Protein 9HIV (pdb70)

B-factor: mean 48.12, std 23.36, range [13.36, 94.93]

Sequence (1119 aa):
GQKYYLRNVTWVGNTLYPSEQLNFLLRMKKGDVYNQKLLGERTSTDDDAIGNLYYNNGYLFYNLDPVEVNIVGDSIDLEMRIYEGRQATINKINISGNDRLYENVVRRELRIRPGQLFSKDDLMRSLREIQQMGHFDPEKLQPDIQPDPVNGTVDIGLPLTSKANDQLSLKFTNFSVANLLRPGENYRGILPQGDGQTLTISGQTNAKYYQSYSISFFDPWFGGKRPNSLSVSAFFSVQTKSIKMWGLSLGWGKRLKWPDDYFTLSAELAYQRYNLKDWQYFPVTNGKCNDLSLSLTLARNSIDNPIFPRTGSDFSLSVQLTPPYSLFDGKDQDNMNKLHRWVEYHKWKFKAKTYTPLMDYIAHPKCLVLMTRTEFGLLGHYNKYKKSPFGTFDVGGDGMTGYSSYATESIALRGYENSSLTPYGKEGYAYARLGIELRYPLMLETSTNIYVLGFLEAGNAWHDISKFNPFDLKRSAGIGVRIFLPMIGMMGIDWGYGFDKINGSKEYGGSQFHFILGQEMLGMSYYNQKDYQTAAQTFITYFNTYPRGTFTELARFHAGKSLFLDTPEPRLDQSSTYQAIQQLQMFMEYFPNSTKKQEAQDMIFALQDKLVLKELYSAKLYYNLGNYLGNNYESCVITAQNALKDYPYTDYREELSILILRARHEMAIYSVEDKKMDRYRETIDEYYAFKNEFPESKYLKEAEKIFNESQKVQNNTNSPYTRYGYGDLSDQSFGNSKAMGGIAFGLRDGAQINPTNPASYTAIDSLTFLFEGGVSLQNMNISGGGLKLNAKNASFDYLAMQFRLAPWMAMSVGLLPYSNVGYTVSDSQTTDNGLAYSRSFTGDGGLHQMYVGAGVKVLKNLSVGVNASYFWGDITRTRGMFYPGTSSYDSYQRKMVTSISDYKLDFGAQYTQALNKKSSLTIGAVYSPKHKLNNDYTSIVIMGASSSSYGTEYKDVLDATFELPNTFGVGFTYNYDKRLTVGADYSLQQWSKTNFGVVTSDENVRQDFNETFTYCDRTKISVGAEYIPNLIGRSYFAHIKYRLGAYYTTPYYKIDGKKASREYGVTAGFGLPVPRSRSILSISGQFVRVKGLETNMVNENIFRVSIGLTFNERWFFKR

Solvent-accessible surface area: 54527 Å² total; per-residue (Å²): 126,133,57,138,71,1,91,60,38,57,46,76,39,34,120,72,39,86,65,94,93,0,25,128,54,2,112,11,118,135,45,69,85,34,36,115,138,47,9,26,57,22,5,73,97,52,134,55,0,4,8,35,52,9,53,51,62,0,39,22,30,54,108,62,67,65,40,92,76,81,87,99,60,42,6,5,23,7,60,9,136,34,139,52,18,125,58,0,45,0,56,63,5,74,7,55,23,1,73,92,7,20,4,64,3,1,20,26,32,3,38,2,14,5,23,46,94,2,27,53,88,29,0,100,36,0,13,40,25,1,34,58,51,20,26,2,2,15,40,132,31,138,24,94,42,102,50,57,94,118,106,5,29,1,40,0,14,3,71,14,60,31,39,67,41,50,79,179,32,59,50,39,31,25,17,0,57,55,35,104,128,181,54,54,161,102,145,153,64,99,97,21,38,1,33,6,17,33,30,47,64,46,17,82,114,51,65,160,111,76,28,10,117,41,90,41,41,79,15,39,14,96,57,38,117,94,12,26,18,37,46,46,46,39,50,74,12,42,39,63,119,42,8,42,10,100,2,96,21,103,4,95,13,97,70,45,137,211,30,1,35,52,24,53,65,45,30,71,93,37,55,37,52,9,28,14,112,71,8,74,146,27,56,2,46,77,31,103,4,1,11,56,7,105,23,92,37,71,25,3,53,15,14,17,4,54,33,0,6,7,64,6,0,34,15,30,89,24,28,50,85,1,65,39,58,28,96,163,123,35,112,168,152,128,76,48,43,114,88,15,124,117,0,9,14,47,20,113,57,47,42,1,33,1,17,4,6,54,79,39,27,120,54,101,76,96,2,48,0,18,3,20,33,5,17,29,1,62,3,6,51,61,40,146,190,49,86,2,14,2,20,3,1,30,5,5,0,27,10,46,80,17,122,50,28,74,3,42,51,19,13,19,0,15,0,0,76,71,46,9,19,10,62,158,46,92,46,0,22,0,1,2,20,14,10,50,4,81,20,91,0,94,54,37,93,53,52,29,12,26,15,40,7,27,8,92,8,16,0,10,14,29,91,61,44,90,123,24,19,0,6,38,8,38,46,5,23,17,99,6,54,12,61,40,58,61,138,91,12,23,85,1,73,2,85,0,92,3,119,32,111,16,129,58,43,162,146,91,16,22,70,27,127,9,124,11,92,28,125,117,140,104,2,63,60,61,38,112,104,131,52,51,112,36,0,15,66,30,7,61,80,81,11,101,108,116,81,103,7,80,44,57,42,74,4,11,12,39,1,0,62,1,30,50,78,74,30,21,69,20,71,18,38,2,70,26,1,127,91,1,29,116,18,0,82,67,1,42,127,112,23,89,120,4,117,44,104,95,74,0,80,77,20,10,69,50,2,20,24,49,6,1,30,32,36,5,80,6,0,85,11,5,58,76,7,1,86,34,55,49,58,1,24,53,2,0,4,30,12,0,49,41,0,20,140,75,45,79,127,11,88,55,68,50,48,0,4,7,7,1,2,78,1,42,29,29,16,0,69,109,12,91,140,123,74,58,80,49,31,34,133,60,0,45,89,33,10,119,48,3,71,125,72,33,112,142,21,170,43,32,149,51,2,59,117,17,44,78,102,1,92,159,101,70,11,22,16,40,8,33,13,0,92,51,1,1,0,41,28,30,71,50,10,4,3,2,1,15,0,2,4,16,1,3,27,0,7,56,33,32,33,7,0,10,4,22,0,0,0,10,1,9,35,3,88,70,57,2,4,2,10,0,20,4,40,10,78,20,49,8,28,36,42,24,84,83,139,152,117,74,32,154,20,26,16,22,17,4,18,2,36,8,37,52,90,22,118,124,45,0,58,0,48,10,6,5,2,24,0,10,3,0,6,75,64,77,45,95,77,94,52,144,139,57,86,41,42,20,88,28,69,44,5,68,16,0,0,3,16,79,1,76,2,24,0,39,69,80,118,188,42,49,2,53,7,67,5,54,7,113,0,20,7,47,2,26,23,26,84,6,55,49,58,82,87,60,121,104,92,95,6,71,40,18,71,26,29,4,42,3,44,23,125,30,62,19,75,12,36,3,91,37,85,88,59,133,198,113,13,32,60,10,90,2,49,21,86,7,43,91,36,142,7,97,39,85,6,15,8,20,40,15,72,22,31,70,131,102,58,204,34,69,84,131,135,61,106,22,113,7,36,0,11,6,4,42,32,98,6,69,7,97,10,69,32,73,46,150,74,59,24,56,7,27,9,98,17,42,25,43,2,60,137,20,108,35,17,13,100,31,117,70,98,79,6,82,95,33,0,72,104,12,12,39,13,26,38,33,28,32,82,3,74,11,28,21,96,24,34,92,96,124,23,239,62,90,141,12,70,13,36,78,7,117,13,35,34,72,0,39,18,4,10,50,32,114,55,122,97,1,5,71,27,98,4,86,5,48,8,93,0,46,30,7,55,138,48,112,2,10,27,2,57,3,23,22,57,8,117,17,100,10,66,70,127,107,28,40,58,8,40,13,110,63,64,5,65,3,18,0,10,15,24,131,13,48,74,112,236

Organism: Bacteroides thetaiotaomicron (strain ATCC 29148 / DSM 2079 / JCM 5827 / CCUG 10774 / NCTC 10582 / VPI-5482 / E50) (NCBI:txid226186)

Radius of gyration: 36.65 Å; Cα contacts (8 Å, |Δi|>4): 2716; chains: 3; bounding box: 88×106×102 Å

Nearest PDB structures (foldseek):
  3qky-assembly1_A  TM=8.175E-01  e=4.450E-09  Rhodothermus marinus DSM 4252
  5efr-assembly1_A  TM=8.457E-01  e=1.045E-08  Rhodothermus marinus
  8adg-assembly1_D  TM=8.132E-01  e=2.419E-04  Escherichia coli K-12
  6lys-assembly1_D  TM=7.926E-01  e=3.534E-04  Escherichia coli K-12
  9co0-assembly1_D  TM=7.804E-01  e=7.196E-04  Escherichia coli

Foldseek 3Di:
DAAWFEAEEAEDADDPDDPVVLVVQLPDDGGGTDDPCSRVVSAPPDCSHPLVVCVQQQQVVKDKDWDWDPRDDRYIYTYIYMHGDDRAAAAEEAEDACPFEDVLQLVVQQQDDHGHTHHNVSRVNSLLSVQVLPQFDLPPWDKDWDADVVVRYIYIYTYTHGAAAWAVKTKAQFADPCCVVPNDPDCPPPGSGYQRKIKMWDWDDPPPFKTKTKIKIKHQQVVSPFRKIKIKMKMWMWGPLIKIKIWMKIKMKDQDPPPHRQKIKMKMKIKMKIAHACDDLFPAHHDMAIFIKIKIKIKGWDFRHPPDTAATKIKMWMKMFTDALCPPVPPDVVALNPPRNYAGWMKIKIWMKGKHFDPPAVVVNLGKIKMKIWMKMAIGGPDPPRHGRFAFEFEEAQQPVCVSDDRYHGYYDPFFAGSRQADRPWTFRIKIKIKMKIKGWPDDDSFKTKIKIWMKMWMHTGSDRVPDDRVDTWIKIWIKMWMQGRHFGIWMKTWMFTDDAHPPHCPGGGIDIHIHGHHD/DCLVVCVVVLVLVVSLVVLVVQCVVPVQNPPRVVSLVSNLVSLLVVQDQLADDRPSLVVSLVSLVVVCVSCVVDPCVVVSVVSNLVSLQSPLVNLLVVLVVLVVVACPPPGSLVVSLVSLVCSCVVRPDHPCPLVSLVSNLVSLLSCLVPDDPVPRLVSLVVNVVSLVVSCVVPVDDPPVPVSVVSCVVSVVD/DAPDAFPLQLFALRFWDQLADQFCQQFFNQQFFDQPQLDDGPPAQQNQLSHDAQKKKKKWKKKWKKKWKDAPHDTDIDIHIHTAWIKIKHADDNWKIKMWIKGFTHWGWHKDKAWDADPVGFIKIKIKTKGKGKIKIWIKMKGDPDPFKIKMKIKIKIWMKIKIKMKMGGPPDDAFKIKMKIKMKTWTDMWMKIKMKGKACPPPFKIKMKMKIKTAKFKTDMWIKIWMFMRDDPVDRGDIDIDTWDWIDMFFIKIKIKMWIGGNNFKIKMKMKMKGQQQPDDTATDDPDVVVRVVSVQRHHWDMKMKIKIKMWGQAPCPDPDQSNGKIWIWMKMWMQGTDQHDNHGWKIKIKIKIWMWRADPPASKTKRKIWMWMWIGTPDNRGMIMTMIMIMIMIIHMDRHNDDD

InterPro domains:
  IPR000184 Bacterial surface antigen (D15) [PF01103] (499-885)
  IPR010827 POTRA domain, BamA/TamA-like [PF07244] (46-116)
  IPR010827 POTRA domain, BamA/TamA-like [PF07244] (121-199)
  IPR010827 POTRA domain, BamA/TamA-like [PF07244] (204-291)
  IPR010827 POTRA domain, BamA/TamA-like [PF07244] (294-375)
  IPR010827 POTRA domain, BamA/TamA-like [PF07244] (379-446)
  IPR023707 Outer membrane protein assembly factor BamA [PIRSF006076] (13-885)
  IPR034746 POTRA domain [PS51779] (203-291)
  IPR034746 POTRA domain [PS51779] (378-447)
  IPR039910 Surface antigen D15-like [PTHR12815] (261-879)

Structure (mmCIF, N/CA/C/O backbone):
data_9HIV
#
_entry.id   9HIV
#
_cell.length_a   1.00
_cell.length_b   1.00
_cell.length_c   1.00
_cell.angle_alpha   90.00
_cell.angle_beta   90.00
_cell.angle_gamma   90.00
#
_symmetry.space_group_name_H-M   'P 1'
#
loop_
_entity.id
_entity.type
_entity.pdbx_description
1 polymer 'Outer membrane protein'
2 polymer 'Lipoprotein protein, putative'
3 polymer 'Outer membrane protein'
#
loop_
_atom_site.group_PDB
_atom_site.id
_atom_site.type_symbol
_atom_site.label_atom_id
_atom_site.label_alt_id
_atom_site.label_comp_id
_atom_site.label_asym_id
_atom_site.label_entity_id
_atom_site.label_seq_id
_atom_site.pdbx_PDB_ins_code
_atom_site.Cartn_x
_atom_site.Cartn_y
_atom_site.Cartn_z
_atom_site.occupancy
_atom_site.B_iso_or_equiv
_atom_site.auth_seq_id
_atom_site.auth_comp_id
_atom_site.auth_asym_id
_atom_site.auth_atom_id
_atom_site.pdbx_PDB_model_num
ATOM 1 N N . GLY A 1 298 ? 139.893 147.820 229.234 1.00 64.05 291 GLY A N 1
ATOM 2 C CA . GLY A 1 298 ? 139.739 148.709 230.372 1.00 64.05 291 GLY A CA 1
ATOM 3 C C . GLY A 1 298 ? 140.923 149.639 230.555 1.00 64.05 291 GLY A C 1
ATOM 4 O O . GLY A 1 298 ? 142.016 149.200 230.915 1.00 64.05 291 GLY A O 1
ATOM 5 N N . GLN A 1 299 ? 140.705 150.930 230.310 1.00 81.55 292 GLN A N 1
ATOM 6 C CA . GLN A 1 299 ? 141.789 151.901 230.355 1.00 81.55 292 GLN A CA 1
ATOM 7 C C . GLN A 1 299 ? 141.222 153.289 230.622 1.00 81.55 292 GLN A C 1
ATOM 8 O O . GLN A 1 299 ? 140.019 153.531 230.477 1.00 81.55 292 GLN A O 1
ATOM 14 N N . LYS A 1 300 ? 142.112 154.197 231.021 1.00 82.98 293 LYS A N 1
ATOM 15 C CA . LYS A 1 300 ? 141.769 155.591 231.260 1.00 82.98 293 LYS A CA 1
ATOM 16 C C . LYS A 1 300 ? 141.828 156.367 229.942 1.00 82.98 293 LYS A C 1
ATOM 17 O O . LYS A 1 300 ? 142.201 155.832 228.896 1.00 82.98 293 LYS A O 1
ATOM 23 N N . TYR A 1 301 ? 141.441 157.651 229.978 1.00 87.04 294 TYR A N 1
ATOM 24 C CA . TYR A 1 301 ? 141.368 158.416 228.738 1.00 87.04 294 TYR A CA 1
ATOM 25 C C . TYR A 1 301 ? 141.784 159.885 228.830 1.00 87.04 294 TYR A C 1
ATOM 26 O O . TYR A 1 301 ? 141.590 160.620 227.853 1.00 87.04 294 TYR A O 1
ATOM 35 N N . TYR A 1 302 ? 142.359 160.349 229.940 1.00 87.32 295 TYR A N 1
ATOM 36 C CA . TYR A 1 302 ? 142.673 161.766 230.103 1.00 87.32 295 TYR A CA 1
ATOM 37 C C . TYR A 1 302 ? 144.142 161.932 230.471 1.00 87.32 295 TYR A C 1
ATOM 38 O O . TYR A 1 302 ? 144.612 161.338 231.447 1.00 87.32 295 TYR A O 1
ATOM 47 N N . LEU A 1 303 ? 144.861 162.741 229.691 1.00 85.77 296 LEU A N 1
ATOM 48 C CA . LEU A 1 303 ? 146.251 163.082 229.990 1.00 85.77 296 LEU A CA 1
ATOM 49 C C . LEU A 1 303 ? 146.269 164.245 230.971 1.00 85.77 296 LEU A C 1
ATOM 50 O O . LEU A 1 303 ? 145.961 165.382 230.601 1.00 85.77 296 LEU A O 1
ATOM 55 N N . ARG A 1 304 ? 146.647 163.972 232.217 1.00 89.86 297 ARG A N 1
ATOM 56 C CA . ARG A 1 304 ? 146.545 164.969 233.273 1.00 89.86 297 ARG A CA 1
ATOM 57 C C . ARG A 1 304 ? 147.854 165.723 233.497 1.00 89.86 297 ARG A C 1
ATOM 58 O O . ARG A 1 304 ? 147.826 166.940 233.699 1.00 89.86 297 ARG A O 1
ATOM 66 N N . ASN A 1 305 ? 149.000 165.037 233.440 1.00 91.61 298 ASN A N 1
ATOM 67 C CA . ASN A 1 305 ? 150.315 165.671 233.515 1.00 91.61 298 ASN A CA 1
ATOM 68 C C . ASN A 1 305 ? 151.350 164.801 232.807 1.00 91.61 298 ASN A C 1
ATOM 69 O O . ASN A 1 305 ? 151.126 163.613 232.559 1.00 91.61 298 ASN A O 1
ATOM 74 N N . VAL A 1 306 ? 152.494 165.414 232.484 1.00 81.62 299 VAL A N 1
ATOM 75 C CA . VAL A 1 306 ? 153.654 164.714 231.938 1.00 81.62 299 VAL A CA 1
ATOM 76 C C . VAL A 1 306 ? 154.908 165.203 232.659 1.00 81.62 299 VAL A C 1
ATOM 77 O O . VAL A 1 306 ? 154.973 166.344 233.124 1.00 81.62 299 VAL A O 1
ATOM 81 N N . THR A 1 307 ? 155.913 164.327 232.742 1.00 82.56 300 THR A N 1
ATOM 82 C CA . THR A 1 307 ? 157.070 164.559 233.602 1.00 82.56 300 THR A CA 1
ATOM 83 C C . THR A 1 307 ? 158.290 163.864 233.000 1.00 82.56 300 THR A C 1
ATOM 84 O O . THR A 1 307 ? 158.160 162.941 232.193 1.00 82.56 300 THR A O 1
ATOM 88 N N . TRP A 1 308 ? 159.485 164.322 233.395 1.00 85.01 301 TRP A N 1
ATOM 89 C CA . TRP A 1 308 ? 160.742 163.784 232.890 1.00 85.01 301 TRP A CA 1
ATOM 90 C C . TRP A 1 308 ? 161.701 163.510 234.042 1.00 85.01 301 TRP A C 1
ATOM 91 O O . TRP A 1 308 ? 161.752 164.273 235.011 1.00 85.01 301 TRP A O 1
ATOM 102 N N . VAL A 1 309 ? 162.469 162.426 233.928 1.00 77.79 302 VAL A N 1
ATOM 103 C CA . VAL A 1 309 ? 163.516 162.113 234.897 1.00 77.79 302 VAL A CA 1
ATOM 104 C C . VAL A 1 309 ? 164.641 161.374 234.181 1.00 77.79 302 VAL A C 1
ATOM 105 O O . VAL A 1 309 ? 164.398 160.524 233.319 1.00 77.79 302 VAL A O 1
ATOM 109 N N . GLY A 1 310 ? 165.882 161.722 234.531 1.00 67.16 303 GLY A N 1
ATOM 110 C CA . GLY A 1 310 ? 167.063 161.093 233.982 1.00 67.16 303 GLY A CA 1
ATOM 111 C C . GLY A 1 310 ? 167.783 161.896 232.915 1.00 67.16 303 GLY A C 1
ATOM 112 O O . GLY A 1 310 ? 168.936 161.580 232.597 1.00 67.16 303 GLY A O 1
ATOM 113 N N . ASN A 1 311 ? 167.143 162.924 232.362 1.00 71.40 304 ASN A N 1
ATOM 114 C CA . ASN A 1 311 ? 167.730 163.696 231.275 1.00 71.40 304 ASN A CA 1
ATOM 115 C C . ASN A 1 311 ? 168.805 164.650 231.780 1.00 71.40 304 ASN A C 1
ATOM 116 O O . ASN A 1 311 ? 168.672 165.251 232.850 1.00 71.40 304 ASN A O 1
ATOM 121 N N . THR A 1 312 ? 169.880 164.781 231.000 1.00 73.61 305 THR A N 1
ATOM 122 C CA . THR A 1 312 ? 170.846 165.855 231.206 1.00 73.61 305 THR A CA 1
ATOM 123 C C . THR A 1 312 ? 171.200 166.549 229.893 1.00 73.61 305 THR A C 1
ATOM 124 O O . THR A 1 312 ? 171.491 167.750 229.879 1.00 73.61 305 THR A O 1
ATOM 128 N N . LEU A 1 313 ? 171.169 165.804 228.786 1.00 74.86 306 LEU A N 1
ATOM 129 C CA . LEU A 1 313 ? 171.759 166.287 227.540 1.00 74.86 306 LEU A CA 1
ATOM 130 C C . LEU A 1 313 ? 170.865 167.280 226.802 1.00 74.86 306 LEU A C 1
ATOM 131 O O . LEU A 1 313 ? 171.374 168.116 226.047 1.00 74.86 306 LEU A O 1
ATOM 136 N N . TYR A 1 314 ? 169.550 167.212 226.991 1.00 73.62 307 TYR A N 1
ATOM 137 C CA . TYR A 1 314 ? 168.637 168.068 226.252 1.00 73.62 307 TYR A CA 1
ATOM 138 C C . TYR A 1 314 ? 167.643 168.741 227.198 1.00 73.62 307 TYR A C 1
ATOM 139 O O . TYR A 1 314 ? 167.293 168.177 228.237 1.00 73.62 307 TYR A O 1
ATOM 148 N N . PRO A 1 315 ? 167.180 169.946 226.853 1.00 75.82 308 PRO A N 1
ATOM 149 C CA . PRO A 1 315 ? 166.332 170.705 227.784 1.00 75.82 308 PRO A CA 1
ATOM 150 C C . PRO A 1 315 ? 164.920 170.145 227.878 1.00 75.82 308 PRO A C 1
ATOM 151 O O . PRO A 1 315 ? 164.302 169.800 226.871 1.00 75.82 308 PRO A O 1
ATOM 155 N N . SER A 1 316 ? 164.384 170.138 229.104 1.00 75.01 309 SER A N 1
ATOM 156 C CA . SER A 1 316 ? 163.113 169.463 229.372 1.00 75.01 309 SER A CA 1
ATOM 157 C C . SER A 1 316 ? 161.965 170.051 228.558 1.00 75.01 309 SER A C 1
ATOM 158 O O . SER A 1 316 ? 161.074 169.317 228.115 1.00 75.01 309 SER A O 1
ATOM 161 N N . GLU A 1 317 ? 161.952 171.372 228.362 1.00 78.62 310 GLU A N 1
ATOM 162 C CA . GLU A 1 317 ? 160.866 171.982 227.595 1.00 78.62 310 GLU A CA 1
ATOM 163 C C . GLU A 1 317 ? 160.960 171.616 226.117 1.00 78.62 310 GLU A C 1
ATOM 164 O O . GLU A 1 317 ? 159.935 171.431 225.447 1.00 78.62 310 GLU A O 1
ATOM 170 N N . GLN A 1 318 ? 162.181 171.499 225.591 1.00 77.39 311 GLN A N 1
ATOM 171 C CA . GLN A 1 318 ? 162.346 171.044 224.214 1.00 77.39 311 GLN A CA 1
ATOM 172 C C . GLN A 1 318 ? 161.843 169.617 224.037 1.00 77.39 311 GLN A C 1
ATOM 173 O O . GLN A 1 318 ? 161.264 169.285 223.000 1.00 77.39 311 GLN A O 1
ATOM 179 N N . LEU A 1 319 ? 162.051 168.755 225.035 1.00 77.08 312 LEU A N 1
ATOM 180 C CA . LEU A 1 319 ? 161.477 167.414 224.947 1.00 77.08 312 LEU A CA 1
ATOM 181 C C . LEU A 1 319 ? 159.970 167.418 225.162 1.00 77.08 312 LEU A C 1
ATOM 182 O O . LEU A 1 319 ? 159.278 166.540 224.640 1.00 77.08 312 LEU A O 1
ATOM 187 N N . ASN A 1 320 ? 159.440 168.376 225.924 1.00 78.58 313 ASN A N 1
ATOM 188 C CA . ASN A 1 320 ? 157.991 168.546 225.956 1.00 78.58 313 ASN A CA 1
ATOM 189 C C . ASN A 1 320 ? 157.464 168.855 224.562 1.00 78.58 313 ASN A C 1
ATOM 190 O O . ASN A 1 320 ? 156.454 168.290 224.127 1.00 78.58 313 ASN A O 1
ATOM 195 N N . PHE A 1 321 ? 158.151 169.744 223.844 1.00 82.21 314 PHE A N 1
ATOM 196 C CA . PHE A 1 321 ? 157.746 170.082 222.482 1.00 82.21 314 PHE A CA 1
ATOM 197 C C . PHE A 1 321 ? 157.879 168.883 221.548 1.00 82.21 314 PHE A C 1
ATOM 198 O O . PHE A 1 321 ? 156.968 168.586 220.765 1.00 82.21 314 PHE A O 1
ATOM 206 N N . LEU A 1 322 ? 159.012 168.180 221.614 1.00 76.63 315 LEU A N 1
ATOM 207 C CA . LEU A 1 322 ? 159.257 167.055 220.719 1.00 76.63 315 LEU A CA 1
ATOM 208 C C . LEU A 1 322 ? 158.367 165.861 221.030 1.00 76.63 315 LEU A C 1
ATOM 209 O O . LEU A 1 322 ? 158.128 165.036 220.142 1.00 76.63 315 LEU A O 1
ATOM 214 N N . LEU A 1 323 ? 157.886 165.741 222.265 1.00 77.14 316 LEU A N 1
ATOM 215 C CA . LEU A 1 323 ? 156.910 164.715 222.595 1.00 77.14 316 LEU A CA 1
ATOM 216 C C . LEU A 1 323 ? 155.515 165.099 222.113 1.00 77.14 316 LEU A C 1
ATOM 217 O O . LEU A 1 323 ? 154.648 164.226 221.997 1.00 77.14 316 LEU A O 1
ATOM 222 N N . ARG A 1 324 ? 155.303 166.382 221.809 1.00 78.18 317 ARG A N 1
ATOM 223 C CA . ARG A 1 324 ? 154.054 166.913 221.259 1.00 78.18 317 ARG A CA 1
ATOM 224 C C . ARG A 1 324 ? 152.852 166.520 222.119 1.00 78.18 317 ARG A C 1
ATOM 225 O O . ARG A 1 324 ? 151.883 165.913 221.658 1.00 78.18 317 ARG A O 1
ATOM 233 N N . MET A 1 325 ? 152.939 166.894 223.397 1.00 85.85 318 MET A N 1
ATOM 234 C CA . MET A 1 325 ? 151.868 166.683 224.360 1.00 85.85 318 MET A CA 1
ATOM 235 C C . MET A 1 325 ? 151.593 167.918 225.198 1.00 85.85 318 MET A C 1
ATOM 236 O O . MET A 1 325 ? 152.439 168.801 225.366 1.00 85.85 318 MET A O 1
ATOM 241 N N . LYS A 1 326 ? 150.384 167.929 225.751 1.00 86.59 319 LYS A N 1
ATOM 242 C CA . LYS A 1 326 ? 149.948 168.980 226.647 1.00 86.59 319 LYS A CA 1
ATOM 243 C C . LYS A 1 326 ? 148.898 168.411 227.591 1.00 86.59 319 LYS A C 1
ATOM 244 O O . LYS A 1 326 ? 148.165 167.480 227.244 1.00 86.59 319 LYS A O 1
ATOM 250 N N . LYS A 1 327 ? 148.842 168.976 228.793 1.00 91.77 320 LYS A N 1
ATOM 251 C CA . LYS A 1 327 ? 147.869 168.544 229.787 1.00 91.77 320 LYS A CA 1
ATOM 252 C C . LYS A 1 327 ? 146.452 168.890 229.342 1.00 91.77 320 LYS A C 1
ATOM 253 O O . LYS A 1 327 ? 146.189 169.982 228.829 1.00 91.77 320 LYS A O 1
ATOM 259 N N . GLY A 1 328 ? 145.537 167.939 229.524 1.00 75.35 321 GLY A N 1
ATOM 260 C CA . GLY A 1 328 ? 144.165 168.100 229.080 1.00 75.35 321 GLY A CA 1
ATOM 261 C C . GLY A 1 328 ? 143.934 167.598 227.667 1.00 75.35 321 GLY A C 1
ATOM 262 O O . GLY A 1 328 ? 143.363 168.311 226.835 1.00 75.35 321 GLY A O 1
ATOM 263 N N . ASP A 1 329 ? 144.353 166.365 227.390 1.00 77.03 322 ASP A N 1
ATOM 264 C CA . ASP A 1 329 ? 144.281 165.803 226.050 1.00 77.03 322 ASP A CA 1
ATOM 265 C C . ASP A 1 329 ? 144.026 164.307 226.190 1.00 77.03 322 ASP A C 1
ATOM 266 O O . ASP A 1 329 ? 144.177 163.738 227.274 1.00 77.03 322 ASP A O 1
ATOM 271 N N . VAL A 1 330 ? 143.622 163.667 225.086 1.00 74.14 323 VAL A N 1
ATOM 272 C CA . VAL A 1 330 ? 143.199 162.263 225.154 1.00 74.14 323 VAL A CA 1
ATOM 273 C C . VAL A 1 330 ? 144.385 161.366 225.489 1.00 74.14 323 VAL A C 1
ATOM 274 O O . VAL A 1 330 ? 145.459 161.463 224.879 1.00 74.14 323 VAL A O 1
ATOM 278 N N . TYR A 1 331 ? 144.204 160.487 226.480 1.00 85.74 324 TYR A N 1
ATOM 279 C CA . TYR A 1 331 ? 145.259 159.543 226.830 1.00 85.74 324 TYR A CA 1
ATOM 280 C C . TYR A 1 331 ? 145.281 158.417 225.809 1.00 85.74 324 TYR A C 1
ATOM 281 O O . TYR A 1 331 ? 144.255 157.780 225.546 1.00 85.74 324 TYR A O 1
ATOM 290 N N . ASN A 1 332 ? 146.463 158.143 225.277 1.00 82.73 325 ASN A N 1
ATOM 291 C CA . ASN A 1 332 ? 146.694 157.064 224.323 1.00 82.73 325 ASN A CA 1
ATOM 292 C C . ASN A 1 332 ? 147.995 156.380 224.687 1.00 82.73 325 ASN A C 1
ATOM 293 O O . ASN A 1 332 ? 148.393 156.411 225.855 1.00 82.73 325 ASN A O 1
ATOM 298 N N . GLN A 1 333 ? 148.522 155.562 223.788 1.00 80.73 326 GLN A N 1
ATOM 299 C CA . GLN A 1 333 ? 149.829 154.942 224.027 1.00 80.73 326 GLN A CA 1
ATOM 300 C C . GLN A 1 333 ? 150.847 155.176 222.915 1.00 80.73 326 GLN A C 1
ATOM 301 O O . GLN A 1 333 ? 151.964 155.643 223.172 1.00 80.73 326 GLN A O 1
ATOM 307 N N . LYS A 1 334 ? 150.466 154.864 221.671 1.00 81.95 327 LYS A N 1
ATOM 308 C CA . LYS A 1 334 ? 151.356 155.163 220.551 1.00 81.95 327 LYS A CA 1
ATOM 309 C C . LYS A 1 334 ? 151.661 156.641 220.519 1.00 81.95 327 LYS A C 1
ATOM 310 O O . LYS A 1 334 ? 152.819 157.043 220.368 1.00 81.95 327 LYS A O 1
ATOM 316 N N . LEU A 1 335 ? 150.643 157.462 220.779 1.00 79.88 328 LEU A N 1
ATOM 317 C CA . LEU A 1 335 ? 150.775 158.913 220.889 1.00 79.88 328 LEU A CA 1
ATOM 318 C C . LEU A 1 335 ? 152.031 159.298 221.657 1.00 79.88 328 LEU A C 1
ATOM 319 O O . LEU A 1 335 ? 152.731 160.241 221.280 1.00 79.88 328 LEU A O 1
ATOM 324 N N . LEU A 1 336 ? 152.322 158.556 222.727 1.00 79.27 329 LEU A N 1
ATOM 325 C CA . LEU A 1 336 ? 153.609 158.637 223.416 1.00 79.27 329 LEU A CA 1
ATOM 326 C C . LEU A 1 336 ? 154.690 157.811 222.734 1.00 79.27 329 LEU A C 1
ATOM 327 O O . LEU A 1 336 ? 155.714 158.350 222.303 1.00 79.27 329 LEU A O 1
ATOM 332 N N . GLY A 1 337 ? 154.474 156.505 222.652 1.00 73.72 330 GLY A N 1
ATOM 333 C CA . GLY A 1 337 ? 155.444 155.581 222.101 1.00 73.72 330 GLY A CA 1
ATOM 334 C C . GLY A 1 337 ? 155.948 155.945 220.726 1.00 73.72 330 GLY A C 1
ATOM 335 O O . GLY A 1 337 ? 157.155 156.135 220.546 1.00 73.72 330 GLY A O 1
ATOM 336 N N . GLU A 1 338 ? 155.038 156.082 219.753 1.00 78.84 331 GLU A N 1
ATOM 337 C CA . GLU A 1 338 ? 155.473 156.383 218.390 1.00 78.84 331 GLU A CA 1
ATOM 338 C C . GLU A 1 338 ? 156.321 157.644 218.377 1.00 78.84 331 GLU A C 1
ATOM 339 O O . GLU A 1 338 ? 157.261 157.760 217.585 1.00 78.84 331 GLU A O 1
ATOM 345 N N . ARG A 1 339 ? 156.046 158.564 219.295 1.00 77.21 332 ARG A N 1
ATOM 346 C CA . ARG A 1 339 ? 156.805 159.792 219.412 1.00 77.21 332 ARG A CA 1
ATOM 347 C C . ARG A 1 339 ? 157.996 159.670 220.345 1.00 77.21 332 ARG A C 1
ATOM 348 O O . ARG A 1 339 ? 158.686 160.668 220.578 1.00 77.21 332 ARG A O 1
ATOM 356 N N . THR A 1 340 ? 158.242 158.492 220.903 1.00 73.98 333 THR A N 1
ATOM 357 C CA . THR A 1 340 ? 159.384 158.307 221.780 1.00 73.98 333 THR A CA 1
ATOM 358 C C . THR A 1 340 ? 160.275 157.140 221.358 1.00 73.98 333 THR A C 1
ATOM 359 O O . THR A 1 340 ? 161.453 157.121 221.737 1.00 73.98 333 THR A O 1
ATOM 363 N N . SER A 1 341 ? 159.779 156.196 220.544 1.00 70.31 334 SER A N 1
ATOM 364 C CA . SER A 1 341 ? 160.577 155.036 220.173 1.00 70.31 334 SER A CA 1
ATOM 365 C C . SER A 1 341 ? 160.491 154.598 218.713 1.00 70.31 334 SER A C 1
ATOM 366 O O . SER A 1 341 ? 161.176 153.636 218.352 1.00 70.31 334 SER A O 1
ATOM 369 N N . THR A 1 342 ? 159.691 155.242 217.859 1.00 70.11 335 THR A N 1
ATOM 370 C CA . THR A 1 342 ? 159.627 154.781 216.472 1.00 70.11 335 THR A CA 1
ATOM 371 C C . THR A 1 342 ? 159.996 155.845 215.451 1.00 70.11 335 THR A C 1
ATOM 372 O O . THR A 1 342 ? 160.674 155.535 214.468 1.00 70.11 335 THR A O 1
ATOM 376 N N . ASP A 1 343 ? 159.563 157.088 215.646 1.00 77.41 336 ASP A N 1
ATOM 377 C CA . ASP A 1 343 ? 159.682 158.095 214.602 1.00 77.41 336 ASP A CA 1
ATOM 378 C C . ASP A 1 343 ? 161.063 158.751 214.617 1.00 77.41 336 ASP A C 1
ATOM 379 O O . ASP A 1 343 ? 161.800 158.697 215.605 1.00 77.41 336 ASP A O 1
ATOM 384 N N . ASP A 1 344 ? 161.401 159.387 213.492 1.00 80.35 337 ASP A N 1
ATOM 385 C CA . ASP A 1 344 ? 162.743 159.917 213.281 1.00 80.35 337 ASP A CA 1
ATOM 386 C C . ASP A 1 344 ? 163.029 161.179 214.085 1.00 80.35 337 ASP A C 1
ATOM 387 O O . ASP A 1 344 ? 164.196 161.577 214.175 1.00 80.35 337 ASP A O 1
ATOM 392 N N . ASP A 1 345 ? 162.014 161.822 214.660 1.00 84.28 338 ASP A N 1
ATOM 393 C CA . ASP A 1 345 ? 162.225 162.931 215.581 1.00 84.28 338 ASP A CA 1
ATOM 394 C C . ASP A 1 345 ? 161.900 162.555 217.022 1.00 84.28 338 ASP A C 1
ATOM 395 O O . ASP A 1 345 ? 161.786 163.441 217.875 1.00 84.28 338 ASP A O 1
ATOM 400 N N . ALA A 1 346 ? 161.754 161.264 217.309 1.00 70.74 339 ALA A N 1
ATOM 401 C CA . ALA A 1 346 ? 161.453 160.811 218.657 1.00 70.74 339 ALA A CA 1
ATOM 402 C C . ALA A 1 346 ? 162.672 160.964 219.564 1.00 70.74 339 ALA A C 1
ATOM 403 O O . ALA A 1 346 ? 163.819 161.025 219.111 1.00 70.74 339 ALA A O 1
ATOM 405 N N . ILE A 1 347 ? 162.403 161.014 220.870 1.00 67.54 340 ILE A N 1
ATOM 406 C CA . ILE A 1 347 ? 163.451 161.271 221.855 1.00 67.54 340 ILE A CA 1
ATOM 407 C C . ILE A 1 347 ? 164.491 160.155 221.838 1.00 67.54 340 ILE A C 1
ATOM 408 O O . ILE A 1 347 ? 165.704 160.410 221.903 1.00 67.54 340 ILE A O 1
ATOM 413 N N . GLY A 1 348 ? 164.033 158.905 221.752 1.00 61.75 341 GLY A N 1
ATOM 414 C CA . GLY A 1 348 ? 164.962 157.789 221.702 1.00 61.75 341 GLY A CA 1
ATOM 415 C C . GLY A 1 348 ? 165.920 157.882 220.529 1.00 61.75 341 GLY A C 1
ATOM 416 O O . GLY A 1 348 ? 167.119 157.641 220.677 1.00 61.75 341 GLY A O 1
ATOM 417 N N . ASN A 1 349 ? 165.405 158.245 219.353 1.00 61.72 342 ASN A N 1
ATOM 418 C CA . ASN A 1 349 ? 166.287 158.478 218.214 1.00 61.72 342 ASN A CA 1
ATOM 419 C C . ASN A 1 349 ? 167.146 159.717 218.417 1.00 61.72 342 ASN A C 1
ATOM 420 O O . ASN A 1 349 ? 168.277 159.771 217.921 1.00 61.72 342 ASN A O 1
ATOM 425 N N . LEU A 1 350 ? 166.638 160.714 219.147 1.00 58.14 343 LEU A N 1
ATOM 426 C CA . LEU A 1 350 ? 167.433 161.909 219.397 1.00 58.14 343 LEU A CA 1
ATOM 427 C C . LEU A 1 350 ? 168.662 161.563 220.231 1.00 58.14 343 LEU A C 1
ATOM 428 O O . LEU A 1 350 ? 169.710 162.206 220.099 1.00 58.14 343 LEU A O 1
ATOM 433 N N . TYR A 1 351 ? 168.561 160.544 221.087 1.00 66.88 344 TYR A N 1
ATOM 434 C CA . TYR A 1 351 ? 169.763 160.051 221.758 1.00 66.88 344 TYR A CA 1
ATOM 435 C C . TYR A 1 351 ? 170.569 159.100 220.875 1.00 66.88 344 TYR A C 1
ATOM 436 O O . TYR A 1 351 ? 171.799 159.210 220.810 1.00 66.88 344 TYR A O 1
ATOM 445 N N . TYR A 1 352 ? 169.897 158.169 220.192 1.00 57.27 345 TYR A N 1
ATOM 446 C CA . TYR A 1 352 ? 170.594 157.108 219.467 1.00 57.27 345 TYR A CA 1
ATOM 447 C C . TYR A 1 352 ? 171.458 157.678 218.349 1.00 57.27 345 TYR A C 1
ATOM 448 O O . TYR A 1 352 ? 172.627 157.304 218.196 1.00 57.27 345 TYR A O 1
ATOM 457 N N . ASN A 1 353 ? 170.897 158.596 217.558 1.00 49.99 346 ASN A N 1
ATOM 458 C CA . ASN A 1 353 ? 171.604 159.139 216.405 1.00 49.99 346 ASN A CA 1
ATOM 459 C C . ASN A 1 353 ? 172.786 160.010 216.802 1.00 49.99 346 ASN A C 1
ATOM 460 O O . ASN A 1 353 ? 173.657 160.269 215.966 1.00 49.99 346 ASN A O 1
ATOM 465 N N . ASN A 1 354 ? 172.841 160.465 218.053 1.00 46.05 347 ASN A N 1
ATOM 466 C CA . ASN A 1 354 ? 173.935 161.294 218.536 1.00 46.05 347 ASN A CA 1
ATOM 467 C C . ASN A 1 354 ? 175.028 160.477 219.218 1.00 46.05 347 ASN A C 1
ATOM 468 O O . ASN A 1 354 ? 175.838 161.037 219.966 1.00 46.05 347 ASN A O 1
ATOM 473 N N . GLY A 1 355 ? 175.066 159.167 218.982 1.00 51.67 348 GLY A N 1
ATOM 474 C CA . GLY A 1 355 ? 176.121 158.322 219.495 1.00 51.67 348 GLY A CA 1
ATOM 475 C C . GLY A 1 355 ? 175.872 157.732 220.865 1.00 51.67 348 GLY A C 1
ATOM 476 O O . GLY A 1 355 ? 176.658 156.886 221.309 1.00 51.67 348 GLY A O 1
ATOM 477 N N . TYR A 1 356 ? 174.807 158.142 221.548 1.00 59.93 349 TYR A N 1
ATOM 478 C CA . TYR A 1 356 ? 174.454 157.574 222.847 1.00 59.93 349 TYR A CA 1
ATOM 479 C C . TYR A 1 356 ? 173.552 156.382 222.574 1.00 59.93 349 TYR A C 1
ATOM 480 O O . TYR A 1 356 ? 172.330 156.500 222.533 1.00 59.93 349 TYR A O 1
ATOM 489 N N . LEU A 1 357 ? 174.171 155.224 222.351 1.00 59.04 350 LEU A N 1
ATOM 490 C CA . LEU A 1 357 ? 173.443 154.000 222.046 1.00 59.04 350 LEU A CA 1
ATOM 491 C C . LEU A 1 357 ? 173.150 153.172 223.286 1.00 59.04 350 LEU A C 1
ATOM 492 O O . LEU A 1 357 ? 172.294 152.280 223.236 1.00 59.04 350 LEU A O 1
ATOM 497 N N . PHE A 1 358 ? 173.840 153.451 224.391 1.00 65.49 351 PHE A N 1
ATOM 498 C CA . PHE A 1 358 ? 173.634 152.749 225.656 1.00 65.49 351 PHE A CA 1
ATOM 499 C C . PHE A 1 358 ? 172.544 153.485 226.433 1.00 65.49 351 PHE A C 1
ATOM 500 O O . PHE A 1 358 ? 172.801 154.227 227.383 1.00 65.49 351 PHE A O 1
ATOM 508 N N . TYR A 1 359 ? 171.297 153.274 226.008 1.00 76.92 352 TYR A N 1
ATOM 509 C CA . TYR A 1 359 ? 170.161 153.968 226.598 1.00 76.92 352 TYR A CA 1
ATOM 510 C C . TYR A 1 359 ? 168.973 153.022 226.671 1.00 76.92 352 TYR A C 1
ATOM 511 O O . TYR A 1 359 ? 168.885 152.048 225.921 1.00 76.92 352 TYR A O 1
ATOM 520 N N . ASN A 1 360 ? 168.045 153.344 227.572 1.00 78.99 353 ASN A N 1
ATOM 521 C CA . ASN A 1 360 ? 166.729 152.719 227.635 1.00 78.99 353 ASN A CA 1
ATOM 522 C C . ASN A 1 360 ? 165.726 153.749 228.139 1.00 78.99 353 ASN A C 1
ATOM 523 O O . ASN A 1 360 ? 166.092 154.848 228.563 1.00 78.99 353 ASN A O 1
ATOM 528 N N . LEU A 1 361 ? 164.449 153.378 228.091 1.00 79.43 354 LEU A N 1
ATOM 529 C CA . LEU A 1 361 ? 163.369 154.327 228.325 1.00 79.43 354 LEU A CA 1
ATOM 530 C C . LEU A 1 361 ? 162.115 153.582 228.766 1.00 79.43 354 LEU A C 1
ATOM 531 O O . LEU A 1 361 ? 161.895 152.429 228.384 1.00 79.43 354 LEU A O 1
ATOM 536 N N . ASP A 1 362 ? 161.291 154.261 229.575 1.00 79.39 355 ASP A N 1
ATOM 537 C CA . ASP A 1 362 ? 160.115 153.644 230.183 1.00 79.39 355 ASP A CA 1
ATOM 538 C C . ASP A 1 362 ? 159.048 154.667 230.562 1.00 79.39 355 ASP A C 1
ATOM 539 O O . ASP A 1 362 ? 159.288 155.537 231.410 1.00 79.39 355 ASP A O 1
ATOM 544 N N . PRO A 1 363 ? 157.859 154.597 229.953 1.00 77.18 356 PRO A N 1
ATOM 545 C CA . PRO A 1 363 ? 156.738 155.434 230.405 1.00 77.18 356 PRO A CA 1
ATOM 546 C C . PRO A 1 363 ? 156.110 154.959 231.706 1.00 77.18 356 PRO A C 1
ATOM 547 O O . PRO A 1 363 ? 155.413 153.940 231.728 1.00 77.18 356 PRO A O 1
ATOM 551 N N . VAL A 1 364 ? 156.323 155.701 232.788 1.00 80.72 357 VAL A N 1
ATOM 552 C CA . VAL A 1 364 ? 155.754 155.365 234.089 1.00 80.72 357 VAL A CA 1
ATOM 553 C C . VAL A 1 364 ? 154.385 156.018 234.216 1.00 80.72 357 VAL A C 1
ATOM 554 O O . VAL A 1 364 ? 154.226 157.213 233.939 1.00 80.72 357 VAL A O 1
ATOM 558 N N . GLU A 1 365 ? 153.393 155.234 234.629 1.00 87.10 358 GLU A N 1
ATOM 559 C CA . GLU A 1 365 ? 152.031 155.713 234.831 1.00 87.10 358 GLU A CA 1
ATOM 560 C C . GLU A 1 365 ? 151.726 155.754 236.325 1.00 87.10 358 GLU A C 1
ATOM 561 O O . GLU A 1 365 ? 151.967 154.777 237.042 1.00 87.10 358 GLU A O 1
ATOM 567 N N . VAL A 1 366 ? 151.223 156.897 236.795 1.00 83.92 359 VAL A N 1
ATOM 568 C CA . VAL A 1 366 ? 150.848 157.086 238.193 1.00 83.92 359 VAL A CA 1
ATOM 569 C C . VAL A 1 366 ? 149.556 157.894 238.250 1.00 83.92 359 VAL A C 1
ATOM 570 O O . VAL A 1 366 ? 149.117 158.481 237.259 1.00 83.92 359 VAL A O 1
ATOM 574 N N . ASN A 1 367 ? 148.954 157.917 239.443 1.00 82.42 360 ASN A N 1
ATOM 575 C CA . ASN A 1 367 ? 147.707 158.640 239.695 1.00 82.42 360 ASN A CA 1
ATOM 576 C C . ASN A 1 367 ? 146.616 158.192 238.721 1.00 82.42 360 ASN A C 1
ATOM 577 O O . ASN A 1 367 ? 145.984 158.999 238.038 1.00 82.42 360 ASN A O 1
ATOM 582 N N . ILE A 1 368 ? 146.404 156.880 238.664 1.00 78.96 361 ILE A N 1
ATOM 583 C CA . ILE A 1 368 ? 145.462 156.287 237.699 1.00 78.96 361 ILE A CA 1
ATOM 584 C C . ILE A 1 368 ? 144.099 156.338 238.378 1.00 78.96 361 ILE A C 1
ATOM 585 O O . ILE A 1 368 ? 143.643 155.395 239.031 1.00 78.96 361 ILE A O 1
ATOM 590 N N . VAL A 1 369 ? 143.440 157.488 238.253 1.00 76.72 362 VAL A N 1
ATOM 591 C CA . VAL A 1 369 ? 142.240 157.786 239.028 1.00 76.72 362 VAL A CA 1
ATOM 592 C C . VAL A 1 369 ? 141.230 158.499 238.142 1.00 76.72 362 VAL A C 1
ATOM 593 O O . VAL A 1 369 ? 141.595 159.358 237.331 1.00 76.72 362 VAL A O 1
ATOM 597 N N . GLY A 1 370 ? 139.955 158.144 238.300 1.00 72.04 363 GLY A N 1
ATOM 598 C CA . GLY A 1 370 ? 138.876 158.840 237.626 1.00 72.04 363 GLY A CA 1
ATOM 599 C C . GLY A 1 370 ? 138.903 158.683 236.122 1.00 72.04 363 GLY A C 1
ATOM 600 O O . GLY A 1 370 ? 138.561 157.623 235.591 1.00 72.04 363 GLY A O 1
ATOM 601 N N . ASP A 1 371 ? 139.281 159.749 235.423 1.00 79.29 364 ASP A N 1
ATOM 602 C CA . ASP A 1 371 ? 139.452 159.719 233.980 1.00 79.29 364 ASP A CA 1
ATOM 603 C C . ASP A 1 371 ? 140.912 159.772 233.557 1.00 79.29 364 ASP A C 1
ATOM 604 O O . ASP A 1 371 ? 141.199 159.655 232.362 1.00 79.29 364 ASP A O 1
ATOM 609 N N . SER A 1 372 ? 141.839 159.907 234.503 1.00 81.72 365 SER A N 1
ATOM 610 C CA . SER A 1 372 ? 143.141 160.495 234.234 1.00 81.72 365 SER A CA 1
ATOM 611 C C . SER A 1 372 ? 144.289 159.541 234.537 1.00 81.72 365 SER A C 1
ATOM 612 O O . SER A 1 372 ? 144.147 158.564 235.277 1.00 81.72 365 SER A O 1
ATOM 615 N N . ILE A 1 373 ? 145.435 159.852 233.931 1.00 85.22 366 ILE A N 1
ATOM 616 C CA . ILE A 1 373 ? 146.728 159.271 234.276 1.00 85.22 366 ILE A CA 1
ATOM 617 C C . ILE A 1 373 ? 147.760 160.390 234.287 1.00 85.22 366 ILE A C 1
ATOM 618 O O . ILE A 1 373 ? 147.748 161.266 233.414 1.00 85.22 366 ILE A O 1
ATOM 623 N N . ASP A 1 374 ? 148.642 160.374 235.282 1.00 85.54 367 ASP A N 1
ATOM 624 C CA . ASP A 1 374 ? 149.842 161.199 235.279 1.00 85.54 367 ASP A CA 1
ATOM 625 C C . ASP A 1 374 ? 151.022 160.365 234.796 1.00 85.54 367 ASP A C 1
ATOM 626 O O . ASP A 1 374 ? 151.174 159.203 235.184 1.00 85.54 367 ASP A O 1
ATOM 631 N N . LEU A 1 375 ? 151.853 160.964 233.947 1.00 82.73 368 LEU A N 1
ATOM 632 C CA . LEU A 1 375 ? 152.902 160.251 233.233 1.00 82.73 368 LEU A CA 1
ATOM 633 C C . LEU A 1 375 ? 154.267 160.846 233.547 1.00 82.73 368 LEU A C 1
ATOM 634 O O . LEU A 1 375 ? 154.410 162.065 233.684 1.00 82.73 368 LEU A O 1
ATOM 639 N N . GLU A 1 376 ? 155.267 159.972 233.665 1.00 85.61 369 GLU A N 1
ATOM 640 C CA . GLU A 1 376 ? 156.643 160.380 233.910 1.00 85.61 369 GLU A CA 1
ATOM 641 C C . GLU A 1 376 ? 157.566 159.588 232.996 1.00 85.61 369 GLU A C 1
ATOM 642 O O . GLU A 1 376 ? 157.488 158.357 232.947 1.00 85.61 369 GLU A O 1
ATOM 648 N N . MET A 1 377 ? 158.439 160.296 232.281 1.00 80.88 370 MET A N 1
ATOM 649 C CA . MET A 1 377 ? 159.383 159.676 231.360 1.00 80.88 370 MET A CA 1
ATOM 650 C C . MET A 1 377 ? 160.646 159.315 232.137 1.00 80.88 370 MET A C 1
ATOM 651 O O . MET A 1 377 ? 161.331 160.205 232.652 1.00 80.88 370 MET A O 1
ATOM 656 N N . ARG A 1 378 ? 160.960 158.025 232.222 1.00 76.43 371 ARG A N 1
ATOM 657 C CA . ARG A 1 378 ? 162.171 157.558 232.890 1.00 76.43 371 ARG A CA 1
ATOM 658 C C . ARG A 1 378 ? 163.122 157.009 231.831 1.00 76.43 371 ARG A C 1
ATOM 659 O O . ARG A 1 378 ? 162.719 156.205 230.982 1.00 76.43 371 ARG A O 1
ATOM 667 N N . ILE A 1 379 ? 164.366 157.499 231.836 1.00 67.53 372 ILE A N 1
ATOM 668 C CA . ILE A 1 379 ? 165.339 157.163 230.802 1.00 67.53 372 ILE A CA 1
ATOM 669 C C . ILE A 1 379 ? 166.732 157.032 231.406 1.00 67.53 372 ILE A C 1
ATOM 670 O O . ILE A 1 379 ? 167.009 157.499 232.513 1.00 67.53 372 ILE A O 1
ATOM 675 N N . TYR A 1 380 ? 167.614 156.388 230.644 1.00 74.38 373 TYR A N 1
ATOM 676 C CA . TYR A 1 380 ? 168.997 156.129 231.025 1.00 74.38 373 TYR A CA 1
ATOM 677 C C . TYR A 1 380 ? 169.934 156.783 230.022 1.00 74.38 373 TYR A C 1
ATOM 678 O O . TYR A 1 380 ? 169.825 156.537 228.816 1.00 74.38 373 TYR A O 1
ATOM 687 N N . GLU A 1 381 ? 170.855 157.610 230.517 1.00 69.96 374 GLU A N 1
ATOM 688 C CA . GLU A 1 381 ? 171.904 158.200 229.691 1.00 69.96 374 GLU A CA 1
ATOM 689 C C . GLU A 1 381 ? 173.211 157.469 229.963 1.00 69.96 374 GLU A C 1
ATOM 690 O O . GLU A 1 381 ? 173.758 157.550 231.068 1.00 69.96 374 GLU A O 1
ATOM 696 N N . GLY A 1 382 ? 173.708 156.759 228.955 1.00 67.65 375 GLY A N 1
ATOM 697 C CA . GLY A 1 382 ? 174.997 156.113 229.032 1.00 67.65 375 GLY A CA 1
ATOM 698 C C . GLY A 1 382 ? 176.104 156.987 228.479 1.00 67.65 375 GLY A C 1
ATOM 699 O O . GLY A 1 382 ? 175.935 158.179 228.213 1.00 67.65 375 GLY A O 1
ATOM 700 N N . ARG A 1 383 ? 177.263 156.367 228.304 1.00 61.70 376 ARG A N 1
ATOM 701 C CA . ARG A 1 383 ? 178.433 157.029 227.750 1.00 61.70 376 ARG A CA 1
ATOM 702 C C . ARG A 1 383 ? 178.447 156.961 226.229 1.00 61.70 376 ARG A C 1
ATOM 703 O O . ARG A 1 383 ? 178.052 155.956 225.632 1.00 61.70 376 ARG A O 1
ATOM 711 N N . GLN A 1 384 ? 178.872 158.062 225.612 1.00 48.70 377 GLN A N 1
ATOM 712 C CA . GLN A 1 384 ? 178.807 158.203 224.165 1.00 48.70 377 GLN A CA 1
ATOM 713 C C . GLN A 1 384 ? 179.800 157.255 223.503 1.00 48.70 377 GLN A C 1
ATOM 714 O O . GLN A 1 384 ? 180.973 157.202 223.883 1.00 48.70 377 GLN A O 1
ATOM 720 N N . ALA A 1 385 ? 179.324 156.508 222.510 1.00 49.33 378 ALA A N 1
ATOM 721 C CA . ALA A 1 385 ? 180.042 155.342 222.014 1.00 49.33 378 ALA A CA 1
ATOM 722 C C . ALA A 1 385 ? 181.159 155.733 221.054 1.00 49.33 378 ALA A C 1
ATOM 723 O O . ALA A 1 385 ? 180.959 156.542 220.144 1.00 49.33 378 ALA A O 1
ATOM 725 N N . THR A 1 386 ? 182.333 155.141 221.259 1.00 45.29 379 THR A N 1
ATOM 726 C CA . THR A 1 386 ? 183.474 155.287 220.366 1.00 45.29 379 THR A CA 1
ATOM 727 C C . THR A 1 386 ? 183.584 154.040 219.496 1.00 45.29 379 THR A C 1
ATOM 728 O O . THR A 1 386 ? 183.324 152.927 219.957 1.00 45.29 379 THR A O 1
ATOM 732 N N . ILE A 1 387 ? 183.955 154.229 218.233 1.00 40.28 380 ILE A N 1
ATOM 733 C CA . ILE A 1 387 ? 184.045 153.115 217.295 1.00 40.28 380 ILE A CA 1
ATOM 734 C C . ILE A 1 387 ? 185.338 152.349 217.545 1.00 40.28 380 ILE A C 1
ATOM 735 O O . ILE A 1 387 ? 186.429 152.931 217.557 1.00 40.28 380 ILE A O 1
ATOM 740 N N . ASN A 1 388 ? 185.218 151.037 217.741 1.00 45.03 381 ASN A N 1
ATOM 741 C CA . ASN A 1 388 ? 186.354 150.172 218.040 1.00 45.03 381 ASN A CA 1
ATOM 742 C C . ASN A 1 388 ? 186.884 149.430 216.820 1.00 45.03 381 ASN A C 1
ATOM 743 O O . ASN A 1 388 ? 188.099 149.256 216.690 1.00 45.03 381 ASN A O 1
ATOM 748 N N . LYS A 1 389 ? 186.006 148.986 215.922 1.00 41.71 382 LYS A N 1
ATOM 749 C CA . LYS A 1 389 ? 186.424 148.195 214.775 1.00 41.71 382 LYS A CA 1
ATOM 750 C C . LYS A 1 389 ? 185.421 148.375 213.645 1.00 41.71 382 LYS A C 1
ATOM 751 O O . LYS A 1 389 ? 184.244 148.654 213.881 1.00 41.71 382 LYS A O 1
ATOM 757 N N . ILE A 1 390 ? 185.902 148.230 212.413 1.00 38.40 383 ILE A N 1
ATOM 758 C CA . ILE A 1 390 ? 185.051 148.193 211.229 1.00 38.40 383 ILE A CA 1
ATOM 759 C C . ILE A 1 390 ? 185.389 146.931 210.450 1.00 38.40 383 ILE A C 1
ATOM 760 O O . ILE A 1 390 ? 186.547 146.724 210.069 1.00 38.40 383 ILE A O 1
ATOM 765 N N . ASN A 1 391 ? 184.385 146.091 210.217 1.00 38.69 384 ASN A N 1
ATOM 766 C CA . ASN A 1 391 ? 184.538 144.855 209.463 1.00 38.69 384 ASN A CA 1
ATOM 767 C C . ASN A 1 391 ? 183.764 144.973 208.159 1.00 38.69 384 ASN A C 1
ATOM 768 O O . ASN A 1 391 ? 182.614 145.422 208.156 1.00 38.69 384 ASN A O 1
ATOM 773 N N . ILE A 1 392 ? 184.392 144.573 207.057 1.00 35.86 385 ILE A N 1
ATOM 774 C CA . ILE A 1 392 ? 183.799 144.701 205.733 1.00 35.86 385 ILE A CA 1
ATOM 775 C C . ILE A 1 392 ? 183.974 143.384 204.989 1.00 35.86 385 ILE A C 1
ATOM 776 O O . ILE A 1 392 ? 185.056 142.785 205.019 1.00 35.86 385 ILE A O 1
ATOM 781 N N . SER A 1 393 ? 182.906 142.925 204.338 1.00 40.69 386 SER A N 1
ATOM 782 C CA . SER A 1 393 ? 182.874 141.601 203.739 1.00 40.69 386 SER A CA 1
ATOM 783 C C . SER A 1 393 ? 182.101 141.644 202.429 1.00 40.69 386 SER A C 1
ATOM 784 O O . SER A 1 393 ? 181.300 142.549 202.183 1.00 40.69 386 SER A O 1
ATOM 787 N N . GLY A 1 394 ? 182.349 140.642 201.588 1.00 54.05 387 GLY A N 1
ATOM 788 C CA . GLY A 1 394 ? 181.712 140.550 200.292 1.00 54.05 387 GLY A CA 1
ATOM 789 C C . GLY A 1 394 ? 182.477 141.177 199.149 1.00 54.05 387 GLY A C 1
ATOM 790 O O . GLY A 1 394 ? 181.936 141.268 198.040 1.00 54.05 387 GLY A O 1
ATOM 791 N N . ASN A 1 395 ? 183.718 141.608 199.380 1.00 52.18 388 ASN A N 1
ATOM 792 C CA . ASN A 1 395 ? 184.530 142.260 198.350 1.00 52.18 388 ASN A CA 1
ATOM 793 C C . ASN A 1 395 ? 185.359 141.227 197.581 1.00 52.18 388 ASN A C 1
ATOM 794 O O . ASN A 1 395 ? 186.551 141.010 197.811 1.00 52.18 388 ASN A O 1
ATOM 799 N N . ASP A 1 396 ? 184.696 140.600 196.605 1.00 61.34 389 ASP A N 1
ATOM 800 C CA . ASP A 1 396 ? 185.326 139.541 195.820 1.00 61.34 389 ASP A CA 1
ATOM 801 C C . ASP A 1 396 ? 186.503 140.064 195.008 1.00 61.34 389 ASP A C 1
ATOM 802 O O . ASP A 1 396 ? 187.543 139.403 194.907 1.00 61.34 389 ASP A O 1
ATOM 807 N N . ARG A 1 397 ? 186.354 141.250 194.419 1.00 64.65 390 ARG A N 1
ATOM 808 C CA . ARG A 1 397 ? 187.209 141.699 193.328 1.00 64.65 390 ARG A CA 1
ATOM 809 C C . ARG A 1 397 ? 187.690 143.126 193.549 1.00 64.65 390 ARG A C 1
ATOM 810 O O . ARG A 1 397 ? 187.936 143.860 192.589 1.00 64.65 390 ARG A O 1
ATOM 818 N N . LEU A 1 398 ? 187.823 143.537 194.807 1.00 52.94 391 LEU A N 1
ATOM 819 C CA . LEU A 1 398 ? 188.139 144.929 195.106 1.00 52.94 391 LEU A CA 1
ATOM 820 C C . LEU A 1 398 ? 188.808 144.974 196.470 1.00 52.94 391 LEU A C 1
ATOM 821 O O . LEU A 1 398 ? 188.213 144.539 197.461 1.00 52.94 391 LEU A O 1
ATOM 826 N N . TYR A 1 399 ? 190.033 145.490 196.524 1.00 52.93 392 TYR A N 1
ATOM 827 C CA . TYR A 1 399 ? 190.790 145.506 197.768 1.00 52.93 392 TYR A CA 1
ATOM 828 C C . TYR A 1 399 ? 190.125 146.434 198.781 1.00 52.93 392 TYR A C 1
ATOM 829 O O . TYR A 1 399 ? 189.478 147.419 198.418 1.00 52.93 392 TYR A O 1
ATOM 838 N N . GLU A 1 400 ? 190.285 146.111 200.072 1.00 49.32 393 GLU A N 1
ATOM 839 C CA . GLU A 1 400 ? 189.724 146.974 201.112 1.00 49.32 393 GLU A CA 1
ATOM 840 C C . GLU A 1 400 ? 190.312 148.372 201.049 1.00 49.32 393 GLU A C 1
ATOM 841 O O . GLU A 1 400 ? 189.670 149.336 201.482 1.00 49.32 393 GLU A O 1
ATOM 847 N N . ASN A 1 401 ? 191.538 148.492 200.535 1.00 44.11 394 ASN A N 1
ATOM 848 C CA . ASN A 1 401 ? 192.161 149.794 200.331 1.00 44.11 394 ASN A CA 1
ATOM 849 C C . ASN A 1 401 ? 191.226 150.738 199.592 1.00 44.11 394 ASN A C 1
ATOM 850 O O . ASN A 1 401 ? 191.156 151.932 199.904 1.00 44.11 394 ASN A O 1
ATOM 855 N N . VAL A 1 402 ? 190.479 150.210 198.624 1.00 44.19 395 VAL A N 1
ATOM 856 C CA . VAL A 1 402 ? 189.648 151.049 197.771 1.00 44.19 395 VAL A CA 1
ATOM 857 C C . VAL A 1 402 ? 188.458 151.616 198.535 1.00 44.19 395 VAL A C 1
ATOM 858 O O . VAL A 1 402 ? 188.021 152.740 198.264 1.00 44.19 395 VAL A O 1
ATOM 862 N N . VAL A 1 403 ? 187.918 150.869 199.493 1.00 39.64 396 VAL A N 1
ATOM 863 C CA . VAL A 1 403 ? 186.662 151.228 200.138 1.00 39.64 396 VAL A CA 1
ATOM 864 C C . VAL A 1 403 ? 186.879 151.893 201.494 1.00 39.64 396 VAL A C 1
ATOM 865 O O . VAL A 1 403 ? 186.148 152.821 201.848 1.00 39.64 396 VAL A O 1
ATOM 869 N N . ARG A 1 404 ? 187.874 151.455 202.269 1.00 38.91 397 ARG A N 1
ATOM 870 C CA . ARG A 1 404 ? 188.105 152.067 203.575 1.00 38.91 397 ARG A CA 1
ATOM 871 C C . ARG A 1 404 ? 188.566 153.513 203.461 1.00 38.91 397 ARG A C 1
ATOM 872 O O . ARG A 1 404 ? 188.477 154.258 204.442 1.00 38.91 397 ARG A O 1
ATOM 880 N N . ARG A 1 405 ? 189.054 153.922 202.290 1.00 43.70 398 ARG A N 1
ATOM 881 C CA . ARG A 1 405 ? 189.447 155.306 202.066 1.00 43.70 398 ARG A CA 1
ATOM 882 C C . ARG A 1 405 ? 188.262 156.223 201.789 1.00 43.70 398 ARG A C 1
ATOM 883 O O . ARG A 1 405 ? 188.406 157.445 201.905 1.00 43.70 398 ARG A O 1
ATOM 891 N N . GLU A 1 406 ? 187.101 155.672 201.437 1.00 39.28 399 GLU A N 1
ATOM 892 C CA . GLU A 1 406 ? 185.902 156.466 201.202 1.00 39.28 399 GLU A CA 1
ATOM 893 C C . GLU A 1 406 ? 184.920 156.436 202.365 1.00 39.28 399 GLU A C 1
ATOM 894 O O . GLU A 1 406 ? 183.894 157.121 202.304 1.00 39.28 399 GLU A O 1
ATOM 900 N N . LEU A 1 407 ? 185.199 155.666 203.413 1.00 41.87 400 LEU A N 1
ATOM 901 C CA . LEU A 1 407 ? 184.355 155.700 204.598 1.00 41.87 400 LEU A CA 1
ATOM 902 C C . LEU A 1 407 ? 184.511 157.029 205.327 1.00 41.87 400 LEU A C 1
ATOM 903 O O . LEU A 1 407 ? 185.589 157.628 205.353 1.00 41.87 400 LEU A O 1
ATOM 908 N N . ARG A 1 408 ? 183.412 157.494 205.919 1.00 44.58 401 ARG A N 1
ATOM 909 C CA . ARG A 1 408 ? 183.432 158.722 206.700 1.00 44.58 401 ARG A CA 1
ATOM 910 C C . ARG A 1 408 ? 183.597 158.468 208.190 1.00 44.58 401 ARG A C 1
ATOM 911 O O . ARG A 1 408 ? 184.001 159.381 208.918 1.00 44.58 401 ARG A O 1
ATOM 919 N N . ILE A 1 409 ? 183.295 157.256 208.655 1.00 44.51 402 ILE A N 1
ATOM 920 C CA . ILE A 1 409 ? 183.596 156.878 210.028 1.00 44.51 402 ILE A CA 1
ATOM 921 C C . ILE A 1 409 ? 185.049 156.427 210.128 1.00 44.51 402 ILE A C 1
ATOM 922 O O . ILE A 1 409 ? 185.670 156.007 209.149 1.00 44.51 402 ILE A O 1
ATOM 927 N N . ARG A 1 410 ? 185.600 156.530 211.331 1.00 47.18 403 ARG A N 1
ATOM 928 C CA . ARG A 1 410 ? 186.942 156.059 211.630 1.00 47.18 403 ARG A CA 1
ATOM 929 C C . ARG A 1 410 ? 186.909 155.295 212.942 1.00 47.18 403 ARG A C 1
ATOM 930 O O . ARG A 1 410 ? 186.125 155.631 213.837 1.00 47.18 403 ARG A O 1
ATOM 938 N N . PRO A 1 411 ? 187.737 154.263 213.088 1.00 42.68 404 PRO A N 1
ATOM 939 C CA . PRO A 1 411 ? 187.972 153.710 214.417 1.00 42.68 404 PRO A CA 1
ATOM 940 C C . PRO A 1 411 ? 188.623 154.766 215.299 1.00 42.68 404 PRO A C 1
ATOM 941 O O . PRO A 1 411 ? 189.550 155.458 214.881 1.00 42.68 404 PRO A O 1
ATOM 945 N N . GLY A 1 412 ? 188.126 154.894 216.525 1.00 39.37 405 GLY A N 1
ATOM 946 C CA . GLY A 1 412 ? 188.669 155.845 217.469 1.00 39.37 405 GLY A CA 1
ATOM 947 C C . GLY A 1 412 ? 187.922 157.158 217.575 1.00 39.37 405 GLY A C 1
ATOM 948 O O . GLY A 1 412 ? 188.236 157.954 218.468 1.00 39.37 405 GLY A O 1
ATOM 949 N N . GLN A 1 413 ? 186.958 157.419 216.698 1.00 43.65 406 GLN A N 1
ATOM 950 C CA . GLN A 1 413 ? 186.115 158.600 216.818 1.00 43.65 406 GLN A CA 1
ATOM 951 C C . GLN A 1 413 ? 184.734 158.198 217.320 1.00 43.65 406 GLN A C 1
ATOM 952 O O . GLN A 1 413 ? 184.389 157.017 217.400 1.00 43.65 406 GLN A O 1
ATOM 958 N N . LEU A 1 414 ? 183.940 159.208 217.660 1.00 39.19 407 LEU A N 1
ATOM 959 C CA . LEU A 1 414 ? 182.640 158.980 218.267 1.00 39.19 407 LEU A CA 1
ATOM 960 C C . LEU A 1 414 ? 181.586 158.693 217.203 1.00 39.19 407 LEU A C 1
ATOM 961 O O . LEU A 1 414 ? 181.642 159.209 216.084 1.00 39.19 407 LEU A O 1
ATOM 966 N N . PHE A 1 415 ? 180.619 157.855 217.567 1.00 40.19 408 PHE A N 1
ATOM 967 C CA . PHE A 1 415 ? 179.601 157.405 216.626 1.00 40.19 408 PHE A CA 1
ATOM 968 C C . PHE A 1 415 ? 178.587 158.509 216.348 1.00 40.19 408 PHE A C 1
ATOM 969 O O . PHE A 1 415 ? 178.243 159.296 217.234 1.00 40.19 408 PHE A O 1
ATOM 977 N N . SER A 1 416 ? 178.110 158.565 215.104 1.00 42.47 409 SER A N 1
ATOM 978 C CA . SER A 1 416 ? 177.064 159.503 214.718 1.00 42.47 409 SER A CA 1
ATOM 979 C C . SER A 1 416 ? 176.351 158.970 213.482 1.00 42.47 409 SER A C 1
ATOM 980 O O . SER A 1 416 ? 176.979 158.357 212.615 1.00 42.47 409 SER A O 1
ATOM 983 N N . LYS A 1 417 ? 175.039 159.215 213.409 1.00 46.35 410 LYS A N 1
ATOM 984 C CA . LYS A 1 417 ? 174.236 158.686 212.308 1.00 46.35 410 LYS A CA 1
ATOM 985 C C . LYS A 1 417 ? 174.586 159.336 210.974 1.00 46.35 410 LYS A C 1
ATOM 986 O O . LYS A 1 417 ? 174.607 158.660 209.939 1.00 46.35 410 LYS A O 1
ATOM 992 N N . ASP A 1 418 ? 174.840 160.648 210.970 1.00 56.93 411 ASP A N 1
ATOM 993 C CA . ASP A 1 418 ? 175.100 161.337 209.708 1.00 56.93 411 ASP A CA 1
ATOM 994 C C . ASP A 1 418 ? 176.361 160.811 209.033 1.00 56.93 411 ASP A C 1
ATOM 995 O O . ASP A 1 418 ? 176.387 160.634 207.810 1.00 56.93 411 ASP A O 1
ATOM 1000 N N . ASP A 1 419 ? 177.415 160.550 209.811 1.00 47.99 412 ASP A N 1
ATOM 1001 C CA . ASP A 1 419 ? 178.639 160.004 209.232 1.00 47.99 412 ASP A CA 1
ATOM 1002 C C . ASP A 1 419 ? 178.390 158.641 208.594 1.00 47.99 412 ASP A C 1
ATOM 1003 O O . ASP A 1 419 ? 178.856 158.373 207.479 1.00 47.99 412 ASP A O 1
ATOM 1008 N N . LEU A 1 420 ? 177.649 157.772 209.283 1.00 33.50 413 LEU A N 1
ATOM 1009 C CA . LEU A 1 420 ? 177.367 156.439 208.755 1.00 33.50 413 LEU A CA 1
ATOM 1010 C C . LEU A 1 420 ? 176.532 156.514 207.480 1.00 33.50 413 LEU A C 1
ATOM 1011 O O . LEU A 1 420 ? 176.824 155.824 206.489 1.00 33.50 413 LEU A O 1
ATOM 1016 N N . MET A 1 421 ? 175.495 157.355 207.483 1.00 35.07 414 MET A N 1
ATOM 1017 C CA . MET A 1 421 ? 174.644 157.492 206.307 1.00 35.07 414 MET A CA 1
ATOM 1018 C C . MET A 1 421 ? 175.427 158.061 205.129 1.00 35.07 414 MET A C 1
ATOM 1019 O O . MET A 1 421 ? 175.262 157.613 203.987 1.00 35.07 414 MET A O 1
ATOM 1024 N N . ARG A 1 422 ? 176.292 159.046 205.388 1.00 31.31 415 ARG A N 1
ATOM 1025 C CA . ARG A 1 422 ? 177.138 159.592 204.332 1.00 31.31 415 ARG A CA 1
ATOM 1026 C C . ARG A 1 422 ? 178.084 158.539 203.772 1.00 31.31 415 ARG A C 1
ATOM 1027 O O . ARG A 1 422 ? 178.303 158.479 202.557 1.00 31.31 415 ARG A O 1
ATOM 1035 N N . SER A 1 423 ? 178.668 157.710 204.641 1.00 30.80 416 SER A N 1
ATOM 1036 C CA . SER A 1 423 ? 179.555 156.654 204.163 1.00 30.80 416 SER A CA 1
ATOM 1037 C C . SER A 1 423 ? 178.812 155.688 203.250 1.00 30.80 416 SER A C 1
ATOM 1038 O O . SER A 1 423 ? 179.327 155.291 202.193 1.00 30.80 416 SER A O 1
ATOM 1041 N N . LEU A 1 424 ? 177.593 155.303 203.637 1.00 29.70 417 LEU A N 1
ATOM 1042 C CA . LEU A 1 424 ? 176.812 154.428 202.767 1.00 29.70 417 LEU A CA 1
ATOM 1043 C C . LEU A 1 424 ? 176.446 155.114 201.454 1.00 29.70 417 LEU A C 1
ATOM 1044 O O . LEU A 1 424 ? 176.412 154.456 200.409 1.00 29.70 417 LEU A O 1
ATOM 1049 N N . ARG A 1 425 ? 176.186 156.426 201.479 1.00 28.27 418 ARG A N 1
ATOM 1050 C CA . ARG A 1 425 ? 175.956 157.148 200.227 1.00 28.27 418 ARG A CA 1
ATOM 1051 C C . ARG A 1 425 ? 177.179 157.098 199.319 1.00 28.27 418 ARG A C 1
ATOM 1052 O O . ARG A 1 425 ? 177.050 156.898 198.104 1.00 28.27 418 ARG A O 1
ATOM 1060 N N . GLU A 1 426 ? 178.370 157.312 199.883 1.00 29.93 419 GLU A N 1
ATOM 1061 C CA . GLU A 1 426 ? 179.581 157.264 199.069 1.00 29.93 419 GLU A CA 1
ATOM 1062 C C . GLU A 1 426 ? 179.766 155.884 198.453 1.00 29.93 419 GLU A C 1
ATOM 1063 O O . GLU A 1 426 ? 180.087 155.763 197.261 1.00 29.93 419 GLU A O 1
ATOM 1069 N N . ILE A 1 427 ? 179.543 154.831 199.244 1.00 30.59 420 ILE A N 1
ATOM 1070 C CA . ILE A 1 427 ? 179.679 153.475 198.712 1.00 30.59 420 ILE A CA 1
ATOM 1071 C C . ILE A 1 427 ? 178.660 153.223 197.606 1.00 30.59 420 ILE A C 1
ATOM 1072 O O . ILE A 1 427 ? 178.983 152.624 196.572 1.00 30.59 420 ILE A O 1
ATOM 1077 N N . GLN A 1 428 ? 177.415 153.677 197.796 1.00 30.36 421 GLN A N 1
ATOM 1078 C CA . GLN A 1 428 ? 176.405 153.490 196.757 1.00 30.36 421 GLN A CA 1
ATOM 1079 C C . GLN A 1 428 ? 176.788 154.212 195.471 1.00 30.36 421 GLN A C 1
ATOM 1080 O O . GLN A 1 428 ? 176.633 153.664 194.375 1.00 30.36 421 GLN A O 1
ATOM 1086 N N . GLN A 1 429 ? 177.285 155.446 195.583 1.00 34.99 422 GLN A N 1
ATOM 1087 C CA . GLN A 1 429 ? 177.622 156.198 194.379 1.00 34.99 422 GLN A CA 1
ATOM 1088 C C . GLN A 1 429 ? 178.850 155.625 193.684 1.00 34.99 422 GLN A C 1
ATOM 1089 O O . GLN A 1 429 ? 179.005 155.793 192.468 1.00 34.99 422 GLN A O 1
ATOM 1095 N N . MET A 1 430 ? 179.730 154.950 194.431 1.00 49.19 423 MET A N 1
ATOM 1096 C CA . MET A 1 430 ? 180.965 154.445 193.837 1.00 49.19 423 MET A CA 1
ATOM 1097 C C . MET A 1 430 ? 180.681 153.428 192.732 1.00 49.19 423 MET A C 1
ATOM 1098 O O . MET A 1 430 ? 181.392 153.385 191.723 1.00 49.19 423 MET A O 1
ATOM 1103 N N . GLY A 1 431 ? 179.652 152.598 192.909 1.00 62.01 424 GLY A N 1
ATOM 1104 C CA . GLY A 1 431 ? 179.155 151.752 191.844 1.00 62.01 424 GLY A CA 1
ATOM 1105 C C . GLY A 1 431 ? 179.774 150.374 191.745 1.00 62.01 424 GLY A C 1
ATOM 1106 O O . GLY A 1 431 ? 179.253 149.535 191.000 1.00 62.01 424 GLY A O 1
ATOM 1107 N N . HIS A 1 432 ? 180.864 150.106 192.465 1.00 61.44 425 HIS A N 1
ATOM 1108 C CA . HIS A 1 432 ? 181.474 148.782 192.427 1.00 61.44 425 HIS A CA 1
ATOM 1109 C C . HIS A 1 432 ? 180.677 147.745 193.206 1.00 61.44 425 HIS A C 1
ATOM 1110 O O . HIS A 1 432 ? 180.959 146.549 193.079 1.00 61.44 425 HIS A O 1
ATOM 1117 N N . PHE A 1 433 ? 179.698 148.169 194.000 1.00 51.13 426 PHE A N 1
ATOM 1118 C CA . PHE A 1 433 ? 178.828 147.270 194.741 1.00 51.13 426 PHE A CA 1
ATOM 1119 C C . PHE A 1 433 ? 177.385 147.597 194.387 1.00 51.13 426 PHE A C 1
ATOM 1120 O O . PHE A 1 433 ? 177.096 148.654 193.820 1.00 51.13 426 PHE A O 1
ATOM 1128 N N . ASP A 1 434 ? 176.477 146.685 194.715 1.00 54.45 427 ASP A N 1
ATOM 1129 C CA . ASP A 1 434 ? 175.071 146.948 194.445 1.00 54.45 427 ASP A CA 1
ATOM 1130 C C . ASP A 1 434 ? 174.580 148.131 195.281 1.00 54.45 427 ASP A C 1
ATOM 1131 O O . ASP A 1 434 ? 174.900 148.223 196.472 1.00 54.45 427 ASP A O 1
ATOM 1136 N N . PRO A 1 435 ? 173.859 149.082 194.680 1.00 49.82 428 PRO A N 1
ATOM 1137 C CA . PRO A 1 435 ? 173.334 150.207 195.465 1.00 49.82 428 PRO A CA 1
ATOM 1138 C C . PRO A 1 435 ? 172.150 149.840 196.340 1.00 49.82 428 PRO A C 1
ATOM 1139 O O . PRO A 1 435 ? 171.793 150.629 197.224 1.00 49.82 428 PRO A O 1
ATOM 1143 N N . GLU A 1 436 ? 171.535 148.682 196.129 1.00 54.46 429 GLU A N 1
ATOM 1144 C CA . GLU A 1 436 ? 170.433 148.210 196.951 1.00 54.46 429 GLU A CA 1
ATOM 1145 C C . GLU A 1 436 ? 170.905 147.090 197.870 1.00 54.46 429 GLU A C 1
ATOM 1146 O O . GLU A 1 436 ? 171.980 146.513 197.683 1.00 54.46 429 GLU A O 1
ATOM 1152 N N . LYS A 1 437 ? 170.082 146.797 198.880 1.00 62.12 430 LYS A N 1
ATOM 1153 C CA . LYS A 1 437 ? 170.332 145.713 199.836 1.00 62.12 430 LYS A CA 1
ATOM 1154 C C . LYS A 1 437 ? 171.634 145.914 200.613 1.00 62.12 430 LYS A C 1
ATOM 1155 O O . LYS A 1 437 ? 172.375 144.963 200.869 1.00 62.12 430 LYS A O 1
ATOM 1161 N N . LEU A 1 438 ? 171.910 147.155 201.006 1.00 54.92 431 LEU A N 1
ATOM 1162 C CA . LEU A 1 438 ? 173.013 147.475 201.905 1.00 54.92 431 LEU A CA 1
ATOM 1163 C C . LEU A 1 438 ? 172.470 147.930 203.252 1.00 54.92 431 LEU A C 1
ATOM 1164 O O . LEU A 1 438 ? 171.583 148.788 203.311 1.00 54.92 431 LEU A O 1
ATOM 1169 N N . GLN A 1 439 ? 173.006 147.353 204.330 1.00 48.62 432 GLN A N 1
ATOM 1170 C CA . GLN A 1 439 ? 172.641 147.733 205.688 1.00 48.62 432 GLN A CA 1
ATOM 1171 C C . GLN A 1 439 ? 173.752 147.346 206.655 1.00 48.62 432 GLN A C 1
ATOM 1172 O O . GLN A 1 439 ? 174.254 146.215 206.606 1.00 48.62 432 GLN A O 1
ATOM 1178 N N . PRO A 1 440 ? 174.166 148.248 207.543 1.00 46.04 433 PRO A N 1
ATOM 1179 C CA . PRO A 1 440 ? 175.272 147.942 208.450 1.00 46.04 433 PRO A CA 1
ATOM 1180 C C . PRO A 1 440 ? 174.835 147.074 209.620 1.00 46.04 433 PRO A C 1
ATOM 1181 O O . PRO A 1 440 ? 173.725 147.207 210.144 1.00 46.04 433 PRO A O 1
ATOM 1185 N N . ASP A 1 441 ? 175.735 146.184 210.035 1.00 54.46 434 ASP A N 1
ATOM 1186 C CA . ASP A 1 441 ? 175.514 145.285 211.170 1.00 54.46 434 ASP A CA 1
ATOM 1187 C C . ASP A 1 441 ? 176.169 145.917 212.395 1.00 54.46 434 ASP A C 1
ATOM 1188 O O . ASP A 1 441 ? 177.337 145.669 212.698 1.00 54.46 434 ASP A O 1
ATOM 1193 N N . ILE A 1 442 ? 175.403 146.740 213.105 1.00 48.51 435 ILE A N 1
ATOM 1194 C CA . ILE A 1 442 ? 175.917 147.459 214.266 1.00 48.51 435 ILE A CA 1
ATOM 1195 C C . ILE A 1 442 ? 175.917 146.532 215.475 1.00 48.51 435 ILE A C 1
ATOM 1196 O O . ILE A 1 442 ? 174.902 145.899 215.788 1.00 48.51 435 ILE A O 1
ATOM 1201 N N . GLN A 1 443 ? 177.054 146.452 216.156 1.00 54.23 436 GLN A N 1
ATOM 1202 C CA . GLN A 1 443 ? 177.201 145.626 217.354 1.00 54.23 436 GLN A CA 1
ATOM 1203 C C . GLN A 1 443 ? 177.857 146.430 218.467 1.00 54.23 436 GLN A C 1
ATOM 1204 O O . GLN A 1 443 ? 179.068 146.720 218.384 1.00 54.23 436 GLN A O 1
ATOM 1210 N N . PRO A 1 444 ? 177.121 146.813 219.504 1.00 49.24 437 PRO A N 1
ATOM 1211 C CA . PRO A 1 444 ? 177.720 147.526 220.633 1.00 49.24 437 PRO A CA 1
ATOM 1212 C C . PRO A 1 444 ? 178.274 146.565 221.681 1.00 49.24 437 PRO A C 1
ATOM 1213 O O . PRO A 1 444 ? 178.000 145.365 221.679 1.00 49.24 437 PRO A O 1
ATOM 1217 N N . ASP A 1 445 ? 179.066 147.134 222.592 1.00 56.34 438 ASP A N 1
ATOM 1218 C CA . ASP A 1 445 ? 179.663 146.388 223.699 1.00 56.34 438 ASP A CA 1
ATOM 1219 C C . ASP A 1 445 ? 179.553 147.237 224.961 1.00 56.34 438 ASP A C 1
ATOM 1220 O O . ASP A 1 445 ? 180.311 148.205 225.132 1.00 56.34 438 ASP A O 1
ATOM 1225 N N . PRO A 1 446 ? 178.629 146.905 225.867 1.00 57.87 439 PRO A N 1
ATOM 1226 C CA . PRO A 1 446 ? 178.402 147.766 227.035 1.00 57.87 439 PRO A CA 1
ATOM 1227 C C . PRO A 1 446 ? 179.479 147.675 228.105 1.00 57.87 439 PRO A C 1
ATOM 1228 O O . PRO A 1 446 ? 179.489 148.524 229.006 1.00 57.87 439 PRO A O 1
ATOM 1232 N N . VAL A 1 447 ? 180.375 146.688 228.057 1.00 58.63 440 VAL A N 1
ATOM 1233 C CA . VAL A 1 447 ? 181.434 146.622 229.060 1.00 58.63 440 VAL A CA 1
ATOM 1234 C C . VAL A 1 447 ? 182.538 147.628 228.750 1.00 58.63 440 VAL A C 1
ATOM 1235 O O . VAL A 1 447 ? 182.928 148.425 229.611 1.00 58.63 440 VAL A O 1
ATOM 1239 N N . ASN A 1 448 ? 183.045 147.628 227.515 1.00 59.36 441 ASN A N 1
ATOM 1240 C CA . ASN A 1 448 ? 184.045 148.609 227.111 1.00 59.36 441 ASN A CA 1
ATOM 1241 C C . ASN A 1 448 ? 183.419 149.911 226.635 1.00 59.36 441 ASN A C 1
ATOM 1242 O O . ASN A 1 448 ? 184.119 150.923 226.541 1.00 59.36 441 ASN A O 1
ATOM 1247 N N . GLY A 1 449 ? 182.117 149.910 226.359 1.00 63.39 442 GLY A N 1
ATOM 1248 C CA . GLY A 1 449 ? 181.421 151.102 225.905 1.00 63.39 442 GLY A CA 1
ATOM 1249 C C . GLY A 1 449 ? 181.806 151.553 224.516 1.00 63.39 442 GLY A C 1
ATOM 1250 O O . GLY A 1 449 ? 181.918 152.761 224.267 1.00 63.39 442 GLY A O 1
ATOM 1251 N N . THR A 1 450 ? 182.009 150.611 223.603 1.00 54.64 443 THR A N 1
ATOM 1252 C CA . THR A 1 450 ? 182.384 150.904 222.232 1.00 54.64 443 THR A CA 1
ATOM 1253 C C . THR A 1 450 ? 181.474 150.131 221.288 1.00 54.64 443 THR A C 1
ATOM 1254 O O . THR A 1 450 ? 180.725 149.240 221.697 1.00 54.64 443 THR A O 1
ATOM 1258 N N . VAL A 1 451 ? 181.543 150.488 220.010 1.00 44.41 444 VAL A N 1
ATOM 1259 C CA . VAL A 1 451 ? 180.717 149.884 218.974 1.00 44.41 444 VAL A CA 1
ATOM 1260 C C . VAL A 1 451 ? 181.610 149.513 217.800 1.00 44.41 444 VAL A C 1
ATOM 1261 O O . VAL A 1 451 ? 182.569 150.228 217.486 1.00 44.41 444 VAL A O 1
ATOM 1265 N N . ASP A 1 452 ? 181.319 148.378 217.171 1.00 47.16 445 ASP A N 1
ATOM 1266 C CA . ASP A 1 452 ? 181.970 147.983 215.932 1.00 47.16 445 ASP A CA 1
ATOM 1267 C C . ASP A 1 452 ? 180.912 147.749 214.865 1.00 47.16 445 ASP A C 1
ATOM 1268 O O . ASP A 1 452 ? 179.824 147.241 215.156 1.00 47.16 445 ASP A O 1
ATOM 1273 N N . ILE A 1 453 ? 181.233 148.132 213.633 1.00 45.79 446 ILE A N 1
ATOM 1274 C CA . ILE A 1 453 ? 180.280 148.146 212.529 1.00 45.79 446 ILE A CA 1
ATOM 1275 C C . ILE A 1 453 ? 180.701 147.102 211.507 1.00 45.79 446 ILE A C 1
ATOM 1276 O O . ILE A 1 453 ? 181.846 147.099 211.045 1.00 45.79 446 ILE A O 1
ATOM 1281 N N . GLY A 1 454 ? 179.771 146.214 211.156 1.00 48.46 447 GLY A N 1
ATOM 1282 C CA . GLY A 1 454 ? 179.973 145.275 210.072 1.00 48.46 447 GLY A CA 1
ATOM 1283 C C . GLY A 1 454 ? 179.277 145.778 208.819 1.00 48.46 447 GLY A C 1
ATOM 1284 O O . GLY A 1 454 ? 178.099 146.138 208.853 1.00 48.46 447 GLY A O 1
ATOM 1285 N N . LEU A 1 455 ? 180.028 145.809 207.717 1.00 45.23 448 LEU A N 1
ATOM 1286 C CA . LEU A 1 455 ? 179.503 146.232 206.421 1.00 45.23 448 LEU A CA 1
ATOM 1287 C C . LEU A 1 455 ? 179.440 145.034 205.487 1.00 45.23 448 LEU A C 1
ATOM 1288 O O . LEU A 1 455 ? 180.400 144.760 204.751 1.00 45.23 448 LEU A O 1
ATOM 1293 N N . PRO A 1 456 ? 178.341 144.278 205.479 1.00 47.74 449 PRO A N 1
ATOM 1294 C CA . PRO A 1 456 ? 178.168 143.246 204.459 1.00 47.74 449 PRO A CA 1
ATOM 1295 C C . PRO A 1 456 ? 177.748 143.883 203.143 1.00 47.74 449 PRO A C 1
ATOM 1296 O O . PRO A 1 456 ? 176.770 144.635 203.084 1.00 47.74 449 PRO A O 1
ATOM 1300 N N . LEU A 1 457 ? 178.497 143.589 202.086 1.00 47.89 450 LEU A N 1
ATOM 1301 C CA . LEU A 1 457 ? 178.271 144.172 200.774 1.00 47.89 450 LEU A CA 1
ATOM 1302 C C . LEU A 1 457 ? 178.051 143.066 199.752 1.00 47.89 450 LEU A C 1
ATOM 1303 O O . LEU A 1 457 ? 178.529 141.941 199.919 1.00 47.89 450 LEU A O 1
ATOM 1308 N N . THR A 1 458 ? 177.318 143.395 198.692 1.00 51.62 451 THR A N 1
ATOM 1309 C CA . THR A 1 458 ? 177.061 142.474 197.595 1.00 51.62 451 THR A CA 1
ATOM 1310 C C . THR A 1 458 ? 177.713 143.022 196.334 1.00 51.62 451 THR A C 1
ATOM 1311 O O . THR A 1 458 ? 177.530 144.196 195.996 1.00 51.62 451 THR A O 1
ATOM 1315 N N . SER A 1 459 ? 178.464 142.172 195.644 1.00 53.00 452 SER A N 1
ATOM 1316 C CA . SER A 1 459 ? 179.327 142.596 194.551 1.00 53.00 452 SER A CA 1
ATOM 1317 C C . SER A 1 459 ? 178.642 142.438 193.199 1.00 53.00 452 SER A C 1
ATOM 1318 O O . SER A 1 459 ? 177.779 141.577 193.010 1.00 53.00 452 SER A O 1
ATOM 1321 N N . LYS A 1 460 ? 179.042 143.291 192.259 1.00 58.89 453 LYS A N 1
ATOM 1322 C CA . LYS A 1 460 ? 178.632 143.188 190.866 1.00 58.89 453 LYS A CA 1
ATOM 1323 C C . LYS A 1 460 ? 179.770 143.711 190.000 1.00 58.89 453 LYS A C 1
ATOM 1324 O O . LYS A 1 460 ? 180.472 144.648 190.390 1.00 58.89 453 LYS A O 1
ATOM 1330 N N . ALA A 1 461 ? 179.951 143.100 188.833 1.00 63.84 454 ALA A N 1
ATOM 1331 C CA . ALA A 1 461 ? 181.053 143.431 187.937 1.00 63.84 454 ALA A CA 1
ATOM 1332 C C . ALA A 1 461 ? 180.540 144.272 186.771 1.00 63.84 454 ALA A C 1
ATOM 1333 O O . ALA A 1 461 ? 179.552 143.908 186.131 1.00 63.84 454 ALA A O 1
ATOM 1335 N N . ASN A 1 462 ? 181.223 145.380 186.490 1.00 72.20 455 ASN A N 1
ATOM 1336 C CA . ASN A 1 462 ? 180.820 146.327 185.462 1.00 72.20 455 ASN A CA 1
ATOM 1337 C C . ASN A 1 462 ? 181.755 146.169 184.268 1.00 72.20 455 ASN A C 1
ATOM 1338 O O . ASN A 1 462 ? 182.920 146.566 184.308 1.00 72.20 455 ASN A O 1
ATOM 1343 N N . ASP A 1 463 ? 181.245 145.583 183.195 1.00 86.15 456 ASP A N 1
ATOM 1344 C CA . ASP A 1 463 ? 181.970 145.438 181.928 1.00 86.15 456 ASP A CA 1
ATOM 1345 C C . ASP A 1 463 ? 181.032 145.055 180.781 1.00 86.15 456 ASP A C 1
ATOM 1346 O O . ASP A 1 463 ? 180.017 144.354 181.007 1.00 86.15 456 ASP A O 1
ATOM 1351 N N . GLN A 1 464 ? 181.302 145.624 179.585 1.00 87.47 457 GLN A N 1
ATOM 1352 C CA . GLN A 1 464 ? 180.430 145.361 178.427 1.00 87.47 457 GLN A CA 1
ATOM 1353 C C . GLN A 1 464 ? 180.787 144.030 177.797 1.00 87.47 457 GLN A C 1
ATOM 1354 O O . GLN A 1 464 ? 181.737 143.963 177.010 1.00 87.47 457 GLN A O 1
ATOM 1360 N N . LEU A 1 480 ? 183.013 147.919 168.643 1.00 75.76 473 LEU A N 1
ATOM 1361 C CA . LEU A 1 480 ? 183.320 147.061 169.782 1.00 75.76 473 LEU A CA 1
ATOM 1362 C C . LEU A 1 480 ? 184.036 147.874 170.860 1.00 75.76 473 LEU A C 1
ATOM 1363 O O . LEU A 1 480 ? 184.847 148.745 170.547 1.00 75.76 473 LEU A O 1
ATOM 1368 N N . SER A 1 481 ? 183.735 147.591 172.127 1.00 78.37 474 SER A N 1
ATOM 1369 C CA . SER A 1 481 ? 184.248 148.404 173.220 1.00 78.37 474 SER A CA 1
ATOM 1370 C C . SER A 1 481 ? 184.321 147.577 174.497 1.00 78.37 474 SER A C 1
ATOM 1371 O O . SER A 1 481 ? 183.747 146.490 174.602 1.00 78.37 474 SER A O 1
ATOM 1374 N N . LEU A 1 482 ? 185.047 148.120 175.474 1.00 77.10 475 LEU A N 1
ATOM 1375 C CA . LEU A 1 482 ? 185.346 147.444 176.729 1.00 77.10 475 LEU A CA 1
ATOM 1376 C C . LEU A 1 482 ? 185.339 148.467 177.857 1.00 77.10 475 LEU A C 1
ATOM 1377 O O . LEU A 1 482 ? 185.893 149.555 177.700 1.00 77.10 475 LEU A O 1
ATOM 1382 N N . LYS A 1 483 ? 184.740 148.122 179.002 1.00 80.23 476 LYS A N 1
ATOM 1383 C CA . LYS A 1 483 ? 184.659 149.114 180.078 1.00 80.23 476 LYS A CA 1
ATOM 1384 C C . LYS A 1 483 ? 185.245 148.622 181.397 1.00 80.23 476 LYS A C 1
ATOM 1385 O O . LYS A 1 483 ? 184.562 148.634 182.422 1.00 80.23 476 LYS A O 1
ATOM 1391 N N . PHE A 1 484 ? 186.485 148.138 181.381 1.00 75.35 477 PHE A N 1
ATOM 1392 C CA . PHE A 1 484 ? 187.130 147.648 182.597 1.00 75.35 477 PHE A CA 1
ATOM 1393 C C . PHE A 1 484 ? 187.071 148.701 183.700 1.00 75.35 477 PHE A C 1
ATOM 1394 O O . PHE A 1 484 ? 187.686 149.765 183.578 1.00 75.35 477 PHE A O 1
ATOM 1402 N N . THR A 1 485 ? 186.350 148.415 184.786 1.00 65.54 478 THR A N 1
ATOM 1403 C CA . THR A 1 485 ? 186.040 149.424 185.793 1.00 65.54 478 THR A CA 1
ATOM 1404 C C . THR A 1 485 ? 186.935 149.346 187.028 1.00 65.54 478 THR A C 1
ATOM 1405 O O . THR A 1 485 ? 187.061 150.343 187.747 1.00 65.54 478 THR A O 1
ATOM 1409 N N . ASN A 1 486 ? 187.593 148.214 187.267 1.00 60.84 479 ASN A N 1
ATOM 1410 C CA . ASN A 1 486 ? 188.429 148.003 188.449 1.00 60.84 479 ASN A CA 1
ATOM 1411 C C . ASN A 1 486 ? 189.782 147.412 188.049 1.00 60.84 479 ASN A C 1
ATOM 1412 O O . ASN A 1 486 ? 190.231 146.387 188.565 1.00 60.84 479 ASN A O 1
ATOM 1417 N N . PHE A 1 487 ? 190.436 148.075 187.097 1.00 65.49 480 PHE A N 1
ATOM 1418 C CA . PHE A 1 487 ? 191.672 147.621 186.465 1.00 65.49 480 PHE A CA 1
ATOM 1419 C C . PHE A 1 487 ? 192.850 148.436 186.990 1.00 65.49 480 PHE A C 1
ATOM 1420 O O . PHE A 1 487 ? 192.809 149.670 186.971 1.00 65.49 480 PHE A O 1
ATOM 1428 N N . SER A 1 488 ? 193.907 147.752 187.433 1.00 64.31 481 SER A N 1
ATOM 1429 C CA . SER A 1 488 ? 195.020 148.379 188.142 1.00 64.31 481 SER A CA 1
ATOM 1430 C C . SER A 1 488 ? 196.283 148.382 187.289 1.00 64.31 481 SER A C 1
ATOM 1431 O O . SER A 1 488 ? 196.662 147.349 186.728 1.00 64.31 481 SER A O 1
ATOM 1434 N N . VAL A 1 489 ? 196.947 149.540 187.218 1.00 62.90 482 VAL A N 1
ATOM 1435 C CA . VAL A 1 489 ? 198.204 149.636 186.480 1.00 62.90 482 VAL A CA 1
ATOM 1436 C C . VAL A 1 489 ? 199.378 149.126 187.311 1.00 62.90 482 VAL A C 1
ATOM 1437 O O . VAL A 1 489 ? 200.355 148.613 186.754 1.00 62.90 482 VAL A O 1
ATOM 1441 N N . ALA A 1 490 ? 199.320 149.268 188.638 1.00 66.99 483 ALA A N 1
ATOM 1442 C CA . ALA A 1 490 ? 200.373 148.711 189.480 1.00 66.99 483 ALA A CA 1
ATOM 1443 C C . ALA A 1 490 ? 200.389 147.191 189.396 1.00 66.99 483 ALA A C 1
ATOM 1444 O O . ALA A 1 490 ? 201.458 146.575 189.297 1.00 66.99 483 ALA A O 1
ATOM 1446 N N . ASN A 1 491 ? 199.209 146.569 189.427 1.00 71.38 484 ASN A N 1
ATOM 1447 C CA . ASN A 1 491 ? 199.115 145.123 189.276 1.00 71.38 484 ASN A CA 1
ATOM 1448 C C . ASN A 1 491 ? 199.473 144.672 187.866 1.00 71.38 484 ASN A C 1
ATOM 1449 O O . ASN A 1 491 ? 199.763 143.488 187.660 1.00 71.38 484 ASN A O 1
ATOM 1454 N N . LEU A 1 492 ? 199.452 145.586 186.893 1.00 70.86 485 LEU A N 1
ATOM 1455 C CA . LEU A 1 492 ? 199.896 145.263 185.541 1.00 70.86 485 LEU A CA 1
ATOM 1456 C C . LEU A 1 492 ? 201.418 145.246 185.446 1.00 70.86 485 LEU A C 1
ATOM 1457 O O . LEU A 1 492 ? 202.005 144.279 184.950 1.00 70.86 485 LEU A O 1
ATOM 1462 N N . LEU A 1 493 ? 202.070 146.314 185.912 1.00 75.45 486 LEU A N 1
ATOM 1463 C CA . LEU A 1 493 ? 203.512 146.457 185.746 1.00 75.45 486 LEU A CA 1
ATOM 1464 C C . LEU A 1 493 ? 204.316 145.643 186.753 1.00 75.45 486 LEU A C 1
ATOM 1465 O O . LEU A 1 493 ? 205.504 145.399 186.520 1.00 75.45 486 LEU A O 1
ATOM 1470 N N . ARG A 1 494 ? 203.705 145.218 187.851 1.00 80.44 487 ARG A N 1
ATOM 1471 C CA . ARG A 1 494 ? 204.364 144.368 188.835 1.00 80.44 487 ARG A CA 1
ATOM 1472 C C . ARG A 1 494 ? 203.308 143.568 189.585 1.00 80.44 487 ARG A C 1
ATOM 1473 O O . ARG A 1 494 ? 202.744 144.056 190.572 1.00 80.44 487 ARG A O 1
ATOM 1481 N N . PRO A 1 495 ? 203.007 142.348 189.135 1.00 76.27 488 PRO A N 1
ATOM 1482 C CA . PRO A 1 495 ? 201.989 141.542 189.809 1.00 76.27 488 PRO A CA 1
ATOM 1483 C C . PRO A 1 495 ? 202.347 141.332 191.268 1.00 76.27 488 PRO A C 1
ATOM 1484 O O . PRO A 1 495 ? 203.522 141.262 191.636 1.00 76.27 488 PRO A O 1
ATOM 1488 N N . GLY A 1 496 ? 201.320 141.270 192.111 1.00 67.89 489 GLY A N 1
ATOM 1489 C CA . GLY A 1 496 ? 201.581 141.133 193.527 1.00 67.89 489 GLY A CA 1
ATOM 1490 C C . GLY A 1 496 ? 202.327 139.854 193.830 1.00 67.89 489 GLY A C 1
ATOM 1491 O O . GLY A 1 496 ? 203.537 139.885 194.063 1.00 67.89 489 GLY A O 1
ATOM 1492 N N . GLU A 1 497 ? 201.629 138.721 193.748 1.00 70.25 490 GLU A N 1
ATOM 1493 C CA . GLU A 1 497 ? 202.190 137.402 194.020 1.00 70.25 490 GLU A CA 1
ATOM 1494 C C . GLU A 1 497 ? 201.853 136.364 192.956 1.00 70.25 490 GLU A C 1
ATOM 1495 O O . GLU A 1 497 ? 202.599 135.386 192.823 1.00 70.25 490 GLU A O 1
ATOM 1501 N N . ASN A 1 498 ? 200.742 136.523 192.234 1.00 75.75 491 ASN A N 1
ATOM 1502 C CA . ASN A 1 498 ? 200.335 135.595 191.181 1.00 75.75 491 ASN A CA 1
ATOM 1503 C C . ASN A 1 498 ? 199.280 136.283 190.324 1.00 75.75 491 ASN A C 1
ATOM 1504 O O . ASN A 1 498 ? 198.181 136.562 190.815 1.00 75.75 491 ASN A O 1
ATOM 1509 N N . TYR A 1 499 ? 199.591 136.542 189.051 1.00 77.19 492 TYR A N 1
ATOM 1510 C CA . TYR A 1 499 ? 198.549 137.070 188.174 1.00 77.19 492 TYR A CA 1
ATOM 1511 C C . TYR A 1 499 ? 197.591 135.971 187.727 1.00 77.19 492 TYR A C 1
ATOM 1512 O O . TYR A 1 499 ? 196.426 136.257 187.429 1.00 77.19 492 TYR A O 1
ATOM 1521 N N . ARG A 1 500 ? 198.064 134.722 187.681 1.00 74.30 493 ARG A N 1
ATOM 1522 C CA . ARG A 1 500 ? 197.207 133.536 187.596 1.00 74.30 493 ARG A CA 1
ATOM 1523 C C . ARG A 1 500 ? 196.296 133.568 186.369 1.00 74.30 493 ARG A C 1
ATOM 1524 O O . ARG A 1 500 ? 195.189 133.025 186.385 1.00 74.30 493 ARG A O 1
ATOM 1532 N N . GLY A 1 501 ? 196.751 134.211 185.295 1.00 72.21 494 GLY A N 1
ATOM 1533 C CA . GLY A 1 501 ? 195.988 134.293 184.068 1.00 72.21 494 GLY A CA 1
ATOM 1534 C C . GLY A 1 501 ? 194.871 135.310 184.077 1.00 72.21 494 GLY A C 1
ATOM 1535 O O . GLY A 1 501 ? 194.194 135.471 183.053 1.00 72.21 494 GLY A O 1
ATOM 1536 N N . ILE A 1 502 ? 194.663 136.008 185.188 1.00 72.10 495 ILE A N 1
ATOM 1537 C CA . ILE A 1 502 ? 193.574 136.962 185.314 1.00 72.10 495 ILE A CA 1
ATOM 1538 C C . ILE A 1 502 ? 194.084 138.347 184.932 1.00 72.10 495 ILE A C 1
ATOM 1539 O O . ILE A 1 502 ? 195.284 138.633 184.977 1.00 72.10 495 ILE A O 1
ATOM 1544 N N . LEU A 1 503 ? 193.158 139.209 184.524 1.00 70.59 496 LEU A N 1
ATOM 1545 C CA . LEU A 1 503 ? 193.467 140.606 184.282 1.00 70.59 496 LEU A CA 1
ATOM 1546 C C . LEU A 1 503 ? 193.948 141.268 185.573 1.00 70.59 496 LEU A C 1
ATOM 1547 O O . LEU A 1 503 ? 193.555 140.864 186.673 1.00 70.59 496 LEU A O 1
ATOM 1552 N N . PRO A 1 504 ? 194.806 142.290 185.473 1.00 69.16 497 PRO A N 1
ATOM 1553 C CA . PRO A 1 504 ? 195.338 142.933 186.684 1.00 69.16 497 PRO A CA 1
ATOM 1554 C C . PRO A 1 504 ? 194.318 143.814 187.388 1.00 69.16 497 PRO A C 1
ATOM 1555 O O . PRO A 1 504 ? 194.364 145.043 187.285 1.00 69.16 497 PRO A O 1
ATOM 1559 N N . GLN A 1 505 ? 193.406 143.185 188.127 1.00 62.93 498 GLN A N 1
ATOM 1560 C CA . GLN A 1 505 ? 192.287 143.885 188.732 1.00 62.93 498 GLN A CA 1
ATOM 1561 C C . GLN A 1 505 ? 192.694 144.526 190.058 1.00 62.93 498 GLN A C 1
ATOM 1562 O O . GLN A 1 505 ? 193.665 144.122 190.705 1.00 62.93 498 GLN A O 1
ATOM 1568 N N . GLY A 1 506 ? 191.930 145.539 190.461 1.00 60.77 499 GLY A N 1
ATOM 1569 C CA . GLY A 1 506 ? 192.063 146.155 191.766 1.00 60.77 499 GLY A CA 1
ATOM 1570 C C . GLY A 1 506 ? 192.133 147.664 191.677 1.00 60.77 499 GLY A C 1
ATOM 1571 O O . GLY A 1 506 ? 192.048 148.265 190.611 1.00 60.77 499 GLY A O 1
ATOM 1572 N N . ASP A 1 507 ? 192.257 148.281 192.853 1.00 56.96 500 ASP A N 1
ATOM 1573 C CA . ASP A 1 507 ? 192.570 149.693 193.062 1.00 56.96 500 ASP A CA 1
ATOM 1574 C C . ASP A 1 507 ? 191.474 150.648 192.595 1.00 56.96 500 ASP A C 1
ATOM 1575 O O . ASP A 1 507 ? 191.634 151.864 192.750 1.00 56.96 500 ASP A O 1
ATOM 1580 N N . GLY A 1 508 ? 190.370 150.150 192.038 1.00 56.08 501 GLY A N 1
ATOM 1581 C CA . GLY A 1 508 ? 189.285 151.012 191.619 1.00 56.08 501 GLY A CA 1
ATOM 1582 C C . GLY A 1 508 ? 189.571 151.866 190.406 1.00 56.08 501 GLY A C 1
ATOM 1583 O O . GLY A 1 508 ? 188.716 152.671 190.021 1.00 56.08 501 GLY A O 1
ATOM 1584 N N . GLN A 1 509 ? 190.745 151.723 189.797 1.00 53.30 502 GLN A N 1
ATOM 1585 C CA . GLN A 1 509 ? 191.071 152.444 188.577 1.00 53.30 502 GLN A CA 1
ATOM 1586 C C . GLN A 1 509 ? 190.306 151.833 187.407 1.00 53.30 502 GLN A C 1
ATOM 1587 O O . GLN A 1 509 ? 189.923 150.661 187.438 1.00 53.30 502 GLN A O 1
ATOM 1593 N N . THR A 1 510 ? 190.072 152.631 186.367 1.00 54.60 503 THR A N 1
ATOM 1594 C CA . THR A 1 510 ? 189.263 152.176 185.242 1.00 54.60 503 THR A CA 1
ATOM 1595 C C . THR A 1 510 ? 189.959 152.452 183.914 1.00 54.60 503 THR A C 1
ATOM 1596 O O . THR A 1 510 ? 190.659 153.455 183.751 1.00 54.60 503 THR A O 1
ATOM 1600 N N . LEU A 1 511 ? 189.749 151.537 182.966 1.00 57.91 504 LEU A N 1
ATOM 1601 C CA . LEU A 1 511 ? 190.320 151.605 181.628 1.00 57.91 504 LEU A CA 1
ATOM 1602 C C . LEU A 1 511 ? 189.206 151.314 180.627 1.00 57.91 504 LEU A C 1
ATOM 1603 O O . LEU A 1 511 ? 188.312 150.509 180.898 1.00 57.91 504 LEU A O 1
ATOM 1608 N N . THR A 1 512 ? 189.255 151.972 179.467 1.00 59.72 505 THR A N 1
ATOM 1609 C CA . THR A 1 512 ? 188.190 151.838 178.482 1.00 59.72 505 THR A CA 1
ATOM 1610 C C . THR A 1 512 ? 188.749 151.986 177.070 1.00 59.72 505 THR A C 1
ATOM 1611 O O . THR A 1 512 ? 189.597 152.846 176.820 1.00 59.72 505 THR A O 1
ATOM 1615 N N . ILE A 1 513 ? 188.269 151.137 176.155 1.00 59.46 506 ILE A N 1
ATOM 1616 C CA . ILE A 1 513 ? 188.689 151.133 174.753 1.00 59.46 506 ILE A CA 1
ATOM 1617 C C . ILE A 1 513 ? 187.439 151.018 173.883 1.00 59.46 506 ILE A C 1
ATOM 1618 O O . ILE A 1 513 ? 186.488 150.322 174.249 1.00 59.46 506 ILE A O 1
ATOM 1623 N N . SER A 1 514 ? 187.437 151.701 172.735 1.00 67.70 507 SER A N 1
ATOM 1624 C CA . SER A 1 514 ? 186.308 151.637 171.811 1.00 67.70 507 SER A CA 1
ATOM 1625 C C . SER A 1 514 ? 186.776 151.999 170.406 1.00 67.70 507 SER A C 1
ATOM 1626 O O . SER A 1 514 ? 187.773 152.704 170.231 1.00 67.70 507 SER A O 1
ATOM 1629 N N . GLY A 1 515 ? 186.039 151.519 169.407 1.00 71.20 508 GLY A N 1
ATOM 1630 C CA . GLY A 1 515 ? 186.363 151.851 168.026 1.00 71.20 508 GLY A CA 1
ATOM 1631 C C . GLY A 1 515 ? 185.439 151.172 167.035 1.00 71.20 508 GLY A C 1
ATOM 1632 O O . GLY A 1 515 ? 184.759 150.189 167.351 1.00 71.20 508 GLY A O 1
ATOM 1633 N N . GLN A 1 516 ? 185.435 151.721 165.818 1.00 76.37 509 GLN A N 1
ATOM 1634 C CA . GLN A 1 516 ? 184.715 151.177 164.670 1.00 76.37 509 GLN A CA 1
ATOM 1635 C C . GLN A 1 516 ? 185.715 150.582 163.687 1.00 76.37 509 GLN A C 1
ATOM 1636 O O . GLN A 1 516 ? 186.733 151.211 163.377 1.00 76.37 509 GLN A O 1
ATOM 1642 N N . THR A 1 517 ? 185.422 149.380 163.186 1.00 74.96 510 THR A N 1
ATOM 1643 C CA . THR A 1 517 ? 186.287 148.706 162.224 1.00 74.96 510 THR A CA 1
ATOM 1644 C C . THR A 1 517 ? 185.532 148.405 160.927 1.00 74.96 510 THR A C 1
ATOM 1645 O O . THR A 1 517 ? 185.785 147.400 160.259 1.00 74.96 510 THR A O 1
ATOM 1649 N N . ASN A 1 518 ? 184.587 149.274 160.562 1.00 78.86 511 ASN A N 1
ATOM 1650 C CA . ASN A 1 518 ? 183.839 149.076 159.324 1.00 78.86 511 ASN A CA 1
ATOM 1651 C C . ASN A 1 518 ? 184.713 149.364 158.107 1.00 78.86 511 ASN A C 1
ATOM 1652 O O . ASN A 1 518 ? 184.699 148.610 157.126 1.00 78.86 511 ASN A O 1
ATOM 1657 N N . ALA A 1 519 ? 185.444 150.480 158.142 1.00 77.90 512 ALA A N 1
ATOM 1658 C CA . ALA A 1 519 ? 186.572 150.786 157.264 1.00 77.90 512 ALA A CA 1
ATOM 1659 C C . ALA A 1 519 ? 186.182 151.116 155.827 1.00 77.90 512 ALA A C 1
ATOM 1660 O O . ALA A 1 519 ? 187.018 151.606 155.061 1.00 77.90 512 ALA A O 1
ATOM 1662 N N . LYS A 1 520 ? 184.923 150.899 155.452 1.00 85.58 513 LYS A N 1
ATOM 1663 C CA . LYS A 1 520 ? 184.469 151.274 154.122 1.00 85.58 513 LYS A CA 1
ATOM 1664 C C . LYS A 1 520 ? 183.544 152.481 154.129 1.00 85.58 513 LYS A C 1
ATOM 1665 O O . LYS A 1 520 ? 183.249 153.021 153.057 1.00 85.58 513 LYS A O 1
ATOM 1671 N N . TYR A 1 521 ? 183.063 152.894 155.290 1.00 92.40 514 TYR A N 1
ATOM 1672 C CA . TYR A 1 521 ? 182.529 154.230 155.537 1.00 92.40 514 TYR A CA 1
ATOM 1673 C C . TYR A 1 521 ? 183.054 154.865 156.822 1.00 92.40 514 TYR A C 1
ATOM 1674 O O . TYR A 1 521 ? 183.286 156.076 156.846 1.00 92.40 514 TYR A O 1
ATOM 1683 N N . TYR A 1 522 ? 183.268 154.077 157.881 1.00 87.10 515 TYR A N 1
ATOM 1684 C CA . TYR A 1 522 ? 183.714 154.581 159.175 1.00 87.10 515 TYR A CA 1
ATOM 1685 C C . TYR A 1 522 ? 184.875 153.744 159.703 1.00 87.10 515 TYR A C 1
ATOM 1686 O O . TYR A 1 522 ? 184.974 152.545 159.432 1.00 87.10 515 TYR A O 1
ATOM 1695 N N . GLN A 1 523 ? 185.743 154.393 160.478 1.00 78.79 516 GLN A N 1
ATOM 1696 C CA . GLN A 1 523 ? 186.860 153.764 161.173 1.00 78.79 516 GLN A CA 1
ATOM 1697 C C . GLN A 1 523 ? 187.286 154.686 162.304 1.00 78.79 516 GLN A C 1
ATOM 1698 O O . GLN A 1 523 ? 187.351 155.903 162.120 1.00 78.79 516 GLN A O 1
ATOM 1704 N N . SER A 1 524 ? 187.592 154.101 163.459 1.00 73.62 517 SER A N 1
ATOM 1705 C CA . SER A 1 524 ? 187.919 154.903 164.628 1.00 73.62 517 SER A CA 1
ATOM 1706 C C . SER A 1 524 ? 188.626 154.043 165.667 1.00 73.62 517 SER A C 1
ATOM 1707 O O . SER A 1 524 ? 188.415 152.830 165.738 1.00 73.62 517 SER A O 1
ATOM 1710 N N . TYR A 1 525 ? 189.473 154.695 166.466 1.00 74.09 518 TYR A N 1
ATOM 1711 C CA . TYR A 1 525 ? 190.143 154.084 167.606 1.00 74.09 518 TYR A CA 1
ATOM 1712 C C . TYR A 1 525 ? 190.083 155.059 168.776 1.00 74.09 518 TYR A C 1
ATOM 1713 O O . TYR A 1 525 ? 190.088 156.277 168.577 1.00 74.09 518 TYR A O 1
ATOM 1722 N N . SER A 1 526 ? 190.034 154.525 169.998 1.00 62.88 519 SER A N 1
ATOM 1723 C CA . SER A 1 526 ? 189.976 155.382 171.179 1.00 62.88 519 SER A CA 1
ATOM 1724 C C . SER A 1 526 ? 190.387 154.600 172.423 1.00 62.88 519 SER A C 1
ATOM 1725 O O . SER A 1 526 ? 190.257 153.375 172.480 1.00 62.88 519 SER A O 1
ATOM 1728 N N . ILE A 1 527 ? 190.867 155.339 173.425 1.00 52.08 520 ILE A N 1
ATOM 1729 C CA . ILE A 1 527 ? 191.318 154.760 174.689 1.00 52.08 520 ILE A CA 1
ATOM 1730 C C . ILE A 1 527 ? 191.224 155.835 175.764 1.00 52.08 520 ILE A C 1
ATOM 1731 O O . ILE A 1 527 ? 191.391 157.025 175.485 1.00 52.08 520 ILE A O 1
ATOM 1736 N N . SER A 1 528 ? 190.955 155.413 177.002 1.00 45.75 521 SER A N 1
ATOM 1737 C CA . SER A 1 528 ? 190.877 156.337 178.127 1.00 45.75 521 SER A CA 1
ATOM 1738 C C . SER A 1 528 ? 191.215 155.614 179.426 1.00 45.75 521 SER A C 1
ATOM 1739 O O . SER A 1 528 ? 191.013 154.403 179.551 1.00 45.75 521 SER A O 1
ATOM 1742 N N . PHE A 1 529 ? 191.722 156.379 180.395 1.00 43.73 522 PHE A N 1
ATOM 1743 C CA . PHE A 1 529 ? 192.133 155.868 181.697 1.00 43.73 522 PHE A CA 1
ATOM 1744 C C . PHE A 1 529 ? 191.834 156.909 182.767 1.00 43.73 522 PHE A C 1
ATOM 1745 O O . PHE A 1 529 ? 192.014 158.108 182.540 1.00 43.73 522 PHE A O 1
ATOM 1753 N N . PHE A 1 530 ? 191.382 156.448 183.936 1.00 39.14 523 PHE A N 1
ATOM 1754 C CA . PHE A 1 530 ? 190.972 157.341 185.014 1.00 39.14 523 PHE A CA 1
ATOM 1755 C C . PHE A 1 530 ? 191.373 156.748 186.358 1.00 39.14 523 PHE A C 1
ATOM 1756 O O . PHE A 1 530 ? 191.058 155.590 186.648 1.00 39.14 523 PHE A O 1
ATOM 1764 N N . ASP A 1 531 ? 192.063 157.546 187.172 1.00 38.58 524 ASP A N 1
ATOM 1765 C CA . ASP A 1 531 ? 192.578 157.118 188.475 1.00 38.58 524 ASP A CA 1
ATOM 1766 C C . ASP A 1 531 ? 191.986 158.005 189.562 1.00 38.58 524 ASP A C 1
ATOM 1767 O O . ASP A 1 531 ? 192.437 159.152 189.743 1.00 38.58 524 ASP A O 1
ATOM 1772 N N . PRO A 1 532 ? 190.990 157.530 190.317 1.00 35.71 525 PRO A N 1
ATOM 1773 C CA . PRO A 1 532 ? 190.257 158.427 191.224 1.00 35.71 525 PRO A CA 1
ATOM 1774 C C . PRO A 1 532 ? 191.048 158.889 192.438 1.00 35.71 525 PRO A C 1
ATOM 1775 O O . PRO A 1 532 ? 190.675 159.902 193.043 1.00 35.71 525 PRO A O 1
ATOM 1779 N N . TRP A 1 533 ? 192.109 158.182 192.828 1.00 39.34 526 TRP A N 1
ATOM 1780 C CA . TRP A 1 533 ? 192.941 158.542 193.980 1.00 39.34 526 TRP A CA 1
ATOM 1781 C C . TRP A 1 533 ? 194.394 158.494 193.513 1.00 39.34 526 TRP A C 1
ATOM 1782 O O . TRP A 1 533 ? 195.071 157.479 193.693 1.00 39.34 526 TRP A O 1
ATOM 1793 N N . PHE A 1 534 ? 194.880 159.587 192.924 1.00 35.34 527 PHE A N 1
ATOM 1794 C CA . PHE A 1 534 ? 196.242 159.591 192.401 1.00 35.34 527 PHE A CA 1
ATOM 1795 C C . PHE A 1 534 ? 197.239 159.665 193.549 1.00 35.34 527 PHE A C 1
ATOM 1796 O O . PHE A 1 534 ? 197.120 160.513 194.438 1.00 35.34 527 PHE A O 1
ATOM 1804 N N . GLY A 1 535 ? 198.226 158.775 193.526 1.00 40.68 528 GLY A N 1
ATOM 1805 C CA . GLY A 1 535 ? 199.158 158.645 194.624 1.00 40.68 528 GLY A CA 1
ATOM 1806 C C . GLY A 1 535 ? 198.634 157.858 195.802 1.00 40.68 528 GLY A C 1
ATOM 1807 O O . GLY A 1 535 ? 199.393 157.618 196.751 1.00 40.68 528 GLY A O 1
ATOM 1808 N N . GLY A 1 536 ? 197.364 157.456 195.776 1.00 46.81 529 GLY A N 1
ATOM 1809 C CA . GLY A 1 536 ? 196.788 156.646 196.830 1.00 46.81 529 GLY A CA 1
ATOM 1810 C C . GLY A 1 536 ? 196.679 157.315 198.180 1.00 46.81 529 GLY A C 1
ATOM 1811 O O . GLY A 1 536 ? 196.465 156.628 199.181 1.00 46.81 529 GLY A O 1
ATOM 1812 N N . LYS A 1 537 ? 196.800 158.641 198.242 1.00 42.91 530 LYS A N 1
ATOM 1813 C CA . LYS A 1 537 ? 196.907 159.335 199.520 1.00 42.91 530 LYS A CA 1
ATOM 1814 C C . LYS A 1 537 ? 195.956 160.514 199.693 1.00 42.91 530 LYS A C 1
ATOM 1815 O O . LYS A 1 537 ? 195.762 160.950 200.834 1.00 42.91 530 LYS A O 1
ATOM 1821 N N . ARG A 1 538 ? 195.367 161.044 198.629 1.00 39.01 531 ARG A N 1
ATOM 1822 C CA . ARG A 1 538 ? 194.424 162.149 198.710 1.00 39.01 531 ARG A CA 1
ATOM 1823 C C . ARG A 1 538 ? 193.344 161.973 197.656 1.00 39.01 531 ARG A C 1
ATOM 1824 O O . ARG A 1 538 ? 193.562 161.306 196.638 1.00 39.01 531 ARG A O 1
ATOM 1832 N N . PRO A 1 539 ? 192.155 162.550 197.880 1.00 34.22 532 PRO A N 1
ATOM 1833 C CA . PRO A 1 539 ? 191.122 162.567 196.826 1.00 34.22 532 PRO A CA 1
ATOM 1834 C C . PRO A 1 539 ? 191.368 163.655 195.791 1.00 34.22 532 PRO A C 1
ATOM 1835 O O . PRO A 1 539 ? 190.724 164.709 195.753 1.00 34.22 532 PRO A O 1
ATOM 1839 N N . ASN A 1 540 ? 192.354 163.408 194.932 1.00 29.77 533 ASN A N 1
ATOM 1840 C CA . ASN A 1 540 ? 192.523 164.147 193.692 1.00 29.77 533 ASN A CA 1
ATOM 1841 C C . ASN A 1 540 ? 192.884 163.153 192.597 1.00 29.77 533 ASN A C 1
ATOM 1842 O O . ASN A 1 540 ? 193.624 162.196 192.835 1.00 29.77 533 ASN A O 1
ATOM 1847 N N . SER A 1 541 ? 192.313 163.352 191.412 1.00 27.26 534 SER A N 1
ATOM 1848 C CA . SER A 1 541 ? 192.248 162.304 190.407 1.00 27.26 534 SER A CA 1
ATOM 1849 C C . SER A 1 541 ? 192.907 162.737 189.106 1.00 27.26 534 SER A C 1
ATOM 1850 O O . SER A 1 541 ? 193.030 163.928 188.808 1.00 27.26 534 SER A O 1
ATOM 1853 N N . LEU A 1 542 ? 193.326 161.740 188.329 1.00 33.51 535 LEU A N 1
ATOM 1854 C CA . LEU A 1 542 ? 193.966 161.937 187.037 1.00 33.51 535 LEU A CA 1
ATOM 1855 C C . LEU A 1 542 ? 193.136 161.271 185.948 1.00 33.51 535 LEU A C 1
ATOM 1856 O O . LEU A 1 542 ? 192.648 160.150 186.126 1.00 33.51 535 LEU A O 1
ATOM 1861 N N . SER A 1 543 ? 192.980 161.967 184.822 1.00 33.27 536 SER A N 1
ATOM 1862 C CA . SER A 1 543 ? 192.219 161.459 183.687 1.00 33.27 536 SER A CA 1
ATOM 1863 C C . SER A 1 543 ? 192.961 161.771 182.396 1.00 33.27 536 SER A C 1
ATOM 1864 O O . SER A 1 543 ? 193.410 162.904 182.198 1.00 33.27 536 SER A O 1
ATOM 1867 N N . VAL A 1 544 ? 193.087 160.767 181.523 1.00 36.25 537 VAL A N 1
ATOM 1868 C CA . VAL A 1 544 ? 193.753 160.908 180.231 1.00 36.25 537 VAL A CA 1
ATOM 1869 C C . VAL A 1 544 ? 193.003 160.077 179.193 1.00 36.25 537 VAL A C 1
ATOM 1870 O O . VAL A 1 544 ? 192.379 159.065 179.518 1.00 36.25 537 VAL A O 1
ATOM 1874 N N . SER A 1 545 ? 193.069 160.516 177.935 1.00 40.26 538 SER A N 1
ATOM 1875 C CA . SER A 1 545 ? 192.386 159.828 176.841 1.00 40.26 538 SER A CA 1
ATOM 1876 C C . SER A 1 545 ? 192.987 160.265 175.509 1.00 40.26 538 SER A C 1
ATOM 1877 O O . SER A 1 545 ? 193.716 161.255 175.429 1.00 40.26 538 SER A O 1
ATOM 1880 N N . ALA A 1 546 ? 192.665 159.505 174.456 1.00 45.82 539 ALA A N 1
ATOM 1881 C CA . ALA A 1 546 ? 193.115 159.794 173.095 1.00 45.82 539 ALA A CA 1
ATOM 1882 C C . ALA A 1 546 ? 192.177 159.114 172.100 1.00 45.82 539 ALA A C 1
ATOM 1883 O O . ALA A 1 546 ? 191.494 158.144 172.438 1.00 45.82 539 ALA A O 1
ATOM 1885 N N . PHE A 1 547 ? 192.160 159.623 170.861 1.00 60.74 540 PHE A N 1
ATOM 1886 C CA . PHE A 1 547 ? 191.224 159.130 169.850 1.00 60.74 540 PHE A CA 1
ATOM 1887 C C . PHE A 1 547 ? 191.735 159.425 168.438 1.00 60.74 540 PHE A C 1
ATOM 1888 O O . PHE A 1 547 ? 192.642 160.238 168.246 1.00 60.74 540 PHE A O 1
ATOM 1896 N N . PHE A 1 548 ? 191.115 158.762 167.450 1.00 66.66 541 PHE A N 1
ATOM 1897 C CA . PHE A 1 548 ? 191.517 158.804 166.040 1.00 66.66 541 PHE A CA 1
ATOM 1898 C C . PHE A 1 548 ? 190.377 158.226 165.194 1.00 66.66 541 PHE A C 1
ATOM 1899 O O . PHE A 1 548 ? 189.688 157.306 165.643 1.00 66.66 541 PHE A O 1
ATOM 1907 N N . SER A 1 549 ? 190.185 158.740 163.966 1.00 64.80 542 SER A N 1
ATOM 1908 C CA . SER A 1 549 ? 189.046 158.290 163.157 1.00 64.80 542 SER A CA 1
ATOM 1909 C C . SER A 1 549 ? 189.145 158.691 161.679 1.00 64.80 542 SER A C 1
ATOM 1910 O O . SER A 1 549 ? 189.484 159.837 161.372 1.00 64.80 542 SER A O 1
ATOM 1913 N N . VAL A 1 550 ? 188.797 157.756 160.764 1.00 70.95 543 VAL A N 1
ATOM 1914 C CA . VAL A 1 550 ? 188.634 158.048 159.331 1.00 70.95 543 VAL A CA 1
ATOM 1915 C C . VAL A 1 550 ? 187.170 157.967 158.954 1.00 70.95 543 VAL A C 1
ATOM 1916 O O . VAL A 1 550 ? 186.414 157.140 159.484 1.00 70.95 543 VAL A O 1
ATOM 1920 N N . GLN A 1 551 ? 186.771 158.824 158.021 1.00 77.55 544 GLN A N 1
ATOM 1921 C CA . GLN A 1 551 ? 185.483 158.678 157.377 1.00 77.55 544 GLN A CA 1
ATOM 1922 C C . GLN A 1 551 ? 185.589 159.138 155.931 1.00 77.55 544 GLN A C 1
ATOM 1923 O O . GLN A 1 551 ? 186.176 160.186 155.644 1.00 77.55 544 GLN A O 1
ATOM 1929 N N . THR A 1 552 ? 185.035 158.328 155.033 1.00 79.79 545 THR A N 1
ATOM 1930 C CA . THR A 1 552 ? 185.121 158.526 153.591 1.00 79.79 545 THR A CA 1
ATOM 1931 C C . THR A 1 552 ? 184.502 159.838 153.135 1.00 79.79 545 THR A C 1
ATOM 1932 O O . THR A 1 552 ? 183.852 159.898 152.091 1.00 79.79 545 THR A O 1
ATOM 1936 N N . LYS A 1 597 ? 189.409 160.906 149.108 1.00 84.66 590 LYS A N 1
ATOM 1937 C CA . LYS A 1 597 ? 188.513 161.870 149.736 1.00 84.66 590 LYS A CA 1
ATOM 1938 C C . LYS A 1 597 ? 188.097 161.344 151.108 1.00 84.66 590 LYS A C 1
ATOM 1939 O O . LYS A 1 597 ? 187.434 160.310 151.197 1.00 84.66 590 LYS A O 1
ATOM 1945 N N . SER A 1 598 ? 188.481 162.044 152.173 1.00 80.30 591 SER A N 1
ATOM 1946 C CA . SER A 1 598 ? 188.212 161.578 153.530 1.00 80.30 591 SER A CA 1
ATOM 1947 C C . SER A 1 598 ? 188.400 162.736 154.506 1.00 80.30 591 SER A C 1
ATOM 1948 O O . SER A 1 598 ? 188.743 163.857 154.115 1.00 80.30 591 SER A O 1
ATOM 1951 N N . ILE A 1 599 ? 188.163 162.457 155.791 1.00 70.42 592 ILE A N 1
ATOM 1952 C CA . ILE A 1 599 ? 188.312 163.427 156.872 1.00 70.42 592 ILE A CA 1
ATOM 1953 C C . ILE A 1 599 ? 189.006 162.759 158.053 1.00 70.42 592 ILE A C 1
ATOM 1954 O O . ILE A 1 599 ? 188.596 161.680 158.494 1.00 70.42 592 ILE A O 1
ATOM 1959 N N . LYS A 1 600 ? 190.050 163.404 158.579 1.00 69.15 593 LYS A N 1
ATOM 1960 C CA . LYS A 1 600 ? 190.925 162.782 159.568 1.00 69.15 593 LYS A CA 1
ATOM 1961 C C . LYS A 1 600 ? 190.863 163.574 160.867 1.00 69.15 593 LYS A C 1
ATOM 1962 O O . LYS A 1 600 ? 191.139 164.777 160.861 1.00 69.15 593 LYS A O 1
ATOM 1968 N N . MET A 1 601 ? 190.587 162.906 161.988 1.00 70.11 594 MET A N 1
ATOM 1969 C CA . MET A 1 601 ? 190.549 163.602 163.271 1.00 70.11 594 MET A CA 1
ATOM 1970 C C . MET A 1 601 ? 191.229 162.782 164.360 1.00 70.11 594 MET A C 1
ATOM 1971 O O . MET A 1 601 ? 190.928 161.596 164.519 1.00 70.11 594 MET A O 1
ATOM 1976 N N . TRP A 1 602 ? 192.129 163.417 165.117 1.00 67.23 595 TRP A N 1
ATOM 1977 C CA . TRP A 1 602 ? 192.767 162.766 166.258 1.00 67.23 595 TRP A CA 1
ATOM 1978 C C . TRP A 1 602 ? 193.158 163.807 167.302 1.00 67.23 595 TRP A C 1
ATOM 1979 O O . TRP A 1 602 ? 193.322 164.991 166.996 1.00 67.23 595 TRP A O 1
ATOM 1990 N N . GLY A 1 603 ? 193.301 163.347 168.543 1.00 55.31 596 GLY A N 1
ATOM 1991 C CA . GLY A 1 603 ? 193.654 164.235 169.641 1.00 55.31 596 GLY A CA 1
ATOM 1992 C C . GLY A 1 603 ? 193.760 163.480 170.950 1.00 55.31 596 GLY A C 1
ATOM 1993 O O . GLY A 1 603 ? 193.550 162.264 171.014 1.00 55.31 596 GLY A O 1
ATOM 1994 N N . LEU A 1 604 ? 194.091 164.228 172.005 1.00 45.26 597 LEU A N 1
ATOM 1995 C CA . LEU A 1 604 ? 194.268 163.673 173.344 1.00 45.26 597 LEU A CA 1
ATOM 1996 C C . LEU A 1 604 ? 194.033 164.777 174.371 1.00 45.26 597 LEU A C 1
ATOM 1997 O O . LEU A 1 604 ? 193.975 165.962 174.031 1.00 45.26 597 LEU A O 1
ATOM 2002 N N . SER A 1 605 ? 193.903 164.376 175.638 1.00 36.48 598 SER A N 1
ATOM 2003 C CA . SER A 1 605 ? 193.633 165.327 176.713 1.00 36.48 598 SER A CA 1
ATOM 2004 C C . SER A 1 605 ? 194.134 164.783 178.046 1.00 36.48 598 SER A C 1
ATOM 2005 O O . SER A 1 605 ? 194.365 163.582 178.204 1.00 36.48 598 SER A O 1
ATOM 2008 N N . LEU A 1 606 ? 194.291 165.695 179.010 1.00 33.09 599 LEU A N 1
ATOM 2009 C CA . LEU A 1 606 ? 194.739 165.374 180.362 1.00 33.09 599 LEU A CA 1
ATOM 2010 C C . LEU A 1 606 ? 194.013 166.276 181.353 1.00 33.09 599 LEU A C 1
ATOM 2011 O O . LEU A 1 606 ? 193.931 167.488 181.138 1.00 33.09 599 LEU A O 1
ATOM 2016 N N . GLY A 1 607 ? 193.502 165.688 182.447 1.00 26.32 600 GLY A N 1
ATOM 2017 C CA . GLY A 1 607 ? 192.683 166.425 183.388 1.00 26.32 600 GLY A CA 1
ATOM 2018 C C . GLY A 1 607 ? 192.989 166.049 184.828 1.00 26.32 600 GLY A C 1
ATOM 2019 O O . GLY A 1 607 ? 193.644 165.042 185.103 1.00 26.32 600 GLY A O 1
ATOM 2020 N N . TRP A 1 608 ? 192.473 166.870 185.745 1.00 23.29 601 TRP A N 1
ATOM 2021 C CA . TRP A 1 608 ? 192.864 166.811 187.152 1.00 23.29 601 TRP A CA 1
ATOM 2022 C C . TRP A 1 608 ? 191.703 167.304 188.007 1.00 23.29 601 TRP A C 1
ATOM 2023 O O . TRP A 1 608 ? 191.295 168.462 187.879 1.00 23.29 601 TRP A O 1
ATOM 2034 N N . GLY A 1 609 ? 191.178 166.440 188.879 1.00 22.45 602 GLY A N 1
ATOM 2035 C CA . GLY A 1 609 ? 190.031 166.786 189.706 1.00 22.45 602 GLY A CA 1
ATOM 2036 C C . GLY A 1 609 ? 190.343 166.923 191.185 1.00 22.45 602 GLY A C 1
ATOM 2037 O O . GLY A 1 609 ? 191.347 166.384 191.658 1.00 22.45 602 GLY A O 1
ATOM 2038 N N . LYS A 1 610 ? 189.490 167.626 191.933 1.00 20.62 603 LYS A N 1
ATOM 2039 C CA . LYS A 1 610 ? 189.785 167.935 193.329 1.00 20.62 603 LYS A CA 1
ATOM 2040 C C . LYS A 1 610 ? 188.497 168.238 194.082 1.00 20.62 603 LYS A C 1
ATOM 2041 O O . LYS A 1 610 ? 187.696 169.061 193.629 1.00 20.62 603 LYS A O 1
ATOM 2047 N N . ARG A 1 611 ? 188.307 167.585 195.229 1.00 23.22 604 ARG A N 1
ATOM 2048 C CA . ARG A 1 611 ? 187.171 167.873 196.097 1.00 23.22 604 ARG A CA 1
ATOM 2049 C C . ARG A 1 611 ? 187.425 169.148 196.895 1.00 23.22 604 ARG A C 1
ATOM 2050 O O . ARG A 1 611 ? 188.529 169.369 197.401 1.00 23.22 604 ARG A O 1
ATOM 2058 N N . LEU A 1 612 ? 186.395 169.981 197.018 1.00 23.56 605 LEU A N 1
ATOM 2059 C CA . LEU A 1 612 ? 186.504 171.275 197.679 1.00 23.56 605 LEU A CA 1
ATOM 2060 C C . LEU A 1 612 ? 186.033 171.200 199.129 1.00 23.56 605 LEU A C 1
ATOM 2061 O O . LEU A 1 612 ? 185.497 170.190 199.591 1.00 23.56 605 LEU A O 1
ATOM 2066 N N . LYS A 1 613 ? 186.243 172.307 199.851 1.00 26.73 606 LYS A N 1
ATOM 2067 C CA . LYS A 1 613 ? 185.834 172.429 201.246 1.00 26.73 606 LYS A CA 1
ATOM 2068 C C . LYS A 1 613 ? 185.112 173.733 201.571 1.00 26.73 606 LYS A C 1
ATOM 2069 O O . LYS A 1 613 ? 184.594 173.863 202.685 1.00 26.73 606 LYS A O 1
ATOM 2075 N N . TRP A 1 614 ? 185.068 174.695 200.648 1.00 28.61 607 TRP A N 1
ATOM 2076 C CA . TRP A 1 614 ? 184.393 175.986 200.791 1.00 28.61 607 TRP A CA 1
ATOM 2077 C C . TRP A 1 614 ? 182.871 176.037 200.908 1.00 28.61 607 TRP A C 1
ATOM 2078 O O . TRP A 1 614 ? 182.392 176.404 201.988 1.00 28.61 607 TRP A O 1
ATOM 2089 N N . PRO A 1 615 ? 182.061 175.725 199.900 1.00 24.33 608 PRO A N 1
ATOM 2090 C CA . PRO A 1 615 ? 180.615 175.761 200.165 1.00 24.33 608 PRO A CA 1
ATOM 2091 C C . PRO A 1 615 ? 180.210 174.622 201.085 1.00 24.33 608 PRO A C 1
ATOM 2092 O O . PRO A 1 615 ? 179.561 174.822 202.116 1.00 24.33 608 PRO A O 1
ATOM 2096 N N . ASP A 1 616 ? 180.614 173.416 200.704 1.00 22.66 609 ASP A N 1
ATOM 2097 C CA . ASP A 1 616 ? 180.419 172.195 201.474 1.00 22.66 609 ASP A CA 1
ATOM 2098 C C . ASP A 1 616 ? 181.539 171.233 201.090 1.00 22.66 609 ASP A C 1
ATOM 2099 O O . ASP A 1 616 ? 182.577 171.653 200.567 1.00 22.66 609 ASP A O 1
ATOM 2104 N N . ASP A 1 617 ? 181.351 169.941 201.364 1.00 25.87 610 ASP A N 1
ATOM 2105 C CA . ASP A 1 617 ? 182.282 168.925 200.891 1.00 25.87 610 ASP A CA 1
ATOM 2106 C C . ASP A 1 617 ? 181.681 168.041 199.799 1.00 25.87 610 ASP A C 1
ATOM 2107 O O . ASP A 1 617 ? 182.214 166.963 199.520 1.00 25.87 610 ASP A O 1
ATOM 2112 N N . TYR A 1 618 ? 180.580 168.473 199.175 1.00 21.98 611 TYR A N 1
ATOM 2113 C CA . TYR A 1 618 ? 180.077 167.815 197.974 1.00 21.98 611 TYR A CA 1
ATOM 2114 C C . TYR A 1 618 ? 180.636 168.409 196.687 1.00 21.98 611 TYR A C 1
ATOM 2115 O O . TYR A 1 618 ? 180.684 167.712 195.666 1.00 21.98 611 TYR A O 1
ATOM 2124 N N . PHE A 1 619 ? 181.044 169.676 196.703 1.00 19.50 612 PHE A N 1
ATOM 2125 C CA . PHE A 1 619 ? 181.563 170.317 195.501 1.00 19.50 612 PHE A CA 1
ATOM 2126 C C . PHE A 1 619 ? 182.867 169.678 195.042 1.00 19.50 612 PHE A C 1
ATOM 2127 O O . PHE A 1 619 ? 183.744 169.361 195.849 1.00 19.50 612 PHE A O 1
ATOM 2135 N N . THR A 1 620 ? 182.989 169.493 193.729 1.00 15.80 613 THR A N 1
ATOM 2136 C CA . THR A 1 620 ? 184.213 169.013 193.102 1.00 15.80 613 THR A CA 1
ATOM 2137 C C . THR A 1 620 ? 184.579 169.944 191.958 1.00 15.80 613 THR A C 1
ATOM 2138 O O . THR A 1 620 ? 183.748 170.216 191.086 1.00 15.80 613 THR A O 1
ATOM 2142 N N . LEU A 1 621 ? 185.815 170.430 191.963 1.00 16.02 614 LEU A N 1
ATOM 2143 C CA . LEU A 1 621 ? 186.354 171.219 190.867 1.00 16.02 614 LEU A CA 1
ATOM 2144 C C . LEU A 1 621 ? 187.184 170.322 189.956 1.00 16.02 614 LEU A C 1
ATOM 2145 O O . LEU A 1 621 ? 187.815 169.363 190.407 1.00 16.02 614 LEU A O 1
ATOM 2150 N N . SER A 1 622 ? 187.172 170.637 188.663 1.00 17.32 615 SER A N 1
ATOM 2151 C CA . SER A 1 622 ? 187.925 169.874 187.679 1.00 17.32 615 SER A CA 1
ATOM 2152 C C . SER A 1 622 ? 188.539 170.817 186.656 1.00 17.32 615 SER A C 1
ATOM 2153 O O . SER A 1 622 ? 187.900 171.782 186.228 1.00 17.32 615 SER A O 1
ATOM 2156 N N . ALA A 1 623 ? 189.781 170.532 186.271 1.00 21.96 616 ALA A N 1
ATOM 2157 C CA . ALA A 1 623 ? 190.502 171.297 185.262 1.00 21.96 616 ALA A CA 1
ATOM 2158 C C . ALA A 1 623 ? 191.112 170.341 184.248 1.00 21.96 616 ALA A C 1
ATOM 2159 O O . ALA A 1 623 ? 191.648 169.293 184.620 1.00 21.96 616 ALA A O 1
ATOM 2161 N N . GLU A 1 624 ? 191.035 170.704 182.967 1.00 28.00 617 GLU A N 1
ATOM 2162 C CA . GLU A 1 624 ? 191.470 169.808 181.904 1.00 28.00 617 GLU A CA 1
ATOM 2163 C C . GLU A 1 624 ? 192.063 170.611 180.752 1.00 28.00 617 GLU A C 1
ATOM 2164 O O . GLU A 1 624 ? 191.616 171.721 180.450 1.00 28.00 617 GLU A O 1
ATOM 2170 N N . LEU A 1 625 ? 193.078 170.029 180.110 1.00 31.96 618 LEU A N 1
ATOM 2171 C CA . LEU A 1 625 ? 193.753 170.607 178.954 1.00 31.96 618 LEU A CA 1
ATOM 2172 C C . LEU A 1 625 ? 193.700 169.606 177.806 1.00 31.96 618 LEU A C 1
ATOM 2173 O O . LEU A 1 625 ? 193.967 168.417 178.009 1.00 31.96 618 LEU A O 1
ATOM 2178 N N . ALA A 1 626 ? 193.360 170.079 176.604 1.00 44.22 619 ALA A N 1
ATOM 2179 C CA . ALA A 1 626 ? 193.076 169.185 175.489 1.00 44.22 619 ALA A CA 1
ATOM 2180 C C . ALA A 1 626 ? 193.708 169.689 174.197 1.00 44.22 619 ALA A C 1
ATOM 2181 O O . ALA A 1 626 ? 193.933 170.890 174.022 1.00 44.22 619 ALA A O 1
ATOM 2183 N N . TYR A 1 627 ? 193.977 168.748 173.284 1.00 61.95 620 TYR A N 1
ATOM 2184 C CA . TYR A 1 627 ? 194.534 169.036 171.967 1.00 61.95 620 TYR A CA 1
ATOM 2185 C C . TYR A 1 627 ? 193.806 168.205 170.922 1.00 61.95 620 TYR A C 1
ATOM 2186 O O . TYR A 1 627 ? 193.519 167.029 171.154 1.00 61.95 620 TYR A O 1
ATOM 2195 N N . GLN A 1 628 ? 193.546 168.802 169.759 1.00 68.61 621 GLN A N 1
ATOM 2196 C CA . GLN A 1 628 ? 192.871 168.098 168.676 1.00 68.61 621 GLN A CA 1
ATOM 2197 C C . GLN A 1 628 ? 193.391 168.621 167.343 1.00 68.61 621 GLN A C 1
ATOM 2198 O O . GLN A 1 628 ? 193.769 169.788 167.229 1.00 68.61 621 GLN A O 1
ATOM 2204 N N . ARG A 1 629 ? 193.416 167.750 166.333 1.00 67.44 622 ARG A N 1
ATOM 2205 C CA . ARG A 1 629 ? 193.779 168.141 164.973 1.00 67.44 622 ARG A CA 1
ATOM 2206 C C . ARG A 1 629 ? 192.810 167.544 163.969 1.00 67.44 622 ARG A C 1
ATOM 2207 O O . ARG A 1 629 ? 192.445 166.369 164.063 1.00 67.44 622 ARG A O 1
ATOM 2215 N N . TYR A 1 630 ? 192.416 168.365 163.000 1.00 65.83 623 TYR A N 1
ATOM 2216 C CA . TYR A 1 630 ? 191.509 167.975 161.932 1.00 65.83 623 TYR A CA 1
ATOM 2217 C C . TYR A 1 630 ? 192.236 168.067 160.598 1.00 65.83 623 TYR A C 1
ATOM 2218 O O . TYR A 1 630 ? 192.938 169.047 160.331 1.00 65.83 623 TYR A O 1
ATOM 2227 N N . ASN A 1 631 ? 192.079 167.039 159.767 1.00 64.98 624 ASN A N 1
ATOM 2228 C CA . ASN A 1 631 ? 192.891 166.870 158.567 1.00 64.98 624 ASN A CA 1
ATOM 2229 C C . ASN A 1 631 ? 191.948 166.602 157.406 1.00 64.98 624 ASN A C 1
ATOM 2230 O O . ASN A 1 631 ? 191.182 165.639 157.460 1.00 64.98 624 ASN A O 1
ATOM 2235 N N . LEU A 1 632 ? 191.989 167.440 156.366 1.00 66.28 625 LEU A N 1
ATOM 2236 C CA . LEU A 1 632 ? 190.999 167.307 155.298 1.00 66.28 625 LEU A CA 1
ATOM 2237 C C . LEU A 1 632 ? 191.529 167.730 153.935 1.00 66.28 625 LEU A C 1
ATOM 2238 O O . LEU A 1 632 ? 192.437 168.559 153.820 1.00 66.28 625 LEU A O 1
ATOM 2243 N N . LYS A 1 633 ? 190.913 167.148 152.904 1.00 74.93 626 LYS A N 1
ATOM 2244 C CA . LYS A 1 633 ? 190.935 167.640 151.533 1.00 74.93 626 LYS A CA 1
ATOM 2245 C C . LYS A 1 633 ? 189.633 167.204 150.867 1.00 74.93 626 LYS A C 1
ATOM 2246 O O . LYS A 1 633 ? 189.031 166.203 151.263 1.00 74.93 626 LYS A O 1
ATOM 2252 N N . ASP A 1 634 ? 189.143 168.065 149.965 1.00 79.50 627 ASP A N 1
ATOM 2253 C CA . ASP A 1 634 ? 187.914 167.973 149.138 1.00 79.50 627 ASP A CA 1
ATOM 2254 C C . ASP A 1 634 ? 186.686 167.482 149.919 1.00 79.50 627 ASP A C 1
ATOM 2255 O O . ASP A 1 634 ? 185.723 166.995 149.319 1.00 79.50 627 ASP A O 1
ATOM 2260 N N . TRP A 1 635 ? 186.671 167.660 151.238 1.00 80.00 628 TRP A N 1
ATOM 2261 C CA . TRP A 1 635 ? 185.520 167.341 152.074 1.00 80.00 628 TRP A CA 1
ATOM 2262 C C . TRP A 1 635 ? 184.494 168.474 152.053 1.00 80.00 628 TRP A C 1
ATOM 2263 O O . TRP A 1 635 ? 184.819 169.635 151.809 1.00 80.00 628 TRP A O 1
ATOM 2274 N N . GLN A 1 636 ? 183.234 168.122 152.328 1.00 78.47 629 GLN A N 1
ATOM 2275 C CA . GLN A 1 636 ? 182.112 169.002 152.007 1.00 78.47 629 GLN A CA 1
ATOM 2276 C C . GLN A 1 636 ? 181.052 169.213 153.091 1.00 78.47 629 GLN A C 1
ATOM 2277 O O . GLN A 1 636 ? 180.311 170.198 152.991 1.00 78.47 629 GLN A O 1
ATOM 2283 N N . TYR A 1 637 ? 180.938 168.356 154.109 1.00 81.14 630 TYR A N 1
ATOM 2284 C CA . TYR A 1 637 ? 179.926 168.593 155.143 1.00 81.14 630 TYR A CA 1
ATOM 2285 C C . TYR A 1 637 ? 180.350 169.575 156.219 1.00 81.14 630 TYR A C 1
ATOM 2286 O O . TYR A 1 637 ? 179.540 169.888 157.098 1.00 81.14 630 TYR A O 1
ATOM 2295 N N . PHE A 1 638 ? 181.569 170.052 156.191 1.00 70.42 631 PHE A N 1
ATOM 2296 C CA . PHE A 1 638 ? 181.933 171.133 157.074 1.00 70.42 631 PHE A CA 1
ATOM 2297 C C . PHE A 1 638 ? 182.139 172.382 156.247 1.00 70.42 631 PHE A C 1
ATOM 2298 O O . PHE A 1 638 ? 182.370 172.301 155.038 1.00 70.42 631 PHE A O 1
ATOM 2306 N N . PRO A 1 639 ? 182.028 173.564 156.847 1.00 69.81 632 PRO A N 1
ATOM 2307 C CA . PRO A 1 639 ? 182.394 174.748 156.073 1.00 69.81 632 PRO A CA 1
ATOM 2308 C C . PRO A 1 639 ? 183.830 174.666 155.562 1.00 69.81 632 PRO A C 1
ATOM 2309 O O . PRO A 1 639 ? 184.094 175.121 154.440 1.00 69.81 632 PRO A O 1
ATOM 2313 N N . VAL A 1 640 ? 184.773 174.082 156.342 1.00 66.43 633 VAL A N 1
ATOM 2314 C CA . VAL A 1 640 ? 186.160 173.943 155.895 1.00 66.43 633 VAL A CA 1
ATOM 2315 C C . VAL A 1 640 ? 186.234 172.812 154.879 1.00 66.43 633 VAL A C 1
ATOM 2316 O O . VAL A 1 640 ? 185.517 171.811 154.982 1.00 66.43 633 VAL A O 1
ATOM 2320 N N . THR A 1 641 ? 187.108 172.967 153.883 1.00 65.75 634 THR A N 1
ATOM 2321 C CA . THR A 1 641 ? 187.141 172.023 152.776 1.00 65.75 634 THR A CA 1
ATOM 2322 C C . THR A 1 641 ? 188.543 171.476 152.509 1.00 65.75 634 THR A C 1
ATOM 2323 O O . THR A 1 641 ? 188.687 170.319 152.097 1.00 65.75 634 THR A O 1
ATOM 2327 N N . ASN A 1 642 ? 189.582 172.275 152.754 1.00 63.23 635 ASN A N 1
ATOM 2328 C CA . ASN A 1 642 ? 190.945 171.882 152.391 1.00 63.23 635 ASN A CA 1
ATOM 2329 C C . ASN A 1 642 ? 191.916 172.496 153.390 1.00 63.23 635 ASN A C 1
ATOM 2330 O O . ASN A 1 642 ? 192.117 173.714 153.376 1.00 63.23 635 ASN A O 1
ATOM 2335 N N . GLY A 1 643 ? 192.538 171.676 154.227 1.00 65.46 636 GLY A N 1
ATOM 2336 C CA . GLY A 1 643 ? 193.582 172.173 155.100 1.00 65.46 636 GLY A CA 1
ATOM 2337 C C . GLY A 1 643 ? 193.688 171.352 156.371 1.00 65.46 636 GLY A C 1
ATOM 2338 O O . GLY A 1 643 ? 193.235 170.213 156.433 1.00 65.46 636 GLY A O 1
ATOM 2339 N N . LYS A 1 644 ? 194.312 171.968 157.376 1.00 70.89 637 LYS A N 1
ATOM 2340 C CA . LYS A 1 644 ? 194.589 171.334 158.659 1.00 70.89 637 LYS A CA 1
ATOM 2341 C C . LYS A 1 644 ? 194.460 172.386 159.753 1.00 70.89 637 LYS A C 1
ATOM 2342 O O . LYS A 1 644 ? 194.976 173.497 159.611 1.00 70.89 637 LYS A O 1
ATOM 2348 N N . CYS A 1 645 ? 193.785 172.024 160.849 1.00 65.57 638 CYS A N 1
ATOM 2349 C CA . CYS A 1 645 ? 193.373 172.979 161.869 1.00 65.57 638 CYS A CA 1
ATOM 2350 C C . CYS A 1 645 ? 193.716 172.444 163.255 1.00 65.57 638 CYS A C 1
ATOM 2351 O O . CYS A 1 645 ? 193.706 171.231 163.481 1.00 65.57 638 CYS A O 1
ATOM 2354 N N . ASN A 1 646 ? 194.002 173.350 164.194 1.00 60.80 639 ASN A N 1
ATOM 2355 C CA . ASN A 1 646 ? 194.436 172.941 165.525 1.00 60.80 639 ASN A CA 1
ATOM 2356 C C . ASN A 1 646 ? 193.633 173.707 166.568 1.00 60.80 639 ASN A C 1
ATOM 2357 O O . ASN A 1 646 ? 192.990 174.714 166.265 1.00 60.80 639 ASN A O 1
ATOM 2362 N N . ASP A 1 647 ? 193.679 173.222 167.808 1.00 57.28 640 ASP A N 1
ATOM 2363 C CA . ASP A 1 647 ? 192.999 173.897 168.909 1.00 57.28 640 ASP A CA 1
ATOM 2364 C C . ASP A 1 647 ? 193.553 173.419 170.244 1.00 57.28 640 ASP A C 1
ATOM 2365 O O . ASP A 1 647 ? 193.641 172.212 170.487 1.00 57.28 640 ASP A O 1
ATOM 2370 N N . LEU A 1 648 ? 193.933 174.366 171.098 1.00 45.44 641 LEU A N 1
ATOM 2371 C CA . LEU A 1 648 ? 194.355 174.067 172.460 1.00 45.44 641 LEU A CA 1
ATOM 2372 C C . LEU A 1 648 ? 193.327 174.674 173.399 1.00 45.44 641 LEU A C 1
ATOM 2373 O O . LEU A 1 648 ? 193.036 175.869 173.303 1.00 45.44 641 LEU A O 1
ATOM 2378 N N . SER A 1 649 ? 192.788 173.871 174.311 1.00 33.92 642 SER A N 1
ATOM 2379 C CA . SER A 1 649 ? 191.684 174.330 175.143 1.00 33.92 642 SER A CA 1
ATOM 2380 C C . SER A 1 649 ? 191.928 174.005 176.609 1.00 33.92 642 SER A C 1
ATOM 2381 O O . SER A 1 649 ? 192.378 172.907 176.949 1.00 33.92 642 SER A O 1
ATOM 2384 N N . LEU A 1 650 ? 191.623 174.974 177.471 1.00 25.24 643 LEU A N 1
ATOM 2385 C CA . LEU A 1 650 ? 191.713 174.829 178.919 1.00 25.24 643 LEU A CA 1
ATOM 2386 C C . LEU A 1 650 ? 190.316 174.975 179.506 1.00 25.24 643 LEU A C 1
ATOM 2387 O O . LEU A 1 650 ? 189.648 175.988 179.275 1.00 25.24 643 LEU A O 1
ATOM 2392 N N . SER A 1 651 ? 189.884 173.974 180.270 1.00 22.73 644 SER A N 1
ATOM 2393 C CA . SER A 1 651 ? 188.524 173.910 180.786 1.00 22.73 644 SER A CA 1
ATOM 2394 C C . SER A 1 651 ? 188.529 173.917 182.308 1.00 22.73 644 SER A C 1
ATOM 2395 O O . SER A 1 651 ? 189.326 173.217 182.940 1.00 22.73 644 SER A O 1
ATOM 2398 N N . LEU A 1 652 ? 187.641 174.719 182.889 1.00 19.93 645 LEU A N 1
ATOM 2399 C CA . LEU A 1 652 ? 187.340 174.676 184.314 1.00 19.93 645 LEU A CA 1
ATOM 2400 C C . LEU A 1 652 ? 185.878 174.295 184.492 1.00 19.93 645 LEU A C 1
ATOM 2401 O O . LEU A 1 652 ? 184.998 174.888 183.859 1.00 19.93 645 LEU A O 1
ATOM 2406 N N . THR A 1 653 ? 185.622 173.309 185.347 1.00 16.36 646 THR A N 1
ATOM 2407 C CA . THR A 1 653 ? 184.270 172.836 185.612 1.00 16.36 646 THR A CA 1
ATOM 2408 C C . THR A 1 653 ? 184.045 172.761 187.113 1.00 16.36 646 THR A C 1
ATOM 2409 O O . THR A 1 653 ? 184.850 172.163 187.836 1.00 16.36 646 THR A O 1
ATOM 2413 N N . LEU A 1 654 ? 182.957 173.369 187.577 1.00 16.00 647 LEU A N 1
ATOM 2414 C CA . LEU A 1 654 ? 182.545 173.321 188.973 1.00 16.00 647 LEU A CA 1
ATOM 2415 C C . LEU A 1 654 ? 181.246 172.531 189.056 1.00 16.00 647 LEU A C 1
ATOM 2416 O O . LEU A 1 654 ? 180.264 172.879 188.393 1.00 16.00 647 LEU A O 1
ATOM 2421 N N . ALA A 1 655 ? 181.241 171.471 189.862 1.00 13.36 648 ALA A N 1
ATOM 2422 C CA . ALA A 1 655 ? 180.107 170.562 189.912 1.00 13.36 648 ALA A CA 1
ATOM 2423 C C . ALA A 1 655 ? 179.806 170.168 191.350 1.00 13.36 648 ALA A C 1
ATOM 2424 O O . ALA A 1 655 ? 180.695 170.136 192.205 1.00 13.36 648 ALA A O 1
ATOM 2426 N N . ARG A 1 656 ? 178.533 169.869 191.604 1.00 22.43 649 ARG A N 1
ATOM 2427 C CA . ARG A 1 656 ? 178.079 169.339 192.881 1.00 22.43 649 ARG A CA 1
ATOM 2428 C C . ARG A 1 656 ? 177.092 168.212 192.625 1.00 22.43 649 ARG A C 1
ATOM 2429 O O . ARG A 1 656 ? 176.206 168.336 191.775 1.00 22.43 649 ARG A O 1
ATOM 2437 N N . ASN A 1 657 ? 177.248 167.115 193.363 1.00 23.16 650 ASN A N 1
ATOM 2438 C CA . ASN A 1 657 ? 176.477 165.901 193.133 1.00 23.16 650 ASN A CA 1
ATOM 2439 C C . ASN A 1 657 ? 176.101 165.305 194.482 1.00 23.16 650 ASN A C 1
ATOM 2440 O O . ASN A 1 657 ? 176.977 165.063 195.317 1.00 23.16 650 ASN A O 1
ATOM 2445 N N . SER A 1 658 ? 174.801 165.063 194.692 1.00 18.80 651 SER A N 1
ATOM 2446 C CA . SER A 1 658 ? 174.326 164.628 196.001 1.00 18.80 651 SER A CA 1
ATOM 2447 C C . SER A 1 658 ? 173.274 163.524 195.925 1.00 18.80 651 SER A C 1
ATOM 2448 O O . SER A 1 658 ? 172.505 163.352 196.878 1.00 18.80 651 SER A O 1
ATOM 2451 N N . ILE A 1 659 ? 173.222 162.765 194.832 1.00 25.31 652 ILE A N 1
ATOM 2452 C CA . ILE A 1 659 ? 172.190 161.750 194.647 1.00 25.31 652 ILE A CA 1
ATOM 2453 C C . ILE A 1 659 ? 172.564 160.480 195.400 1.00 25.31 652 ILE A C 1
ATOM 2454 O O . ILE A 1 659 ? 173.707 160.320 195.842 1.00 25.31 652 ILE A O 1
ATOM 2459 N N . ASP A 1 660 ? 171.604 159.568 195.554 1.00 30.25 653 ASP A N 1
ATOM 2460 C CA . ASP A 1 660 ? 171.825 158.331 196.294 1.00 30.25 653 ASP A CA 1
ATOM 2461 C C . ASP A 1 660 ? 172.188 157.143 195.410 1.00 30.25 653 ASP A C 1
ATOM 2462 O O . ASP A 1 660 ? 173.106 156.391 195.749 1.00 30.25 653 ASP A O 1
ATOM 2467 N N . ASN A 1 661 ? 171.507 156.959 194.282 1.00 31.98 654 ASN A N 1
ATOM 2468 C CA . ASN A 1 661 ? 171.659 155.759 193.464 1.00 31.98 654 ASN A CA 1
ATOM 2469 C C . ASN A 1 661 ? 171.951 156.208 192.034 1.00 31.98 654 ASN A C 1
ATOM 2470 O O . ASN A 1 661 ? 171.160 156.983 191.462 1.00 31.98 654 ASN A O 1
ATOM 2475 N N . PRO A 1 662 ? 173.058 155.766 191.430 1.00 29.68 655 PRO A N 1
ATOM 2476 C CA . PRO A 1 662 ? 173.371 156.209 190.060 1.00 29.68 655 PRO A CA 1
ATOM 2477 C C . PRO A 1 662 ? 172.309 155.833 189.046 1.00 29.68 655 PRO A C 1
ATOM 2478 O O . PRO A 1 662 ? 172.030 156.602 188.119 1.00 29.68 655 PRO A O 1
ATOM 2482 N N . ILE A 1 663 ? 171.709 154.658 189.205 1.00 35.74 656 ILE A N 1
ATOM 2483 C CA . ILE A 1 663 ? 170.919 154.042 188.146 1.00 35.74 656 ILE A CA 1
ATOM 2484 C C . ILE A 1 663 ? 169.462 154.483 188.208 1.00 35.74 656 ILE A C 1
ATOM 2485 O O . ILE A 1 663 ? 168.823 154.680 187.172 1.00 35.74 656 ILE A O 1
ATOM 2490 N N . PHE A 1 664 ? 168.918 154.649 189.410 1.00 32.59 657 PHE A N 1
ATOM 2491 C CA . PHE A 1 664 ? 167.566 155.177 189.598 1.00 32.59 657 PHE A CA 1
ATOM 2492 C C . PHE A 1 664 ? 167.579 156.078 190.824 1.00 32.59 657 PHE A C 1
ATOM 2493 O O . PHE A 1 664 ? 167.194 155.667 191.926 1.00 32.59 657 PHE A O 1
ATOM 2501 N N . PRO A 1 665 ? 168.033 157.321 190.670 1.00 27.64 658 PRO A N 1
ATOM 2502 C CA . PRO A 1 665 ? 168.142 158.221 191.824 1.00 27.64 658 PRO A CA 1
ATOM 2503 C C . PRO A 1 665 ? 166.783 158.591 192.382 1.00 27.64 658 PRO A C 1
ATOM 2504 O O . PRO A 1 665 ? 165.776 158.611 191.674 1.00 27.64 658 PRO A O 1
ATOM 2508 N N . ARG A 1 666 ? 166.756 158.915 193.669 1.00 30.89 659 ARG A N 1
ATOM 2509 C CA . ARG A 1 666 ? 165.481 159.176 194.293 1.00 30.89 659 ARG A CA 1
ATOM 2510 C C . ARG A 1 666 ? 165.513 160.442 195.133 1.00 30.89 659 ARG A C 1
ATOM 2511 O O . ARG A 1 666 ? 164.451 160.981 195.450 1.00 30.89 659 ARG A O 1
ATOM 2519 N N . THR A 1 667 ? 166.701 160.933 195.490 1.00 24.44 660 THR A N 1
ATOM 2520 C CA . THR A 1 667 ? 166.855 162.199 196.198 1.00 24.44 660 THR A CA 1
ATOM 2521 C C . THR A 1 667 ? 168.148 162.863 195.742 1.00 24.44 660 THR A C 1
ATOM 2522 O O . THR A 1 667 ? 169.028 162.218 195.170 1.00 24.44 660 THR A O 1
ATOM 2526 N N . GLY A 1 668 ? 168.249 164.166 195.985 1.00 19.16 661 GLY A N 1
ATOM 2527 C CA . GLY A 1 668 ? 169.457 164.910 195.678 1.00 19.16 661 GLY A CA 1
ATOM 2528 C C . GLY A 1 668 ? 169.390 165.620 194.341 1.00 19.16 661 GLY A C 1
ATOM 2529 O O . GLY A 1 668 ? 168.346 165.712 193.688 1.00 19.16 661 GLY A O 1
ATOM 2530 N N . SER A 1 669 ? 170.550 166.130 193.932 1.00 26.32 662 SER A N 1
ATOM 2531 C CA . SER A 1 669 ? 170.650 166.956 192.739 1.00 26.32 662 SER A CA 1
ATOM 2532 C C . SER A 1 669 ? 172.031 166.792 192.119 1.00 26.32 662 SER A C 1
ATOM 2533 O O . SER A 1 669 ? 172.945 166.223 192.719 1.00 26.32 662 SER A O 1
ATOM 2536 N N . ASP A 1 670 ? 172.172 167.310 190.896 1.00 36.79 663 ASP A N 1
ATOM 2537 C CA . ASP A 1 670 ? 173.420 167.195 190.139 1.00 36.79 663 ASP A CA 1
ATOM 2538 C C . ASP A 1 670 ? 173.575 168.481 189.330 1.00 36.79 663 ASP A C 1
ATOM 2539 O O . ASP A 1 670 ? 172.951 168.631 188.275 1.00 36.79 663 ASP A O 1
ATOM 2544 N N . PHE A 1 671 ? 174.406 169.395 189.825 1.00 36.79 664 PHE A N 1
ATOM 2545 C CA . PHE A 1 671 ? 174.634 170.694 189.205 1.00 36.79 664 PHE A CA 1
ATOM 2546 C C . PHE A 1 671 ? 176.028 170.749 188.593 1.00 36.79 664 PHE A C 1
ATOM 2547 O O . PHE A 1 671 ? 176.981 170.200 189.153 1.00 36.79 664 PHE A O 1
ATOM 2555 N N . SER A 1 672 ? 176.145 171.416 187.445 1.00 36.79 665 SER A N 1
ATOM 2556 C CA . SER A 1 672 ? 177.430 171.598 186.784 1.00 36.79 665 SER A CA 1
ATOM 2557 C C . SER A 1 672 ? 177.478 172.955 186.100 1.00 36.79 665 SER A C 1
ATOM 2558 O O . SER A 1 672 ? 176.502 173.380 185.476 1.00 36.79 665 SER A O 1
ATOM 2561 N N . LEU A 1 673 ? 178.621 173.628 186.221 1.00 25.03 666 LEU A N 1
ATOM 2562 C CA . LEU A 1 673 ? 178.863 174.909 185.563 1.00 25.03 666 LEU A CA 1
ATOM 2563 C C . LEU A 1 673 ? 180.261 174.855 184.967 1.00 25.03 666 LEU A C 1
ATOM 2564 O O . LEU A 1 673 ? 181.233 174.626 185.693 1.00 25.03 666 LEU A O 1
ATOM 2569 N N . SER A 1 674 ? 180.366 175.062 183.655 1.00 16.31 667 SER A N 1
ATOM 2570 C CA . SER A 1 674 ? 181.604 174.801 182.934 1.00 16.31 667 SER A CA 1
ATOM 2571 C C . SER A 1 674 ? 181.918 175.931 181.965 1.00 16.31 667 SER A C 1
ATOM 2572 O O . SER A 1 674 ? 181.014 176.511 181.360 1.00 16.31 667 SER A O 1
ATOM 2575 N N . VAL A 1 675 ? 183.208 176.233 181.822 1.00 17.61 668 VAL A N 1
ATOM 2576 C CA . VAL A 1 675 ? 183.698 177.215 180.860 1.00 17.61 668 VAL A CA 1
ATOM 2577 C C . VAL A 1 675 ? 184.965 176.664 180.217 1.00 17.61 668 VAL A C 1
ATOM 2578 O O . VAL A 1 675 ? 185.792 176.035 180.888 1.00 17.61 668 VAL A O 1
ATOM 2582 N N . GLN A 1 676 ? 185.113 176.886 178.911 1.00 19.08 669 GLN A N 1
ATOM 2583 C CA . GLN A 1 676 ? 186.155 176.231 178.116 1.00 19.08 669 GLN A CA 1
ATOM 2584 C C . GLN A 1 676 ? 186.753 177.252 177.150 1.00 19.08 669 GLN A C 1
ATOM 2585 O O . GLN A 1 676 ? 186.140 177.583 176.131 1.00 19.08 669 GLN A O 1
ATOM 2591 N N . LEU A 1 677 ? 187.950 177.740 177.469 1.00 25.68 670 LEU A N 1
ATOM 2592 C CA . LEU A 1 677 ? 188.628 178.757 176.677 1.00 25.68 670 LEU A CA 1
ATOM 2593 C C . LEU A 1 677 ? 189.697 178.149 175.778 1.00 25.68 670 LEU A C 1
ATOM 2594 O O . LEU A 1 677 ? 190.259 177.091 176.071 1.00 25.68 670 LEU A O 1
ATOM 2599 N N . THR A 1 678 ? 189.969 178.841 174.673 1.00 33.79 671 THR A N 1
ATOM 2600 C CA . THR A 1 678 ? 191.165 178.663 173.868 1.00 33.79 671 THR A CA 1
ATOM 2601 C C . THR A 1 678 ? 191.757 180.043 173.618 1.00 33.79 671 THR A C 1
ATOM 2602 O O . THR A 1 678 ? 191.005 181.019 173.489 1.00 33.79 671 THR A O 1
ATOM 2606 N N . PRO A 1 679 ? 193.082 180.172 173.575 1.00 45.51 672 PRO A N 1
ATOM 2607 C CA . PRO A 1 679 ? 193.692 181.497 173.668 1.00 45.51 672 PRO A CA 1
ATOM 2608 C C . PRO A 1 679 ? 193.246 182.391 172.533 1.00 45.51 672 PRO A C 1
ATOM 2609 O O . PRO A 1 679 ? 193.018 181.929 171.401 1.00 45.51 672 PRO A O 1
ATOM 2613 N N . PRO A 1 680 ? 193.098 183.699 172.795 1.00 53.16 673 PRO A N 1
ATOM 2614 C CA . PRO A 1 680 ? 192.549 184.673 171.847 1.00 53.16 673 PRO A CA 1
ATOM 2615 C C . PRO A 1 680 ? 193.573 185.230 170.855 1.00 53.16 673 PRO A C 1
ATOM 2616 O O . PRO A 1 680 ? 194.087 186.341 170.976 1.00 53.16 673 PRO A O 1
ATOM 2620 N N . TYR A 1 681 ? 193.865 184.435 169.825 1.00 58.50 674 TYR A N 1
ATOM 2621 C CA . TYR A 1 681 ? 194.857 184.824 168.826 1.00 58.50 674 TYR A CA 1
ATOM 2622 C C . TYR A 1 681 ? 194.459 186.070 168.045 1.00 58.50 674 TYR A C 1
ATOM 2623 O O . TYR A 1 681 ? 195.333 186.733 167.476 1.00 58.50 674 TYR A O 1
ATOM 2632 N N . SER A 1 682 ? 193.168 186.407 167.999 1.00 58.65 675 SER A N 1
ATOM 2633 C CA . SER A 1 682 ? 192.742 187.600 167.275 1.00 58.65 675 SER A CA 1
ATOM 2634 C C . SER A 1 682 ? 193.217 188.887 167.937 1.00 58.65 675 SER A C 1
ATOM 2635 O O . SER A 1 682 ? 193.311 189.917 167.261 1.00 58.65 675 SER A O 1
ATOM 2638 N N . LEU A 1 683 ? 193.517 188.856 169.232 1.00 66.64 676 LEU A N 1
ATOM 2639 C CA . LEU A 1 683 ? 193.948 190.050 169.946 1.00 66.64 676 LEU A CA 1
ATOM 2640 C C . LEU A 1 683 ? 195.445 190.268 169.725 1.00 66.64 676 LEU A C 1
ATOM 2641 O O . LEU A 1 683 ? 196.080 189.602 168.903 1.00 66.64 676 LEU A O 1
ATOM 2646 N N . PHE A 1 684 ? 196.026 191.210 170.474 1.00 83.77 677 PHE A N 1
ATOM 2647 C CA . PHE A 1 684 ? 197.422 191.589 170.277 1.00 83.77 677 PHE A CA 1
ATOM 2648 C C . PHE A 1 684 ? 198.374 190.419 170.492 1.00 83.77 677 PHE A C 1
ATOM 2649 O O . PHE A 1 684 ? 199.508 190.458 170.001 1.00 83.77 677 PHE A O 1
ATOM 2657 N N . ASP A 1 685 ? 197.934 189.379 171.206 1.00 83.83 678 ASP A N 1
ATOM 2658 C CA . ASP A 1 685 ? 198.773 188.205 171.417 1.00 83.83 678 ASP A CA 1
ATOM 2659 C C . ASP A 1 685 ? 199.129 187.521 170.102 1.00 83.83 678 ASP A C 1
ATOM 2660 O O . ASP A 1 685 ? 200.210 186.935 169.982 1.00 83.83 678 ASP A O 1
ATOM 2665 N N . GLY A 1 686 ? 198.240 187.581 169.111 1.00 70.22 679 GLY A N 1
ATOM 2666 C CA . GLY A 1 686 ? 198.501 186.968 167.822 1.00 70.22 679 GLY A CA 1
ATOM 2667 C C . GLY A 1 686 ? 198.325 187.914 166.652 1.00 70.22 679 GLY A C 1
ATOM 2668 O O . GLY A 1 686 ? 198.840 187.654 165.560 1.00 70.22 679 GLY A O 1
ATOM 2669 N N . LYS A 1 687 ? 197.606 189.018 166.883 1.00 74.79 680 LYS A N 1
ATOM 2670 C CA . LYS A 1 687 ? 197.349 190.080 165.911 1.00 74.79 680 LYS A CA 1
ATOM 2671 C C . LYS A 1 687 ? 197.067 189.556 164.501 1.00 74.79 680 LYS A C 1
ATOM 2672 O O . LYS A 1 687 ? 196.216 188.676 164.340 1.00 74.79 680 LYS A O 1
ATOM 2678 N N . ASP A 1 688 ? 197.739 190.084 163.479 1.00 75.70 681 ASP A N 1
ATOM 2679 C CA . ASP A 1 688 ? 197.331 189.827 162.090 1.00 75.70 681 ASP A CA 1
ATOM 2680 C C . ASP A 1 688 ? 197.321 188.345 161.703 1.00 75.70 681 ASP A C 1
ATOM 2681 O O . ASP A 1 688 ? 196.586 187.935 160.803 1.00 75.70 681 ASP A O 1
ATOM 2686 N N . GLN A 1 704 ? 182.986 180.089 148.999 1.00 74.86 697 GLN A N 1
ATOM 2687 C CA . GLN A 1 704 ? 184.007 180.354 150.007 1.00 74.86 697 GLN A CA 1
ATOM 2688 C C . GLN A 1 704 ? 184.948 181.442 149.506 1.00 74.86 697 GLN A C 1
ATOM 2689 O O . GLN A 1 704 ? 185.398 181.402 148.359 1.00 74.86 697 GLN A O 1
ATOM 2695 N N . ASP A 1 705 ? 185.222 182.435 150.352 1.00 76.85 698 ASP A N 1
ATOM 2696 C CA . ASP A 1 705 ? 186.163 183.491 149.996 1.00 76.85 698 ASP A CA 1
ATOM 2697 C C . ASP A 1 705 ? 187.536 183.307 150.642 1.00 76.85 698 ASP A C 1
ATOM 2698 O O . ASP A 1 705 ? 188.528 183.120 149.934 1.00 76.85 698 ASP A O 1
ATOM 2703 N N . ASN A 1 706 ? 187.623 183.359 151.967 1.00 74.33 699 ASN A N 1
ATOM 2704 C CA . ASN A 1 706 ? 188.879 183.063 152.655 1.00 74.33 699 ASN A CA 1
ATOM 2705 C C . ASN A 1 706 ? 188.622 182.369 153.984 1.00 74.33 699 ASN A C 1
ATOM 2706 O O . ASN A 1 706 ? 189.088 182.796 155.042 1.00 74.33 699 ASN A O 1
ATOM 2711 N N . MET A 1 707 ? 187.834 181.314 153.949 1.00 73.92 700 MET A N 1
ATOM 2712 C CA . MET A 1 707 ? 187.389 180.749 155.199 1.00 73.92 700 MET A CA 1
ATOM 2713 C C . MET A 1 707 ? 188.298 179.603 155.657 1.00 73.92 700 MET A C 1
ATOM 2714 O O . MET A 1 707 ? 188.523 179.440 156.865 1.00 73.92 700 MET A O 1
ATOM 2719 N N . ASN A 1 708 ? 188.854 178.823 154.719 1.00 64.80 701 ASN A N 1
ATOM 2720 C CA . ASN A 1 708 ? 189.940 177.899 155.042 1.00 64.80 701 ASN A CA 1
ATOM 2721 C C . ASN A 1 708 ? 191.210 178.632 155.442 1.00 64.80 701 ASN A C 1
ATOM 2722 O O . ASN A 1 708 ? 192.168 177.994 155.891 1.00 64.80 701 ASN A O 1
ATOM 2727 N N . LYS A 1 709 ? 191.243 179.944 155.255 1.00 71.16 702 LYS A N 1
ATOM 2728 C CA . LYS A 1 709 ? 192.256 180.819 155.814 1.00 71.16 702 LYS A CA 1
ATOM 2729 C C . LYS A 1 709 ? 191.827 181.275 157.209 1.00 71.16 702 LYS A C 1
ATOM 2730 O O . LYS A 1 709 ? 190.650 181.223 157.573 1.00 71.16 702 LYS A O 1
ATOM 2736 N N . LEU A 1 710 ? 192.821 181.674 158.002 1.00 70.97 703 LEU A N 1
ATOM 2737 C CA . LEU A 1 710 ? 192.692 182.239 159.345 1.00 70.97 703 LEU A CA 1
ATOM 2738 C C . LEU A 1 710 ? 192.281 181.207 160.386 1.00 70.97 703 LEU A C 1
ATOM 2739 O O . LEU A 1 710 ? 192.500 181.417 161.584 1.00 70.97 703 LEU A O 1
ATOM 2744 N N . HIS A 1 711 ? 191.720 180.084 159.958 1.00 67.29 704 HIS A N 1
ATOM 2745 C CA . HIS A 1 711 ? 191.499 178.966 160.871 1.00 67.29 704 HIS A CA 1
ATOM 2746 C C . HIS A 1 711 ? 192.570 177.905 160.708 1.00 67.29 704 HIS A C 1
ATOM 2747 O O . HIS A 1 711 ? 192.279 176.713 160.617 1.00 67.29 704 HIS A O 1
ATOM 2754 N N . ARG A 1 712 ? 193.834 178.322 160.689 1.00 70.02 705 ARG A N 1
ATOM 2755 C CA . ARG A 1 712 ? 194.869 177.371 161.050 1.00 70.02 705 ARG A CA 1
ATOM 2756 C C . ARG A 1 712 ? 194.699 176.999 162.511 1.00 70.02 705 ARG A C 1
ATOM 2757 O O . ARG A 1 712 ? 194.669 175.814 162.849 1.00 70.02 705 ARG A O 1
ATOM 2765 N N . TRP A 1 713 ? 194.487 178.010 163.358 1.00 65.98 706 TRP A N 1
ATOM 2766 C CA . TRP A 1 713 ? 194.112 177.895 164.764 1.00 65.98 706 TRP A CA 1
ATOM 2767 C C . TRP A 1 713 ? 192.697 178.436 164.955 1.00 65.98 706 TRP A C 1
ATOM 2768 O O . TRP A 1 713 ? 192.409 179.566 164.550 1.00 65.98 706 TRP A O 1
ATOM 2779 N N . VAL A 1 714 ? 191.810 177.636 165.579 1.00 50.97 707 VAL A N 1
ATOM 2780 C CA . VAL A 1 714 ? 190.429 178.064 165.788 1.00 50.97 707 VAL A CA 1
ATOM 2781 C C . VAL A 1 714 ? 190.303 178.722 167.155 1.00 50.97 707 VAL A C 1
ATOM 2782 O O . VAL A 1 714 ? 191.071 178.444 168.081 1.00 50.97 707 VAL A O 1
ATOM 2786 N N . GLU A 1 715 ? 189.310 179.604 167.283 1.00 49.67 708 GLU A N 1
ATOM 2787 C CA . GLU A 1 715 ? 189.143 180.452 168.456 1.00 49.67 708 GLU A CA 1
ATOM 2788 C C . GLU A 1 715 ? 187.694 180.420 168.923 1.00 49.67 708 GLU A C 1
ATOM 2789 O O . GLU A 1 715 ? 186.773 180.516 168.107 1.00 49.67 708 GLU A O 1
ATOM 2795 N N . TYR A 1 716 ? 187.500 180.299 170.235 1.00 35.47 709 TYR A N 1
ATOM 2796 C CA . TYR A 1 716 ? 186.169 180.321 170.832 1.00 35.47 709 TYR A CA 1
ATOM 2797 C C . TYR A 1 716 ? 186.316 180.377 172.347 1.00 35.47 709 TYR A C 1
ATOM 2798 O O . TYR A 1 716 ? 187.414 180.242 172.892 1.00 35.47 709 TYR A O 1
ATOM 2807 N N . HIS A 1 717 ? 185.185 180.580 173.019 1.00 25.72 710 HIS A N 1
ATOM 2808 C CA . HIS A 1 717 ? 185.053 180.276 174.440 1.00 25.72 710 HIS A CA 1
ATOM 2809 C C . HIS A 1 717 ? 183.637 179.777 174.685 1.00 25.72 710 HIS A C 1
ATOM 2810 O O . HIS A 1 717 ? 182.669 180.502 174.439 1.00 25.72 710 HIS A O 1
ATOM 2817 N N . LYS A 1 718 ? 183.524 178.532 175.144 1.00 20.57 711 LYS A N 1
ATOM 2818 C CA . LYS A 1 718 ? 182.248 177.841 175.278 1.00 20.57 711 LYS A CA 1
ATOM 2819 C C . LYS A 1 718 ? 181.842 177.776 176.745 1.00 20.57 711 LYS A C 1
ATOM 2820 O O . LYS A 1 718 ? 182.663 177.448 177.607 1.00 20.57 711 LYS A O 1
ATOM 2826 N N . TRP A 1 719 ? 180.574 178.083 177.018 1.00 28.03 712 TRP A N 1
ATOM 2827 C CA . TRP A 1 719 ? 180.018 178.095 178.362 1.00 28.03 712 TRP A CA 1
ATOM 2828 C C . TRP A 1 719 ? 178.871 177.097 178.440 1.00 28.03 712 TRP A C 1
ATOM 2829 O O . TRP A 1 719 ? 178.137 176.902 177.468 1.00 28.03 712 TRP A O 1
ATOM 2840 N N . LYS A 1 720 ? 178.710 176.468 179.605 1.00 36.79 713 LYS A N 1
ATOM 2841 C CA . LYS A 1 720 ? 177.600 175.546 179.812 1.00 36.79 713 LYS A CA 1
ATOM 2842 C C . LYS A 1 720 ? 177.117 175.611 181.255 1.00 36.79 713 LYS A C 1
ATOM 2843 O O . LYS A 1 720 ? 177.892 175.872 182.178 1.00 36.79 713 LYS A O 1
ATOM 2849 N N . PHE A 1 721 ? 175.818 175.371 181.427 1.00 36.79 714 PHE A N 1
ATOM 2850 C CA . PHE A 1 721 ? 175.187 175.154 182.722 1.00 36.79 714 PHE A CA 1
ATOM 2851 C C . PHE A 1 721 ? 174.260 173.956 182.589 1.00 36.79 714 PHE A C 1
ATOM 2852 O O . PHE A 1 721 ? 173.580 173.806 181.571 1.00 36.79 714 PHE A O 1
ATOM 2860 N N . LYS A 1 722 ? 174.236 173.101 183.608 1.00 31.05 715 LYS A N 1
ATOM 2861 C CA . LYS A 1 722 ? 173.562 171.812 183.476 1.00 31.05 715 LYS A CA 1
ATOM 2862 C C . LYS A 1 722 ? 173.136 171.366 184.868 1.00 31.05 715 LYS A C 1
ATOM 2863 O O . LYS A 1 722 ? 173.985 171.213 185.752 1.00 31.05 715 LYS A O 1
ATOM 2869 N N . ALA A 1 723 ? 171.835 171.155 185.063 1.00 25.11 716 ALA A N 1
ATOM 2870 C CA . ALA A 1 723 ? 171.298 170.828 186.378 1.00 25.11 716 ALA A CA 1
ATOM 2871 C C . ALA A 1 723 ? 170.229 169.752 186.267 1.00 25.11 716 ALA A C 1
ATOM 2872 O O . ALA A 1 723 ? 169.328 169.856 185.431 1.00 25.11 716 ALA A O 1
ATOM 2874 N N . LYS A 1 724 ? 170.322 168.731 187.118 1.00 36.79 717 LYS A N 1
ATOM 2875 C CA . LYS A 1 724 ? 169.258 167.753 187.286 1.00 36.79 717 LYS A CA 1
ATOM 2876 C C . LYS A 1 724 ? 168.748 167.793 188.719 1.00 36.79 717 LYS A C 1
ATOM 2877 O O . LYS A 1 724 ? 169.494 168.096 189.653 1.00 36.79 717 LYS A O 1
ATOM 2883 N N . THR A 1 725 ? 167.468 167.472 188.880 1.00 36.79 718 THR A N 1
ATOM 2884 C CA . THR A 1 725 ? 166.801 167.528 190.171 1.00 36.79 718 THR A CA 1
ATOM 2885 C C . THR A 1 725 ? 165.901 166.314 190.331 1.00 3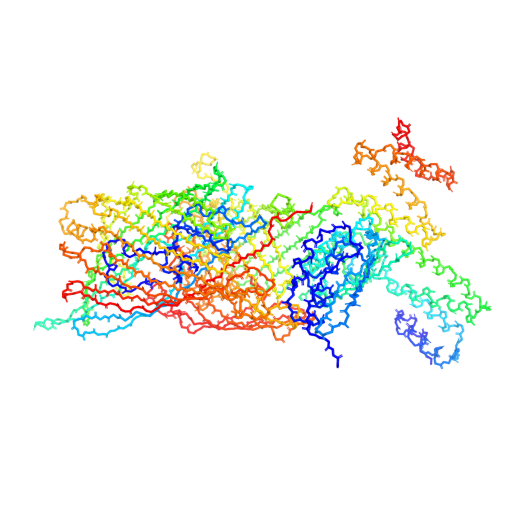6.79 718 THR A C 1
ATOM 2886 O O . THR A 1 725 ? 165.115 166.000 189.434 1.00 36.79 718 THR A O 1
ATOM 2890 N N . TYR A 1 726 ? 166.010 165.641 191.475 1.00 33.33 719 TYR A N 1
ATOM 2891 C CA . TYR A 1 726 ? 165.239 164.437 191.754 1.00 33.33 719 TYR A CA 1
ATOM 2892 C C . TYR A 1 726 ? 164.488 164.612 193.063 1.00 33.33 719 TYR A C 1
ATOM 2893 O O . TYR A 1 726 ? 165.070 165.045 194.062 1.00 33.33 719 TYR A O 1
ATOM 2902 N N . THR A 1 727 ? 163.200 164.275 193.059 1.00 18.31 720 THR A N 1
ATOM 2903 C CA . THR A 1 727 ? 162.417 164.251 194.279 1.00 18.31 720 THR A CA 1
ATOM 2904 C C . THR A 1 727 ? 161.509 163.030 194.266 1.00 18.31 720 THR A C 1
ATOM 2905 O O . THR A 1 727 ? 160.961 162.671 193.212 1.00 18.31 720 THR A O 1
ATOM 2909 N N . PRO A 1 728 ? 161.358 162.353 195.398 1.00 22.74 721 PRO A N 1
ATOM 2910 C CA . PRO A 1 728 ? 160.310 161.345 195.515 1.00 22.74 721 PRO A CA 1
ATOM 2911 C C . PRO A 1 728 ? 158.969 162.023 195.729 1.00 22.74 721 PRO A C 1
ATOM 2912 O O . PRO A 1 728 ? 158.881 163.153 196.208 1.00 22.74 721 PRO A O 1
ATOM 2916 N N . LEU A 1 729 ? 157.914 161.320 195.348 1.00 29.49 722 LEU A N 1
ATOM 2917 C CA . LEU A 1 729 ? 156.577 161.870 195.478 1.00 29.49 722 LEU A CA 1
ATOM 2918 C C . LEU A 1 729 ? 155.691 161.046 196.395 1.00 29.49 722 LEU A C 1
ATOM 2919 O O . LEU A 1 729 ? 154.493 161.333 196.492 1.00 29.49 722 LEU A O 1
ATOM 2924 N N . MET A 1 730 ? 156.223 159.977 197.002 1.00 48.12 723 MET A N 1
ATOM 2925 C CA . MET A 1 730 ? 155.419 159.092 197.840 1.00 48.12 723 MET A CA 1
ATOM 2926 C C . MET A 1 730 ? 156.285 158.547 198.991 1.00 48.12 723 MET A C 1
ATOM 2927 O O . MET A 1 730 ? 156.659 157.377 199.074 1.00 48.12 723 MET A O 1
ATOM 2932 N N . ASP A 1 731 ? 156.792 159.442 199.835 1.00 53.44 724 ASP A N 1
ATOM 2933 C CA . ASP A 1 731 ? 157.564 159.076 201.031 1.00 53.44 724 ASP A CA 1
ATOM 2934 C C . ASP A 1 731 ? 158.913 158.466 200.644 1.00 53.44 724 ASP A C 1
ATOM 2935 O O . ASP A 1 731 ? 159.925 159.173 200.750 1.00 53.44 724 ASP A O 1
ATOM 2940 N N . TYR A 1 732 ? 158.932 157.203 200.176 1.00 56.80 725 TYR A N 1
ATOM 2941 C CA . TYR A 1 732 ? 160.167 156.444 199.933 1.00 56.80 725 TYR A CA 1
ATOM 2942 C C . TYR A 1 732 ? 160.709 155.819 201.220 1.00 56.80 725 TYR A C 1
ATOM 2943 O O . TYR A 1 732 ? 160.041 155.894 202.239 1.00 56.80 725 TYR A O 1
ATOM 2952 N N . ILE A 1 733 ? 161.834 155.113 201.213 1.00 61.47 726 ILE A N 1
ATOM 2953 C CA . ILE A 1 733 ? 162.241 154.327 202.388 1.00 61.47 726 ILE A CA 1
ATOM 2954 C C . ILE A 1 733 ? 161.260 153.169 202.611 1.00 61.47 726 ILE A C 1
ATOM 2955 O O . ILE A 1 733 ? 161.618 151.997 202.438 1.00 61.47 726 ILE A O 1
ATOM 2960 N N . ALA A 1 734 ? 160.027 153.475 203.016 1.00 62.40 727 ALA A N 1
ATOM 2961 C CA . ALA A 1 734 ? 158.969 152.470 202.941 1.00 62.40 727 ALA A CA 1
ATOM 2962 C C . ALA A 1 734 ? 158.631 152.205 201.482 1.00 62.40 727 ALA A C 1
ATOM 2963 O O . ALA A 1 734 ? 158.788 153.089 200.629 1.00 62.40 727 ALA A O 1
ATOM 2965 N N . HIS A 1 735 ? 158.164 150.977 201.193 1.00 60.29 728 HIS A N 1
ATOM 2966 C CA . HIS A 1 735 ? 157.922 150.537 199.810 1.00 60.29 728 HIS A CA 1
ATOM 2967 C C . HIS A 1 735 ? 158.974 151.135 198.881 1.00 60.29 728 HIS A C 1
ATOM 2968 O O . HIS A 1 735 ? 158.649 151.995 198.054 1.00 60.29 728 H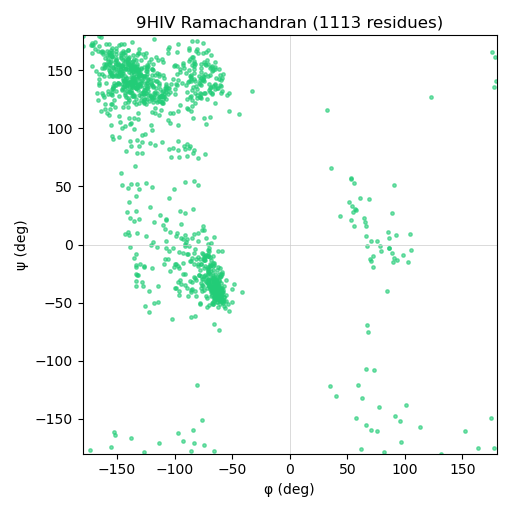IS A O 1
ATOM 2975 N N . PRO A 1 736 ? 160.244 150.755 199.034 1.00 57.58 729 PRO A N 1
ATOM 2976 C CA . PRO A 1 736 ? 161.321 151.506 198.367 1.00 57.58 729 PRO A CA 1
ATOM 2977 C C . PRO A 1 736 ? 161.251 151.498 196.850 1.00 57.58 729 PRO A C 1
ATOM 2978 O O . PRO A 1 736 ? 162.057 152.194 196.219 1.00 57.58 729 PRO A O 1
ATOM 2982 N N . LYS A 1 737 ? 160.332 150.744 196.241 1.00 58.48 730 LYS A N 1
ATOM 2983 C CA . LYS A 1 737 ? 160.172 150.833 194.793 1.00 58.48 730 LYS A CA 1
ATOM 2984 C C . LYS A 1 737 ? 159.823 152.255 194.380 1.00 58.48 730 LYS A C 1
ATOM 2985 O O . LYS A 1 737 ? 160.336 152.764 193.378 1.00 58.48 730 LYS A O 1
ATOM 2991 N N . CYS A 1 738 ? 158.962 152.913 195.151 1.00 52.98 731 CYS A N 1
ATOM 2992 C CA . CYS A 1 738 ? 158.775 154.357 195.082 1.00 52.98 731 CYS A CA 1
ATOM 2993 C C . CYS A 1 738 ? 158.281 154.869 193.733 1.00 52.98 731 CYS A C 1
ATOM 2994 O O . CYS A 1 738 ? 157.944 154.092 192.836 1.00 52.98 731 CYS A O 1
ATOM 2997 N N . LEU A 1 739 ? 158.194 156.193 193.625 1.00 34.46 732 LEU A N 1
ATOM 2998 C CA . LEU A 1 739 ? 157.878 156.902 192.394 1.00 34.46 732 LEU A CA 1
ATOM 2999 C C . LEU A 1 739 ? 158.515 158.277 192.513 1.00 34.46 732 LEU A C 1
ATOM 3000 O O . LEU A 1 739 ? 158.417 158.918 193.564 1.00 34.46 732 LEU A O 1
ATOM 3005 N N . VAL A 1 740 ? 159.173 158.724 191.447 1.00 22.38 733 VAL A N 1
ATOM 3006 C CA . VAL A 1 740 ? 159.985 159.932 191.512 1.00 22.38 733 VAL A CA 1
ATOM 3007 C C . VAL A 1 740 ? 159.577 160.903 190.413 1.00 22.38 733 VAL A C 1
ATOM 3008 O O . VAL A 1 740 ? 159.075 160.510 189.355 1.00 22.38 733 VAL A O 1
ATOM 3012 N N . LEU A 1 741 ? 159.793 162.186 190.686 1.00 19.97 734 LEU A N 1
ATOM 3013 C CA . LEU A 1 741 ? 159.670 163.253 189.704 1.00 19.97 734 LEU A CA 1
ATOM 3014 C C . LEU A 1 741 ? 161.059 163.806 189.427 1.00 19.97 734 LEU A C 1
ATOM 3015 O O . LEU A 1 741 ? 161.785 164.162 190.360 1.00 19.97 734 LEU A O 1
ATOM 3020 N N . MET A 1 742 ? 161.426 163.873 188.156 1.00 32.81 735 MET A N 1
ATOM 3021 C CA . MET A 1 742 ? 162.724 164.383 187.746 1.00 32.81 735 MET A CA 1
ATOM 3022 C C . MET A 1 742 ? 162.560 165.775 187.148 1.00 32.81 735 MET A C 1
ATOM 3023 O O . MET A 1 742 ? 161.448 166.240 186.886 1.00 32.81 735 MET A O 1
ATOM 3028 N N . THR A 1 743 ? 163.689 166.452 186.948 1.00 36.79 736 THR A N 1
ATOM 3029 C CA . THR A 1 743 ? 163.692 167.796 186.385 1.00 36.79 736 THR A CA 1
ATOM 3030 C C . THR A 1 743 ? 165.027 168.037 185.698 1.00 36.79 736 THR A C 1
ATOM 3031 O O . THR A 1 743 ? 166.080 167.727 186.262 1.00 36.79 736 THR A O 1
ATOM 3035 N N . ARG A 1 744 ? 164.980 168.589 184.486 1.00 25.60 737 ARG A N 1
ATOM 3036 C CA . ARG A 1 744 ? 166.156 168.761 183.645 1.00 25.60 737 ARG A CA 1
ATOM 3037 C C . ARG A 1 744 ? 166.257 170.216 183.206 1.00 25.60 737 ARG A C 1
ATOM 3038 O O . ARG A 1 744 ? 165.238 170.872 182.973 1.00 25.60 737 ARG A O 1
ATOM 3046 N N . THR A 1 745 ? 167.488 170.717 183.093 1.00 23.99 738 THR A N 1
ATOM 3047 C CA . THR A 1 745 ? 167.720 172.093 182.663 1.00 23.99 738 THR A CA 1
ATOM 3048 C C . THR A 1 745 ? 169.161 172.226 182.196 1.00 23.99 738 THR A C 1
ATOM 3049 O O . THR A 1 745 ? 170.084 171.878 182.938 1.00 23.99 738 THR A O 1
ATOM 3053 N N . GLU A 1 746 ? 169.355 172.730 180.978 1.00 26.20 739 GLU A N 1
ATOM 3054 C CA . GLU A 1 746 ? 170.700 172.902 180.447 1.00 26.20 739 GLU A CA 1
ATOM 3055 C C . GLU A 1 746 ? 170.725 174.017 179.409 1.00 26.20 739 GLU A C 1
ATOM 3056 O O . GLU A 1 746 ? 169.837 174.109 178.558 1.00 26.20 739 GLU A O 1
ATOM 3062 N N . PHE A 1 747 ? 171.751 174.863 179.500 1.00 36.79 740 PHE A N 1
ATOM 3063 C CA . PHE A 1 747 ? 171.957 175.991 178.602 1.00 36.79 740 PHE A CA 1
ATOM 3064 C C . PHE A 1 747 ? 173.398 175.981 178.109 1.00 36.79 740 PHE A C 1
ATOM 3065 O O . PHE A 1 747 ? 174.301 175.510 178.805 1.00 36.79 740 PHE A O 1
ATOM 3073 N N . GLY A 1 748 ? 173.611 176.510 176.907 1.00 21.68 741 GLY A N 1
ATOM 3074 C CA . GLY A 1 748 ? 174.948 176.549 176.344 1.00 21.68 741 GLY A CA 1
ATOM 3075 C C . GLY A 1 748 ? 175.203 177.703 175.396 1.00 21.68 741 GLY A C 1
ATOM 3076 O O . GLY A 1 748 ? 174.310 178.109 174.646 1.00 21.68 741 GLY A O 1
ATOM 3077 N N . LEU A 1 749 ? 176.424 178.233 175.417 1.00 17.21 742 LEU A N 1
ATOM 3078 C CA . LEU A 1 749 ? 176.826 179.338 174.558 1.00 17.21 742 LEU A CA 1
ATOM 3079 C C . LEU A 1 749 ? 178.209 179.058 173.992 1.00 17.21 742 LEU A C 1
ATOM 3080 O O . LEU A 1 749 ? 179.106 178.623 174.720 1.00 17.21 742 LEU A O 1
ATOM 3085 N N . LEU A 1 750 ? 178.383 179.312 172.697 1.00 22.19 743 LEU A N 1
ATOM 3086 C CA . LEU A 1 750 ? 179.679 179.184 172.031 1.00 22.19 743 LEU A CA 1
ATOM 3087 C C . LEU A 1 750 ? 180.061 180.575 171.533 1.00 22.19 743 LEU A C 1
ATOM 3088 O O . LEU A 1 750 ? 179.812 180.928 170.378 1.00 22.19 743 LEU A O 1
ATOM 3093 N N . GLY A 1 751 ? 180.678 181.366 172.416 1.00 30.22 744 GLY A N 1
ATOM 3094 C CA . GLY A 1 751 ? 181.026 182.732 172.092 1.00 30.22 744 GLY A CA 1
ATOM 3095 C C . GLY A 1 751 ? 182.302 182.846 171.280 1.00 30.22 744 GLY A C 1
ATOM 3096 O O . GLY A 1 751 ? 183.068 181.895 171.126 1.00 30.22 744 GLY A O 1
ATOM 3097 N N . HIS A 1 752 ? 182.530 184.050 170.760 1.00 42.82 745 HIS A N 1
ATOM 3098 C CA . HIS A 1 752 ? 183.649 184.311 169.866 1.00 42.82 745 HIS A CA 1
ATOM 3099 C C . HIS A 1 752 ? 184.324 185.622 170.237 1.00 42.82 745 HIS A C 1
ATOM 3100 O O . HIS A 1 752 ? 183.653 186.606 170.560 1.00 42.82 745 HIS A O 1
ATOM 3107 N N . TYR A 1 753 ? 185.660 185.625 170.188 1.00 45.44 746 TYR A N 1
ATOM 3108 C CA . TYR A 1 753 ? 186.413 186.843 170.470 1.00 45.44 746 TYR A CA 1
ATOM 3109 C C . TYR A 1 753 ? 186.263 187.869 169.354 1.00 45.44 746 TYR A C 1
ATOM 3110 O O . TYR A 1 753 ? 186.272 189.076 169.618 1.00 45.44 746 TYR A O 1
ATOM 3119 N N . ASN A 1 754 ? 186.139 187.414 168.109 1.00 55.36 747 ASN A N 1
ATOM 3120 C CA . ASN A 1 754 ? 186.103 188.287 166.945 1.00 55.36 747 ASN A CA 1
ATOM 3121 C C . ASN A 1 754 ? 184.898 187.923 166.090 1.00 55.36 747 ASN A C 1
ATOM 3122 O O . ASN A 1 754 ? 184.590 186.741 165.910 1.00 55.36 747 ASN A O 1
ATOM 3127 N N . LYS A 1 755 ? 184.220 188.949 165.563 1.00 59.65 748 LYS A N 1
ATOM 3128 C CA . LYS A 1 755 ? 182.941 188.735 164.888 1.00 59.65 748 LYS A CA 1
ATOM 3129 C C . LYS A 1 755 ? 183.080 187.862 163.647 1.00 59.65 748 LYS A C 1
ATOM 3130 O O . LYS A 1 755 ? 182.150 187.122 163.304 1.00 59.65 748 LYS A O 1
ATOM 3136 N N . TYR A 1 756 ? 184.217 187.932 162.958 1.00 62.57 749 TYR A N 1
ATOM 3137 C CA . TYR A 1 756 ? 184.391 187.224 161.697 1.00 62.57 749 TYR A CA 1
ATOM 3138 C C . TYR A 1 756 ? 185.076 185.875 161.846 1.00 62.57 749 TYR A C 1
ATOM 3139 O O . TYR A 1 756 ? 184.798 184.963 161.060 1.00 62.57 749 TYR A O 1
ATOM 3148 N N . LYS A 1 757 ? 185.952 185.720 162.833 1.00 61.69 750 LYS A N 1
ATOM 3149 C CA . LYS A 1 757 ? 186.695 184.475 163.025 1.00 61.69 750 LYS A CA 1
ATOM 3150 C C . LYS A 1 757 ? 185.962 183.520 163.964 1.00 61.69 750 LYS A C 1
ATOM 3151 O O . LYS A 1 757 ? 186.509 183.052 164.961 1.00 61.69 750 LYS A O 1
ATOM 3157 N N . LYS A 1 758 ? 184.702 183.229 163.647 1.00 58.03 751 LYS A N 1
ATOM 3158 C CA . LYS A 1 758 ? 183.920 182.288 164.435 1.00 58.03 751 LYS A CA 1
ATOM 3159 C C . LYS A 1 758 ? 184.355 180.858 164.142 1.00 58.03 751 LYS A C 1
ATOM 3160 O O . LYS A 1 758 ? 184.651 180.505 162.997 1.00 58.03 751 LYS A O 1
ATOM 3166 N N . SER A 1 759 ? 184.391 180.038 165.185 1.00 44.80 752 SER A N 1
ATOM 3167 C CA . SER A 1 759 ? 184.937 178.690 165.065 1.00 44.80 752 SER A CA 1
ATOM 3168 C C . SER A 1 759 ? 184.025 177.805 164.222 1.00 44.80 752 SER A C 1
ATOM 3169 O O . SER A 1 759 ? 182.808 177.792 164.438 1.00 44.80 752 SER A O 1
ATOM 3172 N N . PRO A 1 760 ? 184.569 177.059 163.256 1.00 46.12 753 PRO A N 1
ATOM 3173 C CA . PRO A 1 760 ? 183.757 176.064 162.546 1.00 46.12 753 PRO A CA 1
ATOM 3174 C C . PRO A 1 760 ? 183.642 174.737 163.276 1.00 46.12 753 PRO A C 1
ATOM 3175 O O . PRO A 1 760 ? 182.878 173.870 162.828 1.00 46.12 753 PRO A O 1
ATOM 3179 N N . PHE A 1 761 ? 184.372 174.550 164.374 1.00 51.46 754 PHE A N 1
ATOM 3180 C CA . PHE A 1 761 ? 184.404 173.295 165.106 1.00 51.46 754 PHE A CA 1
ATOM 3181 C C . PHE A 1 761 ? 183.913 173.510 166.531 1.00 51.46 754 PHE A C 1
ATOM 3182 O O . PHE A 1 761 ? 184.077 174.590 167.105 1.00 51.46 754 PHE A O 1
ATOM 3190 N N . GLY A 1 762 ? 183.326 172.463 167.104 1.00 40.20 755 GLY A N 1
ATOM 3191 C CA . GLY A 1 762 ? 182.792 172.528 168.448 1.00 40.20 755 GLY A CA 1
ATOM 3192 C C . GLY A 1 762 ? 181.373 173.037 168.558 1.00 40.20 755 GLY A C 1
ATOM 3193 O O . GLY A 1 762 ? 180.885 173.218 169.680 1.00 40.20 755 GLY A O 1
ATOM 3194 N N . THR A 1 763 ? 180.696 173.269 167.437 1.00 30.86 756 THR A N 1
ATOM 3195 C CA . THR A 1 763 ? 179.340 173.789 167.464 1.00 30.86 756 THR A CA 1
ATOM 3196 C C . THR A 1 763 ? 178.369 172.728 167.980 1.00 30.86 756 THR A C 1
ATOM 3197 O O . THR A 1 763 ? 178.696 171.545 168.097 1.00 30.86 756 THR A O 1
ATOM 3201 N N . PHE A 1 764 ? 177.155 173.171 168.288 1.00 27.20 757 PHE A N 1
ATOM 3202 C CA . PHE A 1 764 ? 176.136 172.304 168.852 1.00 27.20 757 PHE A CA 1
ATOM 3203 C C . PHE A 1 764 ? 175.226 171.769 167.754 1.00 27.20 757 PHE A C 1
ATOM 3204 O O . PHE A 1 764 ? 174.987 172.430 166.741 1.00 27.20 757 PHE A O 1
ATOM 3212 N N . ASP A 1 765 ? 174.728 170.554 167.965 1.00 36.26 758 ASP A N 1
ATOM 3213 C CA . ASP A 1 765 ? 173.822 169.899 167.031 1.00 36.26 758 ASP A CA 1
ATOM 3214 C C . ASP A 1 765 ? 172.716 169.251 167.848 1.00 36.26 758 ASP A C 1
ATOM 3215 O O . ASP A 1 765 ? 173.002 168.511 168.793 1.00 36.26 758 ASP A O 1
ATOM 3220 N N . VAL A 1 766 ? 171.462 169.529 167.498 1.00 34.02 759 VAL A N 1
ATOM 3221 C CA . VAL A 1 766 ? 170.341 169.258 168.391 1.00 34.02 759 VAL A CA 1
ATOM 3222 C C . VAL A 1 766 ? 169.179 168.666 167.604 1.00 34.02 759 VAL A C 1
ATOM 3223 O O . VAL A 1 766 ? 168.946 169.028 166.446 1.00 34.02 759 VAL A O 1
ATOM 3227 N N . GLY A 1 767 ? 168.456 167.748 168.238 1.00 42.90 760 GLY A N 1
ATOM 3228 C CA . GLY A 1 767 ? 167.270 167.104 167.682 1.00 42.90 760 GLY A CA 1
ATOM 3229 C C . GLY A 1 767 ? 167.473 165.602 167.668 1.00 42.90 760 GLY A C 1
ATOM 3230 O O . GLY A 1 767 ? 168.463 165.084 167.159 1.00 42.90 760 GLY A O 1
ATOM 3231 N N . GLY A 1 768 ? 166.514 164.891 168.254 1.00 50.97 761 GLY A N 1
ATOM 3232 C CA . GLY A 1 768 ? 166.526 163.443 168.204 1.00 50.97 761 GLY A CA 1
ATOM 3233 C C . GLY A 1 768 ? 167.232 162.746 169.348 1.00 50.97 761 GLY A C 1
ATOM 3234 O O . GLY A 1 768 ? 167.233 163.227 170.484 1.00 50.97 761 GLY A O 1
ATOM 3235 N N . ASP A 1 769 ? 167.843 161.598 169.041 1.00 63.90 762 ASP A N 1
ATOM 3236 C CA . ASP A 1 769 ? 168.397 160.726 170.075 1.00 63.90 762 ASP A CA 1
ATOM 3237 C C . ASP A 1 769 ? 169.688 161.273 170.683 1.00 63.90 762 ASP A C 1
ATOM 3238 O O . ASP A 1 769 ? 170.025 160.934 171.823 1.00 63.90 762 ASP A O 1
ATOM 3243 N N . GLY A 1 770 ? 170.431 162.086 169.940 1.00 62.13 763 GLY A N 1
ATOM 3244 C CA . GLY A 1 770 ? 171.729 162.579 170.376 1.00 62.13 763 GLY A CA 1
ATOM 3245 C C . GLY A 1 770 ? 172.878 161.628 170.098 1.00 62.13 763 GLY A C 1
ATOM 3246 O O . GLY A 1 770 ? 173.964 162.063 169.709 1.00 62.13 763 GLY A O 1
ATOM 3247 N N . MET A 1 771 ? 172.652 160.325 170.296 1.00 74.07 764 MET A N 1
ATOM 3248 C CA . MET A 1 771 ? 173.691 159.331 170.040 1.00 74.07 764 MET A CA 1
ATOM 3249 C C . MET A 1 771 ? 174.135 159.319 168.584 1.00 74.07 764 MET A C 1
ATOM 3250 O O . MET A 1 771 ? 175.293 158.996 168.295 1.00 74.07 764 MET A O 1
ATOM 3255 N N . THR A 1 772 ? 173.234 159.658 167.659 1.00 72.48 765 THR A N 1
ATOM 3256 C CA . THR A 1 772 ? 173.564 159.587 166.239 1.00 72.48 765 THR A CA 1
ATOM 3257 C C . THR A 1 772 ? 174.729 160.506 165.886 1.00 72.48 765 THR A C 1
ATOM 3258 O O . THR A 1 772 ? 175.491 160.217 164.956 1.00 72.48 765 THR A O 1
ATOM 3262 N N . GLY A 1 773 ? 174.903 161.598 166.634 1.00 71.85 766 GLY A N 1
ATOM 3263 C CA . GLY A 1 773 ? 175.963 162.549 166.348 1.00 71.85 766 GLY A CA 1
ATOM 3264 C C . GLY A 1 773 ? 177.364 162.015 166.565 1.00 71.85 766 GLY A C 1
ATOM 3265 O O . GLY A 1 773 ? 178.311 162.544 165.975 1.00 71.85 766 GLY A O 1
ATOM 3266 N N . TYR A 1 774 ? 177.520 160.974 167.387 1.00 80.07 767 TYR A N 1
ATOM 3267 C CA . TYR A 1 774 ? 178.851 160.406 167.623 1.00 80.07 767 TYR A CA 1
ATOM 3268 C C . TYR A 1 774 ? 179.370 159.580 166.461 1.00 80.07 767 TYR A C 1
ATOM 3269 O O . TYR A 1 774 ? 180.350 158.842 166.628 1.00 80.07 767 TYR A O 1
ATOM 3278 N N . SER A 1 775 ? 178.730 159.665 165.296 1.00 76.96 768 SER A N 1
ATOM 3279 C CA . SER A 1 775 ? 179.409 159.328 164.054 1.00 76.96 768 SER A CA 1
ATOM 3280 C C . SER A 1 775 ? 180.412 160.401 163.650 1.00 76.96 768 SER A C 1
ATOM 3281 O O . SER A 1 775 ? 181.191 160.182 162.717 1.00 76.96 768 SER A O 1
ATOM 3284 N N . SER A 1 776 ? 180.400 161.550 164.328 1.00 73.14 769 SER A N 1
ATOM 3285 C CA . SER A 1 776 ? 181.351 162.630 164.109 1.00 73.14 769 SER A CA 1
ATOM 3286 C C . SER A 1 776 ? 181.796 163.175 165.459 1.00 73.14 769 SER A C 1
ATOM 3287 O O . SER A 1 776 ? 181.068 163.084 166.451 1.00 73.14 769 SER A O 1
ATOM 3290 N N . TYR A 1 777 ? 183.006 163.744 165.493 1.00 79.19 770 TYR A N 1
ATOM 3291 C CA . TYR A 1 777 ? 183.628 164.174 166.740 1.00 79.19 770 TYR A CA 1
ATOM 3292 C C . TYR A 1 777 ? 184.048 165.640 166.749 1.00 79.19 770 TYR A C 1
ATOM 3293 O O . TYR A 1 777 ? 184.710 166.073 167.699 1.00 79.19 770 TYR A O 1
ATOM 3302 N N . ALA A 1 778 ? 183.689 166.416 165.730 1.00 64.77 771 ALA A N 1
ATOM 3303 C CA . ALA A 1 778 ? 183.973 167.843 165.718 1.00 64.77 771 ALA A CA 1
ATOM 3304 C C . ALA A 1 778 ? 182.769 168.679 166.129 1.00 64.77 771 ALA A C 1
ATOM 3305 O O . ALA A 1 778 ? 182.813 169.909 166.024 1.00 64.77 771 ALA A O 1
ATOM 3307 N N . THR A 1 779 ? 181.694 168.040 166.586 1.00 52.19 772 THR A N 1
ATOM 3308 C CA . THR A 1 779 ? 180.501 168.728 167.053 1.00 52.19 772 THR A CA 1
ATOM 3309 C C . THR A 1 779 ? 180.022 168.072 168.340 1.00 52.19 772 THR A C 1
ATOM 3310 O O . THR A 1 779 ? 180.411 166.950 168.673 1.00 52.19 772 THR A O 1
ATOM 3314 N N . GLU A 1 780 ? 179.173 168.792 169.067 1.00 40.08 773 GLU A N 1
ATOM 3315 C CA . GLU A 1 780 ? 178.568 168.301 170.299 1.00 40.08 773 GLU A CA 1
ATOM 3316 C C . GLU A 1 780 ? 177.085 168.070 170.045 1.00 40.08 773 GLU A C 1
ATOM 3317 O O . GLU A 1 780 ? 176.367 168.998 169.655 1.00 40.08 773 GLU A O 1
ATOM 3323 N N . SER A 1 781 ? 176.631 166.838 170.259 1.00 47.44 774 SER A N 1
ATOM 3324 C CA . SER A 1 781 ? 175.279 166.424 169.906 1.00 47.44 774 SER A CA 1
ATOM 3325 C C . SER A 1 781 ? 174.385 166.447 171.138 1.00 47.44 774 SER A C 1
ATOM 3326 O O . SER A 1 781 ? 174.765 165.942 172.199 1.00 47.44 774 SER A O 1
ATOM 3329 N N . ILE A 1 782 ? 173.196 167.024 170.988 1.00 36.10 775 ILE A N 1
ATOM 3330 C CA . ILE A 1 782 ? 172.278 167.256 172.095 1.00 36.10 775 ILE A CA 1
ATOM 3331 C C . ILE A 1 782 ? 170.933 166.646 171.734 1.00 36.10 775 ILE A C 1
ATOM 3332 O O . ILE A 1 782 ? 170.337 167.010 170.715 1.00 36.10 775 ILE A O 1
ATOM 3337 N N . ALA A 1 783 ? 170.457 165.724 172.564 1.00 37.87 776 ALA A N 1
ATOM 3338 C CA . ALA A 1 783 ? 169.151 165.129 172.334 1.00 37.87 776 ALA A CA 1
ATOM 3339 C C . ALA A 1 783 ? 168.049 166.147 172.589 1.00 37.87 776 ALA A C 1
ATOM 3340 O O . ALA A 1 783 ? 168.107 166.925 173.544 1.00 37.87 776 ALA A O 1
ATOM 3342 N N . LEU A 1 784 ? 167.046 166.152 171.715 1.00 34.35 777 LEU A N 1
ATOM 3343 C CA . LEU A 1 784 ? 165.810 166.894 171.949 1.00 34.35 777 LEU A CA 1
ATOM 3344 C C . LEU A 1 784 ? 164.677 166.002 171.466 1.00 34.35 777 LEU A C 1
ATOM 3345 O O . LEU A 1 784 ? 164.511 165.800 170.259 1.00 34.35 777 LEU A O 1
ATOM 3350 N N . ARG A 1 785 ? 163.904 165.475 172.409 1.00 34.83 778 ARG A N 1
ATOM 3351 C CA . ARG A 1 785 ? 163.069 164.310 172.160 1.00 34.83 778 ARG A CA 1
ATOM 3352 C C . ARG A 1 785 ? 161.761 164.706 171.489 1.00 34.83 778 ARG A C 1
ATOM 3353 O O . ARG A 1 785 ? 161.070 165.621 171.943 1.00 34.83 778 ARG A O 1
ATOM 3361 N N . GLY A 1 786 ? 161.429 164.011 170.406 1.00 37.29 779 GLY A N 1
ATOM 3362 C CA . GLY A 1 786 ? 160.235 164.287 169.641 1.00 37.29 779 GLY A CA 1
ATOM 3363 C C . GLY A 1 786 ? 160.450 165.003 168.327 1.00 37.29 779 GLY A C 1
ATOM 3364 O O . GLY A 1 786 ? 159.466 165.427 167.711 1.00 37.29 779 GLY A O 1
ATOM 3365 N N . TYR A 1 787 ? 161.699 165.160 167.877 1.00 35.54 780 TYR A N 1
ATOM 3366 C CA . TYR A 1 787 ? 161.995 165.901 166.646 1.00 35.54 780 TYR A CA 1
ATOM 3367 C C . TYR A 1 787 ? 163.077 165.161 165.859 1.00 35.54 780 TYR A C 1
ATOM 3368 O O . TYR A 1 787 ? 164.267 165.440 166.024 1.00 35.54 780 TYR A O 1
ATOM 3377 N N . GLU A 1 788 ? 162.640 164.239 164.993 1.00 54.43 781 GLU A N 1
ATOM 3378 C CA . GLU A 1 788 ? 163.461 163.519 164.018 1.00 54.43 781 GLU A CA 1
ATOM 3379 C C . GLU A 1 788 ? 164.868 163.234 164.546 1.00 54.43 781 GLU A C 1
ATOM 3380 O O . GLU A 1 788 ? 165.018 162.590 165.589 1.00 54.43 781 GLU A O 1
ATOM 3386 N N . ASN A 1 789 ? 165.897 163.706 163.839 1.00 55.41 782 ASN A N 1
ATOM 3387 C CA . ASN A 1 789 ? 167.275 163.683 164.319 1.00 55.41 782 ASN A CA 1
ATOM 3388 C C . ASN A 1 789 ? 168.026 164.855 163.707 1.00 55.41 782 ASN A C 1
ATOM 3389 O O . ASN A 1 789 ? 167.940 165.078 162.496 1.00 55.41 782 ASN A O 1
ATOM 3394 N N . SER A 1 790 ? 168.757 165.593 164.547 1.00 40.46 783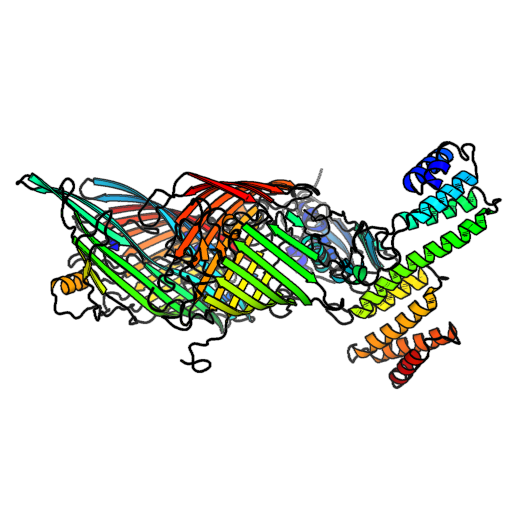 SER A N 1
ATOM 3395 C CA . SER A 1 790 ? 169.552 166.743 164.111 1.00 40.46 783 SER A CA 1
ATOM 3396 C C . SER A 1 790 ? 168.709 167.710 163.285 1.00 40.46 783 SER A C 1
ATOM 3397 O O . SER A 1 790 ? 169.181 168.318 162.322 1.00 40.46 783 SER A O 1
ATOM 3400 N N . SER A 1 791 ? 167.443 167.857 163.676 1.00 36.87 784 SER A N 1
ATOM 3401 C CA . SER A 1 791 ? 166.472 168.547 162.834 1.00 36.87 784 SER A CA 1
ATOM 3402 C C . SER A 1 791 ? 166.551 170.061 162.985 1.00 36.87 784 SER A C 1
ATOM 3403 O O . SER A 1 791 ? 166.428 170.791 161.996 1.00 36.87 784 SER A O 1
ATOM 3406 N N . LEU A 1 792 ? 166.750 170.552 164.207 1.00 30.00 785 LEU A N 1
ATOM 3407 C CA . LEU A 1 792 ? 166.764 171.988 164.451 1.00 30.00 785 LEU A CA 1
ATOM 3408 C C . LEU A 1 792 ? 168.042 172.659 163.968 1.00 30.00 785 LEU A C 1
ATOM 3409 O O . LEU A 1 792 ? 168.099 173.893 163.932 1.00 30.00 785 LEU A O 1
ATOM 3414 N N . THR A 1 793 ? 169.059 171.883 163.601 1.00 37.46 786 THR A N 1
ATOM 3415 C CA . THR A 1 793 ? 170.366 172.405 163.206 1.00 37.46 786 THR A CA 1
ATOM 3416 C C . THR A 1 793 ? 170.797 171.722 161.914 1.00 37.46 786 THR A C 1
ATOM 3417 O O . THR A 1 793 ? 171.598 170.776 161.931 1.00 37.46 786 THR A O 1
ATOM 3421 N N . PRO A 1 794 ? 170.259 172.155 160.770 1.00 47.23 787 PRO A N 1
ATOM 3422 C CA . PRO A 1 794 ? 170.693 171.578 159.497 1.00 47.23 787 PRO A CA 1
ATOM 3423 C C . PRO A 1 794 ? 171.933 172.259 158.941 1.00 47.23 787 PRO A C 1
ATOM 3424 O O . PRO A 1 794 ? 172.486 173.172 159.561 1.00 47.23 787 PRO A O 1
ATOM 3428 N N . TYR A 1 795 ? 172.363 171.813 157.763 1.00 58.04 788 TYR A N 1
ATOM 3429 C CA . TYR A 1 795 ? 173.573 172.327 157.134 1.00 58.04 788 TYR A CA 1
ATOM 3430 C C . TYR A 1 795 ? 173.454 173.826 156.886 1.00 58.04 788 TYR A C 1
ATOM 3431 O O . TYR A 1 795 ? 172.460 174.298 156.327 1.00 58.04 788 TYR A O 1
ATOM 3440 N N . GLY A 1 796 ? 174.473 174.574 157.306 1.00 43.51 789 GLY A N 1
ATOM 3441 C CA . GLY A 1 796 ? 174.461 176.016 157.198 1.00 43.51 789 GLY A CA 1
ATOM 3442 C C . GLY A 1 796 ? 173.791 176.746 158.342 1.00 43.51 789 GLY A C 1
ATOM 3443 O O . GLY A 1 796 ? 173.783 177.983 158.346 1.00 43.51 789 GLY A O 1
ATOM 3444 N N . LYS A 1 797 ? 173.224 176.028 159.308 1.00 38.49 790 LYS A N 1
ATOM 3445 C CA . LYS A 1 797 ? 172.609 176.619 160.493 1.00 38.49 790 LYS A CA 1
ATOM 3446 C C . LYS A 1 797 ? 173.122 175.928 161.750 1.00 38.49 790 LYS A C 1
ATOM 3447 O O . LYS A 1 797 ? 172.359 175.534 162.634 1.00 38.49 790 LYS A O 1
ATOM 3453 N N . GLU A 1 798 ? 174.443 175.773 161.830 1.00 38.80 791 GLU A N 1
ATOM 3454 C CA . GLU A 1 798 ? 175.066 175.154 162.991 1.00 38.80 791 GLU A CA 1
ATOM 3455 C C . GLU A 1 798 ? 174.779 175.960 164.252 1.00 38.80 791 GLU A C 1
ATOM 3456 O O . GLU A 1 798 ? 174.747 177.194 164.229 1.00 38.80 791 GLU A O 1
ATOM 3462 N N . GLY A 1 799 ? 174.565 175.252 165.358 1.00 29.73 792 GLY A N 1
ATOM 3463 C CA . GLY A 1 799 ? 174.137 175.879 166.593 1.00 29.73 792 GLY A CA 1
ATOM 3464 C C . GLY A 1 799 ? 175.252 176.484 167.420 1.00 29.73 792 GLY A C 1
ATOM 3465 O O . GLY A 1 799 ? 176.192 175.790 167.818 1.00 29.73 792 GLY A O 1
ATOM 3466 N N . TYR A 1 800 ? 175.154 177.785 167.686 1.00 25.69 793 TYR A N 1
ATOM 3467 C CA . TYR A 1 800 ? 176.101 178.482 168.543 1.00 25.69 793 TYR A CA 1
ATOM 3468 C C . TYR A 1 800 ? 175.507 178.849 169.896 1.00 25.69 793 TYR A C 1
ATOM 3469 O O . TYR A 1 800 ? 176.186 179.494 170.702 1.00 25.69 793 TYR A O 1
ATOM 3478 N N . ALA A 1 801 ? 174.264 178.454 170.163 1.00 20.22 794 ALA A N 1
ATOM 3479 C CA . ALA A 1 801 ? 173.628 178.607 171.464 1.00 20.22 794 ALA A CA 1
ATOM 3480 C C . ALA A 1 801 ? 172.421 177.683 171.506 1.00 20.22 794 ALA A C 1
ATOM 3481 O O . ALA A 1 801 ? 171.768 177.460 170.484 1.00 20.22 794 ALA A O 1
ATOM 3483 N N . TYR A 1 802 ? 172.129 177.143 172.689 1.00 22.12 795 TYR A N 1
ATOM 3484 C CA . TYR A 1 802 ? 171.010 176.218 172.813 1.00 22.12 795 TYR A CA 1
ATOM 3485 C C . TYR A 1 802 ? 170.427 176.297 174.215 1.00 22.12 795 TYR A C 1
ATOM 3486 O O . TYR A 1 802 ? 171.050 176.817 175.145 1.00 22.12 795 TYR A O 1
ATOM 3495 N N . ALA A 1 803 ? 169.220 175.754 174.352 1.00 21.67 796 ALA A N 1
ATOM 3496 C CA . ALA A 1 803 ? 168.548 175.623 175.635 1.00 21.67 796 ALA A CA 1
ATOM 3497 C C . ALA A 1 803 ? 167.672 174.380 175.591 1.00 21.67 796 ALA A C 1
ATOM 3498 O O . ALA A 1 803 ? 167.113 174.042 174.545 1.00 21.67 796 ALA A O 1
ATOM 3500 N N . ARG A 1 804 ? 167.559 173.696 176.729 1.00 30.99 797 ARG A N 1
ATOM 3501 C CA . ARG A 1 804 ? 166.708 172.517 176.812 1.00 30.99 797 ARG A CA 1
ATOM 3502 C C . ARG A 1 804 ? 166.198 172.361 178.238 1.00 30.99 797 ARG A C 1
ATOM 3503 O O . ARG A 1 804 ? 166.957 172.528 179.195 1.00 30.99 797 ARG A O 1
ATOM 3511 N N . LEU A 1 805 ? 164.912 172.034 178.366 1.00 36.79 798 LEU A N 1
ATOM 3512 C CA . LEU A 1 805 ? 164.230 171.962 179.651 1.00 36.79 798 LEU A CA 1
ATOM 3513 C C . LEU A 1 805 ? 163.299 170.755 179.649 1.00 36.79 798 LEU A C 1
ATOM 3514 O O . LEU A 1 805 ? 162.895 170.270 178.591 1.00 36.79 798 LEU A O 1
ATOM 3519 N N . GLY A 1 806 ? 162.951 170.268 180.844 1.00 21.97 799 GLY A N 1
ATOM 3520 C CA . GLY A 1 806 ? 162.032 169.144 180.905 1.00 21.97 799 GLY A CA 1
ATOM 3521 C C . GLY A 1 806 ? 161.638 168.571 182.257 1.00 21.97 799 GLY A C 1
ATOM 3522 O O . GLY A 1 806 ? 162.465 168.451 183.164 1.00 21.97 799 GLY A O 1
ATOM 3523 N N . ILE A 1 807 ? 160.357 168.199 182.382 1.00 16.94 800 ILE A N 1
ATOM 3524 C CA . ILE A 1 807 ? 159.830 167.408 183.495 1.00 16.94 800 ILE A CA 1
ATOM 3525 C C . ILE A 1 807 ? 159.733 165.953 183.064 1.00 16.94 800 ILE A C 1
ATOM 3526 O O . ILE A 1 807 ? 159.314 165.655 181.939 1.00 16.94 800 ILE A O 1
ATOM 3531 N N . GLU A 1 808 ? 160.126 165.043 183.954 1.00 18.49 801 GLU A N 1
ATOM 3532 C CA . GLU A 1 808 ? 159.914 163.615 183.759 1.00 18.49 801 GLU A CA 1
ATOM 3533 C C . GLU A 1 808 ? 159.380 162.990 185.040 1.00 18.49 801 GLU A C 1
ATOM 3534 O O . GLU A 1 808 ? 159.873 163.278 186.135 1.00 18.49 801 GLU A O 1
ATOM 3540 N N . LEU A 1 809 ? 158.370 162.136 184.892 1.00 23.01 802 LEU A N 1
ATOM 3541 C CA . LEU A 1 809 ? 157.786 161.381 185.994 1.00 23.01 802 LEU A CA 1
ATOM 3542 C C . LEU A 1 809 ? 158.051 159.904 185.743 1.00 23.01 802 LEU A C 1
ATOM 3543 O O . LEU A 1 809 ? 157.654 159.372 184.701 1.00 23.01 802 LEU A O 1
ATOM 3548 N N . ARG A 1 810 ? 158.710 159.241 186.693 1.00 29.13 803 ARG A N 1
ATOM 3549 C CA . ARG A 1 810 ? 159.250 157.907 186.461 1.00 29.13 803 ARG A CA 1
ATOM 3550 C C . ARG A 1 810 ? 158.805 156.934 187.545 1.00 29.13 803 ARG A C 1
ATOM 3551 O O . ARG A 1 810 ? 158.677 157.304 188.717 1.00 29.13 803 ARG A O 1
ATOM 3559 N N . TYR A 1 811 ? 158.577 155.682 187.136 1.00 41.18 804 TYR A N 1
ATOM 3560 C CA . TYR A 1 811 ? 158.183 154.581 188.008 1.00 41.18 804 TYR A CA 1
ATOM 3561 C C . TYR A 1 811 ? 159.002 153.353 187.626 1.00 41.18 804 TYR A C 1
ATOM 3562 O O . TYR A 1 811 ? 159.037 152.981 186.439 1.00 41.18 804 TYR A O 1
ATOM 3571 N N . PRO A 1 812 ? 159.668 152.705 188.580 1.00 43.24 805 PRO A N 1
ATOM 3572 C CA . PRO A 1 812 ? 160.447 151.511 188.253 1.00 43.24 805 PRO A CA 1
ATOM 3573 C C . PRO A 1 812 ? 159.626 150.238 188.361 1.00 43.24 805 PRO A C 1
ATOM 3574 O O . PRO A 1 812 ? 158.839 150.041 189.292 1.00 43.24 805 PRO A O 1
ATOM 3578 N N . LEU A 1 813 ? 159.812 149.361 187.379 1.00 52.21 806 LEU A N 1
ATOM 3579 C CA . LEU A 1 813 ? 159.170 148.053 187.403 1.00 52.21 806 LEU A CA 1
ATOM 3580 C C . LEU A 1 813 ? 159.972 147.042 188.212 1.00 52.21 806 LEU A C 1
ATOM 3581 O O . LEU A 1 813 ? 159.389 146.220 188.926 1.00 52.21 806 LEU A O 1
ATOM 3586 N N . MET A 1 814 ? 161.299 147.097 188.123 1.00 59.25 807 MET A N 1
ATOM 3587 C CA . MET A 1 814 ? 162.156 146.165 188.838 1.00 59.25 807 MET A CA 1
ATOM 3588 C C . MET A 1 814 ? 163.504 146.818 189.102 1.00 59.25 807 MET A C 1
ATOM 3589 O O . MET A 1 814 ? 164.043 147.515 188.239 1.00 59.25 807 MET A O 1
ATOM 3594 N N . LEU A 1 815 ? 164.037 146.594 190.303 1.00 54.76 808 LEU A N 1
ATOM 3595 C CA . LEU A 1 815 ? 165.370 147.053 190.685 1.00 54.76 808 LEU A CA 1
ATOM 3596 C C . LEU A 1 815 ? 166.113 145.883 191.314 1.00 54.76 808 LEU A C 1
ATOM 3597 O O . LEU A 1 815 ? 165.735 145.415 192.393 1.00 54.76 808 LEU A O 1
ATOM 3602 N N . GLU A 1 816 ? 167.163 145.409 190.644 1.00 68.10 809 GLU A N 1
ATOM 3603 C CA . GLU A 1 816 ? 167.878 144.212 191.073 1.00 68.10 809 GLU A CA 1
ATOM 3604 C C . GLU A 1 816 ? 169.355 144.351 190.722 1.00 68.10 809 GLU A C 1
ATOM 3605 O O . GLU A 1 816 ? 169.769 145.289 190.036 1.00 68.10 809 GLU A O 1
ATOM 3611 N N . THR A 1 817 ? 170.152 143.392 191.208 1.00 68.32 810 THR A N 1
ATOM 3612 C CA . THR A 1 817 ? 171.600 143.452 191.020 1.00 68.32 810 THR A CA 1
ATOM 3613 C C . THR A 1 817 ? 171.980 143.382 189.547 1.00 68.32 810 THR A C 1
ATOM 3614 O O . THR A 1 817 ? 172.888 144.089 189.096 1.00 68.32 810 THR A O 1
ATOM 3618 N N . SER A 1 818 ? 171.308 142.523 188.784 1.00 70.00 811 SER A N 1
ATOM 3619 C CA . SER A 1 818 ? 171.686 142.279 187.398 1.00 70.00 811 SER A CA 1
ATOM 3620 C C . SER A 1 818 ? 171.014 143.238 186.423 1.00 70.00 811 SER A C 1
ATOM 3621 O O . SER A 1 818 ? 171.671 143.752 185.512 1.00 70.00 811 SER A O 1
ATOM 3624 N N . THR A 1 819 ? 169.716 143.483 186.588 1.00 67.08 812 THR A N 1
ATOM 3625 C CA . THR A 1 819 ? 168.941 144.278 185.647 1.00 67.08 812 THR A CA 1
ATOM 3626 C C . THR A 1 819 ? 168.009 145.226 186.392 1.00 67.08 812 THR A C 1
ATOM 3627 O O . THR A 1 819 ? 167.518 144.913 187.480 1.00 67.08 812 THR A O 1
ATOM 3631 N N . ASN A 1 820 ? 167.773 146.396 185.791 1.00 59.37 813 ASN A N 1
ATOM 3632 C CA . ASN A 1 820 ? 166.947 147.448 186.374 1.00 59.37 813 ASN A CA 1
ATOM 3633 C C . ASN A 1 820 ? 166.050 148.032 185.290 1.00 59.37 813 ASN A C 1
ATOM 3634 O O . ASN A 1 820 ? 166.509 148.273 184.171 1.00 59.37 813 ASN A O 1
ATOM 3639 N N . ILE A 1 821 ? 164.777 148.273 185.620 1.00 49.81 814 ILE A N 1
ATOM 3640 C CA . ILE A 1 821 ? 163.770 148.651 184.631 1.00 49.81 814 ILE A CA 1
ATOM 3641 C C . ILE A 1 821 ? 162.952 149.818 185.173 1.00 49.81 814 ILE A C 1
ATOM 3642 O O . ILE A 1 821 ? 162.607 149.839 186.359 1.00 49.81 814 ILE A O 1
ATOM 3647 N N . TYR A 1 822 ? 162.627 150.779 184.306 1.00 39.16 815 TYR A N 1
ATOM 3648 C CA . TYR A 1 822 ? 161.687 151.827 184.695 1.00 39.16 815 TYR A CA 1
ATOM 3649 C C . TYR A 1 822 ? 161.014 152.436 183.470 1.00 39.16 815 TYR A C 1
ATOM 3650 O O . TYR A 1 822 ? 161.535 152.384 182.353 1.00 39.16 815 TYR A O 1
ATOM 3659 N N . VAL A 1 823 ? 159.835 153.018 183.713 1.00 30.27 816 VAL A N 1
ATOM 3660 C CA . VAL A 1 823 ? 158.964 153.617 182.707 1.00 30.27 816 VAL A CA 1
ATOM 3661 C C . VAL A 1 823 ? 158.702 155.067 183.098 1.00 30.27 816 VAL A C 1
ATOM 3662 O O . VAL A 1 823 ? 158.692 155.410 184.285 1.00 30.27 816 VAL A O 1
ATOM 3666 N N . LEU A 1 824 ? 158.496 155.927 182.098 1.00 27.49 817 LEU A N 1
ATOM 3667 C CA . LEU A 1 824 ? 158.413 157.356 182.365 1.00 27.49 817 LEU A CA 1
ATOM 3668 C C . LEU A 1 824 ? 157.515 158.058 181.356 1.00 27.49 817 LEU A C 1
ATOM 3669 O O . LEU A 1 824 ? 157.329 157.597 180.226 1.00 27.49 817 LEU A O 1
ATOM 3674 N N . GLY A 1 825 ? 156.966 159.191 181.786 1.00 24.77 818 GLY A N 1
ATOM 3675 C CA . GLY A 1 825 ? 156.334 160.142 180.891 1.00 24.77 818 GLY A CA 1
ATOM 3676 C C . GLY A 1 825 ? 156.990 161.497 181.065 1.00 24.77 818 GLY A C 1
ATOM 3677 O O . GLY A 1 825 ? 157.484 161.827 182.145 1.00 24.77 818 GLY A O 1
ATOM 3678 N N . PHE A 1 826 ? 156.998 162.292 179.994 1.00 22.25 819 PHE A N 1
ATOM 3679 C CA . PHE A 1 826 ? 157.862 163.464 179.957 1.00 22.25 819 PHE A CA 1
ATOM 3680 C C . PHE A 1 826 ? 157.198 164.642 179.259 1.00 22.25 819 PHE A C 1
ATOM 3681 O O . PHE A 1 826 ? 156.318 164.477 178.410 1.00 22.25 819 PHE A O 1
ATOM 3689 N N . LEU A 1 827 ? 157.640 165.840 179.641 1.00 18.83 820 LEU A N 1
ATOM 3690 C CA . LEU A 1 827 ? 157.380 167.083 178.924 1.00 18.83 820 LEU A CA 1
ATOM 3691 C C . LEU A 1 827 ? 158.723 167.734 178.631 1.00 18.83 820 LEU A C 1
ATOM 3692 O O . LEU A 1 827 ? 159.552 167.870 179.536 1.00 18.83 820 LEU A O 1
ATOM 3697 N N . GLU A 1 828 ? 158.946 168.137 177.381 1.00 21.47 821 GLU A N 1
ATOM 3698 C CA . GLU A 1 828 ? 160.224 168.729 177.004 1.00 21.47 821 GLU A CA 1
ATOM 3699 C C . GLU A 1 828 ? 160.027 169.965 176.140 1.00 21.47 821 GLU A C 1
ATOM 3700 O O . GLU A 1 828 ? 159.024 170.104 175.434 1.00 21.47 821 GLU A O 1
ATOM 3706 N N . ALA A 1 829 ? 161.015 170.857 176.206 1.00 20.21 822 ALA A N 1
ATOM 3707 C CA . ALA A 1 829 ? 161.098 172.024 175.340 1.00 20.21 822 ALA A CA 1
ATOM 3708 C C . ALA A 1 829 ? 162.566 172.353 175.118 1.00 20.21 822 ALA A C 1
ATOM 3709 O O . ALA A 1 829 ? 163.369 172.283 176.052 1.00 20.21 822 ALA A O 1
ATOM 3711 N N . GLY A 1 830 ? 162.909 172.711 173.883 1.00 19.65 823 GLY A N 1
ATOM 3712 C CA . GLY A 1 830 ? 164.287 173.025 173.551 1.00 19.65 823 GLY A CA 1
ATOM 3713 C C . GLY A 1 830 ? 164.374 173.759 172.231 1.00 19.65 823 GLY A C 1
ATOM 3714 O O . GLY A 1 830 ? 163.419 173.801 171.454 1.00 19.65 823 GLY A O 1
ATOM 3715 N N . ASN A 1 831 ? 165.548 174.338 171.989 1.00 20.41 824 ASN A N 1
ATOM 3716 C CA . ASN A 1 831 ? 165.788 175.130 170.788 1.00 20.41 824 ASN A CA 1
ATOM 3717 C C . ASN A 1 831 ? 167.287 175.368 170.654 1.00 20.41 824 ASN A C 1
ATOM 3718 O O . ASN A 1 831 ? 168.058 175.137 171.588 1.00 20.41 824 ASN A O 1
ATOM 3723 N N . ALA A 1 832 ? 167.687 175.835 169.472 1.00 19.09 825 ALA A N 1
ATOM 3724 C CA . ALA A 1 832 ? 169.068 176.226 169.223 1.00 19.09 825 ALA A CA 1
ATOM 3725 C C . ALA A 1 832 ? 169.097 177.319 168.168 1.00 19.09 825 ALA A C 1
ATOM 3726 O O . ALA A 1 832 ? 168.230 177.383 167.292 1.00 19.09 825 ALA A O 1
ATOM 3728 N N . TRP A 1 833 ? 170.116 178.172 168.252 1.00 21.76 826 TRP A N 1
ATOM 3729 C CA . TRP A 1 833 ? 170.239 179.349 167.404 1.00 21.76 826 TRP A CA 1
ATOM 3730 C C . TRP A 1 833 ? 171.579 179.356 166.684 1.00 21.76 826 TRP A C 1
ATOM 3731 O O . TRP A 1 833 ? 172.613 179.018 167.268 1.00 21.76 826 TRP A O 1
ATOM 3742 N N . HIS A 1 834 ? 171.550 179.743 165.406 1.00 27.39 827 HIS A N 1
ATOM 3743 C CA . HIS A 1 834 ? 172.779 179.954 164.648 1.00 27.39 827 HIS A CA 1
ATOM 3744 C C . HIS A 1 834 ? 173.485 181.243 165.039 1.00 27.39 827 HIS A C 1
ATOM 3745 O O . HIS A 1 834 ? 174.684 181.382 164.779 1.00 27.39 827 HIS A O 1
ATOM 3752 N N . ASP A 1 835 ? 172.776 182.184 165.658 1.00 21.57 828 ASP A N 1
ATOM 3753 C CA . ASP A 1 835 ? 173.347 183.464 166.058 1.00 21.57 828 ASP A CA 1
ATOM 3754 C C . ASP A 1 835 ? 173.160 183.603 167.562 1.00 21.57 828 ASP A C 1
ATOM 3755 O O . ASP A 1 835 ? 172.030 183.535 168.059 1.00 21.57 828 ASP A O 1
ATOM 3760 N N . ILE A 1 836 ? 174.267 183.811 168.279 1.00 20.01 829 ILE A N 1
ATOM 3761 C CA . ILE A 1 836 ? 174.222 183.871 169.737 1.00 20.01 829 ILE A CA 1
ATOM 3762 C C . ILE A 1 836 ? 173.443 185.090 170.217 1.00 20.01 829 ILE A C 1
ATOM 3763 O O . ILE A 1 836 ? 172.824 185.055 171.288 1.00 20.01 829 ILE A O 1
ATOM 3768 N N . SER A 1 837 ? 173.440 186.176 169.442 1.00 21.62 830 SER A N 1
ATOM 3769 C CA . SER A 1 837 ? 172.764 187.398 169.865 1.00 21.62 830 SER A CA 1
ATOM 3770 C C . SER A 1 837 ? 171.246 187.277 169.842 1.00 21.62 830 SER A C 1
ATOM 3771 O O . SER A 1 837 ? 170.566 188.182 170.338 1.00 21.62 830 SER A O 1
ATOM 3774 N N . LYS A 1 838 ? 170.699 186.200 169.277 1.00 22.86 831 LYS A N 1
ATOM 3775 C CA . LYS A 1 838 ? 169.259 185.976 169.251 1.00 22.86 831 LYS A CA 1
ATOM 3776 C C . LYS A 1 838 ? 168.833 184.867 170.208 1.00 22.86 831 LYS A C 1
ATOM 3777 O O . LYS A 1 838 ? 167.756 184.284 170.042 1.00 22.86 831 LYS A O 1
ATOM 3783 N N . PHE A 1 839 ? 169.665 184.566 171.203 1.00 25.94 832 PHE A N 1
ATOM 3784 C CA . PHE A 1 839 ? 169.311 183.610 172.246 1.00 25.94 832 PHE A CA 1
ATOM 3785 C C . PHE A 1 839 ? 168.053 184.065 172.977 1.00 25.94 832 PHE A C 1
ATOM 3786 O O . PHE A 1 839 ? 167.938 185.227 173.375 1.00 25.94 832 PHE A O 1
ATOM 3794 N N . ASN A 1 840 ? 167.107 183.141 173.149 1.00 31.30 833 ASN A N 1
ATOM 3795 C CA . ASN A 1 840 ? 165.795 183.466 173.694 1.00 31.30 833 ASN A CA 1
ATOM 3796 C C . ASN A 1 840 ? 165.233 182.215 174.359 1.00 31.30 833 ASN A C 1
ATOM 3797 O O . ASN A 1 840 ? 164.549 181.418 173.705 1.00 31.30 833 ASN A O 1
ATOM 3802 N N . PRO A 1 841 ? 165.485 182.014 175.654 1.00 36.79 834 PRO A N 1
ATOM 3803 C CA . PRO A 1 841 ? 165.062 180.775 176.314 1.00 36.79 834 PRO A CA 1
ATOM 3804 C C . PRO A 1 841 ? 163.560 180.647 176.507 1.00 36.79 834 PRO A C 1
ATOM 3805 O O . PRO A 1 841 ? 163.112 179.616 177.020 1.00 36.79 834 PRO A O 1
ATOM 3809 N N . PHE A 1 842 ? 162.769 181.649 176.131 1.00 36.79 835 PHE A N 1
ATOM 3810 C CA . PHE A 1 842 ? 161.318 181.586 176.242 1.00 36.79 835 PHE A CA 1
ATOM 3811 C C . PHE A 1 842 ? 160.634 181.346 174.903 1.00 36.79 835 PHE A C 1
ATOM 3812 O O . PHE A 1 842 ? 159.410 181.480 174.811 1.00 36.79 835 PHE A O 1
ATOM 3820 N N . ASP A 1 843 ? 161.395 181.002 173.866 1.00 27.04 836 ASP A N 1
ATOM 3821 C CA . ASP A 1 843 ? 160.857 180.648 172.553 1.00 27.04 836 ASP A CA 1
ATOM 3822 C C . ASP A 1 843 ? 161.419 179.273 172.205 1.00 27.04 836 ASP A C 1
ATOM 3823 O O . ASP A 1 843 ? 162.534 179.165 171.687 1.00 27.04 836 ASP A O 1
ATOM 3828 N N . LEU A 1 844 ? 160.651 178.223 172.489 1.00 21.14 837 LEU A N 1
ATOM 3829 C CA . LEU A 1 844 ? 161.159 176.860 172.454 1.00 21.14 837 LEU A CA 1
ATOM 3830 C C . LEU A 1 844 ? 160.255 175.961 171.622 1.00 21.14 837 LEU A C 1
ATOM 3831 O O . LEU A 1 844 ? 159.047 176.187 171.518 1.00 21.14 837 LEU A O 1
ATOM 3836 N N . LYS A 1 845 ? 160.864 174.935 171.029 1.00 20.62 838 LYS A N 1
ATOM 3837 C CA . LYS A 1 845 ? 160.119 173.862 170.384 1.00 20.62 838 LYS A CA 1
ATOM 3838 C C . LYS A 1 845 ? 159.738 172.832 171.441 1.00 20.62 838 LYS A C 1
ATOM 3839 O O . LYS A 1 845 ? 160.578 172.426 172.248 1.00 20.62 838 LYS A O 1
ATOM 3845 N N . ARG A 1 846 ? 158.477 172.405 171.435 1.00 21.63 839 ARG A N 1
ATOM 3846 C CA . ARG A 1 846 ? 157.871 171.739 172.579 1.00 21.63 839 ARG A CA 1
ATOM 3847 C C . ARG A 1 846 ? 157.412 170.328 172.229 1.00 21.63 839 ARG A C 1
ATOM 3848 O O . ARG A 1 846 ? 157.050 170.039 171.085 1.00 21.63 839 ARG A O 1
ATOM 3856 N N . SER A 1 847 ? 157.422 169.450 173.234 1.00 20.58 840 SER A N 1
ATOM 3857 C CA . SER A 1 847 ? 157.215 168.023 173.013 1.00 20.58 840 SER A CA 1
ATOM 3858 C C . SER A 1 847 ? 156.678 167.363 174.276 1.00 20.58 840 SER A C 1
ATOM 3859 O O . SER A 1 847 ? 156.784 167.906 175.378 1.00 20.58 840 SER A O 1
ATOM 3862 N N . ALA A 1 848 ? 156.107 166.171 174.094 1.00 20.35 841 ALA A N 1
ATOM 3863 C CA . ALA A 1 848 ? 155.609 165.349 175.190 1.00 20.35 841 ALA A CA 1
ATOM 3864 C C . ALA A 1 848 ? 155.503 163.908 174.709 1.00 20.35 841 ALA A C 1
ATOM 3865 O O . ALA A 1 848 ? 155.369 163.646 173.512 1.00 20.35 841 ALA A O 1
ATOM 3867 N N . GLY A 1 849 ? 155.558 162.974 175.660 1.00 22.43 842 GLY A N 1
ATOM 3868 C CA . GLY A 1 849 ? 155.465 161.565 175.316 1.00 22.43 842 GLY A CA 1
ATOM 3869 C C . GLY A 1 849 ? 155.663 160.587 176.458 1.00 22.43 842 GLY A C 1
ATOM 3870 O O . GLY A 1 849 ? 155.350 160.893 177.611 1.00 22.43 842 GLY A O 1
ATOM 3871 N N . ILE A 1 850 ? 156.197 159.404 176.144 1.00 29.37 843 ILE A N 1
ATOM 3872 C CA . ILE A 1 850 ? 156.296 158.306 177.100 1.00 29.37 843 ILE A CA 1
ATOM 3873 C C . ILE A 1 850 ? 157.437 157.397 176.657 1.00 29.37 843 ILE A C 1
ATOM 3874 O O . ILE A 1 850 ? 157.831 157.402 175.489 1.00 29.37 843 ILE A O 1
ATOM 3879 N N . GLY A 1 851 ? 157.977 156.615 177.592 1.00 37.33 844 GLY A N 1
ATOM 3880 C CA . GLY A 1 851 ? 159.089 155.739 177.252 1.00 37.33 844 GLY A CA 1
ATOM 3881 C C . GLY A 1 851 ? 159.462 154.789 178.369 1.00 37.33 844 GLY A C 1
ATOM 3882 O O . GLY A 1 851 ? 158.960 154.883 179.493 1.00 37.33 844 GLY A O 1
ATOM 3883 N N . VAL A 1 852 ? 160.368 153.858 178.035 1.00 42.26 845 VAL A N 1
ATOM 3884 C CA . VAL A 1 852 ? 160.856 152.828 178.949 1.00 42.26 845 VAL A CA 1
ATOM 3885 C C . VAL A 1 852 ? 162.354 152.625 178.726 1.00 42.26 845 VAL A C 1
ATOM 3886 O O . VAL A 1 852 ? 162.875 152.883 177.639 1.00 42.26 845 VAL A O 1
ATOM 3890 N N . ARG A 1 853 ? 163.046 152.139 179.763 1.00 50.17 846 ARG A N 1
ATOM 3891 C CA . ARG A 1 853 ? 164.479 151.862 179.681 1.00 50.17 846 ARG A CA 1
ATOM 3892 C C . ARG A 1 853 ? 164.850 150.566 180.392 1.00 50.17 846 ARG A C 1
ATOM 3893 O O . ARG A 1 853 ? 164.176 150.129 181.329 1.00 50.17 846 ARG A O 1
ATOM 3901 N N . ILE A 1 854 ? 165.958 149.974 179.937 1.00 59.88 847 ILE A N 1
ATOM 3902 C CA . ILE A 1 854 ? 166.440 148.667 180.374 1.00 59.88 847 ILE A CA 1
ATOM 3903 C C . ILE A 1 854 ? 167.923 148.803 180.704 1.00 59.88 847 ILE A C 1
ATOM 3904 O O . ILE A 1 854 ? 168.680 149.376 179.911 1.00 59.88 847 ILE A O 1
ATOM 3909 N N . PHE A 1 855 ? 168.351 148.274 181.850 1.00 72.63 848 PHE A N 1
ATOM 3910 C CA . PHE A 1 855 ? 169.772 148.140 182.169 1.00 72.63 848 PHE A CA 1
ATOM 3911 C C . PHE A 1 855 ? 170.149 146.666 182.183 1.00 72.63 848 PHE A C 1
ATOM 3912 O O . PHE A 1 855 ? 169.511 145.864 182.873 1.00 72.63 848 PHE A O 1
ATOM 3920 N N . LEU A 1 856 ? 171.189 146.319 181.431 1.00 77.83 849 LEU A N 1
ATOM 3921 C CA . LEU A 1 856 ? 171.559 144.941 181.153 1.00 77.83 849 LEU A CA 1
ATOM 3922 C C . LEU A 1 856 ? 172.700 144.486 182.051 1.00 77.83 849 LEU A C 1
ATOM 3923 O O . LEU A 1 856 ? 173.484 145.303 182.545 1.00 77.83 849 LEU A O 1
ATOM 3928 N N . PRO A 1 857 ? 172.814 143.177 182.302 1.00 74.77 850 PRO A N 1
ATOM 3929 C CA . PRO A 1 857 ? 173.883 142.689 183.187 1.00 74.77 850 PRO A CA 1
ATOM 3930 C C . PRO A 1 857 ? 175.281 142.960 182.662 1.00 74.77 850 PRO A C 1
ATOM 3931 O O . PRO A 1 857 ? 176.198 143.201 183.457 1.00 74.77 850 PRO A O 1
ATOM 3935 N N . MET A 1 858 ? 175.476 142.908 181.342 1.00 79.29 851 MET A N 1
ATOM 3936 C CA . MET A 1 858 ? 176.798 143.041 180.739 1.00 79.29 851 MET A CA 1
ATOM 3937 C C . MET A 1 858 ? 176.795 144.053 179.597 1.00 79.29 851 MET A C 1
ATOM 3938 O O . MET A 1 858 ? 177.668 143.998 178.727 1.00 79.29 851 MET A O 1
ATOM 3943 N N . ILE A 1 859 ? 175.815 144.963 179.589 1.00 86.12 852 ILE A N 1
ATOM 3944 C CA . ILE A 1 859 ? 175.691 146.040 178.610 1.00 86.12 852 ILE A CA 1
ATOM 3945 C C . ILE A 1 859 ? 175.082 147.221 179.365 1.00 86.12 852 ILE A C 1
ATOM 3946 O O . ILE A 1 859 ? 174.553 147.065 180.466 1.00 86.12 852 ILE A O 1
ATOM 3951 N N . GLY A 1 860 ? 175.182 148.422 178.788 1.00 75.06 853 GLY A N 1
ATOM 3952 C CA . GLY A 1 860 ? 174.576 149.610 179.365 1.00 75.06 853 GLY A CA 1
ATOM 3953 C C . GLY A 1 860 ? 173.072 149.681 179.169 1.00 75.06 853 GLY A C 1
ATOM 3954 O O . GLY A 1 860 ? 172.382 148.658 179.083 1.00 75.06 853 GLY A O 1
ATOM 3955 N N . MET A 1 861 ? 172.552 150.909 179.115 1.00 69.36 854 MET A N 1
ATOM 3956 C CA . MET A 1 861 ? 171.137 151.135 178.830 1.00 69.36 854 MET A CA 1
ATOM 3957 C C . MET A 1 861 ? 170.751 150.750 177.405 1.00 69.36 854 MET A C 1
ATOM 3958 O O . MET A 1 861 ? 171.546 150.838 176.466 1.00 69.36 854 MET A O 1
ATOM 3963 N N . MET A 1 862 ? 169.496 150.328 177.265 1.00 65.51 855 MET A N 1
ATOM 3964 C CA . MET A 1 862 ? 168.742 150.354 176.020 1.00 65.51 855 MET A CA 1
ATOM 3965 C C . MET A 1 862 ? 167.315 150.751 176.371 1.00 65.51 855 MET A C 1
ATOM 3966 O O . MET A 1 862 ? 166.785 150.313 177.395 1.00 65.51 855 MET A O 1
ATOM 3971 N N . GLY A 1 863 ? 166.700 151.590 175.539 1.00 59.12 856 GLY A N 1
ATOM 3972 C CA . GLY A 1 863 ? 165.382 152.092 175.885 1.00 59.12 856 GLY A CA 1
ATOM 3973 C C . GLY A 1 863 ? 164.616 152.590 174.681 1.00 59.12 856 GLY A C 1
ATOM 3974 O O . GLY A 1 863 ? 165.169 152.798 173.599 1.00 59.12 856 GLY A O 1
ATOM 3975 N N . ILE A 1 864 ? 163.317 152.793 174.897 1.00 51.81 857 ILE A N 1
ATOM 3976 C CA . ILE A 1 864 ? 162.379 153.154 173.840 1.00 51.81 857 ILE A CA 1
ATOM 3977 C C . ILE A 1 864 ? 161.678 154.431 174.279 1.00 51.81 857 ILE A C 1
ATOM 3978 O O . ILE A 1 864 ? 161.090 154.467 175.365 1.00 51.81 857 ILE A O 1
ATOM 3983 N N . ASP A 1 865 ? 161.724 155.472 173.447 1.00 47.21 858 ASP A N 1
ATOM 3984 C CA . ASP A 1 865 ? 161.022 156.719 173.734 1.00 47.21 858 ASP A CA 1
ATOM 3985 C C . ASP A 1 865 ? 160.141 157.109 172.557 1.00 47.21 858 ASP A C 1
ATOM 3986 O O . ASP A 1 865 ? 160.599 157.119 171.410 1.00 47.21 858 ASP A O 1
ATOM 3991 N N . TRP A 1 866 ? 158.883 157.437 172.845 1.00 37.77 859 TRP A N 1
ATOM 3992 C CA . TRP A 1 866 ? 157.960 157.991 171.867 1.00 37.77 859 TRP A CA 1
ATOM 3993 C C . TRP A 1 866 ? 157.625 159.423 172.260 1.00 37.77 859 TRP A C 1
ATOM 3994 O O . TRP A 1 866 ? 157.416 159.717 173.441 1.00 37.77 859 TRP A O 1
ATOM 4005 N N . GLY A 1 867 ? 157.572 160.309 171.276 1.00 35.73 860 GLY A N 1
ATOM 4006 C CA . GLY A 1 867 ? 157.284 161.707 171.543 1.00 35.73 860 GLY A CA 1
ATOM 4007 C C . GLY A 1 867 ? 156.577 162.359 170.377 1.00 35.73 860 GLY A C 1
ATOM 4008 O O . GLY A 1 867 ? 156.812 162.017 169.214 1.00 35.73 860 GLY A O 1
ATOM 4009 N N . TYR A 1 868 ? 155.708 163.312 170.698 1.00 32.66 861 TYR A N 1
ATOM 4010 C CA . TYR A 1 868 ? 154.937 164.058 169.710 1.00 32.66 861 TYR A CA 1
ATOM 4011 C C . TYR A 1 868 ? 155.412 165.506 169.705 1.00 32.66 861 TYR A C 1
ATOM 4012 O O . TYR A 1 868 ? 155.257 166.215 170.705 1.00 32.66 861 TYR A O 1
ATOM 4021 N N . GLY A 1 869 ? 155.986 165.937 168.585 1.00 32.04 862 GLY A N 1
ATOM 4022 C CA . GLY A 1 869 ? 156.447 167.305 168.435 1.00 32.04 862 GLY A CA 1
ATOM 4023 C C . GLY A 1 869 ? 155.349 168.243 167.979 1.00 32.04 862 GLY A C 1
ATOM 4024 O O . GLY A 1 869 ? 154.841 168.122 166.862 1.00 32.04 862 GLY A O 1
ATOM 4025 N N . PHE A 1 870 ? 154.983 169.193 168.840 1.00 25.71 863 PHE A N 1
ATOM 4026 C CA . PHE A 1 870 ? 153.805 170.019 168.602 1.00 25.71 863 PHE A CA 1
ATOM 4027 C C . PHE A 1 870 ? 154.067 171.184 167.654 1.00 25.71 863 PHE A C 1
ATOM 4028 O O . PHE A 1 870 ? 153.148 171.616 166.951 1.00 25.71 863 PHE A O 1
ATOM 4036 N N . ASP A 1 871 ? 155.291 171.699 167.609 1.00 24.31 864 ASP A N 1
ATOM 4037 C CA . ASP A 1 871 ? 155.562 172.981 166.978 1.00 24.31 864 ASP A CA 1
ATOM 4038 C C . ASP A 1 871 ? 156.427 172.823 165.733 1.00 24.31 864 ASP A C 1
ATOM 4039 O O . ASP A 1 871 ? 157.300 171.954 165.663 1.00 24.31 864 ASP A O 1
ATOM 4044 N N . LYS A 1 872 ? 156.176 173.690 164.755 1.00 29.37 865 LYS A N 1
ATOM 4045 C CA . LYS A 1 872 ? 156.854 173.642 163.470 1.00 29.37 865 LYS A CA 1
ATOM 4046 C C . LYS A 1 872 ? 158.288 174.156 163.582 1.00 29.37 865 LYS A C 1
ATOM 4047 O O . LYS A 1 872 ? 158.637 174.916 164.488 1.00 29.37 865 LYS A O 1
ATOM 4053 N N . ILE A 1 873 ? 159.121 173.732 162.634 1.00 35.70 866 ILE A N 1
ATOM 4054 C CA . ILE A 1 873 ? 160.528 174.116 162.576 1.00 35.70 866 ILE A CA 1
ATOM 4055 C C . ILE A 1 873 ? 160.768 174.863 161.271 1.00 35.70 866 ILE A C 1
ATOM 4056 O O . ILE A 1 873 ? 160.512 174.326 160.186 1.00 35.70 866 ILE A O 1
ATOM 4061 N N . ASN A 1 874 ? 161.265 176.099 161.382 1.00 44.43 867 ASN A N 1
ATOM 4062 C CA . ASN A 1 874 ? 161.582 176.946 160.228 1.00 44.43 867 ASN A CA 1
ATOM 4063 C C . ASN A 1 874 ? 160.388 177.094 159.289 1.00 44.43 867 ASN A C 1
ATOM 4064 O O . ASN A 1 874 ? 160.544 177.207 158.071 1.00 44.43 867 ASN A O 1
ATOM 4069 N N . GLY A 1 875 ? 159.183 177.097 159.854 1.00 35.91 868 GLY A N 1
ATOM 4070 C CA . GLY A 1 875 ? 157.970 177.246 159.081 1.00 35.91 868 GLY A CA 1
ATOM 4071 C C . GLY A 1 875 ? 157.399 175.967 158.509 1.00 35.91 868 GLY A C 1
ATOM 4072 O O . GLY A 1 875 ? 156.327 176.012 157.891 1.00 35.91 868 GLY A O 1
ATOM 4073 N N . SER A 1 876 ? 158.065 174.832 158.698 1.00 36.80 869 SER A N 1
ATOM 4074 C CA . SER A 1 876 ? 157.622 173.560 158.148 1.00 36.80 869 SER A CA 1
ATOM 4075 C C . SER A 1 876 ? 157.225 172.609 159.269 1.00 36.80 869 SER A C 1
ATOM 4076 O O . SER A 1 876 ? 157.918 172.508 160.287 1.00 36.80 869 SER A O 1
ATOM 4079 N N . LYS A 1 877 ? 156.109 171.912 159.072 1.00 41.92 870 LYS A N 1
ATOM 4080 C CA . LYS A 1 877 ? 155.614 170.918 160.013 1.00 41.92 870 LYS A CA 1
ATOM 4081 C C . LYS A 1 877 ? 156.133 169.519 159.708 1.00 41.92 870 LYS A C 1
ATOM 4082 O O . LYS A 1 877 ? 155.678 168.552 160.326 1.00 41.92 870 LYS A O 1
ATOM 4088 N N . GLU A 1 878 ? 157.075 169.395 158.768 1.00 46.82 871 GLU A N 1
ATOM 4089 C CA . GLU A 1 878 ? 157.523 168.085 158.308 1.00 46.82 871 GLU A CA 1
ATOM 4090 C C . GLU A 1 878 ? 158.184 167.277 159.417 1.00 46.82 871 GLU A C 1
ATOM 4091 O O . GLU A 1 878 ? 158.074 166.046 159.433 1.00 46.82 871 GLU A O 1
ATOM 4097 N N . TYR A 1 879 ? 158.878 167.937 160.340 1.00 44.70 872 TYR A N 1
ATOM 4098 C CA . TYR A 1 879 ? 159.654 167.238 161.355 1.00 44.70 872 TYR A CA 1
ATOM 4099 C C . TYR A 1 879 ? 158.888 166.998 162.650 1.00 44.70 872 TYR A C 1
ATOM 4100 O O . TYR A 1 879 ? 159.393 166.287 163.524 1.00 44.70 872 TYR A O 1
ATOM 4109 N N . GLY A 1 880 ? 157.691 167.556 162.793 1.00 37.48 873 GLY A N 1
ATOM 4110 C CA . GLY A 1 880 ? 156.915 167.402 164.004 1.00 37.48 873 GLY A CA 1
ATOM 4111 C C . GLY A 1 880 ? 156.121 166.112 164.017 1.00 37.48 873 GLY A C 1
ATOM 4112 O O . GLY A 1 880 ? 156.415 165.155 163.297 1.00 37.48 873 GLY A O 1
ATOM 4113 N N . GLY A 1 881 ? 155.093 166.091 164.861 1.00 43.82 874 GLY A N 1
ATOM 4114 C CA . GLY A 1 881 ? 154.235 164.930 164.958 1.00 43.82 874 GLY A CA 1
ATOM 4115 C C . GLY A 1 881 ? 154.879 163.786 165.724 1.00 43.82 874 GLY A C 1
ATOM 4116 O O . GLY A 1 881 ? 155.828 163.960 166.495 1.00 43.82 874 GLY A O 1
ATOM 4117 N N . SER A 1 882 ? 154.337 162.592 165.498 1.00 39.86 875 SER A N 1
ATOM 4118 C CA . SER A 1 882 ? 154.802 161.407 166.206 1.00 39.86 875 SER A CA 1
ATOM 4119 C C . SER A 1 882 ? 156.210 161.026 165.767 1.00 39.86 875 SER A C 1
ATOM 4120 O O . SER A 1 882 ? 156.526 161.013 164.574 1.00 39.86 875 SER A O 1
ATOM 4123 N N . GLN A 1 883 ? 157.058 160.710 166.745 1.00 45.03 876 GLN A N 1
ATOM 4124 C CA . GLN A 1 883 ? 158.441 160.326 166.499 1.00 45.03 876 GLN A CA 1
ATOM 4125 C C . GLN A 1 883 ? 158.851 159.263 167.509 1.00 45.03 876 GLN A C 1
ATOM 4126 O O . GLN A 1 883 ? 158.325 159.212 168.624 1.00 45.03 876 GLN A O 1
ATOM 4132 N N . PHE A 1 884 ? 159.797 158.415 167.111 1.00 43.99 877 PHE A N 1
ATOM 4133 C CA . PHE A 1 884 ? 160.352 157.380 167.974 1.00 43.99 877 PHE A CA 1
ATOM 4134 C C . PHE A 1 884 ? 161.863 157.542 168.080 1.00 43.99 877 PHE A C 1
ATOM 4135 O O . PHE A 1 884 ? 162.531 157.875 167.097 1.00 43.99 877 PHE A O 1
ATOM 4143 N N . HIS A 1 885 ? 162.395 157.299 169.277 1.00 56.85 878 HIS A N 1
ATOM 4144 C CA . HIS A 1 885 ? 163.825 157.370 169.538 1.00 56.85 878 HIS A CA 1
ATOM 4145 C C . HIS A 1 885 ? 164.274 156.115 170.271 1.00 56.85 878 HIS A C 1
ATOM 4146 O O . HIS A 1 885 ? 163.538 155.554 171.087 1.00 56.85 878 HIS A O 1
ATOM 4153 N N . PHE A 1 886 ? 165.502 155.686 169.978 1.00 64.33 879 PHE A N 1
ATOM 4154 C CA . PHE A 1 886 ? 166.003 154.368 170.364 1.00 64.33 879 PHE A CA 1
ATOM 4155 C C . PHE A 1 886 ? 167.344 154.576 171.070 1.00 64.33 879 PHE A C 1
ATOM 4156 O O . PHE A 1 886 ? 168.398 154.547 170.429 1.00 64.33 879 PHE A O 1
ATOM 4164 N N . ILE A 1 887 ? 167.306 154.779 172.387 1.00 64.69 880 ILE A N 1
ATOM 4165 C CA . ILE A 1 887 ? 168.492 155.186 173.138 1.00 64.69 880 ILE A CA 1
ATOM 4166 C C . ILE A 1 887 ? 169.340 153.970 173.490 1.00 64.69 880 ILE A C 1
ATOM 4167 O O . ILE A 1 887 ? 168.821 152.891 173.797 1.00 64.69 880 ILE A O 1
ATOM 4172 N N . LEU A 1 888 ? 170.660 154.150 173.446 1.00 66.00 881 LEU A N 1
ATOM 4173 C CA . LEU A 1 888 ? 171.622 153.098 173.744 1.00 66.00 881 LEU A CA 1
ATOM 4174 C C . LEU A 1 888 ? 172.782 153.693 174.531 1.00 66.00 881 LEU A C 1
ATOM 4175 O O . LEU A 1 888 ? 173.041 154.898 174.480 1.00 66.00 881 LEU A O 1
ATOM 4180 N N . GLY A 1 889 ? 173.484 152.832 175.266 1.00 69.85 882 GLY A N 1
ATOM 4181 C CA . GLY A 1 889 ? 174.596 153.286 176.081 1.00 69.85 882 GLY A CA 1
ATOM 4182 C C . GLY A 1 889 ? 174.134 154.047 177.307 1.00 69.85 882 GLY A C 1
ATOM 4183 O O . GLY A 1 889 ? 173.627 153.449 178.260 1.00 69.85 882 GLY A O 1
ATOM 4184 N N . GLN A 1 890 ? 174.330 155.364 177.305 1.00 80.45 883 GLN A N 1
ATOM 4185 C CA . GLN A 1 890 ? 173.771 156.231 178.333 1.00 80.45 883 GLN A CA 1
ATOM 4186 C C . GLN A 1 890 ? 173.778 157.661 177.811 1.00 80.45 883 GLN A C 1
ATOM 4187 O O . GLN A 1 890 ? 174.698 158.053 177.090 1.00 80.45 883 GLN A O 1
ATOM 4193 N N . GLU A 1 891 ? 172.757 158.430 178.178 1.00 82.88 884 GLU A N 1
ATOM 4194 C CA . GLU A 1 891 ? 172.660 159.821 177.746 1.00 82.88 884 GLU A CA 1
ATOM 4195 C C . GLU A 1 891 ? 173.845 160.639 178.247 1.00 82.88 884 GLU A C 1
ATOM 4196 O O . GLU A 1 891 ? 173.955 161.831 177.959 1.00 82.88 884 GLU A O 1
ATOM 4202 N N . MET B 2 72 ? 184.489 107.095 195.882 1.00 83.95 72 MET D N 1
ATOM 4203 C CA . MET B 2 72 ? 185.562 108.005 196.263 1.00 83.95 72 MET D CA 1
ATOM 4204 C C . MET B 2 72 ? 185.970 108.861 195.067 1.00 83.95 72 MET D C 1
ATOM 4205 O O . MET B 2 72 ? 186.289 108.328 194.004 1.00 83.95 72 MET D O 1
ATOM 4210 N N . LEU B 2 73 ? 185.955 110.186 195.229 1.00 82.41 73 LEU D N 1
ATOM 4211 C CA . LEU B 2 73 ? 186.253 111.071 194.108 1.00 82.41 73 LEU D CA 1
ATOM 4212 C C . LEU B 2 73 ? 187.232 112.191 194.446 1.00 82.41 73 LEU D C 1
ATOM 4213 O O . LEU B 2 73 ? 187.920 112.699 193.553 1.00 82.41 73 LEU D O 1
ATOM 4218 N N . GLY B 2 74 ? 187.306 112.578 195.722 1.00 78.69 74 GLY D N 1
ATOM 4219 C CA . GLY B 2 74 ? 187.938 113.844 196.074 1.00 78.69 74 GLY D CA 1
ATOM 4220 C C . GLY B 2 74 ? 189.383 113.954 195.626 1.00 78.69 74 GLY D C 1
ATOM 4221 O O . GLY B 2 74 ? 189.826 115.020 195.188 1.00 78.69 74 GLY D O 1
ATOM 4222 N N . MET B 2 75 ? 190.141 112.863 195.739 1.00 86.14 75 MET D N 1
ATOM 4223 C CA . MET B 2 75 ? 191.559 112.905 195.397 1.00 86.14 75 MET D CA 1
ATOM 4224 C C . MET B 2 75 ? 191.783 113.170 193.913 1.00 86.14 75 MET D C 1
ATOM 4225 O O . MET B 2 75 ? 192.807 113.755 193.540 1.00 86.14 75 MET D O 1
ATOM 4230 N N . SER B 2 76 ? 190.854 112.745 193.052 1.00 82.12 76 SER D N 1
ATOM 4231 C CA . SER B 2 76 ? 190.960 113.082 191.637 1.00 82.12 76 SER D CA 1
ATOM 4232 C C . SER B 2 76 ? 190.768 114.576 191.413 1.00 82.12 76 SER D C 1
ATOM 4233 O O . SER B 2 76 ? 191.512 115.196 190.644 1.00 82.12 76 SER D O 1
ATOM 4236 N N . TYR B 2 77 ? 189.774 115.171 192.079 1.00 86.15 77 TYR D N 1
ATOM 4237 C CA . TYR B 2 77 ? 189.575 116.613 191.984 1.00 86.15 77 TYR D CA 1
ATOM 4238 C C . TYR B 2 77 ? 190.731 117.374 192.625 1.00 86.15 77 TYR D C 1
ATOM 4239 O O . TYR B 2 77 ? 191.033 118.502 192.221 1.00 86.15 77 TYR D O 1
ATOM 4248 N N . TYR B 2 78 ? 191.375 116.776 193.629 1.00 86.84 78 TYR D N 1
ATOM 4249 C CA . TYR B 2 78 ? 192.515 117.415 194.276 1.00 86.84 78 TYR D CA 1
ATOM 4250 C C . TYR B 2 78 ? 193.734 117.422 193.359 1.00 86.84 78 TYR D C 1
ATOM 4251 O O . TYR B 2 78 ? 194.495 118.397 193.335 1.00 86.84 78 TYR D O 1
ATOM 4260 N N . ASN B 2 79 ? 193.932 116.345 192.591 1.00 89.14 79 ASN D N 1
ATOM 4261 C CA . ASN B 2 79 ? 195.051 116.295 191.657 1.00 89.14 79 ASN D CA 1
ATOM 4262 C C . ASN B 2 79 ? 194.862 117.252 190.486 1.00 89.14 79 ASN D C 1
ATOM 4263 O O . ASN B 2 79 ? 195.849 117.761 189.944 1.00 89.14 79 ASN D O 1
ATOM 4268 N N . GLN B 2 80 ? 193.619 117.508 190.075 1.00 88.75 80 GLN D N 1
ATOM 4269 C CA . GLN B 2 80 ? 193.384 118.458 188.995 1.00 88.75 80 GLN D CA 1
ATOM 4270 C C . GLN B 2 80 ? 193.327 119.892 189.497 1.00 88.75 80 GLN D C 1
ATOM 4271 O O . GLN B 2 80 ? 193.005 120.796 188.717 1.00 88.75 80 GLN D O 1
ATOM 4277 N N . LYS B 2 81 ? 193.598 120.104 190.786 1.00 86.57 81 LYS D N 1
ATOM 4278 C CA . LYS B 2 81 ? 193.632 121.418 191.424 1.00 86.57 81 LYS D CA 1
ATOM 4279 C C . LYS B 2 81 ? 192.272 122.108 191.429 1.00 86.57 81 LYS D C 1
ATOM 4280 O O . LYS B 2 81 ? 192.198 123.336 191.538 1.00 86.57 81 LYS D O 1
ATOM 4286 N N . ASP B 2 82 ? 191.181 121.349 191.317 1.00 81.19 82 ASP D N 1
ATOM 4287 C CA . ASP B 2 82 ? 189.842 121.921 191.442 1.00 81.19 82 ASP D CA 1
ATOM 4288 C C . ASP B 2 82 ? 189.483 121.790 192.920 1.00 81.19 82 ASP D C 1
ATOM 4289 O O . ASP B 2 82 ? 188.837 120.839 193.366 1.00 81.19 82 ASP D O 1
ATOM 4294 N N . TYR B 2 83 ? 189.933 122.780 193.695 1.00 80.15 83 TYR D N 1
ATOM 4295 C CA . TYR B 2 83 ? 189.896 122.664 195.147 1.00 80.15 83 TYR D CA 1
ATOM 4296 C C . TYR B 2 83 ? 188.474 122.685 195.694 1.00 80.15 83 TYR D C 1
ATOM 4297 O O . TYR B 2 83 ? 188.217 122.101 196.751 1.00 80.15 83 TYR D O 1
ATOM 4306 N N . GLN B 2 84 ? 187.540 123.348 195.006 1.00 82.07 84 GLN D N 1
ATOM 4307 C CA . GLN B 2 84 ? 186.175 123.416 195.521 1.00 82.07 84 GLN D CA 1
ATOM 4308 C C . GLN B 2 84 ? 185.510 122.044 195.488 1.00 82.07 84 GLN D C 1
ATOM 4309 O O . GLN B 2 84 ? 184.946 121.596 196.494 1.00 82.07 84 GLN D O 1
ATOM 4315 N N . THR B 2 85 ? 185.558 121.361 194.338 1.00 78.48 85 THR D N 1
ATOM 4316 C CA . THR B 2 85 ? 184.910 120.054 194.251 1.00 78.48 85 THR D CA 1
ATOM 4317 C C . THR B 2 85 ? 185.621 119.033 195.124 1.00 78.48 85 THR D C 1
ATOM 4318 O O . THR B 2 85 ? 184.972 118.197 195.763 1.00 78.48 85 THR D O 1
ATOM 4322 N N . ALA B 2 86 ? 186.955 119.077 195.153 1.00 77.87 86 ALA D N 1
ATOM 4323 C CA . ALA B 2 86 ? 187.702 118.196 196.042 1.00 77.87 86 ALA D CA 1
ATOM 4324 C C . ALA B 2 86 ? 187.278 118.407 197.486 1.00 77.87 86 ALA D C 1
ATOM 4325 O O . ALA B 2 86 ? 186.980 117.447 198.209 1.00 77.87 86 ALA D O 1
ATOM 4327 N N . ALA B 2 87 ? 187.206 119.670 197.913 1.00 77.63 87 ALA D N 1
ATOM 4328 C CA . ALA B 2 87 ? 186.823 119.974 199.284 1.00 77.63 87 ALA D CA 1
ATOM 4329 C C . ALA B 2 87 ? 185.417 119.477 199.585 1.00 77.63 87 ALA D C 1
ATOM 4330 O O . ALA B 2 87 ? 185.182 118.850 200.623 1.00 77.63 87 ALA D O 1
ATOM 4332 N N . GLN B 2 88 ? 184.463 119.724 198.683 1.00 80.20 88 GLN D N 1
ATOM 4333 C CA . GLN B 2 88 ? 183.092 119.373 199.034 1.00 80.20 88 GLN D CA 1
ATOM 4334 C C . GLN B 2 88 ? 182.844 117.872 198.943 1.00 80.20 88 GLN D C 1
ATOM 4335 O O . GLN B 2 88 ? 182.024 117.348 199.702 1.00 80.20 88 GLN D O 1
ATOM 4341 N N . THR B 2 89 ? 183.544 117.156 198.055 1.00 82.87 89 THR D N 1
ATOM 4342 C CA . THR B 2 89 ? 183.417 115.701 198.038 1.00 82.87 89 THR D CA 1
ATOM 4343 C C . THR B 2 89 ? 184.151 115.037 199.197 1.00 82.87 89 THR D C 1
ATOM 4344 O O . THR B 2 89 ? 183.756 113.944 199.615 1.00 82.87 89 THR D O 1
ATOM 4348 N N . PHE B 2 90 ? 185.213 115.652 199.726 1.00 84.87 90 PHE D N 1
ATOM 4349 C CA . PHE B 2 90 ? 185.790 115.125 200.959 1.00 84.87 90 PHE D CA 1
ATOM 4350 C C . PHE B 2 90 ? 184.887 115.391 202.158 1.00 84.87 90 PHE D C 1
ATOM 4351 O O . PHE B 2 90 ? 184.527 114.461 202.889 1.00 84.87 90 PHE D O 1
ATOM 4359 N N . ILE B 2 91 ? 184.507 116.654 202.379 1.00 85.19 91 ILE D N 1
ATOM 4360 C CA . ILE B 2 91 ? 183.850 117.004 203.636 1.00 85.19 91 ILE D CA 1
ATOM 4361 C C . ILE B 2 91 ? 182.473 116.358 203.740 1.00 85.19 91 ILE D C 1
ATOM 4362 O O . ILE B 2 91 ? 182.111 115.830 204.797 1.00 85.19 91 ILE D O 1
ATOM 4367 N N . THR B 2 92 ? 181.703 116.339 202.647 1.00 83.78 92 THR D N 1
ATOM 4368 C CA . THR B 2 92 ? 180.372 115.744 202.713 1.00 83.78 92 THR D CA 1
ATOM 4369 C C . THR B 2 92 ? 180.426 114.283 203.132 1.00 83.78 92 THR D C 1
ATOM 4370 O O . THR B 2 92 ? 179.448 113.770 203.686 1.00 83.78 92 THR D O 1
ATOM 4374 N N . TYR B 2 93 ? 181.556 113.616 202.910 1.00 91.21 93 TYR D N 1
ATOM 4375 C CA . TYR B 2 93 ? 181.661 112.194 203.191 1.00 91.21 93 TYR D CA 1
ATOM 4376 C C . TYR B 2 93 ? 182.034 111.951 204.650 1.00 91.21 93 TYR D C 1
ATOM 4377 O O . TYR B 2 93 ? 181.480 111.050 205.288 1.00 91.21 93 TYR D O 1
ATOM 4386 N N . PHE B 2 94 ? 182.943 112.752 205.204 1.00 88.58 94 PHE D N 1
ATOM 4387 C CA . PHE B 2 94 ? 183.242 112.669 206.627 1.00 88.58 94 PHE D CA 1
ATOM 4388 C C . PHE B 2 94 ? 182.334 113.532 207.501 1.00 88.58 94 PHE D C 1
ATOM 4389 O O . PHE B 2 94 ? 182.492 113.513 208.726 1.00 88.58 94 PHE D O 1
ATOM 4397 N N . ASN B 2 95 ? 181.390 114.279 206.923 1.00 89.16 95 ASN D N 1
ATOM 4398 C CA . ASN B 2 95 ? 180.296 114.783 207.750 1.00 89.16 95 ASN D CA 1
ATOM 4399 C C . ASN B 2 95 ? 179.159 113.777 207.879 1.00 89.16 95 ASN D C 1
ATOM 4400 O O . ASN B 2 95 ? 178.582 113.640 208.963 1.00 89.16 95 ASN D O 1
ATOM 4405 N N . THR B 2 96 ? 178.822 113.064 206.802 1.00 90.44 96 THR D N 1
ATOM 4406 C CA . THR B 2 96 ? 177.731 112.100 206.881 1.00 90.44 96 THR D CA 1
ATOM 4407 C C . THR B 2 96 ? 178.095 110.875 207.712 1.00 90.44 96 THR D C 1
ATOM 4408 O O . THR B 2 96 ? 177.190 110.186 208.197 1.00 90.44 96 THR D O 1
ATOM 4412 N N . TYR B 2 97 ? 179.389 110.594 207.901 1.00 93.34 97 TYR D N 1
ATOM 4413 C CA . TYR B 2 97 ? 179.797 109.470 208.724 1.00 93.34 97 TYR D CA 1
ATOM 4414 C C . TYR B 2 97 ? 181.188 109.880 209.210 1.00 93.34 97 TYR D C 1
ATOM 4415 O O . TYR B 2 97 ? 182.009 110.311 208.386 1.00 93.34 97 TYR D O 1
ATOM 4424 N N . PRO B 2 98 ? 181.476 109.773 210.518 1.00 92.87 98 PRO D N 1
ATOM 4425 C CA . PRO B 2 98 ? 182.655 110.454 211.093 1.00 92.87 98 PRO D CA 1
ATOM 4426 C C . PRO B 2 98 ? 183.976 110.287 210.351 1.00 92.87 98 PRO D C 1
ATOM 4427 O O . PRO B 2 98 ? 184.777 111.230 210.359 1.00 92.87 98 PRO D O 1
ATOM 4431 N N . ARG B 2 99 ? 184.256 109.141 209.729 1.00 93.93 99 ARG D N 1
ATOM 4432 C CA . ARG B 2 99 ? 185.444 109.024 208.890 1.00 93.93 99 ARG D CA 1
ATOM 4433 C C . ARG B 2 99 ? 185.160 108.667 207.440 1.00 93.93 99 ARG D C 1
ATOM 4434 O O . ARG B 2 99 ? 186.111 108.564 206.655 1.00 93.93 99 ARG D O 1
ATOM 4442 N N . GLY B 2 100 ? 183.904 108.494 207.053 1.00 86.58 100 GLY D N 1
ATOM 4443 C CA . GLY B 2 100 ? 183.638 107.977 205.721 1.00 86.58 100 GLY D CA 1
ATOM 4444 C C . GLY B 2 100 ? 184.300 106.622 205.591 1.00 86.58 100 GLY D C 1
ATOM 4445 O O . GLY B 2 100 ? 184.016 105.687 206.342 1.00 86.58 100 GLY D O 1
ATOM 4446 N N . THR B 2 101 ? 185.201 106.485 204.632 1.00 86.79 101 THR D N 1
ATOM 4447 C CA . THR B 2 101 ? 186.046 105.299 204.601 1.00 86.79 101 THR D CA 1
ATOM 4448 C C . THR B 2 101 ? 187.465 105.649 204.176 1.00 86.79 101 THR D C 1
ATOM 4449 O O . THR B 2 101 ? 188.184 104.806 203.628 1.00 86.79 101 THR D O 1
ATOM 4453 N N . PHE B 2 102 ? 187.887 106.885 204.446 1.00 94.93 102 PHE D N 1
ATOM 4454 C CA . PHE B 2 102 ? 189.203 107.354 204.050 1.00 94.93 102 PHE D CA 1
ATOM 4455 C C . PHE B 2 102 ? 189.899 108.111 205.180 1.00 94.93 102 PHE D C 1
ATOM 4456 O O . PHE B 2 102 ? 191.096 108.398 205.065 1.00 94.93 102 PHE D O 1
ATOM 4464 N N . THR B 2 103 ? 189.177 108.450 206.250 1.00 93.68 103 THR D N 1
ATOM 4465 C CA . THR B 2 103 ? 189.687 108.781 207.597 1.00 93.68 103 THR D CA 1
ATOM 4466 C C . THR B 2 103 ? 190.570 110.028 207.502 1.00 93.68 103 THR D C 1
ATOM 4467 O O . THR B 2 103 ? 190.150 111.014 206.878 1.00 93.68 103 THR D O 1
ATOM 4471 N N . GLU B 2 104 ? 191.772 110.037 208.093 1.00 92.58 104 GLU D N 1
ATOM 4472 C CA . GLU B 2 104 ? 192.558 111.262 208.218 1.00 92.58 104 GLU D CA 1
ATOM 4473 C C . GLU B 2 104 ? 192.973 111.808 206.864 1.00 92.58 104 GLU D C 1
ATOM 4474 O O . GLU B 2 104 ? 193.171 113.019 206.715 1.00 92.58 104 GLU D O 1
ATOM 4480 N N . LEU B 2 105 ? 193.126 110.930 205.873 1.00 90.26 105 LEU D N 1
ATOM 4481 C CA . LEU B 2 105 ? 193.523 111.371 204.543 1.00 90.26 105 LEU D CA 1
ATOM 4482 C C . LEU B 2 105 ? 192.495 112.334 203.959 1.00 90.26 105 LEU D C 1
ATOM 4483 O O . LEU B 2 105 ? 192.850 113.402 203.453 1.00 90.26 105 LEU D O 1
ATOM 4488 N N . ALA B 2 106 ? 191.210 111.979 204.045 1.00 87.38 106 ALA D N 1
ATOM 4489 C CA . ALA B 2 106 ? 190.160 112.850 203.518 1.00 87.38 106 ALA D CA 1
ATOM 4490 C C . ALA B 2 106 ? 190.090 114.159 204.291 1.00 87.38 106 ALA D C 1
ATOM 4491 O O . ALA B 2 106 ? 190.012 115.240 203.695 1.00 87.38 106 ALA D O 1
ATOM 4493 N N . ARG B 2 107 ? 190.123 114.079 205.622 1.00 89.02 107 ARG D N 1
ATOM 4494 C CA . ARG B 2 107 ? 190.113 115.267 206.469 1.00 89.02 107 ARG D CA 1
ATOM 4495 C C . ARG B 2 107 ? 191.225 116.239 206.092 1.00 89.02 107 ARG D C 1
ATOM 4496 O O . ARG B 2 107 ? 190.990 117.436 205.897 1.00 89.02 107 ARG D O 1
ATOM 4504 N N . PHE B 2 108 ? 192.457 115.736 206.005 1.00 86.74 108 PHE D N 1
ATOM 4505 C CA . PHE B 2 108 ? 193.619 116.592 205.795 1.00 86.74 108 PHE D CA 1
ATOM 4506 C C . PHE B 2 108 ? 193.740 117.073 204.353 1.00 86.74 108 PHE D C 1
ATOM 4507 O O . PHE B 2 108 ? 194.158 118.217 204.119 1.00 86.74 108 PHE D O 1
ATOM 4515 N N . HIS B 2 109 ? 193.354 116.243 203.379 1.00 92.38 109 HIS D N 1
ATOM 4516 C CA . HIS B 2 109 ? 193.236 116.729 202.011 1.00 92.38 109 HIS D CA 1
ATOM 4517 C C . HIS B 2 109 ? 192.204 117.843 201.922 1.00 92.38 109 HIS D C 1
ATOM 4518 O O . HIS B 2 109 ? 192.418 118.838 201.223 1.00 92.38 109 HIS D O 1
ATOM 4525 N N . ALA B 2 110 ? 191.078 117.699 202.629 1.00 80.37 110 ALA D N 1
ATOM 4526 C CA . ALA B 2 110 ? 190.074 118.757 202.650 1.00 80.37 110 ALA D CA 1
ATOM 4527 C C . ALA B 2 110 ? 190.612 120.017 203.314 1.00 80.37 110 ALA D C 1
ATOM 4528 O O . ALA B 2 110 ? 190.334 121.133 202.862 1.00 80.37 110 ALA D O 1
ATOM 4530 N N . GLY B 2 111 ? 191.372 119.859 204.397 1.00 76.32 111 GLY D N 1
ATOM 4531 C CA . GLY B 2 111 ? 191.953 121.019 205.055 1.00 76.32 111 GLY D CA 1
ATOM 4532 C C . GLY B 2 111 ? 192.886 121.791 204.144 1.00 76.32 111 GLY D C 1
ATOM 4533 O O . GLY B 2 111 ? 192.792 123.017 204.029 1.00 76.32 111 GLY D O 1
ATOM 4534 N N . LYS B 2 112 ? 193.781 121.081 203.452 1.00 80.04 112 LYS D N 1
ATOM 4535 C CA . LYS B 2 112 ? 194.686 121.781 202.544 1.00 80.04 112 LYS D CA 1
ATOM 4536 C C . LYS B 2 112 ? 193.956 122.318 201.319 1.00 80.04 112 LYS D C 1
ATOM 4537 O O . LYS B 2 112 ? 194.332 123.369 200.794 1.00 80.04 112 LYS D O 1
ATOM 4543 N N . SER B 2 113 ? 192.925 121.616 200.841 1.00 78.61 113 SER D N 1
ATOM 4544 C CA . SER B 2 113 ? 192.142 122.119 199.717 1.00 78.61 113 SER D CA 1
ATOM 4545 C C . SER B 2 113 ? 191.430 123.414 200.083 1.00 78.61 113 SER D C 1
ATOM 4546 O O . SER B 2 113 ? 191.374 124.352 199.280 1.00 78.61 113 SER D O 1
ATOM 4549 N N . LEU B 2 114 ? 190.879 123.478 201.296 1.00 75.10 114 LEU D N 1
ATOM 4550 C CA . LEU B 2 114 ? 190.260 124.704 201.780 1.00 75.10 114 LEU D CA 1
ATOM 4551 C C . LEU B 2 114 ? 191.296 125.801 201.985 1.00 75.10 114 LEU D C 1
ATOM 4552 O O . LEU B 2 114 ? 190.998 126.982 201.773 1.00 75.10 114 LEU D O 1
ATOM 4557 N N . PHE B 2 115 ? 192.511 125.431 202.397 1.00 76.76 115 PHE D N 1
ATOM 4558 C CA . PHE B 2 115 ? 193.591 126.406 202.511 1.00 76.76 115 PHE D CA 1
ATOM 4559 C C . PHE B 2 115 ? 193.979 126.983 201.153 1.00 76.76 115 PHE D C 1
ATOM 4560 O O . PHE B 2 115 ? 194.229 128.188 201.031 1.00 76.76 115 PHE D O 1
ATOM 4568 N N . LEU B 2 116 ? 194.040 126.141 200.119 1.00 75.90 116 LEU D N 1
ATOM 4569 C CA . LEU B 2 116 ? 194.640 126.542 198.849 1.00 75.90 116 LEU D CA 1
ATOM 4570 C C . LEU B 2 116 ? 193.780 127.506 198.038 1.00 75.90 116 LEU D C 1
ATOM 4571 O O . LEU B 2 116 ? 194.290 128.099 197.082 1.00 75.90 116 LEU D O 1
ATOM 4576 N N . ASP B 2 117 ? 192.503 127.681 198.381 1.00 72.80 117 ASP D N 1
ATOM 4577 C CA . ASP B 2 117 ? 191.676 128.708 197.756 1.00 72.80 117 ASP D CA 1
ATOM 4578 C C . ASP B 2 117 ? 191.861 130.081 198.383 1.00 72.80 117 ASP D C 1
ATOM 4579 O O . ASP B 2 117 ? 191.097 130.998 198.054 1.00 72.80 117 ASP D O 1
ATOM 4584 N N . THR B 2 118 ? 192.848 130.247 199.257 1.00 68.23 118 THR D N 1
ATOM 4585 C CA . THR B 2 118 ? 192.945 131.465 200.057 1.00 68.23 118 THR D CA 1
ATOM 4586 C C . THR B 2 118 ? 193.138 132.687 199.153 1.00 68.23 118 THR D C 1
ATOM 4587 O O . THR B 2 118 ? 193.938 132.649 198.224 1.00 68.23 118 THR D O 1
ATOM 4591 N N . PRO B 2 119 ? 192.416 133.772 199.392 1.00 65.76 119 PRO D N 1
ATOM 4592 C CA . PRO B 2 119 ? 192.596 134.975 198.576 1.00 65.76 119 PRO D CA 1
ATOM 4593 C C . PRO B 2 119 ? 193.876 135.705 198.937 1.00 65.76 119 PRO D C 1
ATOM 4594 O O . PRO B 2 119 ? 194.590 135.366 199.882 1.00 65.76 119 PRO D O 1
ATOM 4598 N N . GLU B 2 120 ? 194.164 136.725 198.138 1.00 71.63 120 GLU D N 1
ATOM 4599 C CA . GLU B 2 120 ? 195.226 137.661 198.455 1.00 71.63 120 GLU D CA 1
ATOM 4600 C C . GLU B 2 120 ? 194.878 138.433 199.731 1.00 71.63 120 GLU D C 1
ATOM 4601 O O . GLU B 2 120 ? 193.702 138.611 200.057 1.00 71.63 120 GLU D O 1
ATOM 4607 N N . PRO B 2 121 ? 195.895 138.907 200.477 1.00 57.08 121 PRO D N 1
ATOM 4608 C CA . PRO B 2 121 ? 195.669 139.307 201.875 1.00 57.08 121 PRO D CA 1
ATOM 4609 C C . PRO B 2 121 ? 194.761 140.510 202.089 1.00 57.08 121 PRO D C 1
ATOM 4610 O O . PRO B 2 121 ? 194.624 140.975 203.225 1.00 57.08 121 PRO D O 1
ATOM 4614 N N . ARG B 2 122 ? 194.141 141.035 201.033 1.00 53.25 122 ARG D N 1
ATOM 4615 C CA . ARG B 2 122 ? 193.292 142.213 201.171 1.00 53.25 122 ARG D CA 1
ATOM 4616 C C . ARG B 2 122 ? 191.971 142.086 200.415 1.00 53.25 122 ARG D C 1
ATOM 4617 O O . ARG B 2 122 ? 191.328 143.099 200.122 1.00 53.25 122 ARG D O 1
ATOM 4625 N N . LEU B 2 123 ? 191.557 140.859 200.101 1.00 57.28 123 LEU D N 1
ATOM 4626 C CA . LEU B 2 123 ? 190.216 140.497 199.659 1.00 57.28 123 LEU D CA 1
ATOM 4627 C C . LEU B 2 123 ? 189.370 139.968 200.831 1.00 57.28 123 LEU D C 1
ATOM 4628 O O . LEU B 2 123 ? 189.688 140.200 202.002 1.00 57.28 123 LEU D O 1
ATOM 4633 N N . ASP B 2 124 ? 188.273 139.269 200.507 1.00 63.94 124 ASP D N 1
ATOM 4634 C CA . ASP B 2 124 ? 187.171 139.023 201.441 1.00 63.94 124 ASP D CA 1
ATOM 4635 C C . ASP B 2 124 ? 187.530 138.129 202.631 1.00 63.94 124 ASP D C 1
ATOM 4636 O O . ASP B 2 124 ? 186.869 138.220 203.672 1.00 63.94 124 ASP D O 1
ATOM 4641 N N . GLN B 2 125 ? 188.518 137.241 202.502 1.00 67.09 125 GLN D N 1
ATOM 4642 C CA . GLN B 2 125 ? 189.008 136.386 203.590 1.00 67.09 125 GLN D CA 1
ATOM 4643 C C . GLN B 2 125 ? 188.010 135.346 204.083 1.00 67.09 125 GLN D C 1
ATOM 4644 O O . GLN B 2 125 ? 188.293 134.676 205.085 1.00 67.09 125 GLN D O 1
ATOM 4650 N N . SER B 2 126 ? 186.861 135.180 203.423 1.00 67.70 126 SER D N 1
ATOM 4651 C CA . SER B 2 126 ? 185.785 134.381 204.007 1.00 67.70 126 SER D CA 1
ATOM 4652 C C . SER B 2 126 ? 186.221 132.944 204.270 1.00 67.70 126 SER D C 1
ATOM 4653 O O . SER B 2 126 ? 185.845 132.353 205.289 1.00 67.70 126 SER D O 1
ATOM 4656 N N . SER B 2 127 ? 187.017 132.367 203.371 1.00 72.71 127 SER D N 1
ATOM 4657 C CA . SER B 2 127 ? 187.416 130.974 203.521 1.00 72.71 127 SER D CA 1
ATOM 4658 C C . SER B 2 127 ? 188.507 130.770 204.566 1.00 72.71 127 SER D C 1
ATOM 4659 O O . SER B 2 127 ? 188.714 129.634 205.002 1.00 72.71 127 SER D O 1
ATOM 4662 N N . THR B 2 128 ? 189.207 131.830 204.978 1.00 75.55 128 THR D N 1
ATOM 4663 C CA . THR B 2 128 ? 190.318 131.657 205.911 1.00 75.55 128 THR D CA 1
ATOM 4664 C C . THR B 2 128 ? 189.841 131.420 207.343 1.00 75.55 128 THR D C 1
ATOM 4665 O O . THR B 2 128 ? 190.421 130.597 208.059 1.00 75.55 128 THR D O 1
ATOM 4669 N N . TYR B 2 129 ? 188.797 132.127 207.786 1.00 87.07 129 TYR D N 1
ATOM 4670 C CA . TYR B 2 129 ? 188.215 131.831 209.095 1.00 87.07 129 TYR D CA 1
ATOM 4671 C C . TYR B 2 129 ? 187.665 130.409 209.135 1.00 87.07 129 TYR D C 1
ATOM 4672 O O . TYR B 2 129 ? 187.854 129.678 210.122 1.00 87.07 129 TYR D O 1
ATOM 4681 N N . GLN B 2 130 ? 186.982 130.004 208.063 1.00 78.74 130 GLN D N 1
ATOM 4682 C CA . GLN B 2 130 ? 186.474 128.642 207.961 1.00 78.74 130 GLN D CA 1
ATOM 4683 C C . GLN B 2 130 ? 187.611 127.633 208.001 1.00 78.74 130 GLN D C 1
ATOM 4684 O O . GLN B 2 130 ? 187.498 126.587 208.648 1.00 78.74 130 GLN D O 1
ATOM 4690 N N . ALA B 2 131 ? 188.718 127.931 207.316 1.00 74.08 131 ALA D N 1
ATOM 4691 C CA . ALA B 2 131 ? 189.875 127.045 207.351 1.00 74.08 131 ALA D CA 1
ATOM 4692 C C . ALA B 2 131 ? 190.441 126.939 208.759 1.00 74.08 131 ALA D C 1
ATOM 4693 O O . ALA B 2 131 ? 190.771 125.841 209.221 1.00 74.08 131 ALA D O 1
ATOM 4695 N N . ILE B 2 132 ? 190.552 128.068 209.460 1.00 76.97 132 ILE D N 1
ATOM 4696 C CA . ILE B 2 132 ? 191.073 128.038 210.822 1.00 76.97 132 ILE D CA 1
ATOM 4697 C C . ILE B 2 132 ? 190.218 127.123 211.690 1.00 76.97 132 ILE D C 1
ATOM 4698 O O . ILE B 2 132 ? 190.733 126.215 212.351 1.00 76.97 132 ILE D O 1
ATOM 4703 N N . GLN B 2 133 ? 188.896 127.317 211.662 1.00 82.15 133 GLN D N 1
ATOM 4704 C CA . GLN B 2 133 ? 188.048 126.514 212.543 1.00 82.15 133 GLN D CA 1
ATOM 4705 C C . GLN B 2 133 ? 188.021 125.046 212.116 1.00 82.15 133 GLN D C 1
ATOM 4706 O O . GLN B 2 133 ? 187.984 124.147 212.970 1.00 82.15 133 GLN D O 1
ATOM 4712 N N . GLN B 2 134 ? 188.071 124.776 210.807 1.00 84.08 134 GLN D N 1
ATOM 4713 C CA . GLN B 2 134 ? 188.076 123.394 210.336 1.00 84.08 134 GLN D CA 1
ATOM 4714 C C . GLN B 2 134 ? 189.337 122.669 210.790 1.00 84.08 134 GLN D C 1
ATOM 4715 O O . GLN B 2 134 ? 189.275 121.517 211.233 1.00 84.08 134 GLN D O 1
ATOM 4721 N N . LEU B 2 135 ? 190.490 123.338 210.712 1.00 80.94 135 LEU D N 1
ATOM 4722 C CA . LEU B 2 135 ? 191.722 122.706 211.172 1.00 80.94 135 LEU D CA 1
ATOM 4723 C C . LEU B 2 135 ? 191.724 122.535 212.690 1.00 80.94 135 LEU D C 1
ATOM 4724 O O . LEU B 2 135 ? 192.201 121.511 213.203 1.00 80.94 135 LEU D O 1
ATOM 4729 N N . GLN B 2 136 ? 191.192 123.517 213.429 1.00 84.27 136 GLN D N 1
ATOM 4730 C CA . GLN B 2 136 ? 191.126 123.382 214.884 1.00 84.27 136 GLN D CA 1
ATOM 4731 C C . GLN B 2 136 ? 190.268 122.189 215.291 1.00 84.27 136 GLN D C 1
ATOM 4732 O O . GLN B 2 136 ? 190.604 121.469 216.239 1.00 84.27 136 GLN D O 1
ATOM 4738 N N . MET B 2 137 ? 189.153 121.969 214.591 1.00 86.57 137 MET D N 1
ATOM 4739 C CA . MET B 2 137 ? 188.286 120.836 214.906 1.00 86.57 137 MET D CA 1
ATOM 4740 C C . MET B 2 137 ? 188.881 119.510 214.423 1.00 86.57 137 MET D C 1
ATOM 4741 O O . MET B 2 137 ? 188.659 118.466 215.055 1.00 86.57 137 MET D O 1
ATOM 4746 N N . PHE B 2 138 ? 189.675 119.538 213.347 1.00 88.96 138 PHE D N 1
ATOM 4747 C CA . PHE B 2 138 ? 190.491 118.379 212.986 1.00 88.96 138 PHE D CA 1
ATOM 4748 C C . PHE B 2 138 ? 191.468 117.987 214.085 1.00 88.96 138 PHE D C 1
ATOM 4749 O O . PHE B 2 138 ? 191.629 116.795 214.376 1.00 88.96 138 PHE D O 1
ATOM 4757 N N . MET B 2 139 ? 192.136 118.960 214.703 1.00 91.00 139 MET D N 1
ATOM 4758 C CA . MET B 2 139 ? 193.110 118.594 215.731 1.00 91.00 139 MET D CA 1
ATOM 4759 C C . MET B 2 139 ? 192.473 117.813 216.876 1.00 91.00 139 MET D C 1
ATOM 4760 O O . MET B 2 139 ? 193.149 117.004 217.522 1.00 91.00 139 MET D O 1
ATOM 4765 N N . GLU B 2 140 ? 191.179 118.015 217.133 1.00 88.08 140 GLU D N 1
ATOM 4766 C CA . GLU B 2 140 ? 190.525 117.313 218.230 1.00 88.08 140 GLU D CA 1
ATOM 4767 C C . GLU B 2 140 ? 189.711 116.101 217.791 1.00 88.08 140 GLU D C 1
ATOM 4768 O O . GLU B 2 140 ? 189.377 115.269 218.642 1.00 88.08 140 GLU D O 1
ATOM 4774 N N . TYR B 2 141 ? 189.376 115.969 216.502 1.00 88.23 141 TYR D N 1
ATOM 4775 C CA . TYR B 2 141 ? 188.835 114.688 216.047 1.00 88.23 141 TYR D CA 1
ATOM 4776 C C . TYR B 2 141 ? 189.917 113.624 215.926 1.00 88.23 141 TYR D C 1
ATOM 4777 O O . TYR B 2 141 ? 189.659 112.442 216.187 1.00 88.23 141 TYR D O 1
ATOM 4786 N N . PHE B 2 142 ? 191.123 114.005 215.516 1.00 89.71 142 PHE D N 1
ATOM 4787 C CA . PHE B 2 142 ? 192.219 113.056 215.325 1.00 89.71 142 PHE D CA 1
ATOM 4788 C C . PHE B 2 142 ? 193.490 113.608 215.957 1.00 89.71 142 PHE D C 1
ATOM 4789 O O . PHE B 2 142 ? 194.454 113.943 215.257 1.00 89.71 142 PHE D O 1
ATOM 4797 N N . PRO B 2 143 ? 193.530 113.714 217.290 1.00 82.43 143 PRO D N 1
ATOM 4798 C CA . PRO B 2 143 ? 194.759 114.182 217.946 1.00 82.43 143 PRO D CA 1
ATOM 4799 C C . PRO B 2 143 ? 195.920 113.215 217.799 1.00 82.43 143 PRO D C 1
ATOM 4800 O O . PRO B 2 143 ? 197.067 113.606 218.047 1.00 82.43 143 PRO D O 1
ATOM 4804 N N . ASN B 2 144 ? 195.652 111.966 217.414 1.00 80.88 144 ASN D N 1
ATOM 4805 C CA . ASN B 2 144 ? 196.698 110.971 217.218 1.00 80.88 144 ASN D CA 1
ATOM 4806 C C . ASN B 2 144 ? 197.502 111.210 215.948 1.00 80.88 144 ASN D C 1
ATOM 4807 O O . ASN B 2 144 ? 198.606 110.670 215.817 1.00 80.88 144 ASN D O 1
ATOM 4812 N N . SER B 2 145 ? 196.973 111.998 215.018 1.00 78.99 145 SER D N 1
ATOM 4813 C CA . SER B 2 145 ? 197.502 112.051 213.663 1.00 78.99 145 SER D CA 1
ATOM 4814 C C . SER B 2 145 ? 198.861 112.738 213.611 1.00 78.99 145 SER D C 1
ATOM 4815 O O . SER B 2 145 ? 199.137 113.682 214.353 1.00 78.99 145 SER D O 1
ATOM 4818 N N . THR B 2 146 ? 199.717 112.252 212.707 1.00 76.09 146 THR D N 1
ATOM 4819 C CA . THR B 2 146 ? 200.943 112.974 212.388 1.00 76.09 146 THR D CA 1
ATOM 4820 C C . THR B 2 146 ? 200.660 114.272 211.644 1.00 76.09 146 THR D C 1
ATOM 4821 O O . THR B 2 146 ? 201.536 115.139 211.573 1.00 76.09 146 THR D O 1
ATOM 4825 N N . LYS B 2 147 ? 199.456 114.422 211.095 1.00 80.32 147 LYS D N 1
ATOM 4826 C CA . LYS B 2 147 ? 199.056 115.638 210.400 1.00 80.32 147 LYS D CA 1
ATOM 4827 C C . LYS B 2 147 ? 198.637 116.753 211.349 1.00 80.32 147 LYS D C 1
ATOM 4828 O O . LYS B 2 147 ? 198.214 117.816 210.882 1.00 80.32 147 LYS D O 1
ATOM 4834 N N . LYS B 2 148 ? 198.736 116.531 212.662 1.00 78.40 148 LYS D N 1
ATOM 4835 C CA . LYS B 2 148 ? 198.502 117.607 213.621 1.00 78.40 148 LYS D CA 1
ATOM 4836 C C . LYS B 2 148 ? 199.518 118.734 213.451 1.00 78.40 148 LYS D C 1
ATOM 4837 O O . LYS B 2 148 ? 199.161 119.915 213.514 1.00 78.40 148 LYS D O 1
ATOM 4843 N N . GLN B 2 149 ? 200.789 118.387 213.224 1.00 77.67 149 GLN D N 1
ATOM 4844 C CA . GLN B 2 149 ? 201.810 119.386 212.911 1.00 77.67 149 GLN D CA 1
ATOM 4845 C C . GLN B 2 149 ? 201.499 120.117 211.612 1.00 77.67 149 GLN D C 1
ATOM 4846 O O . GLN B 2 149 ? 201.685 121.344 211.501 1.00 77.67 149 GLN D O 1
ATOM 4852 N N . GLU B 2 150 ? 201.057 119.364 210.606 1.00 80.98 150 GLU D N 1
ATOM 4853 C CA . GLU B 2 150 ? 200.840 119.922 209.284 1.00 80.98 150 GLU D CA 1
ATOM 4854 C C . GLU B 2 150 ? 199.631 120.844 209.275 1.00 80.98 150 GLU D C 1
ATOM 4855 O O . GLU B 2 150 ? 199.494 121.669 208.367 1.00 80.98 150 GLU D O 1
ATOM 4861 N N . ALA B 2 151 ? 198.753 120.701 210.266 1.00 79.64 151 ALA D N 1
ATOM 4862 C CA . ALA B 2 151 ? 197.693 121.658 210.545 1.00 79.64 151 ALA D CA 1
ATOM 4863 C C . ALA B 2 151 ? 198.168 122.803 211.426 1.00 79.64 151 ALA D C 1
ATOM 4864 O O . ALA B 2 151 ? 197.669 123.926 211.295 1.00 79.64 151 ALA D O 1
ATOM 4866 N N . GLN B 2 152 ? 199.121 122.535 212.321 1.00 81.56 152 GLN D N 1
ATOM 4867 C CA . GLN B 2 152 ? 199.615 123.558 213.236 1.00 81.56 152 GLN D CA 1
ATOM 4868 C C . GLN B 2 152 ? 200.267 124.704 212.475 1.00 81.56 152 GLN D C 1
ATOM 4869 O O . GLN B 2 152 ? 199.896 125.880 212.637 1.00 81.56 152 GLN D O 1
ATOM 4875 N N . ASP B 2 153 ? 201.226 124.379 211.606 1.00 79.46 153 ASP D N 1
ATOM 4876 C CA . ASP B 2 153 ? 201.871 125.472 210.881 1.00 79.46 153 ASP D CA 1
ATOM 4877 C C . ASP B 2 153 ? 200.933 126.101 209.852 1.00 79.46 153 ASP D C 1
ATOM 4878 O O . ASP B 2 153 ? 201.098 127.280 209.516 1.00 79.46 153 ASP D O 1
ATOM 4883 N N . MET B 2 154 ? 199.920 125.361 209.394 1.00 80.02 154 MET D N 1
ATOM 4884 C CA . MET B 2 154 ? 198.930 125.942 208.492 1.00 80.02 154 MET D CA 1
ATOM 4885 C C . MET B 2 154 ? 198.075 126.989 209.201 1.00 80.02 154 MET D C 1
ATOM 4886 O O . MET B 2 154 ? 197.816 128.066 208.646 1.00 80.02 154 MET D O 1
ATOM 4891 N N . ILE B 2 155 ? 197.621 126.694 210.423 1.00 75.57 155 ILE D N 1
ATOM 4892 C CA . ILE B 2 155 ? 196.849 127.697 211.152 1.00 75.57 155 ILE D CA 1
ATOM 4893 C C . ILE B 2 155 ? 197.727 128.891 211.506 1.00 75.57 155 ILE D C 1
ATOM 4894 O O . ILE B 2 155 ? 197.244 130.028 211.531 1.00 75.57 155 ILE D O 1
ATOM 4899 N N . PHE B 2 156 ? 199.024 128.675 211.761 1.00 75.77 156 PHE D N 1
ATOM 4900 C CA . PHE B 2 156 ? 199.908 129.833 211.928 1.00 75.77 156 PHE D CA 1
ATOM 4901 C C . PHE B 2 156 ? 200.002 130.689 210.669 1.00 75.77 156 PHE D C 1
ATOM 4902 O O . PHE B 2 156 ? 199.960 131.927 210.749 1.00 75.77 156 PHE D O 1
ATOM 4910 N N . ALA B 2 157 ? 200.156 130.064 209.500 1.00 70.26 157 ALA D N 1
ATOM 4911 C CA . ALA B 2 157 ? 200.219 130.847 208.268 1.00 70.26 157 ALA D CA 1
ATOM 4912 C C . ALA B 2 157 ? 198.929 131.638 208.058 1.00 70.26 157 ALA D C 1
ATOM 4913 O O . ALA B 2 157 ? 198.958 132.823 207.688 1.00 70.26 157 ALA D O 1
ATOM 4915 N N . LEU B 2 158 ? 197.786 130.996 208.312 1.00 69.85 158 LEU D N 1
ATOM 4916 C CA . LEU B 2 158 ? 196.508 131.687 208.187 1.00 69.85 158 LEU D CA 1
ATOM 4917 C C . LEU B 2 158 ? 196.415 132.860 209.156 1.00 69.85 158 LEU D C 1
ATOM 4918 O O . LEU B 2 158 ? 195.942 133.942 208.788 1.00 69.85 158 LEU D O 1
ATOM 4923 N N . GLN B 2 159 ? 196.863 132.665 210.399 1.00 75.36 159 GLN D N 1
ATOM 4924 C CA . GLN B 2 159 ? 196.815 133.743 211.380 1.00 75.36 159 GLN D CA 1
ATOM 4925 C C . GLN B 2 159 ? 197.677 134.919 210.942 1.00 75.36 159 GLN D C 1
ATOM 4926 O O . GLN B 2 159 ? 197.288 136.084 211.111 1.00 75.36 159 GLN D O 1
ATOM 4932 N N . ASP B 2 160 ? 198.847 134.639 210.364 1.00 72.59 160 ASP D N 1
ATOM 4933 C CA . ASP B 2 160 ? 199.682 135.727 209.861 1.00 72.59 160 ASP D CA 1
ATOM 4934 C C . ASP B 2 160 ? 199.002 136.473 208.717 1.00 72.59 160 ASP D C 1
ATOM 4935 O O . ASP B 2 160 ? 199.123 137.699 208.617 1.00 72.59 160 ASP D O 1
ATOM 4940 N N . LYS B 2 161 ? 198.287 135.762 207.837 1.00 68.97 161 LYS D N 1
ATOM 4941 C CA . LYS B 2 161 ? 197.561 136.477 206.781 1.00 68.97 161 LYS D CA 1
ATOM 4942 C C . LYS B 2 161 ? 196.452 137.364 207.354 1.00 68.97 161 LYS D C 1
ATOM 4943 O O . LYS B 2 161 ? 196.279 138.522 206.929 1.00 68.97 161 LYS D O 1
ATOM 4949 N N . LEU B 2 162 ? 195.687 136.833 208.315 1.00 65.29 162 LEU D N 1
ATOM 4950 C CA . LEU B 2 162 ? 194.652 137.641 208.958 1.00 65.29 162 LEU D CA 1
ATOM 4951 C C . LEU B 2 162 ? 195.244 138.878 209.619 1.00 65.29 162 LEU D C 1
ATOM 4952 O O . LEU B 2 162 ? 194.633 139.953 209.599 1.00 65.29 162 LEU D O 1
ATOM 4957 N N . VAL B 2 163 ? 196.431 138.748 210.213 1.00 61.33 163 VAL D N 1
ATOM 4958 C CA . VAL B 2 163 ? 197.082 139.907 210.815 1.00 61.33 163 VAL D CA 1
ATOM 4959 C C . VAL B 2 163 ? 197.572 140.874 209.744 1.00 61.33 163 VAL D C 1
ATOM 4960 O O . VAL B 2 163 ? 197.559 142.094 209.940 1.00 61.33 163 VAL D O 1
ATOM 4964 N N . LEU B 2 164 ? 198.029 140.347 208.607 1.00 59.85 164 LEU D N 1
ATOM 4965 C CA . LEU B 2 164 ? 198.499 141.207 207.526 1.00 59.85 164 LEU D CA 1
ATOM 4966 C C . LEU B 2 164 ? 197.382 142.096 207.000 1.00 59.85 164 LEU D C 1
ATOM 4967 O O . LEU B 2 164 ? 197.631 143.244 206.605 1.00 59.85 164 LEU D O 1
ATOM 4972 N N . LYS B 2 165 ? 196.147 141.588 206.987 1.00 51.33 165 LYS D N 1
ATOM 4973 C CA . LYS B 2 165 ? 195.021 142.426 206.563 1.00 51.33 165 LYS D CA 1
ATOM 4974 C C . LYS B 2 165 ? 194.878 143.648 207.472 1.00 51.33 165 LYS D C 1
ATOM 4975 O O . LYS B 2 165 ? 194.771 144.794 207.003 1.00 51.33 165 LYS D O 1
ATOM 4981 N N . GLU B 2 166 ? 194.899 143.419 208.787 1.00 48.63 166 GLU D N 1
ATOM 4982 C CA . GLU B 2 166 ? 194.790 144.509 209.749 1.00 48.63 166 GLU D CA 1
ATOM 4983 C C . GLU B 2 166 ? 195.996 145.439 209.675 1.00 48.63 166 GLU D C 1
ATOM 4984 O O . GLU B 2 166 ? 195.865 146.652 209.890 1.00 48.63 166 GLU D O 1
ATOM 4990 N N . LEU B 2 167 ? 197.173 144.888 209.366 1.00 49.28 167 LEU D N 1
ATOM 4991 C CA . LEU B 2 167 ? 198.367 145.711 209.206 1.00 49.28 167 LEU D CA 1
ATOM 4992 C C . LEU B 2 167 ? 198.226 146.661 208.023 1.00 49.28 167 LEU D C 1
ATOM 4993 O O . LEU B 2 167 ? 198.600 147.836 208.115 1.00 49.28 167 LEU D O 1
ATOM 4998 N N . TYR B 2 168 ? 197.695 146.169 206.899 1.00 52.86 168 TYR D N 1
ATOM 4999 C CA . TYR B 2 168 ? 197.414 147.062 205.777 1.00 52.86 168 TYR D CA 1
ATOM 5000 C C . TYR B 2 168 ? 196.396 148.132 206.153 1.00 52.86 168 TYR D C 1
ATOM 5001 O O . TYR B 2 168 ? 196.516 149.287 205.725 1.00 52.86 168 TYR D O 1
ATOM 5010 N N . SER B 2 169 ? 195.380 147.772 206.941 1.00 42.61 169 SER D N 1
ATOM 5011 C CA . SER B 2 169 ? 194.413 148.780 207.383 1.00 42.61 169 SER D CA 1
ATOM 5012 C C . SER B 2 169 ? 195.098 149.901 208.169 1.00 42.61 169 SER D C 1
ATOM 5013 O O . SER B 2 169 ? 194.890 151.100 207.903 1.00 42.61 169 SER D O 1
ATOM 5016 N N . ALA B 2 170 ? 195.930 149.523 209.143 1.00 43.43 170 ALA D N 1
ATOM 5017 C CA . ALA B 2 170 ? 196.632 150.523 209.945 1.00 43.43 170 ALA D CA 1
ATOM 5018 C C . ALA B 2 170 ? 197.574 151.361 209.085 1.00 43.43 170 ALA D C 1
ATOM 5019 O O . ALA B 2 170 ? 197.687 152.582 209.275 1.00 43.43 170 ALA D O 1
ATOM 5021 N N . LYS B 2 171 ? 198.253 150.724 208.126 1.00 47.53 171 LYS D N 1
ATOM 5022 C CA . LYS B 2 171 ? 199.110 151.469 207.212 1.00 47.53 171 LYS D CA 1
ATOM 5023 C C . LYS B 2 171 ? 198.313 152.485 206.410 1.00 47.53 171 LYS D C 1
ATOM 5024 O O . LYS B 2 171 ? 198.795 153.592 206.151 1.00 47.53 171 LYS D O 1
ATOM 5030 N N . LEU B 2 172 ? 197.102 152.122 205.982 1.00 40.56 172 LEU D N 1
ATOM 5031 C CA . LEU B 2 172 ? 196.273 153.068 205.241 1.00 40.56 172 LEU D CA 1
ATOM 5032 C C . LEU B 2 172 ? 195.955 154.290 206.091 1.00 40.56 172 LEU D C 1
ATOM 5033 O O . LEU B 2 172 ? 196.046 155.433 205.621 1.00 40.56 172 LEU D O 1
ATOM 5038 N N . TYR B 2 173 ? 195.563 154.066 207.349 1.00 42.41 173 TYR D N 1
ATOM 5039 C CA . TYR B 2 173 ? 195.286 155.221 208.204 1.00 42.41 173 TYR D CA 1
ATOM 5040 C C . TYR B 2 173 ? 196.526 156.073 208.444 1.00 42.41 173 TYR D C 1
ATOM 5041 O O . TYR B 2 173 ? 196.411 157.299 208.569 1.00 42.41 173 TYR D O 1
ATOM 5050 N N . TYR B 2 174 ? 197.712 155.467 208.506 1.00 48.62 174 TYR D N 1
ATOM 5051 C CA . TYR B 2 174 ? 198.913 156.296 208.595 1.00 48.62 174 TYR D CA 1
ATOM 5052 C C . TYR B 2 174 ? 199.160 157.068 207.301 1.00 48.62 174 TYR D C 1
ATOM 5053 O O . TYR B 2 174 ? 199.615 158.217 207.338 1.00 48.62 174 TYR D O 1
ATOM 5062 N N . ASN B 2 175 ? 198.880 156.451 206.151 1.00 44.29 175 ASN D N 1
ATOM 5063 C CA . ASN B 2 175 ? 199.118 157.117 204.872 1.00 44.29 175 ASN D CA 1
ATOM 5064 C C . ASN B 2 175 ? 198.221 158.336 204.704 1.00 44.29 175 ASN D C 1
ATOM 5065 O O . ASN B 2 175 ? 198.682 159.403 204.280 1.00 44.29 175 ASN D O 1
ATOM 5070 N N . LEU B 2 176 ? 196.930 158.198 205.020 1.00 44.11 176 LEU D N 1
ATOM 5071 C CA . LEU B 2 176 ? 196.023 159.336 204.877 1.00 44.11 176 LEU D CA 1
ATOM 5072 C C . LEU B 2 176 ? 196.377 160.444 205.859 1.00 44.11 176 LEU D C 1
ATOM 5073 O O . LEU B 2 176 ? 196.507 161.612 205.475 1.00 44.11 176 LEU D O 1
ATOM 5078 N N . GLY B 2 177 ? 196.539 160.098 207.131 1.00 55.30 177 GLY D N 1
ATOM 5079 C CA . GLY B 2 177 ? 197.013 161.056 208.104 1.00 55.30 177 GLY D CA 1
ATOM 5080 C C . GLY B 2 177 ? 195.990 162.054 208.595 1.00 55.30 177 GLY D C 1
ATOM 5081 O O . GLY B 2 177 ? 194.819 161.714 208.778 1.00 55.30 177 GLY D O 1
ATOM 5082 N N . ASN B 2 178 ? 196.408 163.309 208.759 1.00 55.60 178 ASN D N 1
ATOM 5083 C CA . ASN B 2 178 ? 195.580 164.323 209.399 1.00 55.60 178 ASN D CA 1
ATOM 5084 C C . ASN B 2 178 ? 194.620 164.959 208.396 1.00 55.60 178 ASN D C 1
ATOM 5085 O O . ASN B 2 178 ? 194.296 166.150 208.485 1.00 55.60 178 ASN D O 1
ATOM 5090 N N . TYR B 2 179 ? 194.214 164.185 207.393 1.00 43.16 179 TYR D N 1
ATOM 5091 C CA . TYR B 2 179 ? 193.137 164.562 206.499 1.00 43.16 179 TYR D CA 1
ATOM 5092 C C . TYR B 2 179 ? 191.825 164.619 207.285 1.00 43.16 179 TYR D C 1
ATOM 5093 O O . TYR B 2 179 ? 191.798 164.441 208.507 1.00 43.16 179 TYR D O 1
ATOM 5102 N N . LEU B 2 180 ? 190.724 164.900 206.584 1.00 42.90 180 LEU D N 1
ATOM 5103 C CA . LEU B 2 180 ? 189.438 165.083 207.252 1.00 42.90 180 LEU D CA 1
ATOM 5104 C C . LEU B 2 180 ? 189.134 163.889 208.149 1.00 42.90 180 LEU D C 1
ATOM 5105 O O . LEU B 2 180 ? 189.261 162.734 207.735 1.00 42.90 180 LEU D O 1
ATOM 5110 N N . GLY B 2 181 ? 188.760 164.179 209.391 1.00 44.57 181 GLY D N 1
ATOM 5111 C CA . GLY B 2 181 ? 188.812 163.182 210.441 1.00 44.57 181 GLY D CA 1
ATOM 5112 C C . GLY B 2 181 ? 190.108 163.335 211.212 1.00 44.57 181 GLY D C 1
ATOM 5113 O O . GLY B 2 181 ? 190.625 164.453 211.316 1.00 44.57 181 GLY D O 1
ATOM 5114 N N . ASN B 2 182 ? 190.632 162.254 211.792 1.00 50.91 182 ASN D N 1
ATOM 5115 C CA . ASN B 2 182 ? 191.958 162.297 212.403 1.00 50.91 182 ASN D CA 1
ATOM 5116 C C . ASN B 2 182 ? 192.923 161.277 211.803 1.00 50.91 182 ASN D C 1
ATOM 5117 O O . ASN B 2 182 ? 193.992 161.661 211.320 1.00 50.91 182 ASN D O 1
ATOM 5122 N N . ASN B 2 183 ? 192.585 159.986 211.855 1.00 52.49 183 ASN D N 1
ATOM 5123 C CA . ASN B 2 183 ? 193.280 158.853 211.231 1.00 52.49 183 ASN D CA 1
ATOM 5124 C C . ASN B 2 183 ? 194.641 158.473 211.817 1.00 52.49 183 ASN D C 1
ATOM 5125 O O . ASN B 2 183 ? 195.133 157.378 211.527 1.00 52.49 183 ASN D O 1
ATOM 5130 N N . TYR B 2 184 ? 195.247 159.301 212.670 1.00 59.96 184 TYR D N 1
ATOM 5131 C CA . TYR B 2 184 ? 196.457 158.840 213.352 1.00 59.96 184 TYR D CA 1
ATOM 5132 C C . TYR B 2 184 ? 196.167 158.168 214.683 1.00 59.96 184 TYR D C 1
ATOM 5133 O O . TYR B 2 184 ? 196.870 157.222 215.054 1.00 59.96 184 TYR D O 1
ATOM 5142 N N . GLU B 2 185 ? 195.151 158.631 215.409 1.00 50.05 185 GLU D N 1
ATOM 5143 C CA . GLU B 2 185 ? 194.686 157.902 216.584 1.00 50.05 185 GLU D CA 1
ATOM 5144 C C . GLU B 2 185 ? 194.065 156.571 216.157 1.00 50.05 185 GLU D C 1
ATOM 5145 O O . GLU B 2 185 ? 194.236 155.534 216.823 1.00 50.05 185 GLU D O 1
ATOM 5151 N N . SER B 2 186 ? 193.378 156.585 215.011 1.00 47.37 186 SER D N 1
ATOM 5152 C CA . SER B 2 186 ? 192.826 155.365 214.436 1.00 47.37 186 SER D CA 1
ATOM 5153 C C . SER B 2 186 ? 193.917 154.344 214.149 1.00 47.37 186 SER D C 1
ATOM 5154 O O . SER B 2 186 ? 193.726 153.145 214.377 1.00 47.37 186 SER D O 1
ATOM 5157 N N . CYS B 2 187 ? 195.062 154.798 213.633 1.00 46.84 187 CYS D N 1
ATOM 5158 C CA . CYS B 2 187 ? 196.146 153.879 213.300 1.00 46.84 187 CYS D CA 1
ATOM 5159 C C . CYS B 2 187 ? 196.640 153.137 214.534 1.00 46.84 187 CYS D C 1
ATOM 5160 O O . CYS B 2 187 ? 196.815 151.907 214.512 1.00 46.84 187 CYS D O 1
ATOM 5163 N N . VAL B 2 188 ? 196.875 153.868 215.628 1.00 49.17 188 VAL D N 1
ATOM 5164 C CA . VAL B 2 188 ? 197.399 153.225 216.825 1.00 49.17 188 VAL D CA 1
ATOM 5165 C C . VAL B 2 188 ? 196.378 152.254 217.399 1.00 49.17 188 VAL D C 1
ATOM 5166 O O . VAL B 2 188 ? 196.735 151.140 217.799 1.00 49.17 188 VAL D O 1
ATOM 5170 N N . ILE B 2 189 ? 195.091 152.627 217.426 1.00 45.42 189 ILE D N 1
ATOM 5171 C CA . ILE B 2 189 ? 194.160 151.654 218.001 1.00 45.42 189 ILE D CA 1
ATOM 5172 C C . ILE B 2 189 ? 193.970 150.451 217.077 1.00 45.42 189 ILE D C 1
ATOM 5173 O O . ILE B 2 189 ? 193.787 149.328 217.557 1.00 45.42 189 ILE D O 1
ATOM 5178 N N . THR B 2 190 ? 194.047 150.639 215.756 1.00 47.52 190 THR D N 1
ATOM 5179 C CA . THR B 2 190 ? 193.929 149.505 214.842 1.00 47.52 190 THR D CA 1
ATOM 5180 C C . THR B 2 190 ? 195.068 148.514 215.048 1.00 47.52 190 THR D C 1
ATOM 5181 O O . THR B 2 190 ? 194.844 147.304 2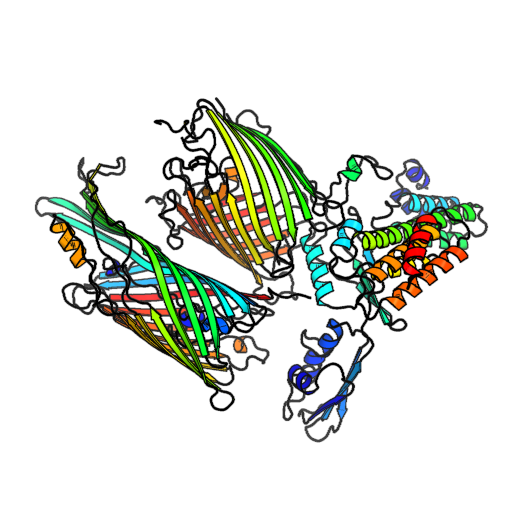15.204 1.00 47.52 190 THR D O 1
ATOM 5185 N N . ALA B 2 191 ? 196.306 149.011 215.077 1.00 48.63 191 ALA D N 1
ATOM 5186 C CA . ALA B 2 191 ? 197.430 148.094 215.235 1.00 48.63 191 ALA D CA 1
ATOM 5187 C C . ALA B 2 191 ? 197.492 147.511 216.645 1.00 48.63 191 ALA D C 1
ATOM 5188 O O . ALA B 2 191 ? 197.937 146.370 216.821 1.00 48.63 191 ALA D O 1
ATOM 5190 N N . GLN B 2 192 ? 197.040 148.256 217.659 1.00 49.48 192 GLN D N 1
ATOM 5191 C CA . GLN B 2 192 ? 196.941 147.685 218.999 1.00 49.48 192 GLN D CA 1
ATOM 5192 C C . GLN B 2 192 ? 195.912 146.563 219.043 1.00 49.48 192 GLN D C 1
ATOM 5193 O O . GLN B 2 192 ? 196.127 145.536 219.699 1.00 49.48 192 GLN D O 1
ATOM 5199 N N . ASN B 2 193 ? 194.777 146.745 218.363 1.00 48.81 193 ASN D N 1
ATOM 5200 C CA . ASN B 2 193 ? 193.800 145.670 218.255 1.00 48.81 193 ASN D CA 1
ATOM 5201 C C . ASN B 2 193 ? 194.422 144.452 217.589 1.00 48.81 193 ASN D C 1
ATOM 5202 O O . ASN B 2 193 ? 194.153 143.311 217.983 1.00 48.81 193 ASN D O 1
ATOM 5207 N N . ALA B 2 194 ? 195.261 144.679 216.575 1.00 52.30 194 ALA D N 1
ATOM 5208 C CA . ALA B 2 194 ? 195.986 143.575 215.949 1.00 52.30 194 ALA D CA 1
ATOM 5209 C C . ALA B 2 194 ? 196.871 142.851 216.956 1.00 52.30 194 ALA D C 1
ATOM 5210 O O . ALA B 2 194 ? 196.874 141.617 217.027 1.00 52.30 194 ALA D O 1
ATOM 5212 N N . LEU B 2 195 ? 197.630 143.612 217.747 1.00 59.83 195 LEU D N 1
ATOM 5213 C CA . LEU B 2 195 ? 198.536 143.005 218.719 1.00 59.83 195 LEU D CA 1
ATOM 5214 C C . LEU B 2 195 ? 197.778 142.191 219.760 1.00 59.83 195 LEU D C 1
ATOM 5215 O O . LEU B 2 195 ? 198.240 141.125 220.183 1.00 59.83 195 LEU D O 1
ATOM 5220 N N . LYS B 2 196 ? 196.619 142.682 220.197 1.00 59.59 196 LYS D N 1
ATOM 5221 C CA . LYS B 2 196 ? 195.859 141.971 221.222 1.00 59.59 196 LYS D CA 1
ATOM 5222 C C . LYS B 2 196 ? 195.106 140.765 220.667 1.00 59.59 196 LYS D C 1
ATOM 5223 O O . LYS B 2 196 ? 194.957 139.760 221.373 1.00 59.59 196 LYS D O 1
ATOM 5229 N N . ASP B 2 197 ? 194.630 140.835 219.422 1.00 62.09 197 ASP D N 1
ATOM 5230 C CA . ASP B 2 197 ? 193.782 139.772 218.890 1.00 62.09 197 ASP D CA 1
ATOM 5231 C C . ASP B 2 197 ? 194.582 138.553 218.441 1.00 62.09 197 ASP D C 1
ATOM 5232 O O . ASP B 2 197 ? 194.046 137.439 218.429 1.00 62.09 197 ASP D O 1
ATOM 5237 N N . TYR B 2 198 ? 195.846 138.737 218.064 1.00 69.11 198 TYR D N 1
ATOM 5238 C CA . TYR B 2 198 ? 196.712 137.642 217.623 1.00 69.11 198 TYR D CA 1
ATOM 5239 C C . TYR B 2 198 ? 198.090 137.848 218.241 1.00 69.11 198 TYR D C 1
ATOM 5240 O O . TYR B 2 198 ? 198.989 138.429 217.622 1.00 69.11 198 TYR D O 1
ATOM 5249 N N . PRO B 2 199 ? 198.287 137.378 219.475 1.00 79.80 199 PRO D N 1
ATOM 5250 C CA . PRO B 2 199 ? 199.464 137.806 220.252 1.00 79.80 199 PRO D CA 1
ATOM 5251 C C . PRO B 2 199 ? 200.820 137.445 219.658 1.00 79.80 199 PRO D C 1
ATOM 5252 O O . PRO B 2 199 ? 201.771 138.219 219.825 1.00 79.80 199 PRO D O 1
ATOM 5256 N N . TYR B 2 200 ? 200.959 136.302 218.986 1.00 88.19 200 TYR D N 1
ATOM 5257 C CA . TYR B 2 200 ? 202.269 135.701 218.750 1.00 88.19 200 TYR D CA 1
ATOM 5258 C C . TYR B 2 200 ? 202.681 135.701 217.276 1.00 88.19 200 TYR D C 1
ATOM 5259 O O . TYR B 2 200 ? 203.530 134.910 216.859 1.00 88.19 200 TYR D O 1
ATOM 5268 N N . THR B 2 201 ? 202.145 136.634 216.493 1.00 79.71 201 THR D N 1
ATOM 5269 C CA . THR B 2 201 ? 202.405 136.678 215.062 1.00 79.71 201 THR D CA 1
ATOM 5270 C C . THR B 2 201 ? 203.826 137.163 214.770 1.00 79.71 201 THR D C 1
ATOM 5271 O O . THR B 2 201 ? 204.523 137.709 215.629 1.00 79.71 201 THR D O 1
ATOM 5275 N N . ASP B 2 202 ? 204.251 136.945 213.522 1.00 88.10 202 ASP D N 1
ATOM 5276 C CA . ASP B 2 202 ? 205.533 137.479 213.071 1.00 88.10 202 ASP D CA 1
ATOM 5277 C C . ASP B 2 202 ? 205.515 139.007 213.082 1.00 88.10 202 ASP D C 1
ATOM 5278 O O . ASP B 2 202 ? 206.480 139.643 213.519 1.00 88.10 202 ASP D O 1
ATOM 5283 N N . TYR B 2 203 ? 204.402 139.608 212.669 1.00 82.01 203 TYR D N 1
ATOM 5284 C CA . TYR B 2 203 ? 204.340 141.032 212.362 1.00 82.01 203 TYR D CA 1
ATOM 5285 C C . TYR B 2 203 ? 204.318 141.933 213.591 1.00 82.01 203 TYR D C 1
ATOM 5286 O O . TYR B 2 203 ? 203.958 143.113 213.491 1.00 82.01 203 TYR D O 1
ATOM 5295 N N . ARG B 2 204 ? 204.685 141.388 214.752 1.00 85.45 204 ARG D N 1
ATOM 5296 C CA . ARG B 2 204 ? 204.689 142.180 215.977 1.00 85.45 204 ARG D CA 1
ATOM 5297 C C . ARG B 2 204 ? 205.667 143.351 215.894 1.00 85.45 204 ARG D C 1
ATOM 5298 O O . ARG B 2 204 ? 205.367 144.450 216.380 1.00 85.45 204 ARG D O 1
ATOM 5306 N N . GLU B 2 205 ? 206.828 143.153 215.260 1.00 86.37 205 GLU D N 1
ATOM 5307 C CA . GLU B 2 205 ? 207.787 144.248 215.108 1.00 86.37 205 GLU D CA 1
ATOM 5308 C C . GLU B 2 205 ? 207.209 145.388 214.271 1.00 86.37 205 GLU D C 1
ATOM 5309 O O . GLU B 2 205 ? 207.296 146.564 214.653 1.00 86.37 205 GLU D O 1
ATOM 5315 N N . GLU B 2 206 ? 206.638 145.056 213.107 1.00 80.74 206 GLU D N 1
ATOM 5316 C CA . GLU B 2 206 ? 206.055 146.086 212.252 1.00 80.74 206 GLU D CA 1
ATOM 5317 C C . GLU B 2 206 ? 204.919 146.807 212.963 1.00 80.74 206 GLU D C 1
ATOM 5318 O O . GLU B 2 206 ? 204.817 148.038 212.897 1.00 80.74 206 GLU D O 1
ATOM 5324 N N . LEU B 2 207 ? 204.063 146.058 213.661 1.00 66.02 207 LEU D N 1
ATOM 5325 C CA . LEU B 2 207 ? 202.958 146.687 214.372 1.00 66.02 207 LEU D CA 1
ATOM 5326 C C . LEU B 2 207 ? 203.465 147.635 215.456 1.00 66.02 207 LEU D C 1
ATOM 5327 O O . LEU B 2 207 ? 202.945 148.747 215.613 1.00 66.02 207 LEU D O 1
ATOM 5332 N N . SER B 2 208 ? 204.502 147.225 216.193 1.00 69.62 208 SER D N 1
ATOM 5333 C CA . SER B 2 208 ? 205.038 148.067 217.261 1.00 69.62 208 SER D CA 1
ATOM 5334 C C . SER B 2 208 ? 205.653 149.351 216.709 1.00 69.62 208 SER D C 1
ATOM 5335 O O . SER B 2 208 ? 205.419 150.447 217.242 1.00 69.62 208 SER D O 1
ATOM 5338 N N . ILE B 2 209 ? 206.451 149.239 215.643 1.00 68.02 209 ILE D N 1
ATOM 5339 C CA . ILE B 2 209 ? 207.056 150.451 215.096 1.00 68.02 209 ILE D CA 1
ATOM 5340 C C . ILE B 2 209 ? 205.987 151.357 214.499 1.00 68.02 209 ILE D C 1
ATOM 5341 O O . ILE B 2 209 ? 206.125 152.589 214.519 1.00 68.02 209 ILE D O 1
ATOM 5346 N N . LEU B 2 210 ? 204.903 150.780 213.973 1.00 59.28 210 LEU D N 1
ATOM 5347 C CA . LEU B 2 210 ? 203.815 151.607 213.469 1.00 59.28 210 LEU D CA 1
ATOM 5348 C C . LEU B 2 210 ? 203.122 152.353 214.607 1.00 59.28 210 LEU D C 1
ATOM 5349 O O . LEU B 2 210 ? 202.765 153.529 214.456 1.00 59.28 210 LEU D O 1
ATOM 5354 N N . ILE B 2 211 ? 202.944 151.693 215.759 1.00 59.63 211 ILE D N 1
ATOM 5355 C CA . ILE B 2 211 ? 202.479 152.399 216.957 1.00 59.63 211 ILE D CA 1
ATOM 5356 C C . ILE B 2 211 ? 203.385 153.576 217.281 1.00 59.63 211 ILE D C 1
ATOM 5357 O O . ILE B 2 211 ? 202.910 154.683 217.553 1.00 59.63 211 ILE D O 1
ATOM 5362 N N . LEU B 2 212 ? 204.698 153.351 217.291 1.00 64.82 212 LEU D N 1
ATOM 5363 C CA . LEU B 2 212 ? 205.612 154.421 217.689 1.00 64.82 212 LEU D CA 1
ATOM 5364 C C . LEU B 2 212 ? 205.525 155.608 216.731 1.00 64.82 212 LEU D C 1
ATOM 5365 O O . LEU B 2 212 ? 205.436 156.775 217.154 1.00 64.82 212 LEU D O 1
ATOM 5370 N N . ARG B 2 213 ? 205.528 155.319 215.425 1.00 64.79 213 ARG D N 1
ATOM 5371 C CA . ARG B 2 213 ? 205.451 156.382 214.428 1.00 64.79 213 ARG D CA 1
ATOM 5372 C C . ARG B 2 213 ? 204.143 157.158 214.545 1.00 64.79 213 ARG D C 1
ATOM 5373 O O . ARG B 2 213 ? 204.143 158.396 214.525 1.00 64.79 213 ARG D O 1
ATOM 5381 N N . ALA B 2 214 ? 203.018 156.449 214.698 1.00 61.51 214 ALA D N 1
ATOM 5382 C CA . ALA B 2 214 ? 201.734 157.132 214.827 1.00 61.51 214 ALA D CA 1
ATOM 5383 C C . ALA B 2 214 ? 201.642 157.930 216.122 1.00 61.51 214 ALA D C 1
ATOM 5384 O O . ALA B 2 214 ? 201.011 158.993 216.148 1.00 61.51 214 ALA D O 1
ATOM 5386 N N . ARG B 2 215 ? 202.259 157.439 217.201 1.00 68.73 215 ARG D N 1
ATOM 5387 C CA . ARG B 2 215 ? 202.279 158.178 218.459 1.00 68.73 215 ARG D CA 1
ATOM 5388 C C . ARG B 2 215 ? 202.966 159.524 218.281 1.00 68.73 215 ARG D C 1
ATOM 5389 O O . ARG B 2 215 ? 202.423 160.573 218.658 1.00 68.73 215 ARG D O 1
ATOM 5397 N N . HIS B 2 216 ? 204.169 159.513 217.697 1.00 73.41 216 HIS D N 1
ATOM 5398 C CA . HIS B 2 216 ? 204.872 160.775 217.465 1.00 73.41 216 HIS D CA 1
ATOM 5399 C C . HIS B 2 216 ? 204.081 161.679 216.523 1.00 73.41 216 HIS D C 1
ATOM 5400 O O . HIS B 2 216 ? 204.015 162.906 216.720 1.00 73.41 216 HIS D O 1
ATOM 5407 N N . GLU B 2 217 ? 203.468 161.088 215.495 1.00 71.71 217 GLU D N 1
ATOM 5408 C CA . GLU B 2 217 ? 202.722 161.873 214.522 1.00 71.71 217 GLU D CA 1
ATOM 5409 C C . GLU B 2 217 ? 201.536 162.576 215.174 1.00 71.71 217 GLU D C 1
ATOM 5410 O O . GLU B 2 217 ? 201.259 163.744 214.879 1.00 71.71 217 GLU D O 1
ATOM 5416 N N . MET B 2 218 ? 200.823 161.878 216.063 1.00 75.29 218 MET D N 1
ATOM 5417 C CA . MET B 2 218 ? 199.746 162.516 216.813 1.00 75.29 218 MET D CA 1
ATOM 5418 C C . MET B 2 218 ? 200.287 163.591 217.746 1.00 75.29 218 MET D C 1
ATOM 5419 O O . MET B 2 218 ? 199.671 164.653 217.900 1.00 75.29 218 MET D O 1
ATOM 5424 N N . ALA B 2 219 ? 201.433 163.331 218.382 1.00 80.87 219 ALA D N 1
ATOM 5425 C CA . ALA B 2 219 ? 202.005 164.313 219.297 1.00 80.87 219 ALA D CA 1
ATOM 5426 C C . ALA B 2 219 ? 202.313 165.628 218.593 1.00 80.87 219 ALA D C 1
ATOM 5427 O O . ALA B 2 219 ? 202.213 166.697 219.206 1.00 80.87 219 ALA D O 1
ATOM 5429 N N . ILE B 2 220 ? 202.698 165.572 217.317 1.00 81.41 220 ILE D N 1
ATOM 5430 C CA . ILE B 2 220 ? 203.036 166.808 216.608 1.00 81.41 220 ILE D CA 1
ATOM 5431 C C . ILE B 2 220 ? 201.806 167.700 216.435 1.00 81.41 220 ILE D C 1
ATOM 5432 O O . ILE B 2 220 ? 201.850 168.903 216.718 1.00 81.41 220 ILE D O 1
ATOM 5437 N N . TYR B 2 221 ? 200.692 167.131 215.973 1.00 84.26 221 TYR D N 1
ATOM 5438 C CA . TYR B 2 221 ? 199.556 167.921 215.506 1.00 84.26 221 TYR D CA 1
ATOM 5439 C C . TYR B 2 221 ? 198.480 168.162 216.562 1.00 84.26 221 TYR D C 1
ATOM 5440 O O . TYR B 2 221 ? 197.438 168.741 216.235 1.00 84.26 221 TYR D O 1
ATOM 5449 N N . SER B 2 222 ? 198.696 167.748 217.808 1.00 86.68 222 SER D N 1
ATOM 5450 C CA . SER B 2 222 ? 197.680 167.910 218.837 1.00 86.68 222 SER D CA 1
ATOM 5451 C C . SER B 2 222 ? 197.596 169.365 219.300 1.00 86.68 222 SER D C 1
ATOM 5452 O O . SER B 2 222 ? 198.481 170.185 219.041 1.00 86.68 222 SER D O 1
ATOM 5455 N N . VAL B 2 223 ? 196.504 169.682 220.003 1.00 82.13 223 VAL D N 1
ATOM 5456 C CA . VAL B 2 223 ? 196.283 171.045 220.478 1.00 82.13 223 VAL D CA 1
ATOM 5457 C C . VAL B 2 223 ? 197.236 171.360 221.627 1.00 82.13 223 VAL D C 1
ATOM 5458 O O . VAL B 2 223 ? 197.680 170.470 222.364 1.00 82.13 223 VAL D O 1
ATOM 5462 N N . GLU B 2 224 ? 197.529 172.653 221.797 1.00 83.80 224 GLU D N 1
ATOM 5463 C CA . GLU B 2 224 ? 198.617 173.086 222.671 1.00 83.80 224 GLU D CA 1
ATOM 5464 C C . GLU B 2 224 ? 198.379 172.765 224.144 1.00 83.80 224 GLU D C 1
ATOM 5465 O O . GLU B 2 224 ? 199.336 172.787 224.925 1.00 83.80 224 GLU D O 1
ATOM 5471 N N . ASP B 2 225 ? 197.143 172.476 224.547 1.00 82.67 225 ASP D N 1
ATOM 5472 C CA . ASP B 2 225 ? 196.901 172.048 225.919 1.00 82.67 225 ASP D CA 1
ATOM 5473 C C . ASP B 2 225 ? 197.201 170.570 226.141 1.00 82.67 225 ASP D C 1
ATOM 5474 O O . ASP B 2 225 ? 197.264 170.135 227.296 1.00 82.67 225 ASP D O 1
ATOM 5479 N N . LYS B 2 226 ? 197.380 169.796 225.073 1.00 83.78 226 LYS D N 1
ATOM 5480 C CA . LYS B 2 226 ? 197.354 168.336 225.146 1.00 83.78 226 LYS D CA 1
ATOM 5481 C C . LYS B 2 226 ? 198.486 167.745 224.294 1.00 83.78 226 LYS D C 1
ATOM 5482 O O . LYS B 2 226 ? 198.276 166.922 223.406 1.00 83.78 226 LYS D O 1
ATOM 5488 N N . LYS B 2 227 ? 199.716 168.207 224.508 1.00 83.44 227 LYS D N 1
ATOM 5489 C CA . LYS B 2 227 ? 200.847 167.658 223.760 1.00 83.44 227 LYS D CA 1
ATOM 5490 C C . LYS B 2 227 ? 201.851 166.904 224.618 1.00 83.44 227 LYS D C 1
ATOM 5491 O O . LYS B 2 227 ? 202.404 165.896 224.164 1.00 83.44 227 LYS D O 1
ATOM 5497 N N . MET B 2 228 ? 202.098 167.357 225.849 1.00 84.76 228 MET D N 1
ATOM 5498 C CA . MET B 2 228 ? 203.074 166.685 226.704 1.00 84.76 228 MET D CA 1
ATOM 5499 C C . MET B 2 228 ? 202.655 165.249 227.015 1.00 84.76 228 MET D C 1
ATOM 5500 O O . MET B 2 228 ? 203.504 164.351 227.106 1.00 84.76 228 MET D O 1
ATOM 5505 N N . ASP B 2 229 ? 201.350 165.010 227.169 1.00 82.69 229 ASP D N 1
ATOM 5506 C CA . ASP B 2 229 ? 200.879 163.652 227.417 1.00 82.69 229 ASP D CA 1
ATOM 5507 C C . ASP B 2 229 ? 201.126 162.746 226.215 1.00 82.69 229 ASP D C 1
ATOM 5508 O O . ASP B 2 229 ? 201.536 161.590 226.377 1.00 82.69 229 ASP D O 1
ATOM 5513 N N . ARG B 2 230 ? 200.894 163.249 225.000 1.00 85.12 230 ARG D N 1
ATOM 5514 C CA . ARG B 2 230 ? 201.182 162.444 223.816 1.00 85.12 230 ARG D CA 1
ATOM 5515 C C . ARG B 2 230 ? 202.681 162.194 223.670 1.00 85.12 230 ARG D C 1
ATOM 5516 O O . ARG B 2 230 ? 203.095 161.105 223.256 1.00 85.12 230 ARG D O 1
ATOM 5524 N N . TYR B 2 231 ? 203.511 163.185 224.014 1.00 85.15 231 TYR D N 1
ATOM 5525 C CA . TYR B 2 231 ? 204.958 162.967 223.983 1.00 85.15 231 TYR D CA 1
ATOM 5526 C C . TYR B 2 231 ? 205.387 161.885 224.969 1.00 85.15 231 TYR D C 1
ATOM 5527 O O . TYR B 2 231 ? 206.229 161.035 224.642 1.00 85.15 231 TYR D O 1
ATOM 5536 N N . ARG B 2 232 ? 204.838 161.900 226.187 1.00 84.19 232 ARG D N 1
ATOM 5537 C CA . ARG B 2 232 ? 205.229 160.857 227.132 1.00 84.19 232 ARG D CA 1
ATOM 5538 C C . ARG B 2 232 ? 204.659 159.497 226.742 1.00 84.19 232 ARG D C 1
ATOM 5539 O O . ARG B 2 232 ? 205.285 158.467 227.012 1.00 84.19 232 ARG D O 1
ATOM 5547 N N . GLU B 2 233 ? 203.505 159.464 226.076 1.00 85.17 233 GLU D N 1
ATOM 5548 C CA . GLU B 2 233 ? 203.031 158.202 225.515 1.00 85.17 233 GLU D CA 1
ATOM 5549 C C . GLU B 2 233 ? 203.991 157.689 224.442 1.00 85.17 233 GLU D C 1
ATOM 5550 O O . GLU B 2 233 ? 204.276 156.486 224.368 1.00 85.17 233 GLU D O 1
ATOM 5556 N N . THR B 2 234 ? 204.518 158.600 223.619 1.00 79.51 234 THR D N 1
ATOM 5557 C CA . THR B 2 234 ? 205.495 158.217 222.602 1.00 79.51 234 THR D CA 1
ATOM 5558 C C . THR B 2 234 ? 206.764 157.650 223.230 1.00 79.51 234 THR D C 1
ATOM 5559 O O . THR B 2 234 ? 207.295 156.633 222.766 1.00 79.51 234 THR D O 1
ATOM 5563 N N . ILE B 2 235 ? 207.275 158.297 224.282 1.00 81.87 235 ILE D N 1
ATOM 5564 C CA . ILE B 2 235 ? 208.508 157.795 224.891 1.00 81.87 235 ILE D CA 1
ATOM 5565 C C . ILE B 2 235 ? 208.249 156.472 225.608 1.00 81.87 235 ILE D C 1
ATOM 5566 O O . ILE B 2 235 ? 209.129 155.597 225.658 1.00 81.87 235 ILE D O 1
ATOM 5571 N N . ASP B 2 236 ? 207.047 156.297 226.172 1.00 79.20 236 ASP D N 1
ATOM 5572 C CA . ASP B 2 236 ? 206.684 155.002 226.737 1.00 79.20 236 ASP D CA 1
ATOM 5573 C C . ASP B 2 236 ? 206.703 153.917 225.671 1.00 79.20 236 ASP D C 1
ATOM 5574 O O . ASP B 2 236 ? 207.198 152.812 225.913 1.00 79.20 236 ASP D O 1
ATOM 5579 N N . GLU B 2 237 ? 206.166 154.212 224.483 1.00 79.16 237 GLU D N 1
ATOM 5580 C CA . GLU B 2 237 ? 206.213 153.229 223.401 1.00 79.16 237 GLU D CA 1
ATOM 5581 C C . GLU B 2 237 ? 207.643 152.952 222.953 1.00 79.16 237 GLU D C 1
ATOM 5582 O O . GLU B 2 237 ? 207.978 151.815 222.608 1.00 79.16 237 GLU D O 1
ATOM 5588 N N . TYR B 2 238 ? 208.494 153.977 222.934 1.00 80.16 238 TYR D N 1
ATOM 5589 C CA . TYR B 2 238 ? 209.916 153.768 222.656 1.00 80.16 238 TYR D CA 1
ATOM 5590 C C . TYR B 2 238 ? 210.556 152.775 223.622 1.00 80.16 238 TYR D C 1
ATOM 5591 O O . TYR B 2 238 ? 211.177 151.784 223.201 1.00 80.16 238 TYR D O 1
ATOM 5600 N N . TYR B 2 239 ? 210.431 153.025 224.926 1.00 79.71 239 TYR D N 1
ATOM 5601 C CA . TYR B 2 239 ? 211.030 152.095 225.880 1.00 79.71 239 TYR D CA 1
ATOM 5602 C C . TYR B 2 239 ? 210.359 150.726 225.845 1.00 79.71 239 TYR D C 1
ATOM 5603 O O . TYR B 2 239 ? 211.024 149.711 226.076 1.00 79.71 239 TYR D O 1
ATOM 5612 N N . ALA B 2 240 ? 209.062 150.667 225.536 1.00 75.11 240 ALA D N 1
ATOM 5613 C CA . ALA B 2 240 ? 208.396 149.376 225.402 1.00 75.11 240 ALA D CA 1
ATOM 5614 C C . ALA B 2 240 ? 208.926 148.602 224.201 1.00 75.11 240 ALA D C 1
ATOM 5615 O O . ALA B 2 240 ? 209.072 147.376 224.263 1.00 75.11 240 ALA D O 1
ATOM 5617 N N . PHE B 2 241 ? 209.201 149.298 223.097 1.00 79.46 241 PHE D N 1
ATOM 5618 C CA . PHE B 2 241 ? 209.783 148.647 221.928 1.00 79.46 241 PHE D CA 1
ATOM 5619 C C . PHE B 2 241 ? 211.173 148.114 222.235 1.00 79.46 241 PHE D C 1
ATOM 5620 O O . PHE B 2 241 ? 211.532 147.011 221.804 1.00 79.46 241 PHE D O 1
ATOM 5628 N N . LYS B 2 242 ? 211.980 148.885 222.971 1.00 76.28 242 LYS D N 1
ATOM 5629 C CA . LYS B 2 242 ? 213.290 148.366 223.367 1.00 76.28 242 LYS D CA 1
ATOM 5630 C C . LYS B 2 242 ? 213.165 147.173 224.310 1.00 76.28 242 LYS D C 1
ATOM 5631 O O . LYS B 2 242 ? 213.932 146.209 224.201 1.00 76.28 242 LYS D O 1
ATOM 5637 N N . ASN B 2 243 ? 212.215 147.220 225.247 1.00 76.73 243 ASN D N 1
ATOM 5638 C CA . ASN B 2 243 ? 212.006 146.091 226.148 1.00 76.73 243 ASN D CA 1
ATOM 5639 C C . ASN B 2 243 ? 211.576 144.847 225.381 1.00 76.73 243 ASN D C 1
ATOM 5640 O O . ASN B 2 243 ? 212.008 143.731 225.692 1.00 76.73 243 ASN D O 1
ATOM 5645 N N . GLU B 2 244 ? 210.720 145.025 224.375 1.00 83.24 244 GLU D N 1
ATOM 5646 C CA . GLU B 2 244 ? 210.246 143.896 223.587 1.00 83.24 244 GLU D CA 1
ATOM 5647 C C . GLU B 2 244 ? 211.324 143.400 222.631 1.00 83.24 244 GLU D C 1
ATOM 5648 O O . GLU B 2 244 ? 211.473 142.189 222.428 1.00 83.24 244 GLU D O 1
ATOM 5654 N N . PHE B 2 245 ? 212.083 144.319 222.034 1.00 84.16 245 PHE D N 1
ATOM 5655 C CA . PHE B 2 245 ? 213.112 143.979 221.054 1.00 84.16 245 PHE D CA 1
ATOM 5656 C C . PHE B 2 245 ? 214.387 144.736 221.398 1.00 84.16 245 PHE D C 1
ATOM 5657 O O . PHE B 2 245 ? 214.596 145.865 220.928 1.00 84.16 245 PHE D O 1
ATOM 5665 N N . PRO B 2 246 ? 215.264 144.152 222.219 1.00 81.32 246 PRO D N 1
ATOM 5666 C CA . PRO B 2 246 ? 216.528 144.829 222.545 1.00 81.32 246 PRO D CA 1
ATOM 5667 C C . PRO B 2 246 ? 217.381 145.136 221.328 1.00 81.32 246 PRO D C 1
ATOM 5668 O O . PRO B 2 246 ? 218.205 146.058 221.382 1.00 81.32 246 PRO D O 1
ATOM 5672 N N . GLU B 2 247 ? 217.224 144.386 220.240 1.00 75.98 247 GLU D N 1
ATOM 5673 C CA . GLU B 2 247 ? 217.853 144.695 218.965 1.00 75.98 247 GLU D CA 1
ATOM 5674 C C . GLU B 2 247 ? 216.801 144.590 217.870 1.00 75.98 247 GLU D C 1
ATOM 5675 O O . GLU B 2 247 ? 215.955 143.690 217.896 1.00 75.98 247 GLU D O 1
ATOM 5681 N N . SER B 2 248 ? 216.840 145.526 216.925 1.00 75.59 248 SER D N 1
ATOM 5682 C CA . SER B 2 248 ? 215.899 145.503 215.814 1.00 75.59 248 SER D CA 1
ATOM 5683 C C . SER B 2 248 ? 216.435 146.367 214.683 1.00 75.59 248 SER D C 1
ATOM 5684 O O . SER B 2 248 ? 217.169 147.333 214.912 1.00 75.59 248 SER D O 1
ATOM 5687 N N . LYS B 2 249 ? 216.044 146.008 213.460 1.00 81.07 249 LYS D N 1
ATOM 5688 C CA . LYS B 2 249 ? 216.465 146.715 212.259 1.00 81.07 249 LYS D CA 1
ATOM 5689 C C . LYS B 2 249 ? 215.835 148.096 212.126 1.00 81.07 249 LYS D C 1
ATOM 5690 O O . LYS B 2 249 ? 216.262 148.869 211.262 1.00 81.07 249 LYS D O 1
ATOM 5696 N N . TYR B 2 250 ? 214.846 148.426 212.958 1.00 85.83 250 TYR D N 1
ATOM 5697 C CA . TYR B 2 250 ? 214.110 149.680 212.856 1.00 85.83 250 TYR D CA 1
ATOM 5698 C C . TYR B 2 250 ? 214.460 150.666 213.967 1.00 85.83 250 TYR D C 1
ATOM 5699 O O . TYR B 2 250 ? 213.657 151.554 214.274 1.00 85.83 250 TYR D O 1
ATOM 5708 N N . LEU B 2 251 ? 215.625 150.527 214.597 1.00 81.30 251 LEU D N 1
ATOM 5709 C CA . LEU B 2 251 ? 215.909 151.352 215.766 1.00 81.30 251 LEU D CA 1
ATOM 5710 C C . LEU B 2 251 ? 216.329 152.780 215.425 1.00 81.30 251 LEU D C 1
ATOM 5711 O O . LEU B 2 251 ? 216.185 153.658 216.276 1.00 81.30 251 LEU D O 1
ATOM 5716 N N . LYS B 2 252 ? 216.829 153.041 214.214 1.00 81.62 252 LYS D N 1
ATOM 5717 C CA . LYS B 2 252 ? 217.363 154.367 213.896 1.00 81.62 252 LYS D CA 1
ATOM 5718 C C . LYS B 2 252 ? 216.261 155.429 213.880 1.00 81.62 252 LYS D C 1
ATOM 5719 O O . LYS B 2 252 ? 216.382 156.490 214.518 1.00 81.62 252 LYS D O 1
ATOM 5725 N N . GLU B 2 253 ? 215.180 155.167 213.141 1.00 84.28 253 GLU D N 1
ATOM 5726 C CA . GLU B 2 253 ? 214.054 156.095 213.111 1.00 84.28 253 GLU D CA 1
ATOM 5727 C C . GLU B 2 253 ? 213.397 156.204 214.480 1.00 84.28 253 GLU D C 1
ATOM 5728 O O . GLU B 2 253 ? 212.962 157.292 214.886 1.00 84.28 253 GLU D O 1
ATOM 5734 N N . ALA B 2 254 ? 213.325 155.088 215.209 1.00 78.68 254 ALA D N 1
ATOM 5735 C CA . ALA B 2 254 ? 212.859 155.139 216.588 1.00 78.68 254 ALA D CA 1
ATOM 5736 C C . ALA B 2 254 ? 213.690 156.117 217.405 1.00 78.68 254 ALA D C 1
ATOM 5737 O O . ALA B 2 254 ? 213.145 156.912 218.178 1.00 78.68 254 ALA D O 1
ATOM 5739 N N . GLU B 2 255 ? 215.012 156.089 217.228 1.00 80.00 255 GLU D N 1
ATOM 5740 C CA . GLU B 2 255 ? 215.882 156.922 218.048 1.00 80.00 255 GLU D CA 1
ATOM 5741 C C . GLU B 2 255 ? 215.786 158.392 217.667 1.00 80.00 255 GLU D C 1
ATOM 5742 O O . GLU B 2 255 ? 215.917 159.257 218.538 1.00 80.00 255 GLU D O 1
ATOM 5748 N N . LYS B 2 256 ? 215.547 158.710 216.393 1.00 76.95 256 LYS D N 1
ATOM 5749 C CA . LYS B 2 256 ? 215.252 160.115 216.103 1.00 76.95 256 LYS D CA 1
ATOM 5750 C C . LYS B 2 256 ? 213.905 160.540 216.684 1.00 76.95 256 LYS D C 1
ATOM 5751 O O . LYS B 2 256 ? 213.768 161.672 217.166 1.00 76.95 256 LYS D O 1
ATOM 5757 N N . ILE B 2 257 ? 212.904 159.652 216.673 1.00 76.64 257 ILE D N 1
ATOM 5758 C CA . ILE B 2 257 ? 211.644 159.968 217.348 1.00 76.64 257 ILE D CA 1
ATOM 5759 C C . ILE B 2 257 ? 211.901 160.281 218.820 1.00 76.64 257 ILE D C 1
ATOM 5760 O O . ILE B 2 257 ? 211.382 161.260 219.374 1.00 76.64 257 ILE D O 1
ATOM 5765 N N . PHE B 2 258 ? 212.724 159.452 219.464 1.00 82.01 258 PHE D N 1
ATOM 5766 C CA . PHE B 2 258 ? 213.084 159.676 220.861 1.00 82.01 258 PHE D CA 1
ATOM 5767 C C . PHE B 2 258 ? 213.792 161.008 221.045 1.00 82.01 258 PHE D C 1
ATOM 5768 O O . PHE B 2 258 ? 213.481 161.760 221.967 1.00 82.01 258 PHE D O 1
ATOM 5776 N N . ASN B 2 259 ? 214.770 161.307 220.191 1.00 82.75 259 ASN D N 1
ATOM 5777 C CA . ASN B 2 259 ? 215.540 162.531 220.380 1.00 82.75 259 ASN D CA 1
ATOM 5778 C C . ASN B 2 259 ? 214.689 163.774 220.154 1.00 82.75 259 ASN D C 1
ATOM 5779 O O . ASN B 2 259 ? 214.976 164.830 220.730 1.00 82.75 259 ASN D O 1
ATOM 5784 N N . GLU B 2 260 ? 213.648 163.677 219.325 1.00 83.13 260 GLU D N 1
ATOM 5785 C CA . GLU B 2 260 ? 212.735 164.810 219.197 1.00 83.13 260 GLU D CA 1
ATOM 5786 C C . GLU B 2 260 ? 211.782 164.916 220.384 1.00 83.13 260 GLU D C 1
ATOM 5787 O O . GLU B 2 260 ? 211.475 166.026 220.833 1.00 83.13 260 GLU D O 1
ATOM 5793 N N . SER B 2 261 ? 211.307 163.785 220.914 1.00 81.03 261 SER D N 1
ATOM 5794 C CA . SER B 2 261 ? 210.267 163.838 221.940 1.00 81.03 261 SER D CA 1
ATOM 5795 C C . SER B 2 261 ? 210.805 163.995 223.360 1.00 81.03 261 SER D C 1
ATOM 5796 O O . SER B 2 261 ? 210.131 164.605 224.200 1.00 81.03 261 SER D O 1
ATOM 5799 N N . GLN B 2 262 ? 211.996 163.465 223.654 1.00 82.82 262 GLN D N 1
ATOM 5800 C CA . GLN B 2 262 ? 212.555 163.524 225.001 1.00 82.82 262 GLN D CA 1
ATOM 5801 C C . GLN B 2 262 ? 212.881 164.944 225.439 1.00 82.82 262 GLN D C 1
ATOM 5802 O O . GLN B 2 262 ? 213.084 165.179 226.635 1.00 82.82 262 GLN D O 1
ATOM 5808 N N . LYS B 2 263 ? 212.939 165.890 224.503 1.00 83.59 263 LYS D N 1
ATOM 5809 C CA . LYS B 2 263 ? 213.086 167.294 224.854 1.00 83.59 263 LYS D CA 1
ATOM 5810 C C . LYS B 2 263 ? 211.846 167.848 225.540 1.00 83.59 263 LYS D C 1
ATOM 5811 O O . LYS B 2 263 ? 211.911 168.936 226.121 1.00 83.59 263 LYS D O 1
ATOM 5817 N N . VAL B 2 264 ? 210.732 167.124 225.489 1.00 72.87 264 VAL D N 1
ATOM 5818 C CA . VAL B 2 264 ? 209.472 167.573 226.060 1.00 72.87 264 VAL D CA 1
ATOM 5819 C C . VAL B 2 264 ? 208.594 166.374 226.401 1.00 72.87 264 VAL D C 1
ATOM 5820 O O . VAL B 2 264 ? 208.064 166.271 227.507 1.00 72.87 264 VAL D O 1
ATOM 5824 N N . GLN C 3 23 ? 155.095 182.938 169.228 1.00 28.38 23 GLN F N 1
ATOM 5825 C CA . GLN C 3 23 ? 153.808 182.333 169.540 1.00 28.38 23 GLN F CA 1
ATOM 5826 C C . GLN C 3 23 ? 153.977 181.223 170.581 1.00 28.38 23 GLN F C 1
ATOM 5827 O O . GLN C 3 23 ? 153.384 180.153 170.454 1.00 28.38 23 GLN F O 1
ATOM 5833 N N . ASN C 3 24 ? 154.793 181.482 171.601 1.00 23.66 24 ASN F N 1
ATOM 5834 C CA . ASN C 3 24 ? 155.014 180.511 172.671 1.00 23.66 24 ASN F CA 1
ATOM 5835 C C . ASN C 3 24 ? 154.490 181.041 174.006 1.00 23.66 24 ASN F C 1
ATOM 5836 O O . ASN C 3 24 ? 154.572 180.349 175.021 1.00 23.66 24 ASN F O 1
ATOM 5841 N N . ASN C 3 25 ? 153.961 182.259 174.048 1.00 19.98 25 ASN F N 1
ATOM 5842 C CA . ASN C 3 25 ? 153.360 182.764 175.272 1.00 19.98 25 ASN F CA 1
ATOM 5843 C C . ASN C 3 25 ? 151.994 183.397 175.083 1.00 19.98 25 ASN F C 1
ATOM 5844 O O . ASN C 3 25 ? 151.211 183.410 176.041 1.00 19.98 25 ASN F O 1
ATOM 5849 N N . THR C 3 26 ? 151.675 183.917 173.901 1.00 21.65 26 THR F N 1
ATOM 5850 C CA . THR C 3 26 ? 150.436 184.653 173.700 1.00 21.65 26 THR F CA 1
ATOM 5851 C C . THR C 3 26 ? 149.901 184.395 172.301 1.00 21.65 26 THR F C 1
ATOM 5852 O O . THR C 3 26 ? 150.632 183.989 171.394 1.00 21.65 26 THR F O 1
ATOM 5856 N N . ASN C 3 27 ? 148.598 184.631 172.146 1.00 17.65 27 ASN F N 1
ATOM 5857 C CA . ASN C 3 27 ? 147.967 184.764 170.840 1.00 17.65 27 ASN F CA 1
ATOM 5858 C C . ASN C 3 27 ? 147.060 185.985 170.791 1.00 17.65 27 ASN F C 1
ATOM 5859 O O . ASN C 3 27 ? 146.307 186.148 169.825 1.00 17.65 27 ASN F O 1
ATOM 5864 N N . SER C 3 28 ? 147.112 186.839 171.806 1.00 20.17 28 SER F N 1
ATOM 5865 C CA . SER C 3 28 ? 146.248 188.008 171.850 1.00 20.17 28 SER F CA 1
ATOM 5866 C C . SER C 3 28 ? 146.707 189.030 170.821 1.00 20.17 28 SER F C 1
ATOM 5867 O O . SER C 3 28 ? 147.877 189.429 170.826 1.00 20.17 28 SER F O 1
ATOM 5870 N N . PRO C 3 29 ? 145.826 189.479 169.922 1.00 23.67 29 PRO F N 1
ATOM 5871 C CA . PRO C 3 29 ? 146.223 190.476 168.923 1.00 23.67 29 PRO F CA 1
ATOM 5872 C C . PRO C 3 29 ? 146.468 191.868 169.489 1.00 23.67 29 PRO F C 1
ATOM 5873 O O . PRO C 3 29 ? 146.892 192.750 168.733 1.00 23.67 29 PRO F O 1
ATOM 5877 N N . TYR C 3 30 ? 146.223 192.104 170.783 1.00 36.79 30 TYR F N 1
ATOM 5878 C CA . TYR C 3 30 ? 146.699 193.338 171.404 1.00 36.79 30 TYR F CA 1
ATOM 5879 C C . TYR C 3 30 ? 148.217 193.443 171.371 1.00 36.79 30 TYR F C 1
ATOM 5880 O O . TYR C 3 30 ? 148.759 194.553 171.402 1.00 36.79 30 TYR F O 1
ATOM 5889 N N . THR C 3 31 ? 148.923 192.312 171.308 1.00 32.69 31 THR F N 1
ATOM 5890 C CA . THR C 3 31 ? 150.384 192.334 171.318 1.00 32.69 31 THR F CA 1
ATOM 5891 C C . THR C 3 31 ? 150.983 192.930 170.054 1.00 32.69 31 THR F C 1
ATOM 5892 O O . THR C 3 31 ? 152.212 192.975 169.938 1.00 32.69 31 THR F O 1
ATOM 5896 N N . ARG C 3 32 ? 150.162 193.382 169.107 1.00 36.79 32 ARG F N 1
ATOM 5897 C CA . ARG C 3 32 ? 150.668 194.135 167.969 1.00 36.79 32 ARG F CA 1
ATOM 5898 C C . ARG C 3 32 ? 151.099 195.544 168.365 1.00 36.79 32 ARG F C 1
ATOM 5899 O O . ARG C 3 32 ? 151.753 196.226 167.569 1.00 36.79 32 ARG F O 1
ATOM 5907 N N . TYR C 3 33 ? 150.800 195.971 169.589 1.00 30.06 33 TYR F N 1
ATOM 5908 C CA . TYR C 3 33 ? 151.160 197.290 170.086 1.00 30.06 33 TYR F CA 1
ATOM 5909 C C . TYR C 3 33 ? 152.180 197.176 171.215 1.00 30.06 33 TYR F C 1
ATOM 5910 O O . TYR C 3 33 ? 152.149 196.232 172.009 1.00 30.06 33 TYR F O 1
ATOM 5919 N N . GLY C 3 34 ? 153.094 198.144 171.271 1.00 28.25 34 GLY F N 1
ATOM 5920 C CA . GLY C 3 34 ? 154.073 198.233 172.343 1.00 28.25 34 GLY F CA 1
ATOM 5921 C C . GLY C 3 34 ? 155.069 197.082 172.351 1.00 28.25 34 GLY F C 1
ATOM 5922 O O . GLY C 3 34 ? 155.340 196.440 171.334 1.00 28.25 34 GLY F O 1
ATOM 5923 N N . TYR C 3 35 ? 155.624 196.826 173.539 1.00 36.79 35 TYR F N 1
ATOM 5924 C CA . TYR C 3 35 ? 156.490 195.673 173.760 1.00 36.79 35 TYR F CA 1
ATOM 5925 C C . TYR C 3 35 ? 155.715 194.364 173.881 1.00 36.79 35 TYR F C 1
ATOM 5926 O O . TYR C 3 35 ? 156.294 193.362 174.311 1.00 36.79 35 TYR F O 1
ATOM 5935 N N . GLY C 3 36 ? 154.432 194.349 173.525 1.00 28.72 36 GLY F N 1
ATOM 5936 C CA . GLY C 3 36 ? 153.597 193.180 173.725 1.00 28.72 36 GLY F CA 1
ATOM 5937 C C . GLY C 3 36 ? 152.721 193.341 174.946 1.00 28.72 36 GLY F C 1
ATOM 5938 O O . GLY C 3 36 ? 152.161 194.416 175.166 1.00 28.72 36 GLY F O 1
ATOM 5939 N N . ASP C 3 37 ? 152.578 192.288 175.745 1.00 25.04 37 ASP F N 1
ATOM 5940 C CA . ASP C 3 37 ? 152.000 192.408 177.075 1.00 25.04 37 ASP F CA 1
ATOM 5941 C C . ASP C 3 37 ? 153.025 191.971 178.111 1.00 25.04 37 ASP F C 1
ATOM 5942 O O . ASP C 3 37 ? 153.732 190.977 177.922 1.00 25.04 37 ASP F O 1
ATOM 5947 N N . LEU C 3 38 ? 153.130 192.747 179.186 1.00 24.35 38 LEU F N 1
ATOM 5948 C CA . LEU C 3 38 ? 154.099 192.450 180.230 1.00 24.35 38 LEU F CA 1
ATOM 5949 C C . LEU C 3 38 ? 153.731 191.167 180.958 1.00 24.35 38 LEU F C 1
ATOM 5950 O O . LEU C 3 38 ? 152.590 190.988 181.395 1.00 24.35 38 LEU F O 1
ATOM 5955 N N . SER C 3 39 ? 154.702 190.270 181.080 1.00 23.50 39 SER F N 1
ATOM 5956 C CA . SER C 3 39 ? 154.546 189.095 181.918 1.00 23.50 39 SER F CA 1
ATOM 5957 C C . SER C 3 39 ? 154.824 189.461 183.366 1.00 23.50 39 SER F C 1
ATOM 5958 O O . SER C 3 39 ? 155.776 190.187 183.666 1.00 23.50 39 SER F O 1
ATOM 5961 N N . ASP C 3 40 ? 153.980 188.970 184.266 1.00 28.91 40 ASP F N 1
ATOM 5962 C CA . ASP C 3 40 ? 154.230 189.107 185.692 1.00 28.91 40 ASP F CA 1
ATOM 5963 C C . ASP C 3 40 ? 155.139 187.964 186.124 1.00 28.91 40 ASP F C 1
ATOM 5964 O O . ASP C 3 40 ? 154.777 186.790 185.990 1.00 28.91 40 ASP F O 1
ATOM 5969 N N . GLN C 3 41 ? 156.322 188.305 186.630 1.00 29.78 41 GLN F N 1
ATOM 5970 C CA . GLN C 3 41 ? 157.267 187.294 187.084 1.00 29.78 41 GLN F CA 1
ATOM 5971 C C . GLN C 3 41 ? 156.868 186.794 188.470 1.00 29.78 41 GLN F C 1
ATOM 5972 O O . GLN C 3 41 ? 157.687 186.717 189.391 1.00 29.78 41 GLN F O 1
ATOM 5978 N N . SER C 3 42 ? 155.605 186.399 188.597 1.00 30.78 42 SER F N 1
ATOM 5979 C CA . SER C 3 42 ? 155.030 185.986 189.868 1.00 30.78 42 SER F CA 1
ATOM 5980 C C . SER C 3 42 ? 155.248 184.490 190.052 1.00 30.78 42 SER F C 1
ATOM 5981 O O . SER C 3 42 ? 154.731 183.681 189.274 1.00 30.78 42 SER F O 1
ATOM 5984 N N . PHE C 3 43 ? 155.995 184.125 191.088 1.00 23.68 43 PHE F N 1
ATOM 5985 C CA . PHE C 3 43 ? 156.332 182.730 191.337 1.00 23.68 43 PHE F CA 1
ATOM 5986 C C . PHE C 3 43 ? 155.115 181.981 191.882 1.00 23.68 43 PHE F C 1
ATOM 5987 O O . PHE C 3 43 ? 153.998 182.503 191.938 1.00 23.68 43 PHE F O 1
ATOM 5995 N N . GLY C 3 44 ? 155.340 180.730 192.291 1.00 21.21 44 GLY F N 1
ATOM 5996 C CA . GLY C 3 44 ? 154.234 179.809 192.506 1.00 21.21 44 GLY F CA 1
ATOM 5997 C C . GLY C 3 44 ? 153.237 180.288 193.544 1.00 21.21 44 GLY F C 1
ATOM 5998 O O . GLY C 3 44 ? 152.025 180.234 193.327 1.00 21.21 44 GLY F O 1
ATOM 5999 N N . ASN C 3 45 ? 153.732 180.755 194.691 1.00 21.40 45 ASN F N 1
ATOM 6000 C CA . ASN C 3 45 ? 152.822 181.195 195.744 1.00 21.40 45 ASN F CA 1
ATOM 6001 C C . ASN C 3 45 ? 152.071 182.460 195.342 1.00 21.40 45 ASN F C 1
ATOM 6002 O O . ASN C 3 45 ? 150.869 182.583 195.605 1.00 21.40 45 ASN F O 1
ATOM 6007 N N . SER C 3 46 ? 152.756 183.404 194.694 1.00 22.06 46 SER F N 1
ATOM 6008 C CA . SER C 3 46 ? 152.107 184.655 194.315 1.00 22.06 46 SER F CA 1
ATOM 6009 C C . SER C 3 46 ? 151.128 184.465 193.163 1.00 22.06 46 SER F C 1
ATOM 6010 O O . SER C 3 46 ? 150.125 185.184 193.085 1.00 22.06 46 SER F O 1
ATOM 6013 N N . LYS C 3 47 ? 151.396 183.515 192.263 1.00 23.32 47 LYS F N 1
ATOM 6014 C CA . LYS C 3 47 ? 150.508 183.315 191.122 1.00 23.32 47 LYS F CA 1
ATOM 6015 C C . LYS C 3 47 ? 149.131 182.828 191.558 1.00 23.32 47 LYS F C 1
ATOM 6016 O O . LYS C 3 47 ? 148.130 183.140 190.904 1.00 23.32 47 LYS F O 1
ATOM 6022 N N . ALA C 3 48 ? 149.057 182.068 192.651 1.00 19.18 48 ALA F N 1
ATOM 6023 C CA . ALA C 3 48 ? 147.762 181.680 193.194 1.00 19.18 48 ALA F CA 1
ATOM 6024 C C . ALA C 3 48 ? 147.170 182.763 194.085 1.00 19.18 48 ALA F C 1
ATOM 6025 O O . ALA C 3 48 ? 145.944 182.870 194.192 1.00 19.18 48 ALA F O 1
ATOM 6027 N N . MET C 3 49 ? 148.016 183.578 194.720 1.00 19.56 49 MET F N 1
ATOM 6028 C CA . MET C 3 49 ? 147.574 184.622 195.637 1.00 19.56 49 MET F CA 1
ATOM 6029 C C . MET C 3 49 ? 147.346 185.961 194.945 1.00 19.56 49 MET F C 1
ATOM 6030 O O . MET C 3 49 ? 147.482 187.015 195.580 1.00 19.56 49 MET F O 1
ATOM 6035 N N . GLY C 3 50 ? 147.025 185.951 193.653 1.00 19.08 50 GLY F N 1
ATOM 6036 C CA . GLY C 3 50 ? 146.683 187.163 192.943 1.00 19.08 50 GLY F CA 1
ATOM 6037 C C . GLY C 3 50 ? 147.847 188.059 192.586 1.00 19.08 50 GLY F C 1
ATOM 6038 O O . GLY C 3 50 ? 147.623 189.136 192.018 1.00 19.08 50 GLY F O 1
ATOM 6039 N N . GLY C 3 51 ? 149.077 187.656 192.889 1.00 21.04 51 GLY F N 1
ATOM 6040 C CA . GLY C 3 51 ? 150.233 188.468 192.568 1.00 21.04 51 GLY F CA 1
ATOM 6041 C C . GLY C 3 51 ? 150.644 189.463 193.628 1.00 21.04 51 GLY F C 1
ATOM 6042 O O . GLY C 3 51 ? 151.242 190.493 193.296 1.00 21.04 51 GLY F O 1
ATOM 6043 N N . ILE C 3 52 ? 150.351 189.190 194.897 1.00 21.36 52 ILE F N 1
ATOM 6044 C CA . ILE C 3 52 ? 150.687 190.124 195.987 1.00 21.36 52 ILE F CA 1
ATOM 6045 C C . ILE C 3 52 ? 152.105 189.783 196.432 1.00 21.36 52 ILE F C 1
ATOM 6046 O O . ILE C 3 52 ? 152.355 189.085 197.416 1.00 21.36 52 ILE F O 1
ATOM 6051 N N . ALA C 3 53 ? 153.076 190.325 195.694 1.00 22.27 53 ALA F N 1
ATOM 6052 C CA . ALA C 3 53 ? 154.469 189.938 195.859 1.00 22.27 53 ALA F CA 1
ATOM 6053 C C . ALA C 3 53 ? 155.332 190.973 196.567 1.00 22.27 53 ALA F C 1
ATOM 6054 O O . ALA C 3 53 ? 156.458 190.644 196.957 1.00 22.27 53 ALA F O 1
ATOM 6056 N N . PHE C 3 54 ? 154.851 192.206 196.744 1.00 21.75 54 PHE F N 1
ATOM 6057 C CA . PHE C 3 54 ? 155.702 193.241 197.326 1.00 21.75 54 PHE F CA 1
ATOM 6058 C C . PHE C 3 54 ? 155.924 193.027 198.819 1.00 21.75 54 PHE F C 1
ATOM 6059 O O . PHE C 3 54 ? 157.053 193.156 199.304 1.00 21.75 54 PHE F O 1
ATOM 6067 N N . GLY C 3 55 ? 154.870 192.710 199.566 1.00 27.53 55 GLY F N 1
ATOM 6068 C CA . GLY C 3 55 ? 154.990 192.586 201.004 1.00 27.53 55 GLY F CA 1
ATOM 6069 C C . GLY C 3 55 ? 155.271 191.201 201.540 1.00 27.53 55 GLY F C 1
ATOM 6070 O O . GLY C 3 55 ? 155.313 191.020 202.761 1.00 27.53 55 GLY F O 1
ATOM 6071 N N . LEU C 3 56 ? 155.484 190.221 200.670 1.00 23.81 56 LEU F N 1
ATOM 6072 C CA . LEU C 3 56 ? 155.565 188.828 201.087 1.00 23.81 56 LEU F CA 1
ATOM 6073 C C . LEU C 3 56 ? 156.955 188.486 201.614 1.00 23.81 56 LEU F C 1
ATOM 6074 O O . LEU C 3 56 ? 157.969 188.949 201.083 1.00 23.81 56 LEU F O 1
ATOM 6079 N N . ARG C 3 57 ? 156.995 187.678 202.674 1.00 22.54 57 ARG F N 1
ATOM 6080 C CA . ARG C 3 57 ? 158.238 187.145 203.223 1.00 22.54 57 ARG F CA 1
ATOM 6081 C C . ARG C 3 57 ? 158.103 185.651 203.495 1.00 22.54 57 ARG F C 1
ATOM 6082 O O . ARG C 3 57 ? 158.562 185.140 204.520 1.00 22.54 57 ARG F O 1
ATOM 6090 N N . ASP C 3 58 ? 157.467 184.933 202.573 1.00 27.58 58 ASP F N 1
ATOM 6091 C CA . ASP C 3 58 ? 157.302 183.484 202.675 1.00 27.58 58 ASP F CA 1
ATOM 6092 C C . ASP C 3 58 ? 158.651 182.833 202.399 1.00 27.58 58 ASP F C 1
ATOM 6093 O O . ASP C 3 58 ? 159.084 182.733 201.250 1.00 27.58 58 ASP F O 1
ATOM 6098 N N . GLY C 3 59 ? 159.318 182.374 203.458 1.00 24.10 59 GLY F N 1
ATOM 6099 C CA . GLY C 3 59 ? 160.712 181.973 203.363 1.00 24.10 59 GLY F CA 1
ATOM 6100 C C . GLY C 3 59 ? 160.959 180.645 202.681 1.00 24.10 59 GLY F C 1
ATOM 6101 O O . GLY C 3 59 ? 162.122 180.308 202.435 1.00 24.10 59 GLY F O 1
ATOM 6102 N N . ALA C 3 60 ? 159.912 179.886 202.370 1.00 27.44 60 ALA F N 1
ATOM 6103 C CA . ALA C 3 60 ? 160.085 178.583 201.743 1.00 27.44 60 ALA F CA 1
ATOM 6104 C C . ALA C 3 60 ? 160.129 178.643 200.221 1.00 27.44 60 ALA F C 1
ATOM 6105 O O . ALA C 3 60 ? 160.429 177.624 199.589 1.00 27.44 60 ALA F O 1
ATOM 6107 N N . GLN C 3 61 ? 159.841 179.795 199.616 1.00 27.66 61 GLN F N 1
ATOM 6108 C CA . GLN C 3 61 ? 159.792 179.920 198.165 1.00 27.66 61 GLN F CA 1
ATOM 6109 C C . GLN C 3 61 ? 160.388 181.262 197.752 1.00 27.66 61 GLN F C 1
ATOM 6110 O O . GLN C 3 61 ? 160.432 182.214 198.535 1.00 27.66 61 GLN F O 1
ATOM 6116 N N . ILE C 3 62 ? 160.847 181.327 196.498 1.00 25.20 62 ILE F N 1
ATOM 6117 C CA . ILE C 3 62 ? 161.619 182.465 196.004 1.00 25.20 62 ILE F CA 1
ATOM 6118 C C . ILE C 3 62 ? 160.678 183.588 195.580 1.00 25.20 62 ILE F C 1
ATOM 6119 O O . ILE C 3 62 ? 159.519 183.357 195.216 1.00 25.20 62 ILE F O 1
ATOM 6124 N N . ASN C 3 63 ? 161.176 184.825 195.638 1.00 24.08 63 ASN F N 1
ATOM 6125 C CA . ASN C 3 63 ? 160.380 186.006 195.309 1.00 24.08 63 ASN F CA 1
ATOM 6126 C C . ASN C 3 63 ? 161.288 187.077 194.712 1.00 24.08 63 ASN F C 1
ATOM 6127 O O . ASN C 3 63 ? 161.884 187.882 195.438 1.00 24.08 63 ASN F O 1
ATOM 6132 N N . PRO C 3 64 ? 161.415 187.115 193.382 1.00 22.88 64 PRO F N 1
ATOM 6133 C CA . PRO C 3 64 ? 162.257 188.141 192.748 1.00 22.88 64 PRO F CA 1
ATOM 6134 C C . PRO C 3 64 ? 161.619 189.518 192.661 1.00 22.88 64 PRO F C 1
ATOM 6135 O O . PRO C 3 64 ? 162.330 190.485 192.351 1.00 22.88 64 PRO F O 1
ATOM 6139 N N . THR C 3 65 ? 160.315 189.642 192.909 1.00 22.50 65 THR F N 1
ATOM 6140 C CA . THR C 3 65 ? 159.628 190.908 192.676 1.00 22.50 65 THR F CA 1
ATOM 6141 C C . THR C 3 65 ? 160.014 191.976 193.696 1.00 22.50 65 THR F C 1
ATOM 6142 O O . THR C 3 65 ? 159.884 193.171 193.406 1.00 22.50 65 THR F O 1
ATOM 6146 N N . ASN C 3 66 ? 160.497 191.582 194.874 1.00 20.45 66 ASN F N 1
ATOM 6147 C CA . ASN C 3 66 ? 161.000 192.549 195.843 1.00 20.45 66 ASN F CA 1
ATOM 6148 C C . ASN C 3 66 ? 162.316 192.030 196.410 1.00 20.45 66 ASN F C 1
ATOM 6149 O O . ASN C 3 66 ? 162.324 191.055 197.170 1.00 20.45 66 ASN F O 1
ATOM 6154 N N . PRO C 3 67 ? 163.446 192.652 196.060 1.00 18.21 67 PRO F N 1
ATOM 6155 C CA . PRO C 3 67 ? 164.749 192.103 196.468 1.00 18.21 67 PRO F CA 1
ATOM 6156 C C . PRO C 3 67 ? 164.966 192.049 197.972 1.00 18.21 67 PRO F C 1
ATOM 6157 O O . PRO C 3 67 ? 165.846 191.306 198.424 1.00 18.21 67 PRO F O 1
ATOM 6161 N N . ALA C 3 68 ? 164.215 192.812 198.764 1.00 19.03 68 ALA F N 1
ATOM 6162 C CA . ALA C 3 68 ? 164.379 192.756 200.212 1.00 19.03 68 ALA F CA 1
ATOM 6163 C C . ALA C 3 68 ? 163.855 191.461 200.816 1.00 19.03 68 ALA F C 1
ATOM 6164 O O . ALA C 3 68 ? 164.072 191.224 202.007 1.00 19.03 68 ALA F O 1
ATOM 6166 N N . SER C 3 69 ? 163.172 190.629 200.031 1.00 19.64 69 SER F N 1
ATOM 6167 C CA . SER C 3 69 ? 162.582 189.395 200.530 1.00 19.64 69 SER F CA 1
ATOM 6168 C C . SER C 3 69 ? 163.583 188.255 200.672 1.00 19.64 69 SER F C 1
ATOM 6169 O O . SER C 3 69 ? 163.239 187.231 201.271 1.00 19.64 69 SER F O 1
ATOM 6172 N N . TYR C 3 70 ? 164.803 188.401 200.148 1.00 20.38 70 TYR F N 1
ATOM 6173 C CA . TYR C 3 70 ? 165.736 187.277 200.129 1.00 20.38 70 TYR F CA 1
ATOM 6174 C C . TYR C 3 70 ? 166.236 186.910 201.523 1.00 20.38 70 TYR F C 1
ATOM 6175 O O . TYR C 3 70 ? 166.627 185.760 201.749 1.00 20.38 70 TYR F O 1
ATOM 6184 N N . THR C 3 71 ? 166.232 187.852 202.462 1.00 20.43 71 THR F N 1
ATOM 6185 C CA . THR C 3 71 ? 166.827 187.585 203.775 1.00 20.43 71 THR F CA 1
ATOM 6186 C C . THR C 3 71 ? 165.993 186.642 204.651 1.00 20.43 71 THR F C 1
ATOM 6187 O O . THR C 3 71 ? 166.373 186.444 205.813 1.00 20.43 71 THR F O 1
ATOM 6191 N N . ALA C 3 72 ? 164.901 186.052 204.171 1.00 21.98 72 ALA F N 1
ATOM 6192 C CA . ALA C 3 72 ? 164.062 185.184 204.985 1.00 21.98 72 ALA F CA 1
ATOM 6193 C C . ALA C 3 72 ? 164.469 183.719 204.920 1.00 21.98 72 ALA F C 1
ATOM 6194 O O . ALA C 3 72 ? 163.837 182.886 205.579 1.00 21.98 72 ALA F O 1
ATOM 6196 N N . ILE C 3 73 ? 165.511 183.387 204.167 1.00 26.03 73 ILE F N 1
ATOM 6197 C CA . ILE C 3 73 ? 165.829 181.998 203.854 1.00 26.03 73 ILE F CA 1
ATOM 6198 C C . ILE C 3 73 ? 166.495 181.328 205.050 1.00 26.03 73 ILE F C 1
ATOM 6199 O O . ILE C 3 73 ? 167.266 181.953 205.789 1.00 26.03 73 ILE F O 1
ATOM 6204 N N . ASP C 3 74 ? 166.183 180.049 205.251 1.00 29.20 74 ASP F N 1
ATOM 6205 C CA . ASP C 3 74 ? 166.735 179.289 206.364 1.00 29.20 74 ASP F CA 1
ATOM 6206 C C . ASP C 3 74 ? 168.222 179.018 206.129 1.00 29.20 74 ASP F C 1
ATOM 6207 O O . ASP C 3 74 ? 168.702 178.981 204.992 1.00 29.20 74 ASP F O 1
ATOM 6212 N N . SER C 3 75 ? 168.948 178.805 207.230 1.00 28.32 75 SER F N 1
ATOM 6213 C CA . SER C 3 75 ? 170.398 178.994 207.234 1.00 28.32 75 SER F CA 1
ATOM 6214 C C . SER C 3 75 ? 171.111 178.081 206.239 1.00 28.32 75 SER F C 1
ATOM 6215 O O . SER C 3 75 ? 171.961 178.537 205.466 1.00 28.32 75 SER F O 1
ATOM 6218 N N . LEU C 3 76 ? 170.786 176.790 206.242 1.00 30.42 76 LEU F N 1
ATOM 6219 C CA . LEU C 3 76 ? 171.566 175.799 205.511 1.00 30.42 76 LEU F CA 1
ATOM 6220 C C . LEU C 3 76 ? 170.981 175.450 204.148 1.00 30.42 76 LEU F C 1
ATOM 6221 O O . LEU C 3 76 ? 171.458 174.506 203.509 1.00 30.42 76 LEU F O 1
ATOM 6226 N N . THR C 3 77 ? 169.983 176.187 203.678 1.00 24.21 77 THR F N 1
ATOM 6227 C CA . THR C 3 77 ? 169.179 175.751 202.546 1.00 24.21 77 THR F CA 1
ATOM 6228 C C . THR C 3 77 ? 169.635 176.383 201.236 1.00 24.21 77 THR F C 1
ATOM 6229 O O . THR C 3 77 ? 170.224 177.467 201.211 1.00 24.21 77 THR F O 1
ATOM 6233 N N . PHE C 3 78 ? 169.355 175.674 200.144 1.00 35.89 78 PHE F N 1
ATOM 6234 C CA . PHE C 3 78 ? 169.539 176.163 198.782 1.00 35.89 78 PHE F CA 1
ATOM 6235 C C . PHE C 3 78 ? 168.239 175.922 198.032 1.00 35.89 78 PHE F C 1
ATOM 6236 O O . PHE C 3 78 ? 167.759 174.785 197.974 1.00 35.89 78 PHE F O 1
ATOM 6244 N N . LEU C 3 79 ? 167.671 176.980 197.461 1.00 36.79 79 LEU F N 1
ATOM 6245 C CA . LEU C 3 79 ? 166.381 176.914 196.783 1.00 36.79 79 LEU F CA 1
ATOM 6246 C C . LEU C 3 79 ? 166.577 177.032 195.278 1.00 36.79 79 LEU F C 1
ATOM 6247 O O . LEU C 3 79 ? 167.334 177.889 194.811 1.00 36.79 79 LEU F O 1
ATOM 6252 N N . PHE C 3 80 ? 165.889 176.173 194.528 1.00 36.79 80 PHE F N 1
ATOM 6253 C CA . PHE C 3 80 ? 165.964 176.154 193.070 1.00 36.79 80 PHE F CA 1
ATOM 6254 C C . PHE C 3 80 ? 164.561 175.898 192.542 1.00 36.79 80 PHE F C 1
ATOM 6255 O O . PHE C 3 80 ? 163.943 174.892 192.900 1.00 36.79 80 PHE F O 1
ATOM 6263 N N . GLU C 3 81 ? 164.054 176.805 191.705 1.00 31.29 81 GLU F N 1
ATOM 6264 C CA . GLU C 3 81 ? 162.640 176.814 191.352 1.00 31.29 81 GLU F CA 1
ATOM 6265 C C . GLU C 3 81 ? 162.439 177.175 189.886 1.00 31.29 81 GLU F C 1
ATOM 6266 O O . GLU C 3 81 ? 163.164 178.011 189.341 1.00 31.29 81 GLU F O 1
ATOM 6272 N N . GLY C 3 82 ? 161.447 176.534 189.257 1.00 19.35 82 GLY F N 1
ATOM 6273 C CA . GLY C 3 82 ? 161.034 176.844 187.901 1.00 19.35 82 GLY F CA 1
ATOM 6274 C C . GLY C 3 82 ? 159.565 176.519 187.728 1.00 19.35 82 GLY F C 1
ATOM 6275 O O . GLY C 3 82 ? 158.963 175.837 188.560 1.00 19.35 82 GLY F O 1
ATOM 6276 N N . GLY C 3 83 ? 158.984 177.004 186.629 1.00 17.50 83 GLY F N 1
ATOM 6277 C CA . GLY C 3 83 ? 157.545 176.900 186.453 1.00 17.50 83 GLY F CA 1
ATOM 6278 C C . GLY C 3 83 ? 157.105 176.707 185.016 1.00 17.50 83 GLY F C 1
ATOM 6279 O O . GLY C 3 83 ? 157.839 177.003 184.067 1.00 17.50 83 GLY F O 1
ATOM 6280 N N . VAL C 3 84 ? 155.876 176.207 184.875 1.00 19.33 84 VAL F N 1
ATOM 6281 C CA . VAL C 3 84 ? 155.246 175.926 183.586 1.00 19.33 84 VAL F CA 1
ATOM 6282 C C . VAL C 3 84 ? 153.798 176.402 183.648 1.00 19.33 84 VAL F C 1
ATOM 6283 O O . VAL C 3 84 ? 153.148 176.296 184.691 1.00 19.33 84 VAL F O 1
ATOM 6287 N N . SER C 3 85 ? 153.294 176.934 182.532 1.00 19.93 85 SER F N 1
ATOM 6288 C CA . SER C 3 85 ? 151.908 177.375 182.437 1.00 19.93 85 SER F CA 1
ATOM 6289 C C . SER C 3 85 ? 151.250 176.803 181.188 1.00 19.93 85 SER F C 1
ATOM 6290 O O . SER C 3 85 ? 151.854 176.777 180.113 1.00 19.93 85 SER F O 1
ATOM 6293 N N . LEU C 3 86 ? 150.007 176.349 181.342 1.00 24.18 86 LEU F N 1
ATOM 6294 C CA . LEU C 3 86 ? 149.172 175.875 180.248 1.00 24.18 86 LEU F CA 1
ATOM 6295 C C . LEU C 3 86 ? 147.913 176.730 180.211 1.00 24.18 86 LEU F C 1
ATOM 6296 O O . LEU C 3 86 ? 147.355 177.058 181.262 1.00 24.18 86 LEU F O 1
ATOM 6301 N N . GLN C 3 87 ? 147.456 177.100 179.015 1.00 36.79 87 GLN F N 1
ATOM 6302 C CA . GLN C 3 87 ? 146.333 178.026 178.948 1.00 36.79 87 GLN F CA 1
ATOM 6303 C C . GLN C 3 87 ? 145.481 177.783 177.710 1.00 36.79 87 GLN F C 1
ATOM 6304 O O . GLN C 3 87 ? 145.937 177.234 176.704 1.00 36.79 87 GLN F O 1
ATOM 6310 N N . ASN C 3 88 ? 144.222 178.215 177.812 1.00 21.96 88 ASN F N 1
ATOM 6311 C CA . ASN C 3 88 ? 143.242 178.163 176.732 1.00 21.96 88 ASN F CA 1
ATOM 6312 C C . ASN C 3 88 ? 142.544 179.512 176.668 1.00 21.96 88 ASN F C 1
ATOM 6313 O O . ASN C 3 88 ? 141.934 179.941 177.653 1.00 21.96 88 ASN F O 1
ATOM 6318 N N . MET C 3 89 ? 142.629 180.180 175.521 1.00 20.51 89 MET F N 1
ATOM 6319 C CA . MET C 3 89 ? 142.109 181.533 175.359 1.00 20.51 89 MET F CA 1
ATOM 6320 C C . MET C 3 89 ? 140.896 181.517 174.441 1.00 20.51 89 MET F C 1
ATOM 6321 O O . MET C 3 89 ? 140.994 181.084 173.290 1.00 20.51 89 MET F O 1
ATOM 6326 N N . ASN C 3 90 ? 139.768 182.011 174.943 1.00 21.15 90 ASN F N 1
ATOM 6327 C CA . ASN C 3 90 ? 138.572 182.211 174.134 1.00 21.15 90 ASN F CA 1
ATOM 6328 C C . ASN C 3 90 ? 138.556 183.654 173.645 1.00 21.15 90 ASN F C 1
ATOM 6329 O O . ASN C 3 90 ? 138.544 184.588 174.454 1.00 21.15 90 ASN F O 1
ATOM 6334 N N . ILE C 3 91 ? 138.556 183.837 172.327 1.00 21.04 91 ILE F N 1
ATOM 6335 C CA . ILE C 3 91 ? 138.691 185.150 171.708 1.00 21.04 91 ILE F CA 1
ATOM 6336 C C . ILE C 3 91 ? 137.416 185.452 170.929 1.00 21.04 91 ILE F C 1
ATOM 6337 O O . ILE C 3 91 ? 136.925 184.606 170.171 1.00 21.04 91 ILE F O 1
ATOM 6342 N N . SER C 3 92 ? 136.861 186.645 171.143 1.00 29.73 92 SER F N 1
ATOM 6343 C CA . SER C 3 92 ? 135.543 186.989 170.628 1.00 29.73 92 SER F CA 1
ATOM 6344 C C . SER C 3 92 ? 135.516 188.431 170.146 1.00 29.73 92 SER F C 1
ATOM 6345 O O . SER C 3 92 ? 136.136 189.308 170.753 1.00 29.73 92 SER F O 1
ATOM 6348 N N . GLY C 3 93 ? 134.785 188.670 169.058 1.00 47.51 93 GLY F N 1
ATOM 6349 C CA . GLY C 3 93 ? 134.627 190.012 168.530 1.00 47.51 93 GLY F CA 1
ATOM 6350 C C . GLY C 3 93 ? 133.807 190.084 167.257 1.00 47.51 93 GLY F C 1
ATOM 6351 O O . GLY C 3 93 ? 133.993 189.274 166.343 1.00 47.51 93 GLY F O 1
ATOM 6352 N N . GLY C 3 94 ? 132.891 191.050 167.190 1.00 51.43 94 GLY F N 1
ATOM 6353 C CA . GLY C 3 94 ? 132.116 191.280 165.986 1.00 51.43 94 GLY F CA 1
ATOM 6354 C C . GLY C 3 94 ? 131.180 190.162 165.593 1.00 51.43 94 GLY F C 1
ATOM 6355 O O . GLY C 3 94 ? 130.760 190.098 164.435 1.00 51.43 94 GLY F O 1
ATOM 6356 N N . GLY C 3 95 ? 130.830 189.278 166.526 1.00 44.18 95 GLY F N 1
ATOM 6357 C CA . GLY C 3 95 ? 130.021 188.121 166.223 1.00 44.18 95 GLY F CA 1
ATOM 6358 C C . GLY C 3 95 ? 130.804 186.865 165.909 1.00 44.18 95 GLY F C 1
ATOM 6359 O O . GLY C 3 95 ? 130.213 185.778 165.877 1.00 44.18 95 GLY F O 1
ATOM 6360 N N . LEU C 3 96 ? 132.109 186.976 165.675 1.00 38.88 96 LEU F N 1
ATOM 6361 C CA . LEU C 3 96 ? 132.965 185.816 165.481 1.00 38.88 96 LEU F CA 1
ATOM 6362 C C . LEU C 3 96 ? 133.455 185.306 166.830 1.00 38.88 96 LEU F C 1
ATOM 6363 O O . LEU C 3 96 ? 133.697 186.090 167.753 1.00 38.88 96 LEU F O 1
ATOM 6368 N N . LYS C 3 97 ? 133.598 183.987 166.938 1.00 26.10 97 LYS F N 1
ATOM 6369 C CA . LYS C 3 97 ? 134.106 183.366 168.151 1.00 26.10 97 LYS F CA 1
ATOM 6370 C C . LYS C 3 97 ? 135.099 182.276 167.777 1.00 26.10 97 LYS F C 1
ATOM 6371 O O . LYS C 3 97 ? 134.872 181.517 166.831 1.00 26.10 97 LYS F O 1
ATOM 6377 N N . LEU C 3 98 ? 136.200 182.210 168.523 1.00 18.51 98 LEU F N 1
ATOM 6378 C CA . LEU C 3 98 ? 137.266 181.249 168.276 1.00 18.51 98 LEU F CA 1
ATOM 6379 C C . LEU C 3 98 ? 138.056 181.099 169.568 1.00 18.51 98 LEU F C 1
ATOM 6380 O O . LEU C 3 98 ? 137.936 181.919 170.481 1.00 18.51 98 LEU F O 1
ATOM 6385 N N . ASN C 3 99 ? 138.837 180.024 169.656 1.00 19.34 99 ASN F N 1
ATOM 6386 C CA . ASN C 3 99 ? 139.720 179.833 170.797 1.00 19.34 99 ASN F CA 1
ATOM 6387 C C . ASN C 3 99 ? 141.071 179.285 170.355 1.00 19.34 99 ASN F C 1
ATOM 6388 O O . ASN C 3 99 ? 141.178 178.563 169.361 1.00 19.34 99 ASN F O 1
ATOM 6393 N N . ALA C 3 100 ? 142.109 179.659 171.103 1.00 20.99 100 ALA F N 1
ATOM 6394 C CA . ALA C 3 100 ? 143.475 179.222 170.854 1.00 20.99 100 ALA F CA 1
ATOM 6395 C C . ALA C 3 100 ? 144.119 178.828 172.175 1.00 20.99 100 ALA F C 1
ATOM 6396 O O . ALA C 3 100 ? 143.905 179.485 173.197 1.00 20.99 100 ALA F O 1
ATOM 6398 N N . LYS C 3 101 ? 144.915 177.761 172.146 1.00 15.93 101 LYS F N 1
ATOM 6399 C CA . LYS C 3 101 ? 145.489 177.169 173.346 1.00 15.93 101 LYS F CA 1
ATOM 6400 C C . LYS C 3 101 ? 147.001 177.053 173.202 1.00 15.93 101 LYS F C 1
ATOM 6401 O O . LYS C 3 101 ? 147.508 176.785 172.109 1.00 15.93 101 LYS F O 1
ATOM 6407 N N . ASN C 3 102 ? 147.714 177.267 174.308 1.00 18.47 102 ASN F N 1
ATOM 6408 C CA . ASN C 3 102 ? 149.159 177.470 174.275 1.00 18.47 102 ASN F CA 1
ATOM 6409 C C . ASN C 3 102 ? 149.752 177.069 175.621 1.00 18.47 102 ASN F C 1
ATOM 6410 O O . ASN C 3 102 ? 149.032 176.828 176.592 1.00 18.47 102 ASN F O 1
ATOM 6415 N N . ALA C 3 103 ? 151.084 176.993 175.664 1.00 19.15 103 ALA F N 1
ATOM 6416 C CA . ALA C 3 103 ? 151.801 176.595 176.869 1.00 19.15 103 ALA F CA 1
ATOM 6417 C C . ALA C 3 103 ? 153.160 177.279 176.906 1.00 19.15 103 ALA F C 1
ATOM 6418 O O . ALA C 3 103 ? 153.716 177.627 175.862 1.00 19.15 103 ALA F O 1
ATOM 6420 N N . SER C 3 104 ? 153.709 177.444 178.112 1.00 23.74 104 SER F N 1
ATOM 6421 C CA . SER C 3 104 ? 154.858 178.327 178.273 1.00 23.74 104 SER F CA 1
ATOM 6422 C C . SER C 3 104 ? 155.759 177.900 179.426 1.00 23.74 104 SER F C 1
ATOM 6423 O O . SER C 3 104 ? 155.361 177.155 180.325 1.00 23.74 104 SER F O 1
ATOM 6426 N N . PHE C 3 105 ? 156.994 178.397 179.360 1.00 31.13 105 PHE F N 1
ATOM 6427 C CA . PHE C 3 105 ? 157.982 178.386 180.435 1.00 31.13 105 PHE F CA 1
ATOM 6428 C C . PHE C 3 105 ? 158.153 179.815 180.932 1.00 31.13 105 PHE F C 1
ATOM 6429 O O . PHE C 3 105 ? 158.397 180.720 180.128 1.00 31.13 105 PHE F O 1
ATOM 6437 N N . ASP C 3 106 ? 158.012 180.035 182.251 1.00 20.53 106 ASP F N 1
ATOM 6438 C CA . ASP C 3 106 ? 157.876 181.415 182.703 1.00 20.53 106 ASP F CA 1
ATOM 6439 C C . ASP C 3 106 ? 158.600 181.803 183.995 1.00 20.53 106 ASP F C 1
ATOM 6440 O O . ASP C 3 106 ? 158.349 182.907 184.496 1.00 20.53 106 ASP F O 1
ATOM 6445 N N . TYR C 3 107 ? 159.484 180.969 184.551 1.00 24.07 107 TYR F N 1
ATOM 6446 C CA . TYR C 3 107 ? 160.504 181.472 185.478 1.00 24.07 107 TYR F CA 1
ATOM 6447 C C . TYR C 3 107 ? 161.502 180.367 185.800 1.00 24.07 107 TYR F C 1
ATOM 6448 O O . TYR C 3 107 ? 161.247 179.183 185.562 1.00 24.07 107 TYR F O 1
ATOM 6457 N N . LEU C 3 108 ? 162.640 180.782 186.363 1.00 36.79 108 LEU F N 1
ATOM 6458 C CA . LEU C 3 108 ? 163.685 179.886 186.853 1.00 36.79 108 LEU F CA 1
ATOM 6459 C C . LEU C 3 108 ? 164.685 180.672 187.697 1.00 36.79 108 LEU F C 1
ATOM 6460 O O . LEU C 3 108 ? 165.165 181.721 187.261 1.00 36.79 108 LEU F O 1
ATOM 6465 N N . ALA C 3 109 ? 165.015 180.188 188.896 1.00 36.79 109 ALA F N 1
ATOM 6466 C CA . ALA C 3 109 ? 165.875 180.966 189.780 1.00 36.79 109 ALA F CA 1
ATOM 6467 C C . ALA C 3 109 ? 166.555 180.071 190.808 1.00 36.79 109 ALA F C 1
ATOM 6468 O O . ALA C 3 109 ? 166.106 178.958 191.092 1.00 36.79 109 ALA F O 1
ATOM 6470 N N . MET C 3 110 ? 167.650 180.592 191.364 1.00 36.79 110 MET F N 1
ATOM 6471 C CA . MET C 3 110 ? 168.391 179.994 192.466 1.00 36.79 110 MET F CA 1
ATOM 6472 C C . MET C 3 110 ? 168.497 181.015 193.590 1.00 36.79 110 MET F C 1
ATOM 6473 O O . MET C 3 110 ? 168.546 182.220 193.338 1.00 36.79 110 MET F O 1
ATOM 6478 N N . GLN C 3 111 ? 168.542 180.539 194.833 1.00 36.79 111 GLN F N 1
ATOM 6479 C CA . GLN C 3 111 ? 168.659 181.448 195.968 1.00 36.79 111 GLN F CA 1
ATOM 6480 C C . GLN C 3 111 ? 169.379 180.754 197.116 1.00 36.79 111 GLN F C 1
ATOM 6481 O O . GLN C 3 111 ? 169.104 179.590 197.414 1.00 36.79 111 GLN F O 1
ATOM 6487 N N . PHE C 3 112 ? 170.294 181.481 197.758 1.00 36.79 112 PHE F N 1
ATOM 6488 C CA . PHE C 3 112 ? 171.103 180.926 198.835 1.00 36.79 112 PHE F CA 1
ATOM 6489 C C . PHE C 3 112 ? 171.583 182.047 199.748 1.00 36.79 112 PHE F C 1
ATOM 6490 O O . PHE C 3 112 ? 171.524 183.228 199.398 1.00 36.79 112 PHE F O 1
ATOM 6498 N N . ARG C 3 113 ? 172.059 181.651 200.927 1.00 23.78 113 ARG F N 1
ATOM 6499 C CA . ARG C 3 113 ? 172.452 182.570 201.989 1.00 23.78 113 ARG F CA 1
ATOM 6500 C C . ARG C 3 113 ? 173.969 182.698 202.051 1.00 23.78 113 ARG F C 1
ATOM 6501 O O . ARG C 3 113 ? 174.690 181.702 201.946 1.00 23.78 113 ARG F O 1
ATOM 6509 N N . LEU C 3 114 ? 174.451 183.931 202.234 1.00 19.67 114 LEU F N 1
ATOM 6510 C CA . LEU C 3 114 ? 175.880 184.202 202.312 1.00 19.67 114 LEU F CA 1
ATOM 6511 C C . LEU C 3 114 ? 176.366 184.577 203.704 1.00 19.67 114 LEU F C 1
ATOM 6512 O O . LEU C 3 114 ? 177.574 184.518 203.952 1.00 19.67 114 LEU F O 1
ATOM 6517 N N . ALA C 3 115 ? 175.471 184.959 204.607 1.00 20.74 115 ALA F N 1
ATOM 6518 C CA . ALA C 3 115 ? 175.848 185.422 205.935 1.00 20.74 115 ALA F CA 1
ATOM 6519 C C . ALA C 3 115 ? 174.612 185.376 206.817 1.00 20.74 115 ALA F C 1
ATOM 6520 O O . ALA C 3 115 ? 173.488 185.233 206.313 1.00 20.74 115 ALA F O 1
ATOM 6522 N N . PRO C 3 116 ? 174.768 185.493 208.140 1.00 25.16 116 PRO F N 1
ATOM 6523 C CA . PRO C 3 116 ? 173.587 185.601 209.009 1.00 25.16 116 PRO F CA 1
ATOM 6524 C C . PRO C 3 116 ? 172.697 186.790 208.680 1.00 25.16 116 PRO F C 1
ATOM 6525 O O . PRO C 3 116 ? 171.618 186.918 209.274 1.00 25.16 116 PRO F O 1
ATOM 6529 N N . TRP C 3 117 ? 173.110 187.650 207.747 1.00 24.43 117 TRP F N 1
ATOM 6530 C CA . TRP C 3 117 ? 172.412 188.895 207.460 1.00 24.43 117 TRP F CA 1
ATOM 6531 C C . TRP C 3 117 ? 172.335 189.232 205.972 1.00 24.43 117 TRP F C 1
ATOM 6532 O O . TRP C 3 117 ? 171.896 190.336 205.632 1.00 24.43 117 TRP F O 1
ATOM 6543 N N . MET C 3 118 ? 172.729 188.325 205.076 1.00 21.61 118 MET F N 1
ATOM 6544 C CA . MET C 3 118 ? 172.694 188.589 203.643 1.00 21.61 118 MET F CA 1
ATOM 6545 C C . MET C 3 118 ? 172.332 187.319 202.885 1.00 21.61 118 MET F C 1
ATOM 6546 O O . MET C 3 118 ? 172.742 186.220 203.269 1.00 21.61 118 MET F O 1
ATOM 6551 N N . ALA C 3 119 ? 171.560 187.478 201.809 1.00 20.93 119 ALA F N 1
ATOM 6552 C CA . ALA C 3 119 ? 171.245 186.387 200.896 1.00 20.93 119 ALA F CA 1
ATOM 6553 C C . ALA C 3 119 ? 171.357 186.886 199.460 1.00 20.93 119 ALA F C 1
ATOM 6554 O O . ALA C 3 119 ? 171.248 188.085 199.189 1.00 20.93 119 ALA F O 1
ATOM 6556 N N . MET C 3 120 ? 171.574 185.948 198.538 1.00 24.61 120 MET F N 1
ATOM 6557 C CA . MET C 3 120 ? 171.790 186.252 197.129 1.00 24.61 120 MET F CA 1
ATOM 6558 C C . MET C 3 120 ? 170.942 185.326 196.267 1.00 24.61 120 MET F C 1
ATOM 6559 O O . MET C 3 120 ? 170.618 184.207 196.671 1.00 24.61 120 MET F O 1
ATOM 6564 N N . SER C 3 121 ? 170.577 185.803 195.076 1.00 21.29 121 SER F N 1
ATOM 6565 C CA . SER C 3 121 ? 169.830 184.992 194.126 1.00 21.29 121 SER F CA 1
ATOM 6566 C C . SER C 3 121 ? 170.252 185.338 192.705 1.00 21.29 121 SER F C 1
ATOM 6567 O O . SER C 3 121 ? 170.713 186.448 192.431 1.00 21.29 121 SER F O 1
ATOM 6570 N N . VAL C 3 122 ? 170.098 184.365 191.808 1.00 21.81 122 VAL F N 1
ATOM 6571 C CA . VAL C 3 122 ? 170.344 184.541 190.380 1.00 21.81 122 VAL F CA 1
ATOM 6572 C C . VAL C 3 122 ? 169.271 183.771 189.618 1.00 21.81 122 VAL F C 1
ATOM 6573 O O . VAL C 3 122 ? 168.889 182.667 190.013 1.00 21.81 122 VAL F O 1
ATOM 6577 N N . GLY C 3 123 ? 168.765 184.362 188.538 1.00 22.10 123 GLY F N 1
ATOM 6578 C CA . GLY C 3 123 ? 167.649 183.732 187.859 1.00 22.10 123 GLY F CA 1
ATOM 6579 C C . GLY C 3 123 ? 167.400 184.315 186.484 1.00 22.10 123 GLY F C 1
ATOM 6580 O O . GLY C 3 123 ? 168.075 185.244 186.038 1.00 22.10 123 GLY F O 1
ATOM 6581 N N . LEU C 3 124 ? 166.394 183.744 185.826 1.00 25.94 124 LEU F N 1
ATOM 6582 C CA . LEU C 3 124 ? 166.041 184.041 184.443 1.00 25.94 124 LEU F CA 1
ATOM 6583 C C . LEU C 3 124 ? 164.536 184.247 184.346 1.00 25.94 124 LEU F C 1
ATOM 6584 O O . LEU C 3 124 ? 163.762 183.378 184.760 1.00 25.94 124 LEU F O 1
ATOM 6589 N N . LEU C 3 125 ? 164.124 185.391 183.806 1.00 26.84 125 LEU F N 1
ATOM 6590 C CA . LEU C 3 125 ? 162.731 185.810 183.853 1.00 26.84 125 LEU F CA 1
ATOM 6591 C C . LEU C 3 125 ? 162.290 186.383 182.514 1.00 26.84 125 LEU F C 1
ATOM 6592 O O . LEU C 3 125 ? 163.107 186.939 181.773 1.00 26.84 125 LEU F O 1
ATOM 6597 N N . PRO C 3 126 ? 161.007 186.259 182.183 1.00 36.79 126 PRO F N 1
ATOM 6598 C CA . PRO C 3 126 ? 160.464 186.998 181.044 1.00 36.79 126 PRO F CA 1
ATOM 6599 C C . PRO C 3 126 ? 160.045 188.395 181.462 1.00 36.79 126 PRO F C 1
ATOM 6600 O O . PRO C 3 126 ? 159.727 188.651 182.625 1.00 36.79 126 PRO F O 1
ATOM 6604 N N . TYR C 3 127 ? 160.049 189.310 180.496 1.00 36.79 127 TYR F N 1
ATOM 6605 C CA . TYR C 3 127 ? 159.549 190.656 180.742 1.00 36.79 127 TYR F CA 1
ATOM 6606 C C . TYR C 3 127 ? 158.303 190.960 179.926 1.00 36.79 127 TYR F C 1
ATOM 6607 O O . TYR C 3 127 ? 157.305 191.434 180.476 1.00 36.79 127 TYR F O 1
ATOM 6616 N N . SER C 3 128 ? 158.331 190.691 178.622 1.00 36.79 128 SER F N 1
ATOM 6617 C CA . SER C 3 128 ? 157.144 190.830 177.790 1.00 36.79 128 SER F CA 1
ATOM 6618 C C . SER C 3 128 ? 157.285 189.929 176.572 1.00 36.79 128 SER F C 1
ATOM 6619 O O . SER C 3 128 ? 158.397 189.605 176.149 1.00 36.79 128 SER F O 1
ATOM 6622 N N . ASN C 3 129 ? 156.143 189.536 176.016 1.00 29.93 129 ASN F N 1
ATOM 6623 C CA . ASN C 3 129 ? 156.094 188.615 174.893 1.00 29.93 129 ASN F CA 1
ATOM 6624 C C . ASN C 3 129 ? 155.091 189.123 173.871 1.00 29.93 129 ASN F C 1
ATOM 6625 O O . ASN C 3 129 ? 154.197 189.911 174.185 1.00 29.93 129 ASN F O 1
ATOM 6630 N N . VAL C 3 130 ? 155.262 188.673 172.635 1.00 36.79 130 VAL F N 1
ATOM 6631 C CA . VAL C 3 130 ? 154.327 188.981 171.566 1.00 36.79 130 VAL F CA 1
ATOM 6632 C C . VAL C 3 130 ? 153.965 187.683 170.872 1.00 36.79 130 VAL F C 1
ATOM 6633 O O . VAL C 3 130 ? 154.765 186.746 170.788 1.00 36.79 130 VAL F O 1
ATOM 6637 N N . GLY C 3 131 ? 152.739 187.619 170.399 1.00 24.06 131 GLY F N 1
ATOM 6638 C CA . GLY C 3 131 ? 152.369 186.522 169.547 1.00 24.06 131 GLY F CA 1
ATOM 6639 C C . GLY C 3 131 ? 151.054 186.868 168.908 1.00 24.06 131 GLY F C 1
ATOM 6640 O O . GLY C 3 131 ? 150.051 187.135 169.577 1.00 24.06 131 GLY F O 1
ATOM 6641 N N . TYR C 3 132 ? 151.046 186.830 167.589 1.00 30.70 132 TYR F N 1
ATOM 6642 C CA . TYR C 3 132 ? 149.797 186.990 166.878 1.00 30.70 132 TYR F CA 1
ATOM 6643 C C . TYR C 3 132 ? 150.047 186.551 165.458 1.00 30.70 132 TYR F C 1
ATOM 6644 O O . TYR C 3 132 ? 151.115 186.800 164.891 1.00 30.70 132 TYR F O 1
ATOM 6653 N N . THR C 3 133 ? 149.076 185.847 164.932 1.00 36.79 133 THR F N 1
ATOM 6654 C CA . THR C 3 133 ? 148.884 185.676 163.518 1.00 36.79 133 THR F CA 1
ATOM 6655 C C . THR C 3 133 ? 147.437 186.115 163.377 1.00 36.79 133 THR F C 1
ATOM 6656 O O . THR C 3 133 ? 146.594 185.722 164.194 1.00 36.79 133 THR F O 1
ATOM 6660 N N . VAL C 3 134 ? 147.161 187.021 162.449 1.00 24.29 134 VAL F N 1
ATOM 6661 C CA . VAL C 3 134 ? 145.789 187.380 162.112 1.00 24.29 134 VAL F CA 1
ATOM 6662 C C . VAL C 3 134 ? 145.776 187.555 160.606 1.00 24.29 134 VAL F C 1
ATOM 6663 O O . VAL C 3 134 ? 146.509 188.382 160.056 1.00 24.29 134 VAL F O 1
ATOM 6667 N N . SER C 3 135 ? 144.983 186.736 159.908 1.00 21.18 135 SER F N 1
ATOM 6668 C CA . SER C 3 135 ? 145.075 186.682 158.461 1.00 21.18 135 SER F CA 1
ATOM 6669 C C . SER C 3 135 ? 143.793 187.218 157.830 1.00 21.18 135 SER F C 1
ATOM 6670 O O . SER C 3 135 ? 142.956 187.826 158.517 1.00 21.18 135 SER F O 1
ATOM 6673 N N . ASP C 3 136 ? 143.672 187.053 156.511 1.00 23.23 136 ASP F N 1
ATOM 6674 C CA . ASP C 3 136 ? 142.503 187.515 155.767 1.00 23.23 136 ASP F CA 1
ATOM 6675 C C . ASP C 3 136 ? 142.539 187.009 154.319 1.00 23.23 136 ASP F C 1
ATOM 6676 O O . ASP C 3 136 ? 143.619 186.766 153.770 1.00 23.23 136 ASP F O 1
ATOM 6681 N N . SER C 3 137 ? 141.367 186.870 153.691 1.00 23.30 137 SER F N 1
ATOM 6682 C CA . SER C 3 137 ? 141.230 186.476 152.294 1.00 23.30 137 SER F CA 1
ATOM 6683 C C . SER C 3 137 ? 140.094 187.268 151.657 1.00 23.30 137 SER F C 1
ATOM 6684 O O . SER C 3 137 ? 139.034 187.437 152.264 1.00 23.30 137 SER F O 1
ATOM 6687 N N . GLN C 3 138 ? 140.310 187.741 150.426 1.00 25.97 138 GLN F N 1
ATOM 6688 C CA . GLN C 3 138 ? 139.425 188.723 149.809 1.00 25.97 138 GLN F CA 1
ATOM 6689 C C . GLN C 3 138 ? 139.305 188.455 148.313 1.00 25.97 138 GLN F C 1
ATOM 6690 O O . GLN C 3 138 ? 140.011 187.615 147.749 1.00 25.97 138 GLN F O 1
ATOM 6696 N N . THR C 3 139 ? 138.401 189.194 147.666 1.00 28.02 139 THR F N 1
ATOM 6697 C CA . THR C 3 139 ? 138.262 189.163 146.213 1.00 28.02 139 THR F CA 1
ATOM 6698 C C . THR C 3 139 ? 137.672 190.482 145.735 1.00 28.02 139 THR F C 1
ATOM 6699 O O . THR C 3 139 ? 136.634 190.919 146.240 1.00 28.02 139 THR F O 1
ATOM 6703 N N . THR C 3 140 ? 138.331 191.105 144.760 1.00 31.56 140 THR F N 1
ATOM 6704 C CA . THR C 3 140 ? 137.887 192.380 144.221 1.00 31.56 140 THR F CA 1
ATOM 6705 C C . THR C 3 140 ? 136.745 192.184 143.226 1.00 31.56 140 THR F C 1
ATOM 6706 O O . THR C 3 140 ? 136.481 191.077 142.746 1.00 31.56 140 THR F O 1
ATOM 6710 N N . ASP C 3 141 ? 136.062 193.291 142.918 1.00 37.62 141 ASP F N 1
ATOM 6711 C CA . ASP C 3 141 ? 134.975 193.251 141.944 1.00 37.62 141 ASP F CA 1
ATOM 6712 C C . ASP C 3 141 ? 135.467 192.867 140.552 1.00 37.62 141 ASP F C 1
ATOM 6713 O O . ASP C 3 141 ? 134.705 192.302 139.759 1.00 37.62 141 ASP F O 1
ATOM 6718 N N . ASN C 3 142 ? 136.729 193.162 140.237 1.00 36.87 142 ASN F N 1
ATOM 6719 C CA . ASN C 3 142 ? 137.302 192.804 138.945 1.00 36.87 142 ASN F CA 1
ATOM 6720 C C . ASN C 3 142 ? 137.661 191.329 138.838 1.00 36.87 142 ASN F C 1
ATOM 6721 O O . ASN C 3 142 ? 138.033 190.879 137.749 1.00 36.87 142 ASN F O 1
ATOM 6726 N N . GLY C 3 143 ? 137.562 190.568 139.928 1.00 30.58 143 GLY F N 1
ATOM 6727 C CA . GLY C 3 143 ? 137.809 189.139 139.901 1.00 30.58 143 GLY F CA 1
ATOM 6728 C C . GLY C 3 143 ? 139.122 188.693 140.501 1.00 30.58 143 GLY F C 1
ATOM 6729 O O . GLY C 3 143 ? 139.358 187.482 140.589 1.00 30.58 143 GLY F O 1
ATOM 6730 N N . LEU C 3 144 ? 139.986 189.615 140.917 1.00 28.41 144 LEU F N 1
ATOM 6731 C CA . LEU C 3 144 ? 141.268 189.243 141.500 1.00 28.41 144 LEU F CA 1
ATOM 6732 C C . LEU C 3 144 ? 141.095 188.858 142.963 1.00 28.41 144 LEU F C 1
ATOM 6733 O O . LEU C 3 144 ? 140.542 189.626 143.755 1.00 28.41 144 LEU F O 1
ATOM 6738 N N . ALA C 3 145 ? 141.567 187.666 143.315 1.00 26.35 145 ALA F N 1
ATOM 6739 C CA . ALA C 3 145 ? 141.579 187.217 144.699 1.00 26.35 145 ALA F CA 1
ATOM 6740 C C . ALA C 3 145 ? 142.924 187.544 145.332 1.00 26.35 145 ALA F C 1
ATOM 6741 O O . ALA C 3 145 ? 143.97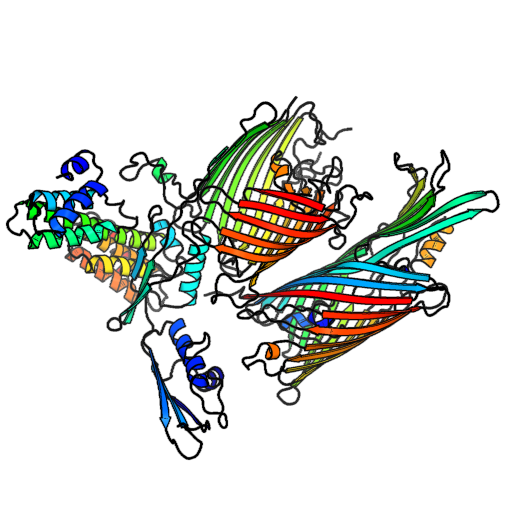3 187.398 144.699 1.00 26.35 145 ALA F O 1
ATOM 6743 N N . TYR C 3 146 ? 142.887 187.998 146.582 1.00 21.43 146 TYR F N 1
ATOM 6744 C CA . TYR C 3 146 ? 144.102 188.366 147.290 1.00 21.43 146 TYR F CA 1
ATOM 6745 C C . TYR C 3 146 ? 143.954 188.040 148.769 1.00 21.43 146 TYR F C 1
ATOM 6746 O O . TYR C 3 146 ? 142.842 187.974 149.298 1.00 21.43 146 TYR F O 1
ATOM 6755 N N . SER C 3 147 ? 145.093 187.822 149.427 1.00 27.82 147 SER F N 1
ATOM 6756 C CA . SER C 3 147 ? 145.136 187.400 150.817 1.00 27.82 147 SER F CA 1
ATOM 6757 C C . SER C 3 147 ? 146.207 188.188 151.550 1.00 27.82 147 SER F C 1
ATOM 6758 O O . SER C 3 147 ? 147.292 188.427 151.013 1.00 27.82 147 SER F O 1
ATOM 6761 N N . ARG C 3 148 ? 145.903 188.581 152.783 1.00 36.79 148 ARG F N 1
ATOM 6762 C CA . ARG C 3 148 ? 146.822 189.341 153.620 1.00 36.79 148 ARG F CA 1
ATOM 6763 C C . ARG C 3 148 ? 147.184 188.491 154.835 1.00 36.79 148 ARG F C 1
ATOM 6764 O O . ARG C 3 148 ? 146.489 187.525 155.165 1.00 36.79 148 ARG F O 1
ATOM 6772 N N . SER C 3 149 ? 148.286 188.840 155.501 1.00 36.79 149 SER F N 1
ATOM 6773 C CA . SER C 3 149 ? 148.743 188.046 156.646 1.00 36.79 149 SER F CA 1
ATOM 6774 C C . SER C 3 149 ? 149.645 188.887 157.535 1.00 36.79 149 SER F C 1
ATOM 6775 O O . SER C 3 149 ? 150.768 189.220 157.138 1.00 36.79 149 SER F O 1
ATOM 6778 N N . PHE C 3 150 ? 149.187 189.187 158.751 1.00 36.79 150 PHE F N 1
ATOM 6779 C CA . PHE C 3 150 ? 149.915 190.032 159.697 1.00 36.79 150 PHE F CA 1
ATOM 6780 C C . PHE C 3 150 ? 150.330 189.173 160.890 1.00 36.79 150 PHE F C 1
ATOM 6781 O O . PHE C 3 150 ? 149.480 188.740 161.676 1.00 36.79 150 PHE F O 1
ATOM 6789 N N . THR C 3 151 ? 151.627 188.935 161.030 1.00 29.56 151 THR F N 1
ATOM 6790 C CA . THR C 3 151 ? 152.169 188.075 162.083 1.00 29.56 151 THR F CA 1
ATOM 6791 C C . THR C 3 151 ? 153.084 188.884 163.003 1.00 29.56 151 THR F C 1
ATOM 6792 O O . THR C 3 151 ? 153.342 190.071 162.783 1.00 29.56 151 THR F O 1
ATOM 6796 N N . GLY C 3 152 ? 153.579 188.225 164.044 1.00 36.79 152 GLY F N 1
ATOM 6797 C CA . GLY C 3 152 ? 154.482 188.839 165.007 1.00 36.79 152 GLY F CA 1
ATOM 6798 C C . GLY C 3 152 ? 155.116 187.812 165.930 1.00 36.79 152 GLY F C 1
ATOM 6799 O O . GLY C 3 152 ? 154.494 186.791 166.237 1.00 36.79 152 GLY F O 1
ATOM 6800 N N . ASP C 3 153 ? 156.340 188.060 166.390 1.00 27.65 153 ASP F N 1
ATOM 6801 C CA . ASP C 3 153 ? 157.066 187.048 167.148 1.00 27.65 153 ASP F CA 1
ATOM 6802 C C . ASP C 3 153 ? 158.186 187.706 167.947 1.00 27.65 153 ASP F C 1
ATOM 6803 O O . ASP C 3 153 ? 158.691 188.767 167.574 1.00 27.65 153 ASP F O 1
ATOM 6808 N N . GLY C 3 154 ? 158.552 187.073 169.054 1.00 21.74 154 GLY F N 1
ATOM 6809 C CA . GLY C 3 154 ? 159.663 187.503 169.876 1.00 21.74 154 GLY F CA 1
ATOM 6810 C C . GLY C 3 154 ? 159.231 188.003 171.243 1.00 21.74 154 GLY F C 1
ATOM 6811 O O . GLY C 3 154 ? 158.166 187.661 171.761 1.00 21.74 154 GLY F O 1
ATOM 6812 N N . GLY C 3 155 ? 160.088 188.824 171.833 1.00 26.15 155 GLY F N 1
ATOM 6813 C CA . GLY C 3 155 ? 159.798 189.407 173.128 1.00 26.15 155 GLY F CA 1
ATOM 6814 C C . GLY C 3 155 ? 161.056 189.958 173.771 1.00 26.15 155 GLY F C 1
ATOM 6815 O O . GLY C 3 155 ? 162.129 189.977 173.172 1.00 26.15 155 GLY F O 1
ATOM 6816 N N . LEU C 3 156 ? 160.890 190.413 175.013 1.00 36.79 156 LEU F N 1
ATOM 6817 C CA . LEU C 3 156 ? 161.977 190.937 175.831 1.00 36.79 156 LEU F CA 1
ATOM 6818 C C . LEU C 3 156 ? 162.169 190.049 177.053 1.00 36.79 156 LEU F C 1
ATOM 6819 O O . LEU C 3 156 ? 161.195 189.573 177.645 1.00 36.79 156 LEU F O 1
ATOM 6824 N N . HIS C 3 157 ? 163.427 189.833 177.431 1.00 36.79 157 HIS F N 1
ATOM 6825 C CA . HIS C 3 157 ? 163.778 188.894 178.486 1.00 36.79 157 HIS F CA 1
ATOM 6826 C C . HIS C 3 157 ? 164.726 189.555 179.477 1.00 36.79 157 HIS F C 1
ATOM 6827 O O . HIS C 3 157 ? 165.313 190.604 179.204 1.00 36.79 157 HIS F O 1
ATOM 6834 N N . GLN C 3 158 ? 164.874 188.918 180.638 1.00 36.79 158 GLN F N 1
ATOM 6835 C CA . GLN C 3 158 ? 165.637 189.481 181.744 1.00 36.79 158 GLN F CA 1
ATOM 6836 C C . GLN C 3 158 ? 166.385 188.378 182.476 1.00 36.79 158 GLN F C 1
ATOM 6837 O O . GLN C 3 158 ? 165.793 187.352 182.825 1.00 36.79 158 GLN F O 1
ATOM 6843 N N . MET C 3 159 ? 167.681 188.589 182.704 1.00 28.15 159 MET F N 1
ATOM 6844 C CA . MET C 3 159 ? 168.496 187.721 183.544 1.00 28.15 159 MET F CA 1
ATOM 6845 C C . MET C 3 159 ? 169.171 188.582 184.599 1.00 28.15 159 MET F C 1
ATOM 6846 O O . MET C 3 159 ? 169.763 189.615 184.273 1.00 28.15 159 MET F O 1
ATOM 6851 N N . TYR C 3 160 ? 169.092 188.154 185.858 1.00 25.01 160 TYR F N 1
ATOM 6852 C CA . TYR C 3 160 ? 169.378 189.035 186.981 1.00 25.01 160 TYR F CA 1
ATOM 6853 C C . TYR C 3 160 ? 170.252 188.354 188.024 1.00 25.01 160 TYR F C 1
ATOM 6854 O O . TYR C 3 160 ? 170.231 187.131 188.181 1.00 25.01 160 TYR F O 1
ATOM 6863 N N . VAL C 3 161 ? 171.026 189.176 188.730 1.00 36.79 161 VAL F N 1
ATOM 6864 C CA . VAL C 3 161 ? 171.708 188.802 189.963 1.00 36.79 161 VAL F CA 1
ATOM 6865 C C . VAL C 3 161 ? 171.330 189.832 191.018 1.00 36.79 161 VAL F C 1
ATOM 6866 O O . VAL C 3 161 ? 171.436 191.039 190.771 1.00 36.79 161 VAL F O 1
ATOM 6870 N N . GLY C 3 162 ? 170.883 189.365 192.182 1.00 20.20 162 GLY F N 1
ATOM 6871 C CA . GLY C 3 162 ? 170.383 190.260 193.202 1.00 20.20 162 GLY F CA 1
ATOM 6872 C C . GLY C 3 162 ? 170.806 189.822 194.590 1.00 20.20 162 GLY F C 1
ATOM 6873 O O . GLY C 3 162 ? 171.154 188.663 194.824 1.00 20.20 162 GLY F O 1
ATOM 6874 N N . ALA C 3 163 ? 170.763 190.780 195.514 1.00 16.43 163 ALA F N 1
ATOM 6875 C CA . ALA C 3 163 ? 171.154 190.533 196.894 1.00 16.43 163 ALA F CA 1
ATOM 6876 C C . ALA C 3 163 ? 170.297 191.378 197.822 1.00 16.43 163 ALA F C 1
ATOM 6877 O O . ALA C 3 163 ? 169.837 192.460 197.452 1.00 16.43 163 ALA F O 1
ATOM 6879 N N . GLY C 3 164 ? 170.092 190.870 199.035 1.00 16.87 164 GLY F N 1
ATOM 6880 C CA . GLY C 3 164 ? 169.356 191.588 200.059 1.00 16.87 164 GLY F CA 1
ATOM 6881 C C . GLY C 3 164 ? 170.044 191.496 201.405 1.00 16.87 164 GLY F C 1
ATOM 6882 O O . GLY C 3 164 ? 170.598 190.450 201.749 1.00 16.87 164 GLY F O 1
ATOM 6883 N N . VAL C 3 165 ? 170.019 192.582 202.179 1.00 20.33 165 VAL F N 1
ATOM 6884 C CA . VAL C 3 165 ? 170.761 192.663 203.430 1.00 20.33 165 VAL F CA 1
ATOM 6885 C C . VAL C 3 165 ? 169.863 193.208 204.531 1.00 20.33 165 VAL F C 1
ATOM 6886 O O . VAL C 3 165 ? 168.903 193.942 204.275 1.00 20.33 165 VAL F O 1
ATOM 6890 N N . LYS C 3 166 ? 170.188 192.842 205.771 1.00 24.68 166 LYS F N 1
ATOM 6891 C CA . LYS C 3 166 ? 169.501 193.339 206.958 1.00 24.68 166 LYS F CA 1
ATOM 6892 C C . LYS C 3 166 ? 170.312 194.492 207.539 1.00 24.68 166 LYS F C 1
ATOM 6893 O O . LYS C 3 166 ? 171.440 194.293 208.001 1.00 24.68 166 LYS F O 1
ATOM 6899 N N . VAL C 3 167 ? 169.737 195.693 207.522 1.00 34.57 167 VAL F N 1
ATOM 6900 C CA . VAL C 3 167 ? 170.404 196.847 208.115 1.00 34.57 167 VAL F CA 1
ATOM 6901 C C . VAL C 3 167 ? 169.991 197.051 209.571 1.00 34.57 167 VAL F C 1
ATOM 6902 O O . VAL C 3 167 ? 170.751 197.630 210.353 1.00 34.57 167 VAL F O 1
ATOM 6906 N N . LEU C 3 168 ? 168.801 196.587 209.945 1.00 41.70 168 LEU F N 1
ATOM 6907 C CA . LEU C 3 168 ? 168.313 196.618 211.317 1.00 41.70 168 LEU F CA 1
ATOM 6908 C C . LEU C 3 168 ? 167.486 195.360 211.529 1.00 41.70 168 LEU F C 1
ATOM 6909 O O . LEU C 3 168 ? 167.101 194.688 210.569 1.00 41.70 168 LEU F O 1
ATOM 6914 N N . LYS C 3 169 ? 167.212 195.038 212.798 1.00 44.16 169 LYS F N 1
ATOM 6915 C CA . LYS C 3 169 ? 166.558 193.764 213.097 1.00 44.16 169 LYS F CA 1
ATOM 6916 C C . LYS C 3 169 ? 165.194 193.651 212.425 1.00 44.16 169 LYS F C 1
ATOM 6917 O O . LYS C 3 169 ? 164.722 192.539 212.165 1.00 44.16 169 LYS F O 1
ATOM 6923 N N . ASN C 3 170 ? 164.553 194.782 212.129 1.00 35.69 170 ASN F N 1
ATOM 6924 C CA . ASN C 3 170 ? 163.242 194.785 211.497 1.00 35.69 170 ASN F CA 1
ATOM 6925 C C . ASN C 3 170 ? 163.289 195.024 209.994 1.00 35.69 170 ASN F C 1
ATOM 6926 O O . ASN C 3 170 ? 162.303 194.734 209.309 1.00 35.69 170 ASN F O 1
ATOM 6931 N N . LEU C 3 171 ? 164.401 195.530 209.467 1.00 30.42 171 LEU F N 1
ATOM 6932 C CA . LEU C 3 171 ? 164.423 196.194 208.170 1.00 30.42 171 LEU F CA 1
ATOM 6933 C C . LEU C 3 171 ? 165.420 195.527 207.232 1.00 30.42 171 LEU F C 1
ATOM 6934 O O . LEU C 3 171 ? 166.550 195.227 207.630 1.00 30.42 171 LEU F O 1
ATOM 6939 N N . SER C 3 172 ? 164.999 195.310 205.984 1.00 22.81 172 SER F N 1
ATOM 6940 C CA . SER C 3 172 ? 165.841 194.734 204.945 1.00 22.81 172 SER F CA 1
ATOM 6941 C C . SER C 3 172 ? 165.739 195.570 203.675 1.00 22.81 172 SER F C 1
ATOM 6942 O O . SER C 3 172 ? 164.692 196.153 203.379 1.00 22.81 172 SER F O 1
ATOM 6945 N N . VAL C 3 173 ? 166.847 195.633 202.931 1.00 21.12 173 VAL F N 1
ATOM 6946 C CA . VAL C 3 173 ? 166.909 196.318 201.645 1.00 21.12 173 VAL F CA 1
ATOM 6947 C C . VAL C 3 173 ? 167.657 195.431 200.657 1.00 21.12 173 VAL F C 1
ATOM 6948 O O . VAL C 3 173 ? 168.413 194.537 201.041 1.00 21.12 173 VAL F O 1
ATOM 6952 N N . GLY C 3 174 ? 167.442 195.686 199.368 1.00 17.49 174 GLY F N 1
ATOM 6953 C CA . GLY C 3 174 ? 168.071 194.861 198.350 1.00 17.49 174 GLY F CA 1
ATOM 6954 C C . GLY C 3 174 ? 167.924 195.454 196.965 1.00 17.49 174 GLY F C 1
ATOM 6955 O O . GLY C 3 174 ? 167.156 196.392 196.742 1.00 17.49 174 GLY F O 1
ATOM 6956 N N . VAL C 3 175 ? 168.678 194.873 196.026 1.00 13.79 175 VAL F N 1
ATOM 6957 C CA . VAL C 3 175 ? 168.742 195.351 194.649 1.00 13.79 175 VAL F CA 1
ATOM 6958 C C . VAL C 3 175 ? 168.788 194.162 193.697 1.00 13.79 175 VAL F C 1
ATOM 6959 O O . VAL C 3 175 ? 169.281 193.086 194.043 1.00 13.79 175 VAL F O 1
ATOM 6963 N N . ASN C 3 176 ? 168.266 194.365 192.489 1.00 16.75 176 ASN F N 1
ATOM 6964 C CA . ASN C 3 176 ? 168.484 193.463 191.363 1.00 16.75 176 ASN F CA 1
ATOM 6965 C C . ASN C 3 176 ? 169.163 194.225 190.234 1.00 16.75 176 ASN F C 1
ATOM 6966 O O . ASN C 3 176 ? 168.662 195.263 189.793 1.00 16.75 176 ASN F O 1
ATOM 6971 N N . ALA C 3 177 ? 170.296 193.707 189.772 1.00 21.33 177 ALA F N 1
ATOM 6972 C CA . ALA C 3 177 ? 170.959 194.191 188.569 1.00 21.33 177 ALA F CA 1
ATOM 6973 C C . ALA C 3 177 ? 170.770 193.154 187.474 1.00 21.33 177 ALA F C 1
ATOM 6974 O O . ALA C 3 177 ? 171.105 191.981 187.664 1.00 21.33 177 ALA F O 1
ATOM 6976 N N . SER C 3 178 ? 170.229 193.579 186.335 1.00 36.79 178 SER F N 1
ATOM 6977 C CA . SER C 3 178 ? 169.759 192.646 185.323 1.00 36.79 178 SER F CA 1
ATOM 6978 C C . SER C 3 178 ? 170.271 193.016 183.939 1.00 36.79 178 SER F C 1
ATOM 6979 O O . SER C 3 178 ? 170.272 194.191 183.558 1.00 36.79 178 SER F O 1
ATOM 6982 N N . TYR C 3 179 ? 170.707 192.002 183.195 1.00 36.79 179 TYR F N 1
ATOM 6983 C CA . TYR C 3 179 ? 170.831 192.112 181.750 1.00 36.79 179 TYR F CA 1
ATOM 6984 C C . TYR C 3 179 ? 169.442 192.037 181.131 1.00 36.79 179 TYR F C 1
ATOM 6985 O O . TYR C 3 179 ? 168.580 191.290 181.601 1.00 36.79 179 TYR F O 1
ATOM 6994 N N . PHE C 3 180 ? 169.221 192.819 180.075 1.00 36.79 180 PHE F N 1
ATOM 6995 C CA . PHE C 3 180 ? 167.867 193.073 179.580 1.00 36.79 180 PHE F CA 1
ATOM 6996 C C . PHE C 3 180 ? 167.935 193.128 178.056 1.00 36.79 180 PHE F C 1
ATOM 6997 O O . PHE C 3 180 ? 168.362 194.136 177.487 1.00 36.79 180 PHE F O 1
ATOM 7005 N N . TRP C 3 181 ? 167.514 192.046 177.399 1.00 36.79 181 TRP F N 1
ATOM 7006 C CA . TRP C 3 181 ? 167.715 191.882 175.965 1.00 36.79 181 TRP F CA 1
ATOM 7007 C C . TRP C 3 181 ? 166.477 191.259 175.333 1.00 36.79 181 TRP F C 1
ATOM 7008 O O . TRP C 3 181 ? 165.648 190.653 176.017 1.00 36.79 181 TRP F O 1
ATOM 7019 N N . GLY C 3 182 ? 166.349 191.420 174.018 1.00 36.79 182 GLY F N 1
ATOM 7020 C CA . GLY C 3 182 ? 165.199 190.859 173.329 1.00 36.79 182 GLY F CA 1
ATOM 7021 C C . GLY C 3 182 ? 165.187 191.204 171.854 1.00 36.79 182 GLY F C 1
ATOM 7022 O O . GLY C 3 182 ? 166.118 191.812 171.319 1.00 36.79 182 GLY F O 1
ATOM 7023 N N . ASP C 3 183 ? 164.097 190.792 171.205 1.00 23.53 183 ASP F N 1
ATOM 7024 C CA . ASP C 3 183 ? 163.893 190.975 169.768 1.00 23.53 183 ASP F CA 1
ATOM 7025 C C . ASP C 3 183 ? 162.408 190.838 169.475 1.00 23.53 183 ASP F C 1
ATOM 7026 O O . ASP C 3 183 ? 161.825 189.785 169.750 1.00 23.53 183 ASP F O 1
ATOM 7031 N N . ILE C 3 184 ? 161.797 191.881 168.914 1.00 34.88 184 ILE F N 1
ATOM 7032 C CA . ILE C 3 184 ? 160.386 191.864 168.539 1.00 34.88 184 ILE F CA 1
ATOM 7033 C C . ILE C 3 184 ? 160.280 192.112 167.040 1.00 34.88 184 ILE F C 1
ATOM 7034 O O . ILE C 3 184 ? 160.813 193.104 166.531 1.00 34.88 184 ILE F O 1
ATOM 7039 N N . THR C 3 185 ? 159.580 191.215 166.344 1.00 36.79 185 THR F N 1
ATOM 7040 C CA . THR C 3 185 ? 159.482 191.208 164.892 1.00 36.79 185 THR F CA 1
ATOM 7041 C C . THR C 3 185 ? 158.015 191.196 164.498 1.00 36.79 185 THR F C 1
ATOM 7042 O O . THR C 3 185 ? 157.227 190.432 165.061 1.00 36.79 185 THR F O 1
ATOM 7046 N N . ARG C 3 186 ? 157.655 192.024 163.519 1.00 36.79 186 ARG F N 1
ATOM 7047 C CA . ARG C 3 186 ? 156.261 192.237 163.124 1.00 36.79 186 ARG F CA 1
ATOM 7048 C C . ARG C 3 186 ? 156.199 192.391 161.610 1.00 36.79 186 ARG F C 1
ATOM 7049 O O . ARG C 3 186 ? 156.922 193.214 161.040 1.00 36.79 186 ARG F O 1
ATOM 7057 N N . THR C 3 187 ? 155.348 191.598 160.955 1.00 36.79 187 THR F N 1
ATOM 7058 C CA . THR C 3 187 ? 155.348 191.478 159.501 1.00 36.79 187 THR F CA 1
ATOM 7059 C C . THR C 3 187 ? 153.961 191.810 158.941 1.00 36.79 187 THR F C 1
ATOM 7060 O O . THR C 3 187 ? 152.949 191.730 159.642 1.00 36.79 187 THR F O 1
ATOM 7064 N N . ARG C 3 188 ? 153.941 192.257 157.680 1.00 36.79 188 ARG F N 1
ATOM 7065 C CA . ARG C 3 188 ? 152.739 192.463 156.860 1.00 36.79 188 ARG F CA 1
ATOM 7066 C C . ARG C 3 188 ? 152.955 191.876 155.477 1.00 36.79 188 ARG F C 1
ATOM 7067 O O . ARG C 3 188 ? 154.001 192.104 154.859 1.00 36.79 188 ARG F O 1
ATOM 7075 N N . GLY C 3 189 ? 151.967 191.136 154.966 1.00 29.28 189 GLY F N 1
ATOM 7076 C CA . GLY C 3 189 ? 152.097 190.473 153.689 1.00 29.28 189 GLY F CA 1
ATOM 7077 C C . GLY C 3 189 ? 150.942 190.792 152.757 1.00 29.28 189 GLY F C 1
ATOM 7078 O O . GLY C 3 189 ? 149.891 191.288 153.183 1.00 29.28 189 GLY F O 1
ATOM 7079 N N . MET C 3 190 ? 151.151 190.501 151.473 1.00 36.79 190 MET F N 1
ATOM 7080 C CA . MET C 3 190 ? 150.106 190.643 150.461 1.00 36.79 190 MET F CA 1
ATOM 7081 C C . MET C 3 190 ? 150.325 189.572 149.405 1.00 36.79 190 MET F C 1
ATOM 7082 O O . MET C 3 190 ? 151.217 189.702 148.559 1.00 36.79 190 MET F O 1
ATOM 7087 N N . PHE C 3 191 ? 149.494 188.541 149.427 1.00 27.60 191 PHE F N 1
ATOM 7088 C CA . PHE C 3 191 ? 149.690 187.383 148.569 1.00 27.60 191 PHE F CA 1
ATOM 7089 C C . PHE C 3 191 ? 148.483 187.230 147.650 1.00 27.60 191 PHE F C 1
ATOM 7090 O O . PHE C 3 191 ? 147.389 187.716 147.954 1.00 27.60 191 PHE F O 1
ATOM 7098 N N . TYR C 3 192 ? 148.695 186.591 146.504 1.00 25.91 192 TYR F N 1
ATOM 7099 C CA . TYR C 3 192 ? 147.676 186.491 145.456 1.00 25.91 192 TYR F CA 1
ATOM 7100 C C . TYR C 3 192 ? 147.499 185.036 145.038 1.00 25.91 192 TYR F C 1
ATOM 7101 O O . TYR C 3 192 ? 148.016 184.610 143.998 1.00 25.91 192 TYR F O 1
ATOM 7110 N N . PRO C 3 193 ? 146.768 184.249 145.829 1.00 26.73 193 PRO F N 1
ATOM 7111 C CA . PRO C 3 193 ? 146.617 182.824 145.515 1.00 26.73 193 PRO F CA 1
ATOM 7112 C C . PRO C 3 193 ? 145.980 182.601 144.151 1.00 26.73 193 PRO F C 1
ATOM 7113 O O . PRO C 3 193 ? 145.056 183.310 143.747 1.00 26.73 193 PRO F O 1
ATOM 7117 N N . GLY C 3 194 ? 146.479 181.587 143.444 1.00 30.48 194 GLY F N 1
ATOM 7118 C CA . GLY C 3 194 ? 145.979 181.228 142.137 1.00 30.48 194 GLY F CA 1
ATOM 7119 C C . GLY C 3 194 ? 146.656 181.927 140.977 1.00 30.48 194 GLY F C 1
ATOM 7120 O O . GLY C 3 194 ? 146.505 181.485 139.833 1.00 30.48 194 GLY F O 1
ATOM 7121 N N . THR C 3 195 ? 147.397 183.002 141.235 1.00 28.72 195 THR F N 1
ATOM 7122 C CA . THR C 3 195 ? 148.096 183.714 140.176 1.00 28.72 195 THR F CA 1
ATOM 7123 C C . THR C 3 195 ? 149.368 182.965 139.797 1.00 28.72 195 THR F C 1
ATOM 7124 O O . THR C 3 195 ? 150.088 182.458 140.662 1.00 28.72 195 THR F O 1
ATOM 7128 N N . SER C 3 196 ? 149.637 182.895 138.491 1.00 31.68 196 SER F N 1
ATOM 7129 C CA . SER C 3 196 ? 150.689 182.013 137.991 1.00 31.68 196 SER F CA 1
ATOM 7130 C C . SER C 3 196 ? 152.073 182.460 138.451 1.00 31.68 196 SER F C 1
ATOM 7131 O O . SER C 3 196 ? 152.842 181.661 138.997 1.00 31.68 196 SER F O 1
ATOM 7134 N N . SER C 3 197 ? 152.410 183.732 138.246 1.00 32.68 197 SER F N 1
ATOM 7135 C CA . SER C 3 197 ? 153.735 184.229 138.594 1.00 32.68 197 SER F CA 1
ATOM 7136 C C . SER C 3 197 ? 153.632 185.689 138.999 1.00 32.68 197 SER F C 1
ATOM 7137 O O . SER C 3 197 ? 153.077 186.504 138.255 1.00 32.68 197 SER F O 1
ATOM 7140 N N . TYR C 3 198 ? 154.173 186.013 140.171 1.00 31.73 198 TYR F N 1
ATOM 7141 C CA . TYR C 3 198 ? 154.048 187.346 140.746 1.00 31.73 198 TYR F CA 1
ATOM 7142 C C . TYR C 3 198 ? 155.058 187.491 141.876 1.00 31.73 198 TYR F C 1
ATOM 7143 O O . TYR C 3 198 ? 155.694 186.519 142.297 1.00 31.73 198 TYR F O 1
ATOM 7152 N N . ASP C 3 199 ? 155.198 188.722 142.365 1.00 33.68 199 ASP F N 1
ATOM 7153 C CA . ASP C 3 199 ? 156.079 189.051 143.477 1.00 33.68 199 ASP F CA 1
ATOM 7154 C C . ASP C 3 199 ? 155.234 189.429 144.687 1.00 33.68 199 ASP F C 1
ATOM 7155 O O . ASP C 3 199 ? 154.356 190.293 144.590 1.00 33.68 199 ASP F O 1
ATOM 7160 N N . SER C 3 200 ? 155.499 188.788 145.822 1.00 29.84 200 SER F N 1
ATOM 7161 C CA . SER C 3 200 ? 154.802 189.093 147.070 1.00 29.84 200 SER F CA 1
ATOM 7162 C C . SER C 3 200 ? 155.493 190.248 147.790 1.00 29.84 200 SER F C 1
ATOM 7163 O O . SER C 3 200 ? 156.721 190.384 147.748 1.00 29.84 200 SER F O 1
ATOM 7166 N N . TYR C 3 201 ? 154.701 191.072 148.475 1.00 36.79 201 TYR F N 1
ATOM 7167 C CA . TYR C 3 201 ? 155.224 192.202 149.239 1.00 36.79 201 TYR F CA 1
ATOM 7168 C C . TYR C 3 201 ? 155.117 191.887 150.723 1.00 36.79 201 TYR F C 1
ATOM 7169 O O . TYR C 3 201 ? 154.065 191.432 151.186 1.00 36.79 201 TYR F O 1
ATOM 7178 N N . GLN C 3 202 ? 156.197 192.127 151.467 1.00 36.79 202 GLN F N 1
ATOM 7179 C CA . GLN C 3 202 ? 156.214 191.878 152.911 1.00 36.79 202 GLN F CA 1
ATOM 7180 C C . GLN C 3 202 ? 157.219 192.806 153.576 1.00 36.79 202 GLN F C 1
ATOM 7181 O O . GLN C 3 202 ? 158.399 192.791 153.215 1.00 36.79 202 GLN F O 1
ATOM 7187 N N . ARG C 3 203 ? 156.771 193.583 154.565 1.00 36.79 203 ARG F N 1
ATOM 7188 C CA . ARG C 3 203 ? 157.637 194.486 155.323 1.00 36.79 203 ARG F CA 1
ATOM 7189 C C . ARG C 3 203 ? 157.784 193.943 156.739 1.00 36.79 203 ARG F C 1
ATOM 7190 O O . ARG C 3 203 ? 156.782 193.735 157.435 1.00 36.79 203 ARG F O 1
ATOM 7198 N N . LYS C 3 204 ? 159.023 193.738 157.176 1.00 36.79 204 LYS F N 1
ATOM 7199 C CA . LYS C 3 204 ? 159.324 193.100 158.460 1.00 36.79 204 LYS F CA 1
ATOM 7200 C C . LYS C 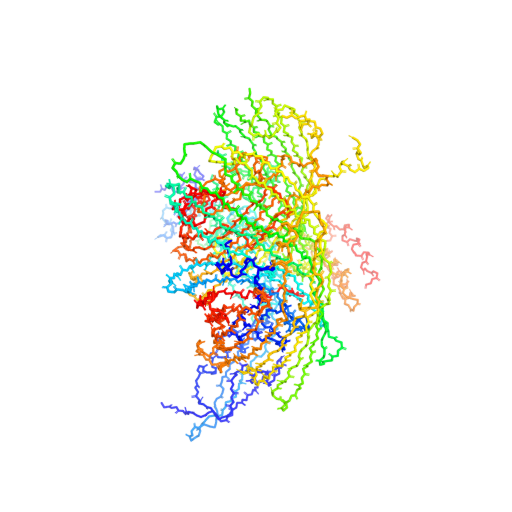3 204 ? 160.107 194.082 159.331 1.00 36.79 204 LYS F C 1
ATOM 7201 O O . LYS C 3 204 ? 161.326 194.204 159.191 1.00 36.79 204 LYS F O 1
ATOM 7207 N N . MET C 3 205 ? 159.417 194.761 160.245 1.00 30.16 205 MET F N 1
ATOM 7208 C CA . MET C 3 205 ? 160.051 195.719 161.146 1.00 30.16 205 MET F CA 1
ATOM 7209 C C . MET C 3 205 ? 160.526 195.000 162.403 1.00 30.16 205 MET F C 1
ATOM 7210 O O . MET C 3 205 ? 159.733 194.338 163.079 1.00 30.16 205 MET F O 1
ATOM 7215 N N . VAL C 3 206 ? 161.814 195.133 162.719 1.00 36.79 206 VAL F N 1
ATOM 7216 C CA . VAL C 3 206 ? 162.433 194.392 163.813 1.00 36.79 206 VAL F CA 1
ATOM 7217 C C . VAL C 3 206 ? 163.099 195.365 164.778 1.00 36.79 206 VAL F C 1
ATOM 7218 O O . VAL C 3 206 ? 163.640 196.396 164.365 1.00 36.79 206 VAL F O 1
ATOM 7222 N N . THR C 3 207 ? 163.054 195.033 166.068 1.00 21.56 207 THR F N 1
ATOM 7223 C CA . THR C 3 207 ? 163.656 195.849 167.122 1.00 21.56 207 THR F CA 1
ATOM 7224 C C . THR C 3 207 ? 164.431 194.963 168.099 1.00 21.56 207 THR F C 1
ATOM 7225 O O . THR C 3 207 ? 163.858 194.320 168.984 1.00 21.56 207 THR F O 1
ATOM 7229 N N . SER C 3 208 ? 165.748 194.913 167.921 1.00 25.68 208 SER F N 1
ATOM 7230 C CA . SER C 3 208 ? 166.631 194.228 168.854 1.00 25.68 208 SER F CA 1
ATOM 7231 C C . SER C 3 208 ? 167.062 195.195 169.948 1.00 25.68 208 SER F C 1
ATOM 7232 O O . SER C 3 208 ? 167.325 196.371 169.683 1.00 25.68 208 SER F O 1
ATOM 7235 N N . ILE C 3 209 ? 167.119 194.698 171.180 1.00 36.79 209 ILE F N 1
ATOM 7236 C CA . ILE C 3 209 ? 167.428 195.516 172.348 1.00 36.79 209 ILE F CA 1
ATOM 7237 C C . ILE C 3 209 ? 168.431 194.762 173.213 1.00 36.79 209 ILE F C 1
ATOM 7238 O O . ILE C 3 209 ? 168.343 193.541 173.357 1.00 36.79 209 ILE F O 1
ATOM 7243 N N . SER C 3 210 ? 169.400 195.493 173.774 1.00 26.39 210 SER F N 1
ATOM 7244 C CA . SER C 3 210 ? 170.391 194.886 174.663 1.00 26.39 210 SER F CA 1
ATOM 7245 C C . SER C 3 210 ? 170.923 195.980 175.591 1.00 26.39 210 SER F C 1
ATOM 7246 O O . SER C 3 210 ? 171.750 196.794 175.175 1.00 26.39 210 SER F O 1
ATOM 7249 N N . ASP C 3 211 ? 170.446 195.988 176.832 1.00 24.33 211 ASP F N 1
ATOM 7250 C CA . ASP C 3 211 ? 170.848 196.999 177.808 1.00 24.33 211 ASP F CA 1
ATOM 7251 C C . ASP C 3 211 ? 170.729 196.376 179.200 1.00 24.33 211 ASP F C 1
ATOM 7252 O O . ASP C 3 211 ? 170.648 195.152 179.336 1.00 24.33 211 ASP F O 1
ATOM 7257 N N . TYR C 3 212 ? 170.730 197.214 180.239 1.00 24.68 212 TYR F N 1
ATOM 7258 C CA . TYR C 3 212 ? 170.650 196.759 181.622 1.00 24.68 212 TYR F CA 1
ATOM 7259 C C . TYR C 3 212 ? 169.492 197.444 182.340 1.00 24.68 212 TYR F C 1
ATOM 7260 O O . TYR C 3 212 ? 168.984 198.479 181.902 1.00 24.68 212 TYR F O 1
ATOM 7269 N N . LYS C 3 213 ? 169.080 196.844 183.459 1.00 23.94 213 LYS F N 1
ATOM 7270 C CA . LYS C 3 213 ? 167.918 197.286 184.220 1.00 23.94 213 LYS F CA 1
ATOM 7271 C C . LYS C 3 213 ? 168.202 197.158 185.712 1.00 23.94 213 LYS F C 1
ATOM 7272 O O . LYS C 3 213 ? 168.738 196.142 186.161 1.00 23.94 213 LYS F O 1
ATOM 7278 N N . LEU C 3 214 ? 167.837 198.188 186.476 1.00 16.42 214 LEU F N 1
ATOM 7279 C CA . LEU C 3 214 ? 168.063 198.234 187.916 1.00 16.42 214 LEU F CA 1
ATOM 7280 C C . LEU C 3 214 ? 166.733 198.258 188.658 1.00 16.42 214 LEU F C 1
ATOM 7281 O O . LEU C 3 214 ? 165.789 198.931 188.233 1.00 16.42 214 LEU F O 1
ATOM 7286 N N . ASP C 3 215 ? 166.669 197.533 189.776 1.00 15.11 215 ASP F N 1
ATOM 7287 C CA . ASP C 3 215 ? 165.438 197.383 190.545 1.00 15.11 215 ASP F CA 1
ATOM 7288 C C . ASP C 3 215 ? 165.773 197.406 192.031 1.00 15.11 215 ASP F C 1
ATOM 7289 O O . ASP C 3 215 ? 166.683 196.697 192.471 1.00 15.11 215 ASP F O 1
ATOM 7294 N N . PHE C 3 216 ? 165.032 198.206 192.802 1.00 15.59 216 PHE F N 1
ATOM 7295 C CA . PHE C 3 216 ? 165.346 198.488 194.198 1.00 15.59 216 PHE F CA 1
ATOM 7296 C C . PHE C 3 216 ? 164.136 198.191 195.075 1.00 15.59 216 PHE F C 1
ATOM 7297 O O . PHE C 3 216 ? 162.997 198.422 194.662 1.00 15.59 216 PHE F O 1
ATOM 7305 N N . GLY C 3 217 ? 164.379 197.704 196.294 1.00 18.82 217 GLY F N 1
ATOM 7306 C CA . GLY C 3 217 ? 163.280 197.363 197.184 1.00 18.82 217 GLY F CA 1
ATOM 7307 C C . GLY C 3 217 ? 163.669 197.366 198.642 1.00 18.82 217 GLY F C 1
ATOM 7308 O O . GLY C 3 217 ? 164.854 197.315 198.996 1.00 18.82 217 GLY F O 1
ATOM 7309 N N . ALA C 3 218 ? 162.647 197.418 199.503 1.00 17.47 218 ALA F N 1
ATOM 7310 C CA . ALA C 3 218 ? 162.828 197.428 200.949 1.00 17.47 218 ALA F CA 1
ATOM 7311 C C . ALA C 3 218 ? 161.612 196.804 201.622 1.00 17.47 218 ALA F C 1
ATOM 7312 O O . ALA C 3 218 ? 160.505 196.832 201.078 1.00 17.47 218 ALA F O 1
ATOM 7314 N N . GLN C 3 219 ? 161.826 196.243 202.815 1.00 21.24 219 GLN F N 1
ATOM 7315 C CA . GLN C 3 219 ? 160.757 195.608 203.576 1.00 21.24 219 GLN F CA 1
ATOM 7316 C C . GLN C 3 219 ? 160.976 195.826 205.068 1.00 21.24 219 GLN F C 1
ATOM 7317 O O . GLN C 3 219 ? 162.114 195.883 205.543 1.00 21.24 219 GLN F O 1
ATOM 7323 N N . TYR C 3 220 ? 159.869 195.927 205.805 1.00 29.33 220 TYR F N 1
ATOM 7324 C CA . TYR C 3 220 ? 159.877 196.156 207.244 1.00 29.33 220 TYR F CA 1
ATOM 7325 C C . TYR C 3 220 ? 158.814 195.279 207.891 1.00 29.33 220 TYR F C 1
ATOM 7326 O O . TYR C 3 220 ? 157.688 195.195 207.393 1.00 29.33 220 TYR F O 1
ATOM 7335 N N . THR C 3 221 ? 159.168 194.632 209.001 1.00 32.47 221 THR F N 1
ATOM 7336 C CA . THR C 3 221 ? 158.275 193.710 209.692 1.00 32.47 221 THR F CA 1
ATOM 7337 C C . THR C 3 221 ? 158.034 194.178 211.123 1.00 32.47 221 THR F C 1
ATOM 7338 O O . THR C 3 221 ? 158.958 194.632 211.804 1.00 32.47 221 THR F O 1
ATOM 7342 N N . GLN C 3 222 ? 156.784 194.076 211.570 1.00 36.21 222 GLN F N 1
ATOM 7343 C CA . GLN C 3 222 ? 156.369 194.551 212.885 1.00 36.21 222 GLN F CA 1
ATOM 7344 C C . GLN C 3 222 ? 155.734 193.408 213.665 1.00 36.21 222 GLN F C 1
ATOM 7345 O O . GLN C 3 222 ? 154.966 192.618 213.108 1.00 36.21 222 GLN F O 1
ATOM 7351 N N . ALA C 3 223 ? 156.048 193.329 214.960 1.00 34.76 223 ALA F N 1
ATOM 7352 C CA . ALA C 3 223 ? 155.659 192.192 215.797 1.00 34.76 223 ALA F CA 1
ATOM 7353 C C . ALA C 3 223 ? 154.389 192.532 216.574 1.00 34.76 223 ALA F C 1
ATOM 7354 O O . ALA C 3 223 ? 154.419 192.890 217.751 1.00 34.76 223 ALA F O 1
ATOM 7356 N N . LEU C 3 224 ? 153.251 192.390 215.899 1.00 38.48 224 LEU F N 1
ATOM 7357 C CA . LEU C 3 224 ? 151.959 192.692 216.503 1.00 38.48 224 LEU F CA 1
ATOM 7358 C C . LEU C 3 224 ? 151.507 191.562 217.424 1.00 38.48 224 LEU F C 1
ATOM 7359 O O . LEU C 3 224 ? 151.541 190.388 217.043 1.00 38.48 224 LEU F O 1
ATOM 7364 N N . ASN C 3 225 ? 151.101 191.927 218.644 1.00 45.18 225 ASN F N 1
ATOM 7365 C CA . ASN C 3 225 ? 150.320 191.061 219.540 1.00 45.18 225 ASN F CA 1
ATOM 7366 C C . ASN C 3 225 ? 150.985 189.705 219.804 1.00 45.18 225 ASN F C 1
ATOM 7367 O O . ASN C 3 225 ? 150.300 188.705 220.033 1.00 45.18 225 ASN F O 1
ATOM 7372 N N . LYS C 3 226 ? 152.318 189.653 219.727 1.00 48.80 226 LYS F N 1
ATOM 7373 C CA . LYS C 3 226 ? 153.136 188.540 220.214 1.00 48.80 226 LYS F CA 1
ATOM 7374 C C . LYS C 3 226 ? 153.026 187.249 219.404 1.00 48.80 226 LYS F C 1
ATOM 7375 O O . LYS C 3 226 ? 153.903 186.382 219.504 1.00 48.80 226 LYS F O 1
ATOM 7381 N N . LYS C 3 227 ? 152.020 187.134 218.540 1.00 43.61 227 LYS F N 1
ATOM 7382 C CA . LYS C 3 227 ? 151.883 185.924 217.738 1.00 43.61 227 LYS F CA 1
ATOM 7383 C C . LYS C 3 227 ? 151.774 186.290 216.268 1.00 43.61 227 LYS F C 1
ATOM 7384 O O . LYS C 3 227 ? 152.268 185.568 215.394 1.00 43.61 227 LYS F O 1
ATOM 7390 N N . SER C 3 228 ? 151.106 187.401 215.990 1.00 36.82 228 SER F N 1
ATOM 7391 C CA . SER C 3 228 ? 150.961 187.881 214.631 1.00 36.82 228 SER F CA 1
ATOM 7392 C C . SER C 3 228 ? 152.218 188.629 214.203 1.00 36.82 228 SER F C 1
ATOM 7393 O O . SER C 3 228 ? 153.158 188.827 214.978 1.00 36.82 228 SER F O 1
ATOM 7396 N N . SER C 3 229 ? 152.239 189.030 212.938 1.00 32.37 229 SER F N 1
ATOM 7397 C CA . SER C 3 229 ? 153.232 189.963 212.430 1.00 32.37 229 SER F CA 1
ATOM 7398 C C . SER C 3 229 ? 152.641 190.632 211.203 1.00 32.37 229 SER F C 1
ATOM 7399 O O . SER C 3 229 ? 151.844 190.030 210.479 1.00 32.37 229 SER F O 1
ATOM 7402 N N . LEU C 3 230 ? 153.025 191.884 210.984 1.00 29.75 230 LEU F N 1
ATOM 7403 C CA . LEU C 3 230 ? 152.574 192.630 209.818 1.00 29.75 230 LEU F CA 1
ATOM 7404 C C . LEU C 3 230 ? 153.793 193.193 209.108 1.00 29.75 230 LEU F C 1
ATOM 7405 O O . LEU C 3 230 ? 154.657 193.808 209.742 1.00 29.75 230 LEU F O 1
ATOM 7410 N N . THR C 3 231 ? 153.858 192.982 207.799 1.00 26.71 231 THR F N 1
ATOM 7411 C CA . THR C 3 231 ? 154.959 193.454 206.978 1.00 26.71 231 THR F CA 1
ATOM 7412 C C . THR C 3 231 ? 154.447 194.479 205.978 1.00 26.71 231 THR F C 1
ATOM 7413 O O . THR C 3 231 ? 153.301 194.410 205.526 1.00 26.71 231 THR F O 1
ATOM 7417 N N . ILE C 3 232 ? 155.305 195.439 205.648 1.00 22.32 232 ILE F N 1
ATOM 7418 C CA . ILE C 3 232 ? 155.049 196.400 204.584 1.00 22.32 232 ILE F CA 1
ATOM 7419 C C . ILE C 3 232 ? 156.259 196.401 203.661 1.00 22.32 232 ILE F C 1
ATOM 7420 O O . ILE C 3 232 ? 157.398 196.277 204.120 1.00 22.32 232 ILE F O 1
ATOM 7425 N N . GLY C 3 233 ? 156.009 196.506 202.363 1.00 17.94 233 GLY F N 1
ATOM 7426 C CA . GLY C 3 233 ? 157.083 196.495 201.387 1.00 17.94 233 GLY F CA 1
ATOM 7427 C C . GLY C 3 233 ? 156.841 197.510 200.297 1.00 17.94 233 GLY F C 1
ATOM 7428 O O . GLY C 3 233 ? 155.701 197.849 199.969 1.00 17.94 233 GLY F O 1
ATOM 7429 N N . ALA C 3 234 ? 157.941 198.002 199.727 1.00 14.38 234 ALA F N 1
ATOM 7430 C CA . ALA C 3 234 ? 157.902 198.940 198.617 1.00 14.38 234 ALA F CA 1
ATOM 7431 C C . ALA C 3 234 ? 159.007 198.584 197.633 1.00 14.38 234 ALA F C 1
ATOM 7432 O O . ALA C 3 234 ? 160.015 197.973 197.998 1.00 14.38 234 ALA F O 1
ATOM 7434 N N . VAL C 3 235 ? 158.810 198.975 196.374 1.00 14.89 235 VAL F N 1
ATOM 7435 C CA . VAL C 3 235 ? 159.737 198.628 195.302 1.00 14.89 235 VAL F CA 1
ATOM 7436 C C . VAL C 3 235 ? 159.734 199.752 194.273 1.00 14.89 235 VAL F C 1
ATOM 7437 O O . VAL C 3 235 ? 158.723 200.430 194.071 1.00 14.89 235 VAL F O 1
ATOM 7441 N N . TYR C 3 236 ? 160.883 199.952 193.627 1.00 15.75 236 TYR F N 1
ATOM 7442 C CA . TYR C 3 236 ? 161.083 201.071 192.716 1.00 15.75 236 TYR F CA 1
ATOM 7443 C C . TYR C 3 236 ? 162.139 200.716 191.678 1.00 15.75 236 TYR F C 1
ATOM 7444 O O . TYR C 3 236 ? 163.103 200.004 191.970 1.00 15.75 236 TYR F O 1
ATOM 7453 N N . SER C 3 237 ? 161.946 201.228 190.457 1.00 15.62 237 SER F N 1
ATOM 7454 C CA . SER C 3 237 ? 162.910 201.074 189.366 1.00 15.62 237 SER F CA 1
ATOM 7455 C C . SER C 3 237 ? 162.879 202.343 188.520 1.00 15.62 237 SER F C 1
ATOM 7456 O O . SER C 3 237 ? 161.785 202.811 188.175 1.00 15.62 237 SER F O 1
ATOM 7459 N N . PRO C 3 238 ? 164.033 202.909 188.179 1.00 17.24 238 PRO F N 1
ATOM 7460 C CA . PRO C 3 238 ? 164.058 204.237 187.566 1.00 17.24 238 PRO F CA 1
ATOM 7461 C C . PRO C 3 238 ? 163.848 204.210 186.058 1.00 17.24 238 PRO F C 1
ATOM 7462 O O . PRO C 3 238 ? 164.026 203.193 185.384 1.00 17.24 238 PRO F O 1
ATOM 7466 N N . LYS C 3 239 ? 163.474 205.380 185.538 1.00 19.49 239 LYS F N 1
ATOM 7467 C CA . LYS C 3 239 ? 163.290 205.572 184.105 1.00 19.49 239 LYS F CA 1
ATOM 7468 C C . LYS C 3 239 ? 164.616 205.398 183.372 1.00 19.49 239 LYS F C 1
ATOM 7469 O O . LYS C 3 239 ? 165.675 205.787 183.873 1.00 19.49 239 LYS F O 1
ATOM 7475 N N . HIS C 3 240 ? 164.557 204.814 182.176 1.00 24.50 240 HIS F N 1
ATOM 7476 C CA . HIS C 3 240 ? 165.762 204.336 181.513 1.00 24.50 240 HIS F CA 1
ATOM 7477 C C . HIS C 3 240 ? 165.587 204.452 180.002 1.00 24.50 240 HIS F C 1
ATOM 7478 O O . HIS C 3 240 ? 164.463 204.448 179.496 1.00 24.50 240 HIS F O 1
ATOM 7485 N N . LYS C 3 241 ? 166.709 204.561 179.286 1.00 26.15 241 LYS F N 1
ATOM 7486 C CA . LYS C 3 241 ? 166.718 204.677 177.831 1.00 26.15 241 LYS F CA 1
ATOM 7487 C C . LYS C 3 241 ? 167.629 203.599 177.261 1.00 26.15 241 LYS F C 1
ATOM 7488 O O . LYS C 3 241 ? 168.753 203.420 177.740 1.00 26.15 241 LYS F O 1
ATOM 7494 N N . LEU C 3 242 ? 167.154 202.894 176.234 1.00 22.50 242 LEU F N 1
ATOM 7495 C CA . LEU C 3 242 ? 167.679 201.583 175.869 1.00 22.50 242 LEU F CA 1
ATOM 7496 C C . LEU C 3 242 ? 168.509 201.611 174.589 1.00 22.50 242 LEU F C 1
ATOM 7497 O O . LEU C 3 242 ? 168.129 202.241 173.597 1.00 22.50 242 LEU F O 1
ATOM 7502 N N . ASN C 3 243 ? 169.641 200.908 174.629 1.00 18.72 243 ASN F N 1
ATOM 7503 C CA . ASN C 3 243 ? 170.427 200.613 173.436 1.00 18.72 243 ASN F CA 1
ATOM 7504 C C . ASN C 3 243 ? 169.674 199.627 172.546 1.00 18.72 243 ASN F C 1
ATOM 7505 O O . ASN C 3 243 ? 169.137 198.628 173.034 1.00 18.72 243 ASN F O 1
ATOM 7510 N N . ASN C 3 244 ? 169.636 199.898 171.241 1.00 20.49 244 ASN F N 1
ATOM 7511 C CA . ASN C 3 244 ? 168.732 199.173 170.353 1.00 20.49 244 ASN F CA 1
ATOM 7512 C C . ASN C 3 244 ? 169.241 199.220 168.916 1.00 20.49 244 ASN F C 1
ATOM 7513 O O . ASN C 3 244 ? 170.207 199.917 168.597 1.00 20.49 244 ASN F O 1
ATOM 7518 N N . ASP C 3 245 ? 168.573 198.451 168.050 1.00 24.37 245 ASP F N 1
ATOM 7519 C CA . ASP C 3 245 ? 168.980 198.250 166.656 1.00 24.37 245 ASP F CA 1
ATOM 7520 C C . ASP C 3 245 ? 167.768 198.229 165.717 1.00 24.37 245 ASP F C 1
ATOM 7521 O O . ASP C 3 245 ? 167.619 197.336 164.883 1.00 24.37 245 ASP F O 1
ATOM 7526 N N . TYR C 3 246 ? 166.875 199.210 165.854 1.00 37.57 246 TYR F N 1
ATOM 7527 C CA . TYR C 3 246 ? 165.637 199.224 165.077 1.00 37.57 246 TYR F CA 1
ATOM 7528 C C . TYR C 3 246 ? 165.919 199.257 163.574 1.00 37.57 246 TYR F C 1
ATOM 7529 O O . TYR C 3 246 ? 166.783 200.001 163.105 1.00 37.57 246 TYR F O 1
ATOM 7538 N N . THR C 3 247 ? 165.172 198.450 162.817 1.00 36.79 247 THR F N 1
ATOM 7539 C CA . THR C 3 247 ? 165.430 198.256 161.393 1.00 36.79 247 THR F CA 1
ATOM 7540 C C . THR C 3 247 ? 164.113 198.033 160.657 1.00 36.79 247 THR F C 1
ATOM 7541 O O . THR C 3 247 ? 163.184 197.421 161.190 1.00 36.79 247 THR F O 1
ATOM 7545 N N . SER C 3 248 ? 164.045 198.528 159.419 1.00 23.60 248 SER F N 1
ATOM 7546 C CA . SER C 3 248 ? 162.837 198.501 158.590 1.00 23.60 248 SER F CA 1
ATOM 7547 C C . SER C 3 248 ? 163.103 197.745 157.288 1.00 23.60 248 SER F C 1
ATOM 7548 O O . SER C 3 248 ? 163.441 198.348 156.267 1.00 23.60 248 SER F O 1
ATOM 7551 N N . ILE C 3 249 ? 162.925 196.427 157.315 1.00 21.19 249 ILE F N 1
ATOM 7552 C CA . ILE C 3 249 ? 163.129 195.606 156.125 1.00 21.19 249 ILE F CA 1
ATOM 7553 C C . ILE C 3 249 ? 161.856 195.590 155.292 1.00 21.19 249 ILE F C 1
ATOM 7554 O O . ILE C 3 249 ? 160.743 195.548 155.829 1.00 21.19 249 ILE F O 1
ATOM 7559 N N . VAL C 3 250 ? 162.015 195.636 153.970 1.00 20.71 250 VAL F N 1
ATOM 7560 C CA . VAL C 3 250 ? 160.938 195.325 153.038 1.00 20.71 250 VAL F CA 1
ATOM 7561 C C . VAL C 3 250 ? 161.432 194.233 152.095 1.00 20.71 250 VAL F C 1
ATOM 7562 O O . VAL C 3 250 ? 162.457 194.397 151.421 1.00 20.71 250 VAL F O 1
ATOM 7566 N N . ILE C 3 251 ? 160.735 193.101 152.089 1.00 22.60 251 ILE F N 1
ATOM 7567 C CA . ILE C 3 251 ? 161.081 191.950 151.263 1.00 22.60 251 ILE F CA 1
ATOM 7568 C C . ILE C 3 251 ? 160.229 191.996 150.005 1.00 22.60 251 ILE F C 1
ATOM 7569 O O . ILE C 3 251 ? 159.056 192.385 150.054 1.00 22.60 251 ILE F O 1
ATOM 7574 N N . MET C 3 252 ? 160.819 191.627 148.870 1.00 22.41 252 MET F N 1
ATOM 7575 C CA . MET C 3 252 ? 160.094 191.620 147.608 1.00 22.41 252 MET F CA 1
ATOM 7576 C C . MET C 3 252 ? 160.403 190.342 146.845 1.00 22.41 252 MET F C 1
ATOM 7577 O O . MET C 3 252 ? 161.572 190.008 146.637 1.00 22.41 252 MET F O 1
ATOM 7582 N N . GLY C 3 253 ? 159.355 189.634 146.430 1.00 29.74 253 GLY F N 1
ATOM 7583 C CA . GLY C 3 253 ? 159.500 188.501 145.539 1.00 29.74 253 GLY F CA 1
ATOM 7584 C C . GLY C 3 253 ? 159.818 187.172 146.187 1.00 29.74 253 GLY F C 1
ATOM 7585 O O . GLY C 3 253 ? 160.146 186.222 145.468 1.00 29.74 253 GLY F O 1
ATOM 7586 N N . ALA C 3 254 ? 159.734 187.065 147.510 1.00 35.00 254 ALA F N 1
ATOM 7587 C CA . ALA C 3 254 ? 160.002 185.795 148.171 1.00 35.00 254 ALA F CA 1
ATOM 7588 C C . ALA C 3 254 ? 158.911 184.779 147.850 1.00 35.00 254 ALA F C 1
ATOM 7589 O O . ALA C 3 254 ? 157.764 185.134 147.569 1.00 35.00 254 ALA F O 1
ATOM 7591 N N . SER C 3 255 ? 159.279 183.503 147.891 1.00 49.94 255 SER F N 1
ATOM 7592 C CA . SER C 3 255 ? 158.365 182.433 147.505 1.00 49.94 255 SER F CA 1
ATOM 7593 C C . SER C 3 255 ? 158.784 181.147 148.210 1.00 49.94 255 SER F C 1
ATOM 7594 O O . SER C 3 255 ? 159.692 181.142 149.047 1.00 49.94 255 SER F O 1
ATOM 7597 N N . SER C 3 256 ? 158.111 180.046 147.862 1.00 55.65 256 SER F N 1
ATOM 7598 C CA . SER C 3 256 ? 158.452 178.730 148.386 1.00 55.65 256 SER F CA 1
ATOM 7599 C C . SER C 3 256 ? 159.784 178.216 147.861 1.00 55.65 256 SER F C 1
ATOM 7600 O O . SER C 3 256 ? 160.284 177.209 148.373 1.00 55.65 256 SER F O 1
ATOM 7603 N N . SER C 3 257 ? 160.361 178.872 146.853 1.00 52.70 257 SER F N 1
ATOM 7604 C CA . SER C 3 257 ? 161.631 178.459 146.279 1.00 52.70 257 SER F CA 1
ATOM 7605 C C . SER C 3 257 ? 162.727 179.509 146.373 1.00 52.70 257 SER F C 1
ATOM 7606 O O . SER C 3 257 ? 163.906 179.148 146.282 1.00 52.70 257 SER F O 1
ATOM 7609 N N . SER C 3 258 ? 162.386 180.783 146.557 1.00 52.83 258 SER F N 1
ATOM 7610 C CA . SER C 3 258 ? 163.350 181.867 146.447 1.00 52.83 258 SER F CA 1
ATOM 7611 C C . SER C 3 258 ? 163.241 182.807 147.639 1.00 52.83 258 SER F C 1
ATOM 7612 O O . SER C 3 258 ? 162.166 182.982 148.220 1.00 52.83 258 SER F O 1
ATOM 7615 N N . TYR C 3 259 ? 164.374 183.417 147.989 1.00 54.93 259 TYR F N 1
ATOM 7616 C CA . TYR C 3 259 ? 164.453 184.328 149.123 1.00 54.93 259 TYR F CA 1
ATOM 7617 C C . TYR C 3 259 ? 164.049 185.754 148.777 1.00 54.93 259 TYR F C 1
ATOM 7618 O O . TYR C 3 259 ? 163.871 186.567 149.691 1.00 54.93 259 TYR F O 1
ATOM 7627 N N . GLY C 3 260 ? 163.902 186.080 147.495 1.00 37.63 260 GLY F N 1
ATOM 7628 C CA . GLY C 3 260 ? 163.587 187.443 147.118 1.00 37.63 260 GLY F CA 1
ATOM 7629 C C . GLY C 3 260 ? 164.766 188.378 147.347 1.00 37.63 260 GLY F C 1
ATOM 7630 O O . GLY C 3 260 ? 165.926 187.967 147.432 1.00 37.63 260 GLY F O 1
ATOM 7631 N N . THR C 3 261 ? 164.447 189.666 147.444 1.00 29.49 261 THR F N 1
ATOM 7632 C CA . THR C 3 261 ? 165.428 190.701 147.734 1.00 29.49 261 THR F CA 1
ATOM 7633 C C . THR C 3 261 ? 165.001 191.478 148.971 1.00 29.49 261 THR F C 1
ATOM 7634 O O . THR C 3 261 ? 163.808 191.673 149.221 1.00 29.49 261 THR F O 1
ATOM 7638 N N . GLU C 3 262 ? 165.989 191.920 149.745 1.00 24.39 262 GLU F N 1
ATOM 7639 C CA . GLU C 3 262 ? 165.755 192.645 150.989 1.00 24.39 262 GLU F CA 1
ATOM 7640 C C . GLU C 3 262 ? 166.323 194.050 150.862 1.00 24.39 262 GLU F C 1
ATOM 7641 O O . GLU C 3 262 ? 167.535 194.219 150.690 1.00 24.39 262 GLU F O 1
ATOM 7647 N N . TYR C 3 263 ? 165.450 195.053 150.949 1.00 20.05 263 TYR F N 1
ATOM 7648 C CA . TYR C 3 263 ? 165.865 196.454 150.938 1.00 20.05 263 TYR F CA 1
ATOM 7649 C C . TYR C 3 263 ? 165.845 196.962 152.378 1.00 20.05 263 TYR F C 1
ATOM 7650 O O . TYR C 3 263 ? 164.887 197.581 152.840 1.00 20.05 263 TYR F O 1
ATOM 7659 N N . LYS C 3 264 ? 166.935 196.690 153.094 1.00 21.07 264 LYS F N 1
ATOM 7660 C CA . LYS C 3 264 ? 167.029 197.043 154.501 1.00 21.07 264 LYS F CA 1
ATOM 7661 C C . LYS C 3 264 ? 167.083 198.557 154.690 1.00 21.07 264 LYS F C 1
ATOM 7662 O O . LYS C 3 264 ? 167.351 199.323 153.759 1.00 21.07 264 LYS F O 1
ATOM 7668 N N . ASP C 3 265 ? 166.821 198.982 155.925 1.00 36.79 265 ASP F N 1
ATOM 7669 C CA . ASP C 3 265 ? 166.773 200.401 156.267 1.00 36.79 265 ASP F CA 1
ATOM 7670 C C . ASP C 3 265 ? 166.949 200.524 157.772 1.00 36.79 265 ASP F C 1
ATOM 7671 O O . ASP C 3 265 ? 166.106 200.036 158.532 1.00 36.79 265 ASP F O 1
ATOM 7676 N N . VAL C 3 266 ? 168.029 201.174 158.205 1.00 21.59 266 VAL F N 1
ATOM 7677 C CA . VAL C 3 266 ? 168.423 201.227 159.610 1.00 21.59 266 VAL F CA 1
ATOM 7678 C C . VAL C 3 266 ? 168.112 202.617 160.152 1.00 21.59 266 VAL F C 1
ATOM 7679 O O . VAL C 3 266 ? 168.418 203.625 159.503 1.00 21.59 266 VAL F O 1
ATOM 7683 N N . LEU C 3 267 ? 167.519 202.670 161.346 1.00 18.71 267 LEU F N 1
ATOM 7684 C CA . LEU C 3 267 ? 166.882 203.878 161.850 1.00 18.71 267 LEU F CA 1
ATOM 7685 C C . LEU C 3 267 ? 167.366 204.213 163.256 1.00 18.71 267 LEU F C 1
ATOM 7686 O O . LEU C 3 267 ? 167.742 203.329 164.032 1.00 18.71 267 LEU F O 1
ATOM 7691 N N . ASP C 3 268 ? 167.339 205.507 163.576 1.00 25.02 268 ASP F N 1
ATOM 7692 C CA . ASP C 3 268 ? 167.767 206.015 164.882 1.00 25.02 268 ASP F CA 1
ATOM 7693 C C . ASP C 3 268 ? 166.553 206.189 165.796 1.00 25.02 268 ASP F C 1
ATOM 7694 O O . ASP C 3 268 ? 166.084 207.295 166.064 1.00 25.02 268 ASP F O 1
ATOM 7699 N N . ALA C 3 269 ? 166.055 205.059 166.286 1.00 21.47 269 ALA F N 1
ATOM 7700 C CA . ALA C 3 269 ? 164.895 205.046 167.165 1.00 21.47 269 ALA F CA 1
ATOM 7701 C C . ALA C 3 269 ? 165.322 205.107 168.626 1.00 21.47 269 ALA F C 1
ATOM 7702 O O . ALA C 3 269 ? 166.410 204.657 168.997 1.00 21.47 269 ALA F O 1
ATOM 7704 N N . THR C 3 270 ? 164.448 205.669 169.459 1.00 24.09 270 THR F N 1
ATOM 7705 C CA . THR C 3 270 ? 164.675 205.764 170.895 1.00 24.09 270 THR F CA 1
ATOM 7706 C C . THR C 3 270 ? 163.608 204.969 171.638 1.00 24.09 270 THR F C 1
ATOM 7707 O O . THR C 3 270 ? 162.411 205.112 171.366 1.00 24.09 270 THR F O 1
ATOM 7711 N N . PHE C 3 271 ? 164.053 204.109 172.552 1.00 26.13 271 PHE F N 1
ATOM 7712 C CA . PHE C 3 271 ? 163.184 203.269 173.363 1.00 26.13 271 PHE F CA 1
ATOM 7713 C C . PHE C 3 271 ? 163.472 203.526 174.835 1.00 26.13 271 PHE F C 1
ATOM 7714 O O . PHE C 3 271 ? 164.577 203.929 175.202 1.00 26.13 271 PHE F O 1
ATOM 7722 N N . GLU C 3 272 ? 162.468 203.305 175.680 1.00 27.83 272 GLU F N 1
ATOM 7723 C CA . GLU C 3 272 ? 162.580 203.618 177.097 1.00 27.83 272 GLU F CA 1
ATOM 7724 C C . GLU C 3 272 ? 161.836 202.607 177.954 1.00 27.83 272 GLU F C 1
ATOM 7725 O O . GLU C 3 272 ? 161.045 201.795 177.469 1.00 27.83 272 GLU F O 1
ATOM 7731 N N . LEU C 3 273 ? 162.124 202.674 179.255 1.00 23.08 273 LEU F N 1
ATOM 7732 C CA . LEU C 3 273 ? 161.407 202.061 180.354 1.00 23.08 273 LEU F CA 1
ATOM 7733 C C . LEU C 3 273 ? 161.009 203.141 181.353 1.00 23.08 273 LEU F C 1
ATOM 7734 O O . LEU C 3 273 ? 161.805 204.043 181.633 1.00 23.08 273 LEU F O 1
ATOM 7739 N N . PRO C 3 274 ? 159.800 203.088 181.896 1.00 20.23 274 PRO F N 1
ATOM 7740 C CA . PRO C 3 274 ? 159.312 204.164 182.749 1.00 20.23 274 PRO F CA 1
ATOM 7741 C C . PRO C 3 274 ? 159.702 203.969 184.212 1.00 20.23 274 PRO F C 1
ATOM 7742 O O . PRO C 3 274 ? 160.184 202.913 184.622 1.00 20.23 274 PRO F O 1
ATOM 7746 N N . ASN C 3 275 ? 159.486 205.026 184.992 1.00 17.28 275 ASN F N 1
ATOM 7747 C CA . ASN C 3 275 ? 159.520 204.894 186.441 1.00 17.28 275 ASN F CA 1
ATOM 7748 C C . ASN C 3 275 ? 158.385 203.986 186.893 1.00 17.28 275 ASN F C 1
ATOM 7749 O O . ASN C 3 275 ? 157.260 204.081 186.397 1.00 17.28 275 ASN F O 1
ATOM 7754 N N . THR C 3 276 ? 158.684 203.091 187.830 1.00 17.32 276 THR F N 1
ATOM 7755 C CA . THR C 3 276 ? 157.695 202.157 188.348 1.00 17.32 276 THR F CA 1
ATOM 7756 C C . THR C 3 276 ? 157.704 202.192 189.868 1.00 17.32 276 THR F C 1
ATOM 7757 O O . THR C 3 276 ? 158.768 202.206 190.493 1.00 17.32 276 THR F O 1
ATOM 7761 N N . PHE C 3 277 ? 156.509 202.203 190.456 1.00 16.61 277 PHE F N 1
ATOM 7762 C CA . PHE C 3 277 ? 156.335 202.255 191.900 1.00 16.61 277 PHE F CA 1
ATOM 7763 C C . PHE C 3 277 ? 155.381 201.150 192.332 1.00 16.61 277 PHE F C 1
ATOM 7764 O O . PHE C 3 277 ? 154.437 200.811 191.614 1.00 16.61 277 PHE F O 1
ATOM 7772 N N . GLY C 3 278 ? 155.630 200.594 193.510 1.00 16.69 278 GLY F N 1
ATOM 7773 C CA . GLY C 3 278 ? 154.776 199.548 194.047 1.00 16.69 278 GLY F CA 1
ATOM 7774 C C . GLY C 3 278 ? 154.856 199.507 195.557 1.00 16.69 278 GLY F C 1
ATOM 7775 O O . GLY C 3 278 ? 155.906 199.773 196.146 1.00 16.69 278 GLY F O 1
ATOM 7776 N N . VAL C 3 279 ? 153.733 199.154 196.185 1.00 18.27 279 VAL F N 1
ATOM 7777 C CA . VAL C 3 279 ? 153.626 199.153 197.642 1.00 18.27 279 VAL F CA 1
ATOM 7778 C C . VAL C 3 279 ? 152.554 198.154 198.054 1.00 18.27 279 VAL F C 1
ATOM 7779 O O . VAL C 3 279 ? 151.571 197.941 197.340 1.00 18.27 279 VAL F O 1
ATOM 7783 N N . GLY C 3 280 ? 152.754 197.528 199.212 1.00 21.44 280 GLY F N 1
ATOM 7784 C CA . GLY C 3 280 ? 151.803 196.549 199.710 1.00 21.44 280 GLY F CA 1
ATOM 7785 C C . GLY C 3 280 ? 152.142 196.120 201.118 1.00 21.44 280 GLY F C 1
ATOM 7786 O O . GLY C 3 280 ? 153.183 196.486 201.677 1.00 21.44 280 GLY F O 1
ATOM 7787 N N . PHE C 3 281 ? 151.237 195.330 201.693 1.00 30.92 281 PHE F N 1
ATOM 7788 C CA . PHE C 3 281 ? 151.376 194.829 203.056 1.00 30.92 281 PHE F CA 1
ATOM 7789 C C . PHE C 3 281 ? 150.915 193.377 203.117 1.00 30.92 281 PHE F C 1
ATOM 7790 O O . PHE C 3 281 ? 150.180 192.901 202.248 1.00 30.92 281 PHE F O 1
ATOM 7798 N N . THR C 3 282 ? 151.339 192.675 204.174 1.00 29.92 282 THR F N 1
ATOM 7799 C CA . THR C 3 282 ? 150.894 191.306 204.444 1.00 29.92 282 THR F CA 1
ATOM 7800 C C . THR C 3 282 ? 150.746 191.098 205.946 1.00 29.92 282 THR F C 1
ATOM 7801 O O . THR C 3 282 ? 151.715 191.261 206.693 1.00 29.92 282 THR F O 1
ATOM 7805 N N . TYR C 3 283 ? 149.543 190.725 206.383 1.00 31.73 283 TYR F N 1
ATOM 7806 C CA . TYR C 3 283 ? 149.289 190.314 207.758 1.00 31.73 283 TYR F CA 1
ATOM 7807 C C . TYR C 3 283 ? 149.477 188.807 207.899 1.00 31.73 283 TYR F C 1
ATOM 7808 O O . TYR C 3 283 ? 149.216 188.044 206.968 1.00 31.73 283 TYR F O 1
ATOM 7817 N N . ASN C 3 284 ? 149.935 188.384 209.078 1.00 34.28 284 ASN F N 1
ATOM 7818 C CA . ASN C 3 284 ? 150.291 186.992 209.327 1.00 34.28 284 ASN F CA 1
ATOM 7819 C C . ASN C 3 284 ? 149.914 186.626 210.756 1.00 34.28 284 ASN F C 1
ATOM 7820 O O . ASN C 3 284 ? 150.086 187.437 211.668 1.00 34.28 284 ASN F O 1
ATOM 7825 N N . TYR C 3 285 ? 149.404 185.408 210.953 1.00 43.15 285 TYR F N 1
ATOM 7826 C CA . TYR C 3 285 ? 148.902 184.977 212.257 1.00 43.15 285 TYR F CA 1
ATOM 7827 C C . TYR C 3 285 ? 149.297 183.535 212.536 1.00 43.15 285 TYR F C 1
ATOM 7828 O O . TYR C 3 285 ? 148.984 182.640 211.747 1.00 43.15 285 TYR F O 1
ATOM 7837 N N . ASP C 3 286 ? 149.973 183.319 213.666 1.00 46.11 286 ASP F N 1
ATOM 7838 C CA . ASP C 3 286 ? 150.269 181.997 214.236 1.00 46.11 286 ASP F CA 1
ATOM 7839 C C . ASP C 3 286 ? 150.950 181.092 213.190 1.00 46.11 286 ASP F C 1
ATOM 7840 O O . ASP C 3 286 ? 150.924 179.861 213.267 1.00 46.11 286 ASP F O 1
ATOM 7845 N N . LYS C 3 287 ? 151.548 181.688 212.168 1.00 45.77 287 LYS F N 1
ATOM 7846 C CA . LYS C 3 287 ? 152.126 180.965 211.036 1.00 45.77 287 LYS F CA 1
ATOM 7847 C C . LYS C 3 287 ? 151.106 180.056 210.347 1.00 45.77 287 LYS F C 1
ATOM 7848 O O . LYS C 3 287 ? 151.484 179.167 209.578 1.00 45.77 287 LYS F O 1
ATOM 7854 N N . ARG C 3 288 ? 149.811 180.261 210.607 1.00 37.97 288 ARG F N 1
ATOM 7855 C CA . ARG C 3 288 ? 148.764 179.488 209.952 1.00 37.97 288 ARG F CA 1
ATOM 7856 C C . ARG C 3 288 ? 148.039 180.262 208.860 1.00 37.97 288 ARG F C 1
ATOM 7857 O O . ARG C 3 288 ? 147.451 179.639 207.971 1.00 37.97 288 ARG F O 1
ATOM 7865 N N . LEU C 3 289 ? 148.063 181.593 208.904 1.00 29.82 289 LEU F N 1
ATOM 7866 C CA . LEU C 3 289 ? 147.246 182.417 208.025 1.00 29.82 289 LEU F CA 1
ATOM 7867 C C . LEU C 3 289 ? 148.010 183.664 207.607 1.00 29.82 289 LEU F C 1
ATOM 7868 O O . LEU C 3 289 ? 148.668 184.300 208.433 1.00 29.82 289 LEU F O 1
ATOM 7873 N N . THR C 3 290 ? 147.921 184.008 206.321 1.00 24.40 290 THR F N 1
ATOM 7874 C CA . THR C 3 290 ? 148.453 185.265 205.810 1.00 24.40 290 THR F CA 1
ATOM 7875 C C . THR C 3 290 ? 147.461 185.879 204.833 1.00 24.40 290 THR F C 1
ATOM 7876 O O . THR C 3 290 ? 146.844 185.167 204.037 1.00 24.40 290 THR F O 1
ATOM 7880 N N . VAL C 3 291 ? 147.310 187.203 204.902 1.00 23.17 291 VAL F N 1
ATOM 7881 C CA . VAL C 3 291 ? 146.485 187.969 203.974 1.00 23.17 291 VAL F CA 1
ATOM 7882 C C . VAL C 3 291 ? 147.234 189.244 203.609 1.00 23.17 291 VAL F C 1
ATOM 7883 O O . VAL C 3 291 ? 148.022 189.768 204.404 1.00 23.17 291 VAL F O 1
ATOM 7887 N N . GLY C 3 292 ? 146.993 189.748 202.400 1.00 20.29 292 GLY F N 1
ATOM 7888 C CA . GLY C 3 292 ? 147.706 190.936 201.954 1.00 20.29 292 GLY F CA 1
ATOM 7889 C C . GLY C 3 292 ? 147.153 191.487 200.660 1.00 20.29 292 GLY F C 1
ATOM 7890 O O . GLY C 3 292 ? 146.318 190.865 199.995 1.00 20.29 292 GLY F O 1
ATOM 7891 N N . ALA C 3 293 ? 147.650 192.673 200.300 1.00 21.54 293 ALA F N 1
ATOM 7892 C CA . ALA C 3 293 ? 147.185 193.404 199.128 1.00 21.54 293 ALA F CA 1
ATOM 7893 C C . ALA C 3 293 ? 148.289 194.325 198.623 1.00 21.54 293 ALA F C 1
ATOM 7894 O O . ALA C 3 293 ? 149.055 194.881 199.414 1.00 21.54 293 ALA F O 1
ATOM 7896 N N . ASP C 3 294 ? 148.349 194.499 197.301 1.00 22.72 294 ASP F N 1
ATOM 7897 C CA . ASP C 3 294 ? 149.381 195.300 196.653 1.00 22.72 294 ASP F CA 1
ATOM 7898 C C . ASP C 3 294 ? 148.769 196.317 195.697 1.00 22.72 294 ASP F C 1
ATOM 7899 O O . ASP C 3 294 ? 147.639 196.167 195.228 1.00 22.72 294 ASP F O 1
ATOM 7904 N N . TYR C 3 295 ? 149.551 197.361 195.414 1.00 15.91 295 TYR F N 1
ATOM 7905 C CA . TYR C 3 295 ? 149.226 198.393 194.436 1.00 15.91 295 TYR F CA 1
ATOM 7906 C C . TYR C 3 295 ? 150.502 198.795 193.712 1.00 15.91 295 TYR F C 1
ATOM 7907 O O . TYR C 3 295 ? 151.561 198.912 194.335 1.00 15.91 295 TYR F O 1
ATOM 7916 N N . SER C 3 296 ? 150.406 199.006 192.400 1.00 14.34 296 SER F N 1
ATOM 7917 C CA . SER C 3 296 ? 151.569 199.411 191.622 1.00 14.34 296 SER F CA 1
ATOM 7918 C C . SER C 3 296 ? 151.134 200.290 190.458 1.00 14.34 296 SER F C 1
ATOM 7919 O O . SER C 3 296 ? 150.023 200.157 189.939 1.00 14.34 296 SER F O 1
ATOM 7922 N N . LEU C 3 297 ? 152.031 201.187 190.052 1.00 14.81 297 LEU F N 1
ATOM 7923 C CA . LEU C 3 297 ? 151.792 202.108 188.951 1.00 14.81 297 LEU F CA 1
ATOM 7924 C C . LEU C 3 297 ? 153.073 202.260 188.145 1.00 14.81 297 LEU F C 1
ATOM 7925 O O . LEU C 3 297 ? 154.162 202.373 188.713 1.00 14.81 297 LEU F O 1
ATOM 7930 N N . GLN C 3 298 ? 152.937 202.263 186.821 1.00 18.13 298 GLN F N 1
ATOM 7931 C CA . GLN C 3 298 ? 154.066 202.388 185.909 1.00 18.13 298 GLN F CA 1
ATOM 7932 C C . GLN C 3 298 ? 153.833 203.583 184.992 1.00 18.13 298 GLN F C 1
ATOM 7933 O O . GLN C 3 298 ? 152.798 203.664 184.322 1.00 18.13 298 GLN F O 1
ATOM 7939 N N . GLN C 3 299 ? 154.799 204.500 184.962 1.00 16.68 299 GLN F N 1
ATOM 7940 C CA . GLN C 3 299 ? 154.615 205.819 184.365 1.00 16.68 299 GLN F CA 1
ATOM 7941 C C . GLN C 3 299 ? 154.827 205.801 182.854 1.00 16.68 299 GLN F C 1
ATOM 7942 O O . GLN C 3 299 ? 155.628 206.582 182.332 1.00 16.68 299 GLN F O 1
ATOM 7948 N N . TRP C 3 300 ? 154.107 204.929 182.142 1.00 23.37 300 TRP F N 1
ATOM 7949 C CA . TRP C 3 300 ? 154.335 204.765 180.706 1.00 23.37 300 TRP F CA 1
ATOM 7950 C C . TRP C 3 300 ? 154.018 206.027 179.909 1.00 23.37 300 TRP F C 1
ATOM 7951 O O . TRP C 3 300 ? 154.692 206.306 178.911 1.00 23.37 300 TRP F O 1
ATOM 7962 N N . SER C 3 301 ? 153.006 206.798 180.315 1.00 23.43 301 SER F N 1
ATOM 7963 C CA . SER C 3 301 ? 152.623 207.967 179.530 1.00 23.43 301 SER F CA 1
ATOM 7964 C C . SER C 3 301 ? 153.640 209.098 179.603 1.00 23.43 301 SER F C 1
ATOM 7965 O O . SER C 3 301 ? 153.512 210.068 178.849 1.00 23.43 301 SER F O 1
ATOM 7968 N N . LYS C 3 302 ? 154.632 209.007 180.485 1.00 25.34 302 LYS F N 1
ATOM 7969 C CA . LYS C 3 302 ? 155.708 209.993 180.576 1.00 25.34 302 LYS F CA 1
ATOM 7970 C C . LYS C 3 302 ? 157.011 209.470 179.981 1.00 25.34 302 LYS F C 1
ATOM 7971 O O . LYS C 3 302 ? 158.092 209.692 180.534 1.00 25.34 302 LYS F O 1
ATOM 7977 N N . THR C 3 303 ? 156.928 208.754 178.859 1.00 27.05 303 THR F N 1
ATOM 7978 C CA . THR C 3 303 ? 158.088 208.232 178.148 1.00 27.05 303 THR F CA 1
ATOM 7979 C C . THR C 3 303 ? 158.146 208.827 176.746 1.00 27.05 303 THR F C 1
ATOM 7980 O O . THR C 3 303 ? 157.109 209.029 176.105 1.00 27.05 303 THR F O 1
ATOM 7984 N N . ASN C 3 304 ? 159.361 209.126 176.278 1.00 35.75 304 ASN F N 1
ATOM 7985 C CA . ASN C 3 304 ? 159.567 209.786 174.985 1.00 35.75 304 ASN F CA 1
ATOM 7986 C C . ASN C 3 304 ? 160.040 208.773 173.941 1.00 35.75 304 ASN F C 1
ATOM 7987 O O . ASN C 3 304 ? 161.209 208.734 173.559 1.00 35.75 304 ASN F O 1
ATOM 7992 N N . PHE C 3 305 ? 159.112 207.950 173.459 1.00 28.20 305 PHE F N 1
ATOM 7993 C CA . PHE C 3 305 ? 159.399 207.094 172.316 1.00 28.20 305 PHE F CA 1
ATOM 7994 C C . PHE C 3 305 ? 159.364 207.908 171.026 1.00 28.20 305 PHE F C 1
ATOM 7995 O O . PHE C 3 305 ? 158.613 208.879 170.904 1.00 28.20 305 PHE F O 1
ATOM 8003 N N . GLY C 3 306 ? 160.186 207.511 170.060 1.00 26.77 306 GLY F N 1
ATOM 8004 C CA . GLY C 3 306 ? 160.204 208.215 168.788 1.00 26.77 306 GLY F CA 1
ATOM 8005 C C . GLY C 3 306 ? 161.272 207.678 167.858 1.00 26.77 306 GLY F C 1
ATOM 8006 O O . GLY C 3 306 ? 162.179 206.944 168.264 1.00 26.77 306 GLY F O 1
ATOM 8007 N N . VAL C 3 307 ? 161.142 208.066 166.587 1.00 24.32 307 VAL F N 1
ATOM 8008 C CA . VAL C 3 307 ? 162.094 207.720 165.537 1.00 24.32 307 VAL F CA 1
ATOM 8009 C C . VAL C 3 307 ? 162.229 208.921 164.609 1.00 24.32 307 VAL F C 1
ATOM 8010 O O . VAL C 3 307 ? 161.307 209.728 164.472 1.00 24.32 307 VAL F O 1
ATOM 8014 N N . VAL C 3 308 ? 163.396 209.043 163.979 1.00 26.72 308 VAL F N 1
ATOM 8015 C CA . VAL C 3 308 ? 163.663 210.100 163.010 1.00 26.72 308 VAL F CA 1
ATOM 8016 C C . VAL C 3 308 ? 163.961 209.459 161.661 1.00 26.72 308 VAL F C 1
ATOM 8017 O O . VAL C 3 308 ? 164.815 208.571 161.560 1.00 26.72 308 VAL F O 1
ATOM 8021 N N . THR C 3 309 ? 163.236 209.894 160.633 1.00 34.05 309 THR F N 1
ATOM 8022 C CA . THR C 3 309 ? 163.393 209.354 159.290 1.00 34.05 309 THR F CA 1
ATOM 8023 C C . THR C 3 309 ? 162.771 210.322 158.297 1.00 34.05 309 THR F C 1
ATOM 8024 O O . THR C 3 309 ? 162.005 211.215 158.669 1.00 34.05 309 THR F O 1
ATOM 8028 N N . SER C 3 310 ? 163.117 210.137 157.024 1.00 49.40 310 SER F N 1
ATOM 8029 C CA . SER C 3 310 ? 162.532 210.918 155.945 1.00 49.40 310 SER F CA 1
ATOM 8030 C C . SER C 3 310 ? 161.265 210.292 155.381 1.00 49.40 310 SER F C 1
ATOM 8031 O O . SER C 3 310 ? 160.581 210.932 154.576 1.00 49.40 310 SER F O 1
ATOM 8034 N N . ASP C 3 311 ? 160.935 209.066 155.784 1.00 47.67 311 ASP F N 1
ATOM 8035 C CA . ASP C 3 311 ? 159.810 208.323 155.230 1.00 47.67 311 ASP F CA 1
ATOM 8036 C C . ASP C 3 311 ? 158.646 208.421 156.205 1.00 47.67 311 ASP F C 1
ATOM 8037 O O . ASP C 3 311 ? 158.702 207.875 157.312 1.00 47.67 311 ASP F O 1
ATOM 8042 N N . GLU C 3 312 ? 157.583 209.110 155.787 1.00 41.60 312 GLU F N 1
ATOM 8043 C CA . GLU C 3 312 ? 156.448 209.313 156.684 1.00 41.60 312 GLU F CA 1
ATOM 8044 C C . GLU C 3 312 ? 155.736 208.012 157.010 1.00 41.60 312 GLU F C 1
ATOM 8045 O O . GLU C 3 312 ? 155.274 207.833 158.132 1.00 41.60 312 GLU F O 1
ATOM 8051 N N . ASN C 3 313 ? 155.612 207.084 156.051 1.00 33.84 313 ASN F N 1
ATOM 8052 C CA . ASN C 3 313 ? 154.886 205.848 156.341 1.00 33.84 313 ASN F CA 1
ATOM 8053 C C . ASN C 3 313 ? 155.496 205.118 157.535 1.00 33.84 313 ASN F C 1
ATOM 8054 O O . ASN C 3 313 ? 154.802 204.750 158.495 1.00 33.84 313 ASN F O 1
ATOM 8059 N N . VAL C 3 314 ? 156.825 204.951 157.515 1.00 29.04 314 VAL F N 1
ATOM 8060 C CA . VAL C 3 314 ? 157.515 204.352 158.647 1.00 29.04 314 VAL F CA 1
ATOM 8061 C C . VAL C 3 314 ? 157.274 205.161 159.914 1.00 29.04 314 VAL F C 1
ATOM 8062 O O . VAL C 3 314 ? 156.931 204.618 160.971 1.00 29.04 314 VAL F O 1
ATOM 8066 N N . ARG C 3 315 ? 157.474 206.488 159.827 1.00 29.17 315 ARG F N 1
ATOM 8067 C CA . ARG C 3 315 ? 157.341 207.348 160.999 1.00 29.17 315 ARG F CA 1
ATOM 8068 C C . ARG C 3 315 ? 155.970 207.213 161.632 1.00 29.17 315 ARG F C 1
ATOM 8069 O O . ARG C 3 315 ? 155.839 207.092 162.858 1.00 29.17 315 ARG F O 1
ATOM 8077 N N . GLN C 3 316 ? 154.920 207.229 160.807 1.00 25.59 316 GLN F N 1
ATOM 8078 C CA . GLN C 3 316 ? 153.569 207.077 161.319 1.00 25.59 316 GLN F CA 1
ATOM 8079 C C . GLN C 3 316 ? 153.424 205.751 162.031 1.00 25.59 316 GLN F C 1
ATOM 8080 O O . GLN C 3 316 ? 152.896 205.688 163.139 1.00 25.59 316 GLN F O 1
ATOM 8086 N N . ASP C 3 317 ? 153.887 204.654 161.401 1.00 27.42 317 ASP F N 1
ATOM 8087 C CA . ASP C 3 317 ? 153.757 203.359 162.057 1.00 27.42 317 ASP F CA 1
ATOM 8088 C C . ASP C 3 317 ? 154.424 203.362 163.422 1.00 27.42 317 ASP F C 1
ATOM 8089 O O . ASP C 3 317 ? 153.788 203.043 164.425 1.00 27.42 317 ASP F O 1
ATOM 8094 N N . PHE C 3 318 ? 155.705 203.760 163.500 1.00 35.28 318 PHE F N 1
ATOM 8095 C CA . PHE C 3 318 ? 156.362 203.850 164.807 1.00 35.28 318 PHE F CA 1
ATOM 8096 C C . PHE C 3 318 ? 155.517 204.635 165.805 1.00 35.28 318 PHE F C 1
ATOM 8097 O O . PHE C 3 318 ? 155.264 204.172 166.922 1.00 35.28 318 PHE F O 1
ATOM 8105 N N . ASN C 3 319 ? 155.044 205.816 165.408 1.00 21.92 319 ASN F N 1
ATOM 8106 C CA . ASN C 3 319 ? 154.296 206.616 166.367 1.00 21.92 319 ASN F CA 1
ATOM 8107 C C . ASN C 3 319 ? 152.937 206.016 166.710 1.00 21.92 319 ASN F C 1
ATOM 8108 O O . ASN C 3 319 ? 152.368 206.367 167.747 1.00 21.92 319 ASN F O 1
ATOM 8113 N N . GLU C 3 320 ? 152.410 205.112 165.885 1.00 24.66 320 GLU F N 1
ATOM 8114 C CA . GLU C 3 320 ? 151.130 204.484 166.195 1.00 24.66 320 GLU F CA 1
ATOM 8115 C C . GLU C 3 320 ? 151.262 203.124 166.867 1.00 24.66 320 GLU F C 1
ATOM 8116 O O . GLU C 3 320 ? 150.298 202.667 167.490 1.00 24.66 320 GLU F O 1
ATOM 8122 N N . THR C 3 321 ? 152.417 202.472 166.777 1.00 36.79 321 THR F N 1
ATOM 8123 C CA . THR C 3 321 ? 152.607 201.177 167.415 1.00 36.79 321 THR F CA 1
ATOM 8124 C C . THR C 3 321 ? 153.296 201.282 168.765 1.00 36.79 321 THR F C 1
ATOM 8125 O O . THR C 3 321 ? 152.993 200.486 169.657 1.00 36.79 321 THR F O 1
ATOM 8129 N N . PHE C 3 322 ? 154.196 202.250 168.950 1.00 36.79 322 PHE F N 1
ATOM 8130 C CA . PHE C 3 322 ? 154.837 202.473 170.245 1.00 36.79 322 PHE F CA 1
ATOM 8131 C C . PHE C 3 322 ? 154.228 203.720 170.883 1.00 36.79 322 PHE F C 1
ATOM 8132 O O . PHE C 3 322 ? 154.778 204.820 170.825 1.00 36.79 322 PHE F O 1
ATOM 8140 N N . THR C 3 323 ? 153.071 203.531 171.515 1.00 29.98 323 THR F N 1
ATOM 8141 C CA . THR C 3 323 ? 152.420 204.578 172.290 1.00 29.98 323 THR F CA 1
ATOM 8142 C C . THR C 3 323 ? 151.691 203.917 173.451 1.00 29.98 323 THR F C 1
ATOM 8143 O O . THR C 3 323 ? 151.217 202.783 173.334 1.00 29.98 323 THR F O 1
ATOM 8147 N N . TYR C 3 324 ? 151.615 204.623 174.581 1.00 30.82 324 TYR F N 1
ATOM 8148 C CA . TYR C 3 324 ? 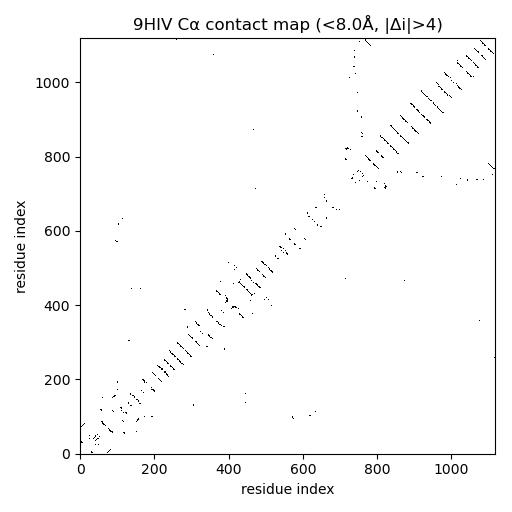151.290 203.968 175.841 1.00 30.82 324 TYR F CA 1
ATOM 8149 C C . TYR C 3 324 ? 150.404 204.842 176.720 1.00 30.82 324 TYR F C 1
ATOM 8150 O O . TYR C 3 324 ? 150.242 206.044 176.494 1.00 30.82 324 TYR F O 1
ATOM 8159 N N . CYS C 3 325 ? 149.830 204.198 177.737 1.00 36.55 325 CYS F N 1
ATOM 8160 C CA . CYS C 3 325 ? 149.164 204.853 178.855 1.00 36.55 325 CYS F CA 1
ATOM 8161 C C . CYS C 3 325 ? 149.649 204.232 180.158 1.00 36.55 325 CYS F C 1
ATOM 8162 O O . CYS C 3 325 ? 150.219 203.139 180.173 1.00 36.55 325 CYS F O 1
ATOM 8165 N N . ASP C 3 326 ? 149.408 204.940 181.261 1.00 25.29 326 ASP F N 1
ATOM 8166 C CA . ASP C 3 326 ? 149.863 204.477 182.568 1.00 25.29 326 ASP F CA 1
ATOM 8167 C C . ASP C 3 326 ? 149.165 203.186 182.973 1.00 25.29 326 ASP F C 1
ATOM 8168 O O . ASP C 3 326 ? 147.935 203.133 183.072 1.00 25.29 326 ASP F O 1
ATOM 8173 N N . ARG C 3 327 ? 149.965 202.151 183.214 1.00 22.25 327 ARG F N 1
ATOM 8174 C CA . ARG C 3 327 ? 149.477 200.887 183.747 1.00 22.25 327 ARG F CA 1
ATOM 8175 C C . ARG C 3 327 ? 149.373 200.947 185.265 1.00 22.25 327 ARG F C 1
ATOM 8176 O O . ARG C 3 327 ? 150.275 201.444 185.944 1.00 22.25 327 ARG F O 1
ATOM 8184 N N . THR C 3 328 ? 148.259 200.441 185.795 1.00 16.70 328 THR F N 1
ATOM 8185 C CA . THR C 3 328 ? 148.068 200.295 187.232 1.00 16.70 328 THR F CA 1
ATOM 8186 C C . THR C 3 328 ? 147.540 198.899 187.531 1.00 16.70 328 THR F C 1
ATOM 8187 O O . THR C 3 328 ? 146.831 198.300 186.719 1.00 16.70 328 THR F O 1
ATOM 8191 N N . LYS C 3 329 ? 147.897 198.383 188.706 1.00 18.79 329 LYS F N 1
ATOM 8192 C CA . LYS C 3 329 ? 147.483 197.052 189.128 1.00 18.79 329 LYS F CA 1
ATOM 8193 C C . LYS C 3 329 ? 147.063 197.078 190.590 1.00 18.79 329 LYS F C 1
ATOM 8194 O O . LYS C 3 329 ? 147.726 197.700 191.423 1.00 18.79 329 LYS F O 1
ATOM 8200 N N . ILE C 3 330 ? 145.957 196.402 190.889 1.00 20.12 330 ILE F N 1
ATOM 8201 C CA . ILE C 3 330 ? 145.458 196.233 192.250 1.00 20.12 330 ILE F CA 1
ATOM 8202 C C . ILE C 3 330 ? 145.201 194.748 192.467 1.00 20.12 330 ILE F C 1
ATOM 8203 O O . ILE C 3 330 ? 144.552 194.104 191.636 1.00 20.12 330 ILE F O 1
ATOM 8208 N N . SER C 3 331 ? 145.712 194.202 193.571 1.00 17.19 331 SER F N 1
ATOM 8209 C CA . SER C 3 331 ? 145.605 192.770 193.811 1.00 17.19 331 SER F CA 1
ATOM 8210 C C . SER C 3 331 ? 145.488 192.486 195.303 1.00 17.19 331 SER F C 1
ATOM 8211 O O . SER C 3 331 ? 145.992 193.243 196.136 1.00 17.19 331 SER F O 1
ATOM 8214 N N . VAL C 3 332 ? 144.808 191.382 195.623 1.00 15.56 332 VAL F N 1
ATOM 8215 C CA . VAL C 3 332 ? 144.586 190.932 196.996 1.00 15.56 332 VAL F CA 1
ATOM 8216 C C . VAL C 3 332 ? 144.610 189.406 197.005 1.00 15.56 332 VAL F C 1
ATOM 8217 O O . VAL C 3 332 ? 144.204 188.762 196.036 1.00 15.56 332 VAL F O 1
ATOM 8221 N N . GLY C 3 333 ? 145.083 188.827 198.108 1.00 17.75 333 GLY F N 1
ATOM 8222 C CA . GLY C 3 333 ? 145.168 187.374 198.195 1.00 17.75 333 GLY F CA 1
ATOM 8223 C C . GLY C 3 333 ? 145.467 186.905 199.601 1.00 17.75 333 GLY F C 1
ATOM 8224 O O . GLY C 3 333 ? 145.718 187.705 200.509 1.00 17.75 333 GLY F O 1
ATOM 8225 N N . ALA C 3 334 ? 145.444 185.581 199.771 1.00 17.92 334 ALA F N 1
ATOM 8226 C CA . ALA C 3 334 ? 145.642 184.968 201.080 1.00 17.92 334 ALA F CA 1
ATOM 8227 C C . ALA C 3 334 ? 146.053 183.509 200.917 1.00 17.92 334 ALA F C 1
ATOM 8228 O O . ALA C 3 334 ? 145.846 182.902 199.864 1.00 17.92 334 ALA F O 1
ATOM 8230 N N . GLU C 3 335 ? 146.640 182.953 201.981 1.00 21.32 335 GLU F N 1
ATOM 8231 C CA . GLU C 3 335 ? 146.871 181.515 202.073 1.00 21.32 335 GLU F CA 1
ATOM 8232 C C . GLU C 3 335 ? 146.663 181.048 203.508 1.00 21.32 335 GLU F C 1
ATOM 8233 O O . GLU C 3 335 ? 146.873 181.802 204.461 1.00 21.32 335 GLU F O 1
ATOM 8239 N N . TYR C 3 336 ? 146.256 179.785 203.649 1.00 30.67 336 TYR F N 1
ATOM 8240 C CA . TYR C 3 336 ? 145.855 179.210 204.929 1.00 30.67 336 TYR F CA 1
ATOM 8241 C C . TYR C 3 336 ? 146.388 177.788 205.034 1.00 30.67 336 TYR F C 1
ATOM 8242 O O . TYR C 3 336 ? 146.234 176.996 204.101 1.00 30.67 336 TYR F O 1
ATOM 8251 N N . ILE C 3 337 ? 147.018 177.472 206.164 1.00 30.69 337 ILE F N 1
ATOM 8252 C CA . ILE C 3 337 ? 147.657 176.176 206.397 1.00 30.69 337 ILE F CA 1
ATOM 8253 C C . ILE C 3 337 ? 147.169 175.580 207.715 1.00 30.69 337 ILE F C 1
ATOM 8254 O O . ILE C 3 337 ? 147.711 175.883 208.789 1.00 30.69 337 ILE F O 1
ATOM 8259 N N . PRO C 3 338 ? 146.142 174.724 207.686 1.00 32.43 338 PRO F N 1
ATOM 8260 C CA . PRO C 3 338 ? 145.480 174.315 208.933 1.00 32.43 338 PRO F CA 1
ATOM 8261 C C . PRO C 3 338 ? 146.146 173.154 209.656 1.00 32.43 338 PRO F C 1
ATOM 8262 O O . PRO C 3 338 ? 146.340 172.084 209.074 1.00 32.43 338 PRO F O 1
ATOM 8266 N N . ASN C 3 339 ? 146.492 173.363 210.927 1.00 44.84 339 ASN F N 1
ATOM 8267 C CA . ASN C 3 339 ? 146.873 172.297 211.857 1.00 44.84 339 ASN F CA 1
ATOM 8268 C C . ASN C 3 339 ? 147.993 171.424 211.286 1.00 44.84 339 ASN F C 1
ATOM 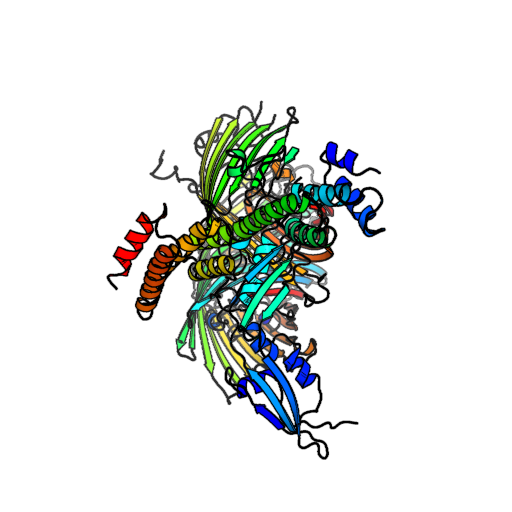8269 O O . ASN C 3 339 ? 147.873 170.204 211.161 1.00 44.84 339 ASN F O 1
ATOM 8274 N N . LEU C 3 340 ? 149.108 172.076 210.960 1.00 47.10 340 LEU F N 1
ATOM 8275 C CA . LEU C 3 340 ? 150.186 171.439 210.211 1.00 47.10 340 LEU F CA 1
ATOM 8276 C C . LEU C 3 340 ? 150.964 170.396 211.008 1.00 47.10 340 LEU F C 1
ATOM 8277 O O . LEU C 3 340 ? 151.903 169.811 210.454 1.00 47.10 340 LEU F O 1
ATOM 8282 N N . ILE C 3 341 ? 150.618 170.133 212.272 1.00 49.52 341 ILE F N 1
ATOM 8283 C CA . ILE C 3 341 ? 151.301 169.102 213.047 1.00 49.52 341 ILE F CA 1
ATOM 8284 C C . ILE C 3 341 ? 150.471 167.834 213.197 1.00 49.52 341 ILE F C 1
ATOM 8285 O O . ILE C 3 341 ? 150.966 166.844 213.751 1.00 49.52 341 ILE F O 1
ATOM 8290 N N . GLY C 3 342 ? 149.226 167.833 212.725 1.00 47.47 342 GLY F N 1
ATOM 8291 C CA . GLY C 3 342 ? 148.407 166.638 212.804 1.00 47.47 342 GLY F CA 1
ATOM 8292 C C . GLY C 3 342 ? 148.674 165.679 211.657 1.00 47.47 342 GLY F C 1
ATOM 8293 O O . GLY C 3 342 ? 149.041 166.075 210.553 1.00 47.47 342 GLY F O 1
ATOM 8294 N N . ARG C 3 343 ? 148.471 164.388 211.928 1.00 54.21 343 ARG F N 1
ATOM 8295 C CA . ARG C 3 343 ? 148.770 163.339 210.952 1.00 54.21 343 ARG F CA 1
ATOM 8296 C C . ARG C 3 343 ? 147.600 163.188 209.984 1.00 54.21 343 ARG F C 1
ATOM 8297 O O . ARG C 3 343 ? 146.743 162.309 210.111 1.00 54.21 343 ARG F O 1
ATOM 8305 N N . SER C 3 344 ? 147.577 164.078 208.994 1.00 35.76 344 SER F N 1
ATOM 8306 C CA . SER C 3 344 ? 146.672 163.979 207.857 1.00 35.76 344 SER F CA 1
ATOM 8307 C C . SER C 3 344 ? 147.216 164.896 206.775 1.00 35.76 344 SER F C 1
ATOM 8308 O O . SER C 3 344 ? 147.529 166.057 207.054 1.00 35.76 344 SER F O 1
ATOM 8311 N N . TYR C 3 345 ? 147.338 164.377 205.550 1.00 26.61 345 TYR F N 1
ATOM 8312 C CA . TYR C 3 345 ? 148.039 165.124 204.509 1.00 26.61 345 TYR F CA 1
ATOM 8313 C C . TYR C 3 345 ? 147.342 166.437 204.179 1.00 26.61 345 TYR F C 1
ATOM 8314 O O . TYR C 3 345 ? 148.008 167.430 203.867 1.00 26.61 345 TYR F O 1
ATOM 8323 N N . PHE C 3 346 ? 146.011 166.470 204.248 1.00 24.62 346 PHE F N 1
ATOM 8324 C CA . PHE C 3 346 ? 145.282 167.703 203.976 1.00 24.62 346 PHE F CA 1
ATOM 8325 C C . PHE C 3 346 ? 145.477 168.756 205.056 1.00 24.62 346 PHE F C 1
ATOM 8326 O O . PHE C 3 346 ? 144.988 169.878 204.895 1.00 24.62 346 PHE F O 1
ATOM 8334 N N . ALA C 3 347 ? 146.162 168.425 206.148 1.00 30.02 347 ALA F N 1
ATOM 8335 C CA . ALA C 3 347 ? 146.608 169.428 207.103 1.00 30.02 347 ALA F CA 1
ATOM 8336 C C . ALA C 3 347 ? 147.952 170.042 206.729 1.00 30.02 347 ALA F C 1
ATOM 8337 O O . ALA C 3 347 ? 148.320 171.078 207.291 1.00 30.02 347 ALA F O 1
ATOM 8339 N N . HIS C 3 348 ? 148.689 169.432 205.799 1.00 28.62 348 HIS F N 1
ATOM 8340 C CA . HIS C 3 348 ? 149.963 169.965 205.336 1.00 28.62 348 HIS F CA 1
ATOM 8341 C C . HIS C 3 348 ? 149.849 170.790 204.060 1.00 28.62 348 HIS F C 1
ATOM 8342 O O . HIS C 3 348 ? 150.841 171.402 203.651 1.00 28.62 348 HIS F O 1
ATOM 8349 N N . ILE C 3 349 ? 148.677 170.832 203.429 1.00 22.84 349 ILE F N 1
ATOM 8350 C CA . ILE C 3 349 ? 148.512 171.488 202.135 1.00 22.84 349 ILE F CA 1
ATOM 8351 C C . ILE C 3 349 ? 148.216 172.966 202.343 1.00 22.84 349 ILE F C 1
ATOM 8352 O O . ILE C 3 349 ? 147.285 173.328 203.071 1.00 22.84 349 ILE F O 1
ATOM 8357 N N . LYS C 3 350 ? 149.006 173.821 201.696 1.00 19.95 350 LYS F N 1
ATOM 8358 C CA . LYS C 3 350 ? 148.755 175.256 201.700 1.00 19.95 350 LYS F CA 1
ATOM 8359 C C . LYS C 3 350 ? 147.624 175.579 200.729 1.00 19.95 350 LYS F C 1
ATOM 8360 O O . LYS C 3 350 ? 147.674 175.189 199.560 1.00 19.95 350 LYS F O 1
ATOM 8366 N N . TYR C 3 351 ? 146.608 176.290 201.211 1.00 22.09 351 TYR F N 1
ATOM 8367 C CA . TYR C 3 351 ? 145.439 176.644 200.415 1.00 22.09 351 TYR F CA 1
ATOM 8368 C C . TYR C 3 351 ? 145.494 178.131 200.091 1.00 22.09 351 TYR F C 1
ATOM 8369 O O . TYR C 3 351 ? 145.693 178.950 200.989 1.00 22.09 351 TYR F O 1
ATOM 8378 N N . ARG C 3 352 ? 145.300 178.481 198.817 1.00 16.59 352 ARG F N 1
ATOM 8379 C CA . ARG C 3 352 ? 145.566 179.832 198.338 1.00 16.59 352 ARG F CA 1
ATOM 8380 C C . ARG C 3 352 ? 144.406 180.369 197.506 1.00 16.59 352 ARG F C 1
ATOM 8381 O O . ARG C 3 352 ? 143.704 179.617 196.825 1.00 16.59 352 ARG F O 1
ATOM 8389 N N . LEU C 3 353 ? 144.219 181.690 197.570 1.00 16.46 353 LEU F N 1
ATOM 8390 C CA . LEU C 3 353 ? 143.163 182.391 196.849 1.00 16.46 353 LEU F CA 1
ATOM 8391 C C . LEU C 3 353 ? 143.625 183.810 196.543 1.00 16.46 353 LEU F C 1
ATOM 8392 O O . LEU C 3 353 ? 144.525 184.341 197.197 1.00 16.46 353 LEU F O 1
ATOM 8397 N N . GLY C 3 354 ? 142.996 184.428 195.545 1.00 15.59 354 GLY F N 1
ATOM 8398 C CA . GLY C 3 354 ? 143.337 185.800 195.194 1.00 15.59 354 GLY F CA 1
ATOM 8399 C C . GLY C 3 354 ? 142.501 186.308 194.037 1.00 15.59 354 GLY F C 1
ATOM 8400 O O . GLY C 3 354 ? 141.768 185.555 193.386 1.00 15.59 354 GLY F O 1
ATOM 8401 N N . ALA C 3 355 ? 142.627 187.613 193.792 1.00 17.60 355 ALA F N 1
ATOM 8402 C CA . ALA C 3 355 ? 141.949 188.295 192.695 1.00 17.60 355 ALA F CA 1
ATOM 8403 C C . ALA C 3 355 ? 142.683 189.598 192.404 1.00 17.60 355 ALA F C 1
ATOM 8404 O O . ALA C 3 355 ? 143.338 190.158 193.287 1.00 17.60 355 ALA F O 1
ATOM 8406 N N . TYR C 3 356 ? 142.563 190.086 191.168 1.00 25.78 356 TYR F N 1
ATOM 8407 C CA . TYR C 3 356 ? 143.297 191.287 190.787 1.00 25.78 356 TYR F CA 1
ATOM 8408 C C . TYR C 3 356 ? 142.600 192.034 189.655 1.00 25.78 356 TYR F C 1
ATOM 8409 O O . TYR C 3 356 ? 141.748 191.494 188.946 1.00 25.78 356 TYR F O 1
ATOM 8418 N N . TYR C 3 357 ? 142.991 193.304 189.509 1.00 36.79 357 TYR F N 1
ATOM 8419 C CA . TYR C 3 357 ? 142.446 194.258 188.551 1.00 36.79 357 TYR F CA 1
ATOM 8420 C C . TYR C 3 357 ? 143.592 195.035 187.920 1.00 36.79 357 TYR F C 1
ATOM 8421 O O . TYR C 3 357 ? 144.521 195.451 188.616 1.00 36.79 357 TYR F O 1
ATOM 8430 N N . THR C 3 358 ? 143.523 195.236 186.604 1.00 25.85 358 THR F N 1
ATOM 8431 C CA . THR C 3 358 ? 144.583 195.921 185.876 1.00 25.85 358 THR F CA 1
ATOM 8432 C C . THR C 3 358 ? 143.989 196.782 184.772 1.00 25.85 358 THR F C 1
ATOM 8433 O O . THR C 3 358 ? 143.011 196.391 184.127 1.00 25.85 358 THR F O 1
ATOM 8437 N N . THR C 3 359 ? 144.578 197.964 184.568 1.00 19.03 359 THR F N 1
ATOM 8438 C CA . THR C 3 359 ? 144.345 198.742 183.362 1.00 19.03 359 THR F CA 1
ATOM 8439 C C . THR C 3 359 ? 145.573 198.599 182.474 1.00 19.03 359 THR F C 1
ATOM 8440 O O . THR C 3 359 ? 146.615 199.207 182.763 1.00 19.03 359 THR F O 1
ATOM 8444 N N . PRO C 3 360 ? 145.516 197.810 181.402 1.00 27.31 360 PRO F N 1
ATOM 8445 C CA . PRO C 3 360 ? 146.694 197.622 180.559 1.00 27.31 360 PRO F CA 1
ATOM 8446 C C . PRO C 3 360 ? 147.104 198.918 179.877 1.00 27.31 360 PRO F C 1
ATOM 8447 O O . PRO C 3 360 ? 146.312 199.847 179.705 1.00 27.31 360 PRO F O 1
ATOM 8451 N N . TYR C 3 361 ? 148.374 198.970 179.492 1.00 36.79 361 TYR F N 1
ATOM 8452 C CA . TYR C 3 361 ? 148.989 200.178 178.961 1.00 36.79 361 TYR F CA 1
ATOM 8453 C C . TYR C 3 361 ? 148.661 200.439 177.494 1.00 36.79 361 TYR F C 1
ATOM 8454 O O . TYR C 3 361 ? 149.266 201.337 176.899 1.00 36.79 361 TYR F O 1
ATOM 8463 N N . TYR C 3 362 ? 147.730 199.699 176.899 1.00 36.79 362 TYR F N 1
ATOM 8464 C CA . TYR C 3 362 ? 147.454 199.859 175.477 1.00 36.79 362 TYR F CA 1
ATOM 8465 C C . TYR C 3 362 ? 146.671 201.134 175.188 1.00 36.79 362 TYR F C 1
ATOM 8466 O O . TYR C 3 362 ? 145.646 201.411 175.818 1.00 36.79 362 TYR F O 1
ATOM 8475 N N . LYS C 3 363 ? 147.166 201.902 174.219 1.00 33.24 363 LYS F N 1
ATOM 8476 C CA . LYS C 3 363 ? 146.463 203.035 173.629 1.00 33.24 363 LYS F CA 1
ATOM 8477 C C . LYS C 3 363 ? 146.238 202.709 172.159 1.00 33.24 363 LYS F C 1
ATOM 8478 O O . LYS C 3 363 ? 147.199 202.608 171.390 1.00 33.24 363 LYS F O 1
ATOM 8484 N N . ILE C 3 364 ? 144.979 202.523 171.773 1.00 28.04 364 ILE F N 1
ATOM 8485 C CA . ILE C 3 364 ? 144.606 202.234 170.392 1.00 28.04 364 ILE F CA 1
ATOM 8486 C C . ILE C 3 364 ? 143.614 203.295 169.944 1.00 28.04 364 ILE F C 1
ATOM 8487 O O . ILE C 3 364 ? 142.644 203.583 170.656 1.00 28.04 364 ILE F O 1
ATOM 8492 N N . ASP C 3 365 ? 143.853 203.865 168.767 1.00 37.49 365 ASP F N 1
ATOM 8493 C CA . ASP C 3 365 ? 143.342 205.196 168.414 1.00 37.49 365 ASP F CA 1
ATOM 8494 C C . ASP C 3 365 ? 143.883 206.151 169.482 1.00 37.49 365 ASP F C 1
ATOM 8495 O O . ASP C 3 365 ? 144.976 205.939 170.021 1.00 37.49 365 ASP F O 1
ATOM 8500 N N . GLY C 3 366 ? 143.142 207.213 169.802 1.00 35.71 366 GLY F N 1
ATOM 8501 C CA . GLY C 3 366 ? 143.577 208.094 170.869 1.00 35.71 366 GLY F CA 1
ATOM 8502 C C . GLY C 3 366 ? 143.202 207.627 172.259 1.00 35.71 366 GLY F C 1
ATOM 8503 O O . GLY C 3 366 ? 143.786 208.102 173.238 1.00 35.71 366 GLY F O 1
ATOM 8504 N N . LYS C 3 367 ? 142.261 206.696 172.365 1.00 34.59 367 LYS F N 1
ATOM 8505 C CA . LYS C 3 367 ? 141.678 206.305 173.638 1.00 34.59 367 LYS F CA 1
ATOM 8506 C C . LYS C 3 367 ? 142.336 205.043 174.187 1.00 34.59 367 LYS F C 1
ATOM 8507 O O . LYS C 3 367 ? 143.051 204.323 173.487 1.00 34.59 367 LYS F O 1
ATOM 8513 N N . LYS C 3 368 ? 142.084 204.788 175.468 1.00 28.00 368 LYS F N 1
ATOM 8514 C CA . LYS C 3 368 ? 142.627 203.608 176.123 1.00 28.00 368 LYS F CA 1
ATOM 8515 C C . LYS C 3 368 ? 141.899 202.358 175.650 1.00 28.00 368 LYS F C 1
ATOM 8516 O O . LYS C 3 368 ? 140.699 202.376 175.366 1.00 28.00 368 LYS F O 1
ATOM 8522 N N . ALA C 3 369 ? 142.642 201.257 175.579 1.00 27.53 369 ALA F N 1
ATOM 8523 C CA . ALA C 3 369 ? 142.161 200.084 174.863 1.00 27.53 369 ALA F CA 1
ATOM 8524 C C . ALA C 3 369 ? 141.281 199.177 175.721 1.00 27.53 369 ALA F C 1
ATOM 8525 O O . ALA C 3 369 ? 140.095 199.000 175.429 1.00 27.53 369 ALA F O 1
ATOM 8527 N N . SER C 3 370 ? 141.837 198.618 176.791 1.00 22.05 370 SER F N 1
ATOM 8528 C CA . SER C 3 370 ? 141.196 197.496 177.457 1.00 22.05 370 SER F CA 1
ATOM 8529 C C . SER C 3 370 ? 141.255 197.657 178.968 1.00 22.05 370 SER F C 1
ATOM 8530 O O . SER C 3 370 ? 141.870 198.583 179.503 1.00 22.05 370 SER F O 1
ATOM 8533 N N . ARG C 3 371 ? 140.585 196.727 179.646 1.00 18.72 371 ARG F N 1
ATOM 8534 C CA . ARG C 3 371 ? 140.508 196.660 181.099 1.00 18.72 371 ARG F CA 1
ATOM 8535 C C . ARG C 3 371 ? 140.274 195.202 181.462 1.00 18.72 371 ARG F C 1
ATOM 8536 O O . ARG C 3 371 ? 139.443 194.542 180.833 1.00 18.72 371 ARG F O 1
ATOM 8544 N N . GLU C 3 372 ? 141.009 194.692 182.451 1.00 17.56 372 GLU F N 1
ATOM 8545 C CA . GLU C 3 372 ? 141.044 193.256 182.696 1.00 17.56 372 GLU F CA 1
ATOM 8546 C C . GLU C 3 372 ? 140.852 192.927 184.171 1.00 17.56 372 GLU F C 1
ATOM 8547 O O . GLU C 3 372 ? 141.202 193.712 185.057 1.00 17.56 372 GLU F O 1
ATOM 8553 N N . TYR C 3 373 ? 140.291 191.742 184.415 1.00 19.47 373 TYR F N 1
ATOM 8554 C CA . TYR C 3 373 ? 139.981 191.237 185.744 1.00 19.47 373 TYR F CA 1
ATOM 8555 C C . TYR C 3 373 ? 140.477 189.802 185.853 1.00 19.47 373 TYR F C 1
ATOM 8556 O O . TYR C 3 373 ? 140.599 189.101 184.846 1.00 19.47 373 TYR F O 1
ATOM 8565 N N . GLY C 3 374 ? 140.747 189.358 187.074 1.00 20.66 374 GLY F N 1
ATOM 8566 C CA . GLY C 3 374 ? 141.243 188.006 187.281 1.00 20.66 374 GLY F CA 1
ATOM 8567 C C . GLY C 3 374 ? 140.924 187.478 188.660 1.00 20.66 374 GLY F C 1
ATOM 8568 O O . GLY C 3 374 ? 140.911 188.223 189.645 1.00 20.66 374 GLY F O 1
ATOM 8569 N N . VAL C 3 375 ? 140.662 186.171 188.728 1.00 15.32 375 VAL F N 1
ATOM 8570 C CA . VAL C 3 375 ? 140.468 185.448 189.981 1.00 15.32 375 VAL F CA 1
ATOM 8571 C C . VAL C 3 375 ? 141.320 184.184 189.945 1.00 15.32 375 VAL F C 1
ATOM 8572 O O . VAL C 3 375 ? 141.400 183.508 188.912 1.00 15.32 375 VAL F O 1
ATOM 8576 N N . THR C 3 376 ? 141.979 183.878 191.065 1.00 18.49 376 THR F N 1
ATOM 8577 C CA . THR C 3 376 ? 142.996 182.834 191.107 1.00 18.49 376 THR F CA 1
ATOM 8578 C C . THR C 3 376 ? 142.821 181.958 192.342 1.00 18.49 376 THR F C 1
ATOM 8579 O O . THR C 3 376 ? 142.313 182.404 193.373 1.00 18.49 376 THR F O 1
ATOM 8583 N N . ALA C 3 377 ? 143.266 180.705 192.229 1.00 20.45 377 ALA F N 1
ATOM 8584 C CA . ALA C 3 377 ? 143.225 179.745 193.326 1.00 20.45 377 ALA F CA 1
ATOM 8585 C C . ALA C 3 377 ? 144.272 178.665 193.082 1.00 20.45 377 ALA F C 1
ATOM 8586 O O . ALA C 3 377 ? 144.603 178.360 191.934 1.00 20.45 377 ALA F O 1
ATOM 8588 N N . GLY C 3 378 ? 144.782 178.082 194.166 1.00 18.24 378 GLY F N 1
ATOM 8589 C CA . GLY C 3 378 ? 145.827 177.080 194.034 1.00 18.24 378 GLY F CA 1
ATOM 8590 C C . GLY C 3 378 ? 146.160 176.422 195.355 1.00 18.24 378 GLY F C 1
ATOM 8591 O O . GLY C 3 378 ? 145.552 176.706 196.392 1.00 18.24 378 GLY F O 1
ATOM 8592 N N . PHE C 3 379 ? 147.156 175.532 195.305 1.00 17.60 379 PHE F N 1
ATOM 8593 C CA . PHE C 3 379 ? 147.575 174.712 196.439 1.00 17.60 379 PHE F CA 1
ATOM 8594 C C . PHE C 3 379 ? 149.073 174.866 196.697 1.00 17.60 379 PHE F C 1
ATOM 8595 O O . PHE C 3 379 ? 149.773 175.632 196.028 1.00 17.60 379 PHE F O 1
ATOM 8603 N N . GLY C 3 380 ? 149.553 174.125 197.699 1.00 36.79 380 GLY F N 1
ATOM 8604 C CA . GLY C 3 380 ? 150.939 174.164 198.136 1.00 36.79 380 GLY F CA 1
ATOM 8605 C C . GLY C 3 380 ? 151.550 172.817 198.487 1.00 36.79 380 GLY F C 1
ATOM 8606 O O . GLY C 3 380 ? 152.332 172.732 199.439 1.00 36.79 380 GLY F O 1
ATOM 8607 N N . LEU C 3 381 ? 151.189 171.759 197.748 1.00 20.33 381 LEU F N 1
ATOM 8608 C CA . LEU C 3 381 ? 151.519 170.362 198.046 1.00 20.33 381 LEU F CA 1
ATOM 8609 C C . LEU C 3 381 ? 152.966 170.146 198.477 1.00 20.33 381 LEU F C 1
ATOM 8610 O O . LEU C 3 381 ? 153.890 170.307 197.669 1.00 20.33 381 LEU F O 1
ATOM 8615 N N . PRO C 3 382 ? 153.202 169.766 199.731 1.00 21.92 382 PRO F N 1
ATOM 8616 C CA . PRO C 3 382 ? 154.556 169.428 200.169 1.00 21.92 382 PRO F CA 1
ATOM 8617 C C . PRO C 3 382 ? 154.899 167.970 199.915 1.00 21.92 382 PRO F C 1
ATOM 8618 O O . PRO C 3 382 ? 154.043 167.084 199.915 1.00 21.92 382 PRO F O 1
ATOM 8622 N N . VAL C 3 383 ? 156.186 167.734 199.684 1.00 28.71 383 VAL F N 1
ATOM 8623 C CA . VAL C 3 383 ? 156.728 166.383 199.583 1.00 28.71 383 VAL F CA 1
ATOM 8624 C C . VAL C 3 383 ? 157.058 165.882 200.984 1.00 28.71 383 VAL F C 1
ATOM 8625 O O . VAL C 3 383 ? 157.754 166.580 201.736 1.00 28.71 383 VAL F O 1
ATOM 8629 N N . PRO C 3 384 ? 156.574 164.710 201.388 1.00 33.58 384 PRO F N 1
ATOM 8630 C CA . PRO C 3 384 ? 156.948 164.186 202.700 1.00 33.58 384 PRO F CA 1
ATOM 8631 C C . PRO C 3 384 ? 158.432 163.872 202.755 1.00 33.58 384 PRO F C 1
ATOM 8632 O O . PRO C 3 384 ? 159.064 163.585 201.737 1.00 33.58 384 PRO F O 1
ATOM 8636 N N . ARG C 3 385 ? 158.984 163.972 203.967 1.00 47.45 385 ARG F N 1
ATOM 8637 C CA . ARG C 3 385 ? 160.397 163.722 204.252 1.00 47.45 385 ARG F CA 1
ATOM 8638 C C . ARG C 3 385 ? 161.308 164.602 203.405 1.00 47.45 385 ARG F C 1
ATOM 8639 O O . ARG C 3 385 ? 162.438 164.234 203.068 1.00 47.45 385 ARG F O 1
ATOM 8647 N N . SER C 3 386 ? 160.813 165.785 203.082 1.00 40.68 386 SER F N 1
ATOM 8648 C CA . SER C 3 386 ? 161.563 166.766 202.323 1.00 40.68 386 SER F CA 1
ATOM 8649 C C . SER C 3 386 ? 160.912 168.110 202.591 1.00 40.68 386 SER F C 1
ATOM 8650 O O . SER C 3 386 ? 159.863 168.194 203.234 1.00 40.68 386 SER F O 1
ATOM 8653 N N . ARG C 3 387 ? 161.551 169.167 202.104 1.00 33.51 387 ARG F N 1
ATOM 8654 C CA . ARG C 3 387 ? 160.979 170.500 202.205 1.00 33.51 387 ARG F CA 1
ATOM 8655 C C . ARG C 3 387 ? 160.726 171.100 200.828 1.00 33.51 387 ARG F C 1
ATOM 8656 O O . ARG C 3 387 ? 160.586 172.319 200.697 1.00 33.51 387 ARG F O 1
ATOM 8664 N N . SER C 3 388 ? 160.657 170.257 199.801 1.00 26.90 388 SER F N 1
ATOM 8665 C CA . SER C 3 388 ? 160.250 170.689 198.473 1.00 26.90 388 SER F CA 1
ATOM 8666 C C . SER C 3 388 ? 158.739 170.873 198.421 1.00 26.90 388 SER F C 1
ATOM 8667 O O . SER C 3 388 ? 157.987 170.221 199.150 1.00 26.90 388 SER F O 1
ATOM 8670 N N . ILE C 3 389 ? 158.295 171.776 197.549 1.00 24.67 389 ILE F N 1
ATOM 8671 C CA . ILE C 3 389 ? 156.891 172.154 197.449 1.00 24.67 389 ILE F CA 1
ATOM 8672 C C . ILE C 3 389 ? 156.482 172.156 195.984 1.00 24.67 389 ILE F C 1
ATOM 8673 O O . ILE C 3 389 ? 157.208 172.684 195.133 1.00 24.67 389 ILE F O 1
ATOM 8678 N N . LEU C 3 390 ? 155.327 171.567 195.689 1.00 21.46 390 LEU F N 1
ATOM 8679 C CA . LEU C 3 390 ? 154.737 171.574 194.356 1.00 21.46 390 LEU F CA 1
ATOM 8680 C C . LEU C 3 390 ? 153.489 172.448 194.395 1.00 21.46 390 LEU F C 1
ATOM 8681 O O . LEU C 3 390 ? 152.613 172.245 195.242 1.00 21.46 390 LEU F O 1
ATOM 8686 N N . SER C 3 391 ? 153.404 173.408 193.473 1.00 36.79 391 SER F N 1
ATOM 8687 C CA . SER C 3 391 ? 152.529 174.563 193.647 1.00 36.79 391 SER F CA 1
ATOM 8688 C C . SER C 3 391 ? 151.459 174.692 192.568 1.00 36.79 391 SER F C 1
ATOM 8689 O O . SER C 3 391 ? 151.308 175.764 191.975 1.00 36.79 391 SER F O 1
ATOM 8692 N N . ILE C 3 392 ? 150.728 173.606 192.298 1.00 21.85 392 ILE F N 1
ATOM 8693 C CA . ILE C 3 392 ? 149.686 173.619 191.274 1.00 21.85 392 ILE F CA 1
ATOM 8694 C C . ILE C 3 392 ? 148.707 174.754 191.541 1.00 21.85 392 ILE F C 1
ATOM 8695 O O . ILE C 3 392 ? 148.178 174.890 192.649 1.00 21.85 392 ILE F O 1
ATOM 8700 N N . SER C 3 393 ? 148.459 175.574 190.518 1.00 21.44 393 SER F N 1
ATOM 8701 C CA . SER C 3 393 ? 147.650 176.778 190.667 1.00 21.44 393 SER F CA 1
ATOM 8702 C C . SER C 3 393 ? 146.878 177.043 189.381 1.00 21.44 393 SER F C 1
ATOM 8703 O O . SER C 3 393 ? 147.308 176.650 188.293 1.00 21.44 393 SER F O 1
ATOM 8706 N N . GLY C 3 394 ? 145.741 177.729 189.513 1.00 21.56 394 GLY F N 1
ATOM 8707 C CA . GLY C 3 394 ? 144.889 178.013 188.373 1.00 21.56 394 GLY F CA 1
ATOM 8708 C C . GLY C 3 394 ? 144.393 179.437 188.392 1.00 21.56 394 GLY F C 1
ATOM 8709 O O . GLY C 3 394 ? 144.302 180.080 189.444 1.00 21.56 394 GLY F O 1
ATOM 8710 N N . GLN C 3 395 ? 144.061 179.941 187.197 1.00 23.82 395 GLN F N 1
ATOM 8711 C CA . GLN C 3 395 ? 143.651 181.327 187.014 1.00 23.82 395 GLN F CA 1
ATOM 8712 C C . GLN C 3 395 ? 142.553 181.446 185.966 1.00 23.82 395 GLN F C 1
ATOM 8713 O O . GLN C 3 395 ? 142.539 180.703 184.981 1.00 23.82 395 GLN F O 1
ATOM 8719 N N . PHE C 3 396 ? 141.641 182.392 186.188 1.00 18.54 396 PHE F N 1
ATOM 8720 C CA . PHE C 3 396 ? 140.713 182.878 185.172 1.00 18.54 396 PHE F CA 1
ATOM 8721 C C . PHE C 3 396 ? 140.875 184.382 185.026 1.00 18.54 396 PHE F C 1
ATOM 8722 O O . PHE C 3 396 ? 140.826 185.114 186.020 1.00 18.54 396 PHE F O 1
ATOM 8730 N N . VAL C 3 397 ? 141.062 184.839 183.789 1.00 21.94 397 VAL F N 1
ATOM 8731 C CA . VAL C 3 397 ? 141.283 186.249 183.489 1.00 21.94 397 VAL F CA 1
ATOM 8732 C C . VAL C 3 397 ? 140.387 186.647 182.325 1.00 21.94 397 VAL F C 1
ATOM 8733 O O . VAL C 3 397 ? 140.296 185.920 181.329 1.00 21.94 397 VAL F O 1
ATOM 8737 N N . ARG C 3 398 ? 139.724 187.794 182.452 1.00 18.24 398 ARG F N 1
ATOM 8738 C CA . ARG C 3 398 ? 138.873 188.344 181.406 1.00 18.24 398 ARG F CA 1
ATOM 8739 C C . ARG C 3 398 ? 139.388 189.717 181.004 1.00 18.24 398 ARG F C 1
ATOM 8740 O O . ARG C 3 398 ? 139.584 190.584 181.861 1.00 18.24 398 ARG F O 1
ATOM 8748 N N . VAL C 3 399 ? 139.601 189.913 179.706 1.00 16.66 399 VAL F N 1
ATOM 8749 C CA . VAL C 3 399 ? 140.006 191.199 179.148 1.00 16.66 399 VAL F CA 1
ATOM 8750 C C . VAL C 3 399 ? 138.843 191.735 178.328 1.00 16.66 399 VAL F C 1
ATOM 8751 O O . VAL C 3 399 ? 138.392 191.082 177.379 1.00 16.66 399 VAL F O 1
ATOM 8755 N N . LYS C 3 400 ? 138.358 192.918 178.688 1.00 17.44 400 LYS F N 1
ATOM 8756 C CA . LYS C 3 400 ? 137.229 193.544 178.014 1.00 17.44 400 LYS F CA 1
ATOM 8757 C C . LYS C 3 400 ? 137.709 194.737 177.203 1.00 17.44 400 LYS F C 1
ATOM 8758 O O . LYS C 3 400 ? 138.406 195.611 177.728 1.00 17.44 400 LYS F O 1
ATOM 8764 N N . GLY C 3 401 ? 137.336 194.768 175.925 1.00 21.48 401 GLY F N 1
ATOM 8765 C CA . GLY C 3 401 ? 137.647 195.916 175.091 1.00 21.48 401 GLY F CA 1
ATOM 8766 C C . GLY C 3 401 ? 136.704 197.073 175.383 1.00 21.48 401 GLY F C 1
ATOM 8767 O O . GLY C 3 401 ? 135.496 196.897 175.531 1.00 21.48 401 GLY F O 1
ATOM 8768 N N . LEU C 3 402 ? 137.276 198.270 175.461 1.00 25.69 402 LEU F N 1
ATOM 8769 C CA . LEU C 3 402 ? 136.523 199.452 175.852 1.00 25.69 402 LEU F CA 1
ATOM 8770 C C . LEU C 3 402 ? 135.912 200.191 174.669 1.00 25.69 402 LEU F C 1
ATOM 8771 O O . LEU C 3 402 ? 135.238 201.205 174.875 1.00 25.69 402 LEU F O 1
ATOM 8776 N N . GLU C 3 403 ? 136.130 199.718 173.444 1.00 34.37 403 GLU F N 1
ATOM 8777 C CA . GLU C 3 403 ? 135.560 200.352 172.266 1.00 34.37 403 GLU F CA 1
ATOM 8778 C C . GLU C 3 403 ? 135.070 199.263 171.321 1.00 34.37 403 GLU F C 1
ATOM 8779 O O . GLU C 3 403 ? 135.573 198.137 171.337 1.00 34.37 403 GLU F O 1
ATOM 8785 N N . THR C 3 404 ? 134.091 199.618 170.484 1.00 38.17 404 THR F N 1
ATOM 8786 C CA . THR C 3 404 ? 133.277 198.613 169.802 1.00 38.17 404 THR F CA 1
ATOM 8787 C C . THR C 3 404 ? 134.075 197.762 168.818 1.00 38.17 404 THR F C 1
ATOM 8788 O O . THR C 3 404 ? 133.679 196.626 168.535 1.00 38.17 404 THR F O 1
ATOM 8792 N N . ASN C 3 405 ? 135.186 198.270 168.292 1.00 37.95 405 ASN F N 1
ATOM 8793 C CA . ASN C 3 405 ? 135.907 197.566 167.239 1.00 37.95 405 ASN F CA 1
ATOM 8794 C C . ASN C 3 405 ? 136.950 196.591 167.767 1.00 37.95 405 ASN F C 1
ATOM 8795 O O . ASN C 3 405 ? 137.681 195.998 166.967 1.00 37.95 405 ASN F O 1
ATOM 8800 N N . MET C 3 406 ? 137.035 196.397 169.077 1.00 32.33 406 MET F N 1
ATOM 8801 C CA . MET C 3 406 ? 138.114 195.624 169.666 1.00 32.33 406 MET F CA 1
ATOM 8802 C C . MET C 3 406 ? 137.591 194.348 170.311 1.00 32.33 406 MET F C 1
ATOM 8803 O O . MET C 3 406 ? 136.414 194.232 170.661 1.00 32.33 406 MET F O 1
ATOM 8808 N N . VAL C 3 407 ? 138.501 193.395 170.479 1.00 26.71 407 VAL F N 1
ATOM 8809 C CA . VAL C 3 407 ? 138.145 192.034 170.847 1.00 26.71 407 VAL F CA 1
ATOM 8810 C C . VAL C 3 407 ? 138.051 191.902 172.362 1.00 26.71 407 VAL F C 1
ATOM 8811 O O . VAL C 3 407 ? 138.599 192.702 173.124 1.00 26.71 407 VAL F O 1
ATOM 8815 N N . ASN C 3 408 ? 137.339 190.865 172.798 1.00 24.04 408 ASN F N 1
ATOM 8816 C CA . ASN C 3 408 ? 137.233 190.482 174.197 1.00 24.04 408 ASN F CA 1
ATOM 8817 C C . ASN C 3 408 ? 137.832 189.094 174.374 1.00 24.04 408 ASN F C 1
ATOM 8818 O O . ASN C 3 408 ? 137.738 188.246 173.482 1.00 24.04 408 ASN F O 1
ATOM 8823 N N . GLU C 3 409 ? 138.452 188.860 175.528 1.00 22.15 409 GLU F N 1
ATOM 8824 C CA . GLU C 3 409 ? 139.131 187.598 175.790 1.00 22.15 409 GLU F CA 1
ATOM 8825 C C . GLU C 3 409 ? 138.699 187.009 177.123 1.00 22.15 409 GLU F C 1
ATOM 8826 O O . GLU C 3 409 ? 138.589 187.723 178.125 1.00 22.15 409 GLU F O 1
ATOM 8832 N N . ASN C 3 410 ? 138.455 185.700 177.121 1.00 21.30 410 ASN F N 1
ATOM 8833 C CA . ASN C 3 410 ? 138.307 184.897 178.330 1.00 21.30 410 ASN F CA 1
ATOM 8834 C C . ASN C 3 410 ? 139.398 183.836 178.287 1.00 21.30 410 ASN F C 1
ATOM 8835 O O . ASN C 3 410 ? 139.381 182.964 177.410 1.00 21.30 410 ASN F O 1
ATOM 8840 N N . ILE C 3 411 ? 140.348 183.900 179.217 1.00 22.83 411 ILE F N 1
ATOM 8841 C CA . ILE C 3 411 ? 141.503 183.009 179.207 1.00 22.83 411 ILE F CA 1
ATOM 8842 C C . ILE C 3 411 ? 141.546 182.215 180.508 1.00 22.83 411 ILE F C 1
ATOM 8843 O O . ILE C 3 411 ? 141.448 182.784 181.602 1.00 22.83 411 ILE F O 1
ATOM 8848 N N . PHE C 3 412 ? 141.663 180.896 180.374 1.00 24.34 412 PHE F N 1
ATOM 8849 C CA . PHE C 3 412 ? 141.802 179.962 181.482 1.00 24.34 412 PHE F CA 1
ATOM 8850 C C . PHE C 3 412 ? 143.235 179.447 181.510 1.00 24.34 412 PHE F C 1
ATOM 8851 O O . PHE C 3 412 ? 143.810 179.149 180.460 1.00 24.34 412 PHE F O 1
ATOM 8859 N N . ARG C 3 413 ? 143.813 179.338 182.704 1.00 36.79 413 ARG F N 1
ATOM 8860 C CA . ARG C 3 413 ? 145.216 178.961 182.821 1.00 36.79 413 ARG F CA 1
ATOM 8861 C C . ARG C 3 413 ? 145.439 178.081 184.043 1.00 36.79 413 ARG F C 1
ATOM 8862 O O . ARG C 3 413 ? 144.844 178.308 185.100 1.00 36.79 413 ARG F O 1
ATOM 8870 N N . VAL C 3 414 ? 146.301 177.077 183.886 1.00 22.50 414 VAL F N 1
ATOM 8871 C CA . VAL C 3 414 ? 146.723 176.197 184.970 1.00 22.50 414 VAL F CA 1
ATOM 8872 C C . VAL C 3 414 ? 148.246 176.137 184.964 1.00 22.50 414 VAL F C 1
ATOM 8873 O O . VAL C 3 414 ? 148.871 176.121 183.898 1.00 22.50 414 VAL F O 1
ATOM 8877 N N . SER C 3 415 ? 148.847 176.123 186.153 1.00 24.89 415 SER F N 1
ATOM 8878 C CA . SER C 3 415 ? 150.290 176.264 186.289 1.00 24.89 415 SER F CA 1
ATOM 8879 C C . SER C 3 415 ? 150.867 175.177 187.187 1.00 24.89 415 SER F C 1
ATOM 8880 O O . SER C 3 415 ? 150.223 174.722 188.135 1.00 24.89 415 SER F O 1
ATOM 8883 N N . ILE C 3 416 ? 152.097 174.775 186.873 1.00 18.49 416 ILE F N 1
ATOM 8884 C CA . ILE C 3 416 ? 152.868 173.825 187.666 1.00 18.49 416 ILE F CA 1
ATOM 8885 C C . ILE C 3 416 ? 154.188 174.482 188.042 1.00 18.49 416 ILE F C 1
ATOM 8886 O O . ILE C 3 416 ? 154.823 175.136 187.208 1.00 18.49 416 ILE F O 1
ATOM 8891 N N . GLY C 3 417 ? 154.595 174.318 189.298 1.00 26.16 417 GLY F N 1
ATOM 8892 C CA . GLY C 3 417 ? 155.852 174.877 189.758 1.00 26.16 417 GLY F CA 1
ATOM 8893 C C . GLY C 3 417 ? 156.435 174.147 190.951 1.00 26.16 417 GLY F C 1
ATOM 8894 O O . GLY C 3 417 ? 155.744 173.935 191.952 1.00 26.16 417 GLY F O 1
ATOM 8895 N N . LEU C 3 418 ? 157.707 173.769 190.865 1.00 36.79 418 LEU F N 1
ATOM 8896 C CA . LEU C 3 418 ? 158.375 172.994 191.903 1.00 36.79 418 LEU F CA 1
ATOM 8897 C C . LEU C 3 418 ? 159.460 173.839 192.553 1.00 36.79 418 LEU F C 1
ATOM 8898 O O . LEU C 3 418 ? 160.368 174.323 191.869 1.00 36.79 418 LEU F O 1
ATOM 8903 N N . THR C 3 419 ? 159.373 174.001 193.871 1.00 36.79 419 THR F N 1
ATOM 8904 C CA . THR C 3 419 ? 160.430 174.625 194.665 1.00 36.79 419 THR F CA 1
ATOM 8905 C C . THR C 3 419 ? 161.278 173.504 195.251 1.00 36.79 419 THR F C 1
ATOM 8906 O O . THR C 3 419 ? 160.872 172.842 196.209 1.00 36.79 419 THR F O 1
ATOM 8910 N N . PHE C 3 420 ? 162.450 173.278 194.667 1.00 36.79 420 PHE F N 1
ATOM 8911 C CA . PHE C 3 420 ? 163.376 172.286 195.190 1.00 36.79 420 PHE F CA 1
ATOM 8912 C C . PHE C 3 420 ? 164.235 172.911 196.278 1.00 36.79 420 PHE F C 1
ATOM 8913 O O . PHE C 3 420 ? 164.615 174.082 196.193 1.00 36.79 420 PHE F O 1
ATOM 8921 N N . ASN C 3 421 ? 164.543 172.117 197.301 1.00 30.95 421 ASN F N 1
ATOM 8922 C CA . ASN C 3 421 ? 165.041 172.657 198.563 1.00 30.95 421 ASN F CA 1
ATOM 8923 C C . ASN C 3 421 ? 165.808 171.545 199.263 1.00 30.95 421 ASN F C 1
ATOM 8924 O O . ASN C 3 421 ? 165.199 170.567 199.706 1.00 30.95 421 ASN F O 1
ATOM 8929 N N . GLU C 3 422 ? 167.128 171.688 199.375 1.00 21.98 422 GLU F N 1
ATOM 8930 C CA . GLU C 3 422 ? 167.929 170.654 200.016 1.00 21.98 422 GLU F CA 1
ATOM 8931 C C . GLU C 3 422 ? 168.989 171.265 200.921 1.00 21.98 422 GLU F C 1
ATOM 8932 O O . GLU C 3 422 ? 169.452 172.388 200.708 1.00 21.98 422 GLU F O 1
ATOM 8938 N N . ARG C 3 423 ? 169.362 170.490 201.938 1.00 33.03 423 ARG F N 1
ATOM 8939 C CA . ARG C 3 423 ? 170.362 170.863 202.934 1.00 33.03 423 ARG F CA 1
ATOM 8940 C C . ARG C 3 423 ? 171.732 170.898 202.266 1.00 33.03 423 ARG F C 1
ATOM 8941 O O . ARG C 3 423 ? 172.279 169.851 201.905 1.00 33.03 423 ARG F O 1
ATOM 8949 N N . TRP C 3 424 ? 172.290 172.095 202.099 1.00 23.61 424 TRP F N 1
ATOM 8950 C CA . TRP C 3 424 ? 173.318 172.330 201.092 1.00 23.61 424 TRP F CA 1
ATOM 8951 C C . TRP C 3 424 ? 174.649 172.771 201.684 1.00 23.61 424 TRP F C 1
ATOM 8952 O O . TRP C 3 424 ? 175.689 172.185 201.358 1.00 23.61 424 TRP F O 1
ATOM 8963 N N . PHE C 3 425 ? 174.653 173.783 202.559 1.00 27.02 425 PHE F N 1
ATOM 8964 C CA . PHE C 3 425 ? 175.880 174.371 203.090 1.00 27.02 425 PHE F CA 1
ATOM 8965 C C . PHE C 3 425 ? 176.304 173.778 204.434 1.00 27.02 425 PHE F C 1
ATOM 8966 O O . PHE C 3 425 ? 176.955 174.469 205.229 1.00 27.02 425 PHE F O 1
ATOM 8974 N N . PHE C 3 426 ? 175.965 172.521 204.709 1.00 38.79 426 PHE F N 1
ATOM 8975 C CA . PHE C 3 426 ? 176.305 171.901 205.984 1.00 38.79 426 PHE F CA 1
ATOM 8976 C C . PHE C 3 426 ? 177.766 171.473 206.045 1.00 38.79 426 PHE F C 1
ATOM 8977 O O . PHE C 3 426 ? 178.329 170.983 205.063 1.00 38.79 426 PHE F O 1
ATOM 8985 N N . LYS C 3 427 ? 178.374 171.657 207.219 1.00 44.43 427 LYS F N 1
ATOM 8986 C CA . LYS C 3 427 ? 179.736 171.215 207.487 1.00 44.43 427 LYS F CA 1
ATOM 8987 C C . LYS C 3 427 ? 179.803 170.552 208.855 1.00 44.43 427 LYS F C 1
ATOM 8988 O O . LYS C 3 427 ? 179.066 170.915 209.776 1.00 44.43 427 LYS F O 1
ATOM 8994 N N . ARG C 3 428 ? 180.702 169.580 208.980 1.00 84.65 428 ARG F N 1
ATOM 8995 C CA . ARG C 3 428 ? 181.067 169.013 210.277 1.00 84.65 428 ARG F CA 1
ATOM 8996 C C . ARG C 3 428 ? 182.089 169.890 210.992 1.00 84.65 428 ARG F C 1
ATOM 8997 O O . ARG C 3 428 ? 183.202 170.083 210.507 1.00 84.65 428 ARG F O 1
#

Secondary structure (DSSP, 8-state):
----EEEEEEEES--SS-HHHHHHHHT--SSEE--SHHHHIIIIISTTSHHHHHHTTT--SEEEEEEEEEEETTEEEEEEEEEE-PPPEEEEEEEE--SSS-HHHHHTT-S--TTSB--HHHHHHHHHHHHHH-SB-SSS---EEEEETTTTEEEEEEE--B------EE--SSB-SHHHHS-SS--TTS--B-TT-EEEEEEE---SSEEEEEEEEEESSGGGTSSEEEEEEEEEEEE--EEEEEEEEEEEEEE--SS-SSEEEEEEEEEEEEEEES--SSS--SEEEEEEEEEEEEEEE--S-SSS--S-EEEEEEEEE---TTSTTT----SSSSS-SB---EEEEEEEEEEEESS--SSSTT--EEEEEEEEEEEE-SSSS---SSS-EEESBTSGGGGG-SSSEEE-BTTSTTT-SS-TT--BSEEEEEEEEEEEEEEE-SS-EEEEEEEEEEEEEESSGGG--TTS-EEEEEEEEEEE-SSS-EEEEEEEEE-S-BTTB-TT-EEEEEEEEE--/--HHHHHHTT-HHHHHHHHHHHHHHSTTTTTHHHHHHHHHHHHHHTPPPTTS--HHHHHHHHHHHHHHHH-TT-THHHHHHHHHHHHHHHHHHHHHHHHHHHHHH-SSSS--HHHHHHHHHHHHHHSTT-TTHHHHHHHHHHHHHHHHHHS-TTSSHHHHHHHHHHHHHHHHH-SS-TTHHHHHHHHHHHTT-/--S---GGGGSTT-EEPP---HHHHHTTT--SS---TTS--TTSGGGGGG--TTEEEEEEEEEEEEEEEEETTEEEEEEEEEEEEEEEEEEEETTEEEEEEEEEEEE--EEEEEEEE-TTS-EEEEEEEEEEEEEEEEEEEEEEEETTEEEEEEEEEEEEEEEEEEEEE-TT-SS---EEEEEEEEEEEEEEEEEEEEEE-GGGTEEEEEEEEEE--EEE-B--EEEEEES--SS---EE---B-EEEEEE--EEEEEEEEEETTTEEEEEEEEEE-GGG---EEE-S-HHHHHHHHHHS-B--EEEEEEEEEE---TTSS-GGGT--EEEEEEEEE--BEETTEE-EEEEEEEEEE--BPTTS--EE--EEEEEEEEESSTTS-EEEEEEEEEEEEEEEE-S---